Protein AF-0000000076146486 (afdb_homodimer)

Solvent-accessible surface area (backbone atoms only — not comparable to full-atom values): 58380 Å² total; per-residue (Å²): 130,82,75,80,62,97,73,69,73,66,76,72,39,79,34,50,56,66,41,47,47,48,36,48,50,35,38,73,72,66,74,36,54,67,66,56,32,17,62,71,45,54,33,56,52,70,55,50,52,49,32,62,69,69,64,56,60,76,63,68,64,44,82,75,66,76,60,53,69,68,56,49,51,51,49,50,52,45,37,44,50,29,22,46,42,19,56,40,37,32,70,67,50,51,23,30,49,51,32,51,49,35,61,72,69,65,48,78,66,90,50,42,77,89,75,49,25,39,51,69,64,55,50,53,52,53,42,68,77,37,67,57,49,36,82,40,76,36,42,72,31,25,49,62,34,28,51,44,33,26,69,68,56,52,50,52,41,40,51,52,50,50,52,47,29,56,75,66,68,42,69,88,36,40,81,34,35,32,42,44,52,74,47,78,47,53,45,36,54,66,64,63,58,20,37,27,61,52,87,61,89,77,53,45,23,60,30,21,53,88,69,58,52,55,31,25,38,39,41,40,34,29,62,69,44,49,73,53,59,38,32,41,23,34,58,38,84,69,80,54,73,66,46,57,42,62,43,51,74,80,50,42,78,45,48,24,85,80,12,57,85,39,44,66,56,44,45,48,45,45,65,70,49,49,60,75,67,54,66,90,68,73,62,28,39,40,36,31,66,45,52,64,41,76,61,47,69,70,54,40,52,53,29,54,76,67,41,35,42,38,37,27,40,45,49,57,32,45,82,61,59,31,31,59,61,60,37,25,48,58,56,26,53,53,41,30,23,51,42,50,50,52,49,35,56,76,33,57,76,54,64,57,42,73,58,46,44,26,41,41,43,28,54,16,45,67,65,36,72,36,56,69,29,45,46,48,7,29,41,50,39,11,68,41,68,72,32,84,74,42,64,59,75,75,70,32,29,34,14,65,32,51,44,66,73,71,77,75,78,73,76,75,70,81,72,77,82,73,74,81,84,77,77,75,78,71,81,74,81,81,75,79,72,81,81,78,79,77,77,77,67,82,72,67,78,72,64,66,67,64,62,49,55,50,55,68,70,62,66,74,60,68,23,82,51,76,88,74,87,70,95,60,93,51,54,82,48,50,44,58,55,56,38,65,69,48,46,50,52,50,52,50,52,52,50,48,47,53,51,47,51,56,46,44,53,50,43,51,51,47,48,51,48,47,50,50,48,45,49,53,49,52,53,56,52,54,70,71,99,130,83,76,80,62,93,77,66,72,66,74,72,39,79,34,51,56,66,42,47,46,49,36,48,51,36,37,73,71,66,74,37,54,68,65,55,34,17,63,74,48,54,35,56,53,70,56,52,52,50,32,62,69,67,64,55,60,75,63,67,62,43,82,75,68,76,60,53,69,69,55,49,52,51,49,50,52,45,38,45,50,30,23,45,42,19,56,42,37,32,70,66,51,52,23,30,49,50,31,50,51,35,60,72,70,66,49,78,68,90,50,42,75,88,76,49,24,39,51,68,65,55,51,53,53,52,42,68,76,37,68,57,50,35,82,41,76,38,42,73,32,24,49,63,34,27,52,44,34,26,69,67,56,51,50,53,40,40,50,53,51,51,53,49,31,57,74,65,68,42,69,87,37,40,80,34,35,31,41,45,52,74,47,77,45,53,46,36,55,66,63,61,58,19,37,28,62,52,87,60,88,77,53,44,24,61,30,21,53,88,70,59,53,56,31,24,37,40,41,38,35,30,63,69,44,50,72,53,58,39,33,41,24,33,60,38,84,68,80,53,73,66,47,59,41,62,42,52,76,79,51,44,78,46,50,23,85,81,12,58,83,40,45,67,57,44,46,47,43,43,64,70,49,49,60,74,68,53,67,91,67,72,64,28,39,39,36,31,66,43,51,63,42,75,61,47,70,72,53,40,52,52,29,55,76,67,40,34,40,37,36,27,40,45,49,55,31,44,82,60,58,32,31,58,61,60,36,26,50,58,55,26,52,53,40,29,24,50,43,51,50,51,50,35,55,76,33,59,78,53,63,57,41,75,58,47,43,26,42,41,45,29,56,15,45,67,65,36,70,36,57,69,28,44,46,47,7,28,40,49,36,12,67,42,67,69,31,84,75,43,64,58,74,74,72,31,28,34,14,67,33,53,45,64,72,70,76,74,76,70,76,71,67,79,70,74,79,70,79,77,69,89,81,79,80,72,80,75,80,80,75,78,74,77,81,75,78,75,77,76,67,81,72,67,79,71,65,67,66,64,62,49,52,49,54,67,70,64,65,75,60,69,24,82,51,76,85,73,87,69,96,60,96,51,53,81,49,50,43,59,55,54,38,66,69,49,46,50,52,50,54,52,53,51,51,49,50,53,50,48,50,55,45,45,54,50,43,52,52,46,49,49,50,47,52,49,49,47,50,54,49,51,54,55,52,54,72,71,99

Sequence (1058 aa):
MARKKKGWTPKQGKWSKEGLKEAVRHVKSGGMSKLKASKLYNIPRTTLLRRLKTMDLDSPATKPTVLAIKDEEALVGHILRMEERGFGLTITDVRKLAYEIAVRSGRKHCFNNDKKSAGYDWWQGFRDRHPCLSVRIPEGLSAARSSMLNPNVISAYFQKLGSFMDKLNIKDKPQQIFNADETGVSTVHDPSKVVGKRGKKSVHSKTSGERGENVTALCCVNAEARVLPPMLIFKGQRVSQALMGNAPANTLFACSKSSFIDSDLFNNWFKKLFIPNLPPQRPVLLILDGHSSHITVDLLETAVSNQIEMFCLPPHTTHWTQPLDRSVFGPLKRSYNLCCEAFLRQNPGRIVTRYDFCGLFKQAFNEKMNLVNIFSGFRATGIFPFKPNAIPIEAYGPSKTSVLNVEVEASIENGHDVSKDQNQSRLTTTANEEQSVSAVNPQVPSTSSEKTYLREILRTPEVVKQRTEKKTRRVTEARCLTEREFLNELKRKEEEKKQSSRGKGSKEKWRGRKKKKKKELDQTLKKENMARKKKGWTPKQGKWSKEGLKEAVRHVKSGGMSKLKASKLYNIPRTTLLRRLKTMDLDSPATKPTVLAIKDEEALVGHILRMEERGFGLTITDVRKLAYEIAVRSGRKHCFNNDKKSAGYDWWQGFRDRHPCLSVRIPEGLSAARSSMLNPNVISAYFQKLGSFMDKLNIKDKPQQIFNADETGVSTVHDPSKVVGKRGKKSVHSKTSGERGENVTALCCVNAEARVLPPMLIFKGQRVSQALMGNAPANTLFACSKSSFIDSDLFNNWFKKLFIPNLPPQRPVLLILDGHSSHITVDLLETAVSNQIEMFCLPPHTTHWTQPLDRSVFGPLKRSYNLCCEAFLRQNPGRIVTRYDFCGLFKQAFNEKMNLVNIFSGFRATGIFPFKPNAIPIEAYGPSKTSVLNVEVEASIENGHDVSKDQNQSRLTTTANEEQSVSAVNPQVPSTSSEKTYLREILRTPEVVKQRTEKKTRRVTEARCLTEREFLNELKRKEEEKKQSSRGKGSKEKWRGRKKKKKKELDQTLKKEN

Organism: Mytilus galloprovincialis (NCBI:txid29158)

Nearest PDB structures (foldseek):
  5hoo-assembly1_B  TM=5.887E-01  e=1.100E-07  Drosophila mauritiana
  4u7b-assembly2_G-2  TM=5.190E-01  e=1.806E-08  Drosophila mauritiana
  4r79-assembly1_B  TM=5.202E-01  e=4.125E-08  Drosophila mauritiana
  3hot-assembly1_A  TM=5.088E-01  e=2.152E-07  Drosophila mauritiana
  3hos-assembly1_B  TM=5.293E-01  e=6.701E-07  Drosophila mauritiana

Foldseek 3Di:
DPDPDPPCPPLFQPFDLVLLVVLLVCVVVVNDPLVRSCVVRVNPSVRSVVCNVVVPSPDGSDPDQLDDPVLLVLLVVLQVLCVLQPNHDDLFRSFLLVLLLSVLVVTDDDADPVVSGRDPSSSVVSCVVPVVDDDDDDDDADPVLLACPAPVQLLVQLVFLVVVCVVFVCLPPQLQEKEKDKDKAKLWADDDDDDDDPPDPDDDDDTFDPDIFIKMKMWMATLQLDTFAIEIEGADDDDDPLLVPQAPPPYHYYYDNRNDAALVNVLCCCVPTVLVPGDPDDDHEYEYAFDPSCADLVSLVVCVVSRYWYWHAAPSNCCQQHLCNPFFVVQLSVQLSVLQSVVCVVVVPHHRDSSNNRNSSRVSCVVRSDDVRNNCSCQQNCSVNNDSCSDDPSSSSNNVQEDEPPPPPPPPPPPDPPDDDPPPDDPPPDPPPPDPPPPPPPPPCPPPSSVVVSPVSSDHHHDHDDDDDDDDPTDNGIDTCNDPVNSVVNVVVVVVVVVVVVVVVVVVVVVVVVVVVVVVVVVVVVVVD/DPDPDPPCPPLFQPFDLVLLVVLLVCVVVVNDPLVRSCVVRVNPSVRSVVCNVVVPSPDGSDPDQLDDPVLLVLLVVLQVLCVLQPNHDDLFRSFLLVLLLSVLVVTDDDADPVVSGRDPSSSVVSCVVPVVDDDDDDDDADPVLLACPAPVQLLVQLVFLVVVCVVFVCLPPQLQEKEKDKDKAKLWADDDDDDDDPPDPDDDADTFDPDIFIKMKMWMATLQLDTFAIEIEGADDDDDPLLQPQAPPPYHYYYDNRNDAALVNVLCCCPPTVLVPGDPDDDHEYEYAFDPSCADLVSLVVCVVSRYWYWHAAPSNCCQQHLCNPFFVVQLSVQLSVLQSVVCVVVVPHHRDSSNNRNSSRVSCVVRSDDVRNNCSCQQNCSVNNDSCSDDPSSSSNNVQADEPPPPPPPPPPPDPPVPDDDDPPPPPDPPPPDPPPPPPPPPPPPPSSVVVSPVSSDHHHDHDDDDDDDDPTDNGIDTCNDPVNSVVNVVVVVVVVVVVVVVVVVVVVVVVVVVVVVVVVVVVVVVD

Structure (mmCIF, N/CA/C/O backbone):
data_AF-0000000076146486-model_v1
#
loop_
_entity.id
_entity.type
_entity.pdbx_description
1 polymer 'HTH CENPB-type domain-containing protein'
#
loop_
_atom_site.group_PDB
_atom_site.id
_atom_site.type_symbol
_atom_site.label_atom_id
_atom_site.label_alt_id
_atom_site.label_comp_id
_atom_site.label_asym_id
_atom_site.label_entity_id
_atom_site.label_seq_id
_atom_site.pdbx_PDB_ins_code
_atom_site.Cartn_x
_atom_site.Cartn_y
_atom_site.Cartn_z
_atom_site.occupancy
_atom_site.B_iso_or_equiv
_atom_site.auth_seq_id
_atom_site.auth_comp_id
_atom_site.auth_asym_id
_atom_site.auth_atom_id
_atom_site.pdbx_PDB_model_num
ATOM 1 N N . MET A 1 1 ? -32.312 15.664 -1.019 1 27.45 1 MET A N 1
ATOM 2 C CA . MET A 1 1 ? -33.031 14.391 -0.858 1 27.45 1 MET A CA 1
ATOM 3 C C . MET A 1 1 ? -32.344 13.539 0.218 1 27.45 1 MET A C 1
ATOM 5 O O . MET A 1 1 ? -31.125 13.422 0.252 1 27.45 1 MET A O 1
ATOM 9 N N . ALA A 1 2 ? -33 13.336 1.35 1 32.47 2 ALA A N 1
ATOM 10 C CA . ALA A 1 2 ? -32.562 12.625 2.547 1 32.47 2 ALA A CA 1
ATOM 11 C C . ALA A 1 2 ? -31.969 11.266 2.189 1 32.47 2 ALA A C 1
ATOM 13 O O . ALA A 1 2 ? -32.438 10.602 1.263 1 32.47 2 ALA A O 1
ATOM 14 N N . ARG A 1 3 ? -30.828 10.945 2.475 1 40.62 3 ARG A N 1
ATOM 15 C CA . ARG A 1 3 ? -30.125 9.672 2.33 1 40.62 3 ARG A CA 1
ATOM 16 C C . ARG A 1 3 ? -31.016 8.508 2.775 1 40.62 3 ARG A C 1
ATOM 18 O O . ARG A 1 3 ? -31.734 8.625 3.764 1 40.62 3 ARG A O 1
ATOM 25 N N . LYS A 1 4 ? -31.516 7.699 1.912 1 41.44 4 LYS A N 1
ATOM 26 C CA . LYS A 1 4 ? -32.281 6.512 2.246 1 41.44 4 LYS A CA 1
ATOM 27 C C . LYS A 1 4 ? -31.703 5.793 3.457 1 41.44 4 LYS A C 1
ATOM 29 O O . LYS A 1 4 ? -30.5 5.52 3.5 1 41.44 4 LYS A O 1
ATOM 34 N N . LYS A 1 5 ? -32.25 5.855 4.57 1 36.25 5 LYS A N 1
ATOM 35 C CA . LYS A 1 5 ? -31.859 5.18 5.801 1 36.25 5 LYS A CA 1
ATOM 36 C C . LYS A 1 5 ? -31.688 3.678 5.578 1 36.25 5 LYS A C 1
ATOM 38 O O . LYS A 1 5 ? -32.531 3.049 4.926 1 36.25 5 LYS A O 1
ATOM 43 N N . LYS A 1 6 ? -30.688 2.943 5.738 1 44.22 6 LYS A N 1
ATOM 44 C CA . LYS A 1 6 ? -30.125 1.619 5.496 1 44.22 6 LYS A CA 1
ATOM 45 C C . LYS A 1 6 ? -31.109 0.521 5.867 1 44.22 6 LYS A C 1
ATOM 47 O O . LYS A 1 6 ? -31.172 -0.518 5.207 1 44.22 6 LYS A O 1
ATOM 52 N N . GLY A 1 7 ? -32.281 0.788 6.527 1 39.38 7 GLY A N 1
ATOM 53 C CA . GLY A 1 7 ? -33.219 -0.193 7.008 1 39.38 7 GLY A CA 1
ATOM 54 C C . GLY A 1 7 ? -34.594 -0.036 6.387 1 39.38 7 GLY A C 1
ATOM 55 O O . GLY A 1 7 ? -35.531 -0.759 6.746 1 39.38 7 GLY A O 1
ATOM 56 N N . TRP A 1 8 ? -34.875 1.02 5.898 1 39.56 8 TRP A N 1
ATOM 57 C CA . TRP A 1 8 ? -36.281 1.172 5.441 1 39.56 8 TRP A CA 1
ATOM 58 C C . TRP A 1 8 ? -36.5 0.441 4.121 1 39.56 8 TRP A C 1
ATOM 60 O O . TRP A 1 8 ? -35.812 0.71 3.133 1 39.56 8 TRP A O 1
ATOM 70 N N . THR A 1 9 ? -36.844 -0.878 4.172 1 42.94 9 THR A N 1
ATOM 71 C CA . THR A 1 9 ? -37.375 -1.473 2.943 1 42.94 9 THR A CA 1
ATOM 72 C C . THR A 1 9 ? -38.625 -0.748 2.48 1 42.94 9 THR A C 1
ATOM 74 O O . THR A 1 9 ? -39.656 -0.749 3.182 1 42.94 9 THR A O 1
ATOM 77 N N . PRO A 1 10 ? -38.594 0.175 1.76 1 43.97 10 PRO A N 1
ATOM 78 C CA . PRO A 1 10 ? -39.875 0.805 1.366 1 43.97 10 PRO A CA 1
ATOM 79 C C . PRO A 1 10 ? -40.875 -0.192 0.787 1 43.97 10 PRO A C 1
ATOM 81 O O . PRO A 1 10 ? -40.5 -0.997 -0.078 1 43.97 10 PRO A O 1
ATOM 84 N N . LYS A 1 11 ? -41.719 -0.689 1.515 1 45.66 11 LYS A N 1
ATOM 85 C CA . LYS A 1 11 ? -42.875 -1.345 0.878 1 45.66 11 LYS A CA 1
ATOM 86 C C . LYS A 1 11 ? -43.344 -0.554 -0.334 1 45.66 11 LYS A C 1
ATOM 88 O O . LYS A 1 11 ? -44.281 -0.957 -1.007 1 45.66 11 LYS A O 1
ATOM 93 N N . GLN A 1 12 ? -42.75 0.528 -0.572 1 50.34 12 GLN A N 1
ATOM 94 C CA . GLN A 1 12 ? -43.188 1.469 -1.592 1 50.34 12 GLN A CA 1
ATOM 95 C C . GLN A 1 12 ? -42.812 0.994 -2.99 1 50.34 12 GLN A C 1
ATOM 97 O O . GLN A 1 12 ? -41.688 0.592 -3.219 1 50.34 12 GLN A O 1
ATOM 102 N N . GLY A 1 13 ? -43.75 0.589 -3.848 1 58.03 13 GLY A N 1
ATOM 103 C CA . GLY A 1 13 ? -43.625 0.48 -5.293 1 58.03 13 GLY A CA 1
ATOM 104 C C . GLY A 1 13 ? -43.812 -0.935 -5.805 1 58.03 13 GLY A C 1
ATOM 105 O O . GLY A 1 13 ? -43.688 -1.188 -7.004 1 58.03 13 GLY A O 1
ATOM 106 N N . LYS A 1 14 ? -44.031 -1.875 -4.82 1 62.53 14 LYS A N 1
ATOM 107 C CA . LYS A 1 14 ? -44.156 -3.24 -5.328 1 62.53 14 LYS A CA 1
ATOM 108 C C . LYS A 1 14 ? -45.594 -3.547 -5.762 1 62.53 14 LYS A C 1
ATOM 110 O O . LYS A 1 14 ? -45.938 -4.707 -5.977 1 62.53 14 LYS A O 1
ATOM 115 N N . TRP A 1 15 ? -46.438 -2.598 -5.867 1 74.44 15 TRP A N 1
ATOM 116 C CA . TRP A 1 15 ? -47.781 -2.869 -6.305 1 74.44 15 TRP A CA 1
ATOM 117 C C . TRP A 1 15 ? -47.938 -2.594 -7.797 1 74.44 15 TRP A C 1
ATOM 119 O O . TRP A 1 15 ? -47.156 -1.85 -8.383 1 74.44 15 TRP A O 1
ATOM 129 N N . SER A 1 16 ? -48.781 -3.354 -8.531 1 76.69 16 SER A N 1
ATOM 130 C CA . SER A 1 16 ? -49 -3.262 -9.969 1 76.69 16 SER A CA 1
ATOM 131 C C . SER A 1 16 ? -50.062 -2.238 -10.312 1 76.69 16 SER A C 1
ATOM 133 O O . SER A 1 16 ? -50.938 -1.943 -9.484 1 76.69 16 SER A O 1
ATOM 135 N N . LYS A 1 17 ? -49.906 -1.687 -11.461 1 80.81 17 LYS A N 1
ATOM 136 C CA . LYS A 1 17 ? -50.906 -0.751 -11.977 1 80.81 17 LYS A CA 1
ATOM 137 C C . LYS A 1 17 ? -52.281 -1.386 -12.008 1 80.81 17 LYS A C 1
ATOM 139 O O . LYS A 1 17 ? -53.281 -0.742 -11.656 1 80.81 17 LYS A O 1
ATOM 144 N N . GLU A 1 18 ? -52.281 -2.588 -12.453 1 82.69 18 GLU A N 1
ATOM 145 C CA . GLU A 1 18 ? -53.562 -3.303 -12.531 1 82.69 18 GLU A CA 1
ATOM 146 C C . GLU A 1 18 ? -54.156 -3.471 -11.148 1 82.69 18 GLU A C 1
ATOM 148 O O . GLU A 1 18 ? -55.375 -3.309 -10.984 1 82.69 18 GLU A O 1
ATOM 153 N N . GLY A 1 19 ? -53.281 -3.748 -10.266 1 83.81 19 GLY A N 1
ATOM 154 C CA . GLY A 1 19 ? -53.75 -3.883 -8.898 1 83.81 19 GLY A CA 1
ATOM 155 C C . GLY A 1 19 ? -54.312 -2.592 -8.328 1 83.81 19 GLY A C 1
ATOM 156 O O . GLY A 1 19 ? -55.344 -2.604 -7.621 1 83.81 19 GLY A O 1
ATOM 157 N N . LEU A 1 20 ? -53.719 -1.58 -8.688 1 88.25 20 LEU A N 1
ATOM 158 C CA . LEU A 1 20 ? -54.188 -0.272 -8.242 1 88.25 20 LEU A CA 1
ATOM 159 C C . LEU A 1 20 ? -55.531 0.054 -8.852 1 88.25 20 LEU A C 1
ATOM 161 O O . LEU A 1 20 ? -56.438 0.532 -8.156 1 88.25 20 LEU A O 1
ATOM 165 N N . LYS A 1 21 ? -55.625 -0.154 -10.164 1 88.06 21 LYS A N 1
ATOM 166 C CA . LYS A 1 21 ? -56.875 0.117 -10.844 1 88.06 21 LYS A CA 1
ATOM 167 C C . LYS A 1 21 ? -58 -0.697 -10.234 1 88.06 21 LYS A C 1
ATOM 169 O O . LYS A 1 21 ? -59.125 -0.177 -10.016 1 88.06 21 LYS A O 1
ATOM 174 N N . GLU A 1 22 ? -57.625 -1.896 -9.93 1 88.69 22 GLU A N 1
ATOM 175 C CA . GLU A 1 22 ? -58.625 -2.764 -9.32 1 88.69 22 GLU A CA 1
ATOM 176 C C . GLU A 1 22 ? -59 -2.297 -7.91 1 88.69 22 GLU A C 1
ATOM 178 O O . GLU A 1 22 ? -60.156 -2.289 -7.527 1 88.69 22 GLU A O 1
ATOM 183 N N . ALA A 1 23 ? -58 -1.938 -7.211 1 90.38 23 ALA A N 1
ATOM 184 C CA . ALA A 1 23 ? -58.219 -1.466 -5.844 1 90.38 23 ALA A CA 1
ATOM 185 C C . ALA A 1 23 ? -59.094 -0.214 -5.832 1 90.38 23 ALA A C 1
ATOM 187 O O . ALA A 1 23 ? -60.031 -0.112 -5.039 1 90.38 23 ALA A O 1
ATOM 188 N N . VAL A 1 24 ? -58.812 0.645 -6.699 1 90.62 24 VAL A N 1
ATOM 189 C CA . VAL A 1 24 ? -59.562 1.896 -6.797 1 90.62 24 VAL A CA 1
ATOM 190 C C . VAL A 1 24 ? -61 1.611 -7.219 1 90.62 24 VAL A C 1
ATOM 192 O O . VAL A 1 24 ? -61.938 2.209 -6.688 1 90.62 24 VAL A O 1
ATOM 195 N N . ARG A 1 25 ? -61.156 0.703 -8.219 1 88.5 25 ARG A N 1
ATOM 196 C CA . ARG A 1 25 ? -62.469 0.326 -8.68 1 88.5 25 ARG A CA 1
ATOM 197 C C . ARG A 1 25 ? -63.312 -0.262 -7.547 1 88.5 25 ARG A C 1
ATOM 199 O O . ARG A 1 25 ? -64.5 0.09 -7.383 1 88.5 25 ARG A O 1
ATOM 206 N N . HIS A 1 26 ? -62.688 -1.06 -6.762 1 90.06 26 HIS A N 1
ATOM 207 C CA . HIS A 1 26 ? -63.406 -1.724 -5.672 1 90.06 26 HIS A CA 1
ATOM 208 C C . HIS A 1 26 ? -63.781 -0.736 -4.57 1 90.06 26 HIS A C 1
ATOM 210 O O . HIS A 1 26 ? -64.875 -0.833 -3.975 1 90.06 26 HIS A O 1
ATOM 216 N N . VAL A 1 27 ? -62.969 0.181 -4.348 1 91.06 27 VAL A N 1
ATOM 217 C CA . VAL A 1 27 ? -63.25 1.162 -3.301 1 91.06 27 VAL A CA 1
ATOM 218 C C . VAL A 1 27 ? -64.312 2.135 -3.762 1 91.06 27 VAL A C 1
ATOM 220 O O . VAL A 1 27 ? -65.25 2.477 -2.996 1 91.06 27 VAL A O 1
ATOM 223 N N . LYS A 1 28 ? -64.25 2.553 -4.922 1 88.62 28 LYS A N 1
ATOM 224 C CA . LYS A 1 28 ? -65.188 3.514 -5.461 1 88.62 28 LYS A CA 1
ATOM 225 C C . LYS A 1 28 ? -66.625 2.887 -5.613 1 88.62 28 LYS A C 1
ATOM 227 O O . LYS A 1 28 ? -67.625 3.568 -5.473 1 88.62 28 LYS A O 1
ATOM 232 N N . SER A 1 29 ? -66.625 1.586 -5.949 1 86.19 29 SER A N 1
ATOM 233 C CA . SER A 1 29 ? -67.938 0.896 -6.105 1 86.19 29 SER A CA 1
ATOM 234 C C . SER A 1 29 ? -68.562 0.576 -4.754 1 86.19 29 SER A C 1
ATOM 236 O O . SER A 1 29 ? -69.688 0.095 -4.684 1 86.19 29 SER A O 1
ATOM 238 N N . GLY A 1 30 ? -67.812 0.864 -3.658 1 83.88 30 GLY A N 1
ATOM 239 C CA . GLY A 1 30 ? -68.375 0.644 -2.322 1 83.88 30 GLY A CA 1
ATOM 240 C C . GLY A 1 30 ? -68.188 -0.782 -1.836 1 83.88 30 GLY A C 1
ATOM 241 O O . GLY A 1 30 ? -68.75 -1.164 -0.799 1 83.88 30 GLY A O 1
ATOM 242 N N . GLY A 1 31 ? -67.562 -1.534 -2.557 1 81.12 31 GLY A N 1
ATOM 243 C CA . GLY A 1 31 ? -67.375 -2.949 -2.248 1 81.12 31 GLY A CA 1
ATOM 244 C C . GLY A 1 31 ? -66.375 -3.232 -1.154 1 81.12 31 GLY A C 1
ATOM 245 O O . GLY A 1 31 ? -66.5 -4.258 -0.472 1 81.12 31 GLY A O 1
ATOM 246 N N . MET A 1 32 ? -65.375 -2.432 -1.114 1 83.75 32 MET A N 1
ATOM 247 C CA . MET A 1 32 ? -64.312 -2.678 -0.126 1 83.75 32 MET A CA 1
ATOM 248 C C . MET A 1 32 ? -63.875 -1.377 0.539 1 83.75 32 MET A C 1
ATOM 250 O O . MET A 1 32 ? -63.875 -0.317 -0.089 1 83.75 32 MET A O 1
ATOM 254 N N . SER A 1 33 ? -63.594 -1.485 1.825 1 87.38 33 SER A N 1
ATOM 255 C CA . SER A 1 33 ? -63.031 -0.331 2.512 1 87.38 33 SER A CA 1
ATOM 256 C C . SER A 1 33 ? -61.594 -0.057 2.041 1 87.38 33 SER A C 1
ATOM 258 O O . SER A 1 33 ? -60.938 -0.929 1.457 1 87.38 33 SER A O 1
ATOM 260 N N . LYS A 1 34 ? -61.125 1.26 2.199 1 88.5 34 LYS A N 1
ATOM 261 C CA . LYS A 1 34 ? -59.781 1.673 1.789 1 88.5 34 LYS A CA 1
ATOM 262 C C . LYS A 1 34 ? -58.719 0.8 2.441 1 88.5 34 LYS A C 1
ATOM 264 O O . LYS A 1 34 ? -57.75 0.418 1.794 1 88.5 34 LYS A O 1
ATOM 269 N N . LEU A 1 35 ? -58.938 0.492 3.664 1 87.25 35 LEU A N 1
ATOM 270 C CA . LEU A 1 35 ? -57.969 -0.32 4.402 1 87.25 35 LEU A CA 1
ATOM 271 C C . LEU A 1 35 ? -57.969 -1.75 3.873 1 87.25 35 LEU A C 1
ATOM 273 O O . LEU A 1 35 ? -56.875 -2.338 3.709 1 87.25 35 LEU A O 1
ATOM 277 N N . LYS A 1 36 ? -59.062 -2.305 3.654 1 86 36 LYS A N 1
ATOM 278 C CA . LYS A 1 36 ? -59.156 -3.66 3.115 1 86 36 LYS A CA 1
ATOM 279 C C . LYS A 1 36 ? -58.531 -3.74 1.727 1 86 36 LYS A C 1
ATOM 281 O O . LYS A 1 36 ? -57.844 -4.707 1.41 1 86 36 LYS A O 1
ATOM 286 N N . ALA A 1 37 ? -58.844 -2.785 0.917 1 89.69 37 ALA A N 1
ATOM 287 C CA . ALA A 1 37 ? -58.25 -2.732 -0.424 1 89.69 37 ALA A CA 1
ATOM 288 C C . ALA A 1 37 ? -56.719 -2.621 -0.365 1 89.69 37 ALA A C 1
ATOM 290 O O . ALA A 1 37 ? -56.031 -3.258 -1.152 1 89.69 37 ALA A O 1
ATOM 291 N N . SER A 1 38 ? -56.219 -1.803 0.525 1 88.75 38 SER A N 1
ATOM 292 C CA . SER A 1 38 ? -54.781 -1.612 0.707 1 88.75 38 SER A CA 1
ATOM 293 C C . SER A 1 38 ? -54.094 -2.928 1.045 1 88.75 38 SER A C 1
ATOM 295 O O . SER A 1 38 ? -53.031 -3.234 0.498 1 88.75 38 SER A O 1
ATOM 297 N N . LYS A 1 39 ? -54.656 -3.678 1.838 1 84.06 39 LYS A N 1
ATOM 298 C CA . LYS A 1 39 ? -54.094 -4.953 2.26 1 84.06 39 LYS A CA 1
ATOM 299 C C . LYS A 1 39 ? -54.219 -6.004 1.16 1 84.06 39 LYS A C 1
ATOM 301 O O . LYS A 1 39 ? -53.25 -6.754 0.902 1 84.06 39 LYS A O 1
ATOM 306 N N . LEU A 1 40 ? -55.375 -5.953 0.583 1 83.44 40 LEU A N 1
ATOM 307 C CA . LEU A 1 40 ? -55.656 -6.969 -0.428 1 83.44 40 LEU A CA 1
ATOM 308 C C . LEU A 1 40 ? -54.75 -6.809 -1.629 1 83.44 40 LEU A C 1
ATOM 310 O O . LEU A 1 40 ? -54.25 -7.797 -2.162 1 83.44 40 LEU A O 1
ATOM 314 N N . TYR A 1 41 ? -54.531 -5.637 -2.043 1 86.75 41 TYR A N 1
ATOM 315 C CA . TYR A 1 41 ? -53.75 -5.395 -3.256 1 86.75 41 TYR A CA 1
ATOM 316 C C . TYR A 1 41 ? -52.344 -4.992 -2.918 1 86.75 41 TYR A C 1
ATOM 318 O O . TYR A 1 41 ? -51.562 -4.637 -3.807 1 86.75 41 TYR A O 1
ATOM 326 N N . ASN A 1 42 ? -51.906 -4.984 -1.683 1 81.69 42 ASN A N 1
ATOM 327 C CA . ASN A 1 42 ? -50.562 -4.699 -1.2 1 81.69 42 ASN A CA 1
ATOM 328 C C . ASN A 1 42 ? -50.094 -3.295 -1.596 1 81.69 42 ASN A C 1
ATOM 330 O O . ASN A 1 42 ? -48.969 -3.107 -2.07 1 81.69 42 ASN A O 1
ATOM 334 N N . ILE A 1 43 ? -51.125 -2.43 -1.504 1 84.19 43 ILE A N 1
ATOM 335 C CA . ILE A 1 43 ? -50.844 -1.02 -1.75 1 84.19 43 ILE A CA 1
ATOM 336 C C . ILE A 1 43 ? -50.875 -0.249 -0.432 1 84.19 43 ILE A C 1
ATOM 338 O O . ILE A 1 43 ? -51.812 -0.36 0.336 1 84.19 43 ILE A O 1
ATOM 342 N N . PRO A 1 44 ? -49.75 0.418 -0.18 1 81.75 44 PRO A N 1
ATOM 343 C CA . PRO A 1 44 ? -49.781 1.212 1.05 1 81.75 44 PRO A CA 1
ATOM 344 C C . PRO A 1 44 ? -51.031 2.098 1.136 1 81.75 44 PRO A C 1
ATOM 346 O O . PRO A 1 44 ? -51.438 2.689 0.134 1 81.75 44 PRO A O 1
ATOM 349 N N . ARG A 1 45 ? -51.594 2.133 2.332 1 83 45 ARG A N 1
ATOM 350 C CA . ARG A 1 45 ? -52.844 2.846 2.557 1 83 45 ARG A CA 1
ATOM 351 C C . ARG A 1 45 ? -52.75 4.297 2.105 1 83 45 ARG A C 1
ATOM 353 O O . ARG A 1 45 ? -53.656 4.82 1.453 1 83 45 ARG A O 1
ATOM 360 N N . THR A 1 46 ? -51.594 4.895 2.459 1 83.56 46 THR A N 1
ATOM 361 C CA . THR A 1 46 ? -51.406 6.305 2.123 1 83.56 46 THR A CA 1
ATOM 362 C C . THR A 1 46 ? -51.344 6.496 0.61 1 83.56 46 THR A C 1
ATOM 364 O O . THR A 1 46 ? -51.875 7.477 0.084 1 83.56 46 THR A O 1
ATOM 367 N N . THR A 1 47 ? -50.75 5.543 -0.04 1 84.62 47 THR A N 1
ATOM 368 C CA . THR A 1 47 ? -50.688 5.594 -1.496 1 84.62 47 THR A CA 1
ATOM 369 C C . THR A 1 47 ? -52.062 5.43 -2.121 1 84.62 47 THR A C 1
ATOM 371 O O . THR A 1 47 ? -52.438 6.16 -3.047 1 84.62 47 THR A O 1
ATOM 374 N N . LEU A 1 48 ? -52.844 4.48 -1.62 1 86.56 48 LEU A N 1
ATOM 375 C CA . LEU A 1 48 ? -54.188 4.219 -2.139 1 86.56 48 LEU A CA 1
ATOM 376 C C . LEU A 1 48 ? -55.094 5.434 -1.946 1 86.56 48 LEU A C 1
ATOM 378 O O . LEU A 1 48 ? -55.812 5.812 -2.859 1 86.56 48 LEU A O 1
ATOM 382 N N . LEU A 1 49 ? -54.906 6.027 -0.813 1 87.31 49 LEU A N 1
ATOM 383 C CA . LEU A 1 49 ? -55.719 7.195 -0.518 1 87.31 49 LEU A CA 1
ATOM 384 C C . LEU A 1 49 ? -55.375 8.352 -1.447 1 87.31 49 LEU A C 1
ATOM 386 O O . LEU A 1 49 ? -56.25 9.047 -1.951 1 87.31 49 LEU A O 1
ATOM 390 N N . ARG A 1 50 ? -54.125 8.555 -1.596 1 86.69 50 ARG A N 1
ATOM 391 C CA . ARG A 1 50 ? -53.656 9.625 -2.471 1 86.69 50 ARG A CA 1
ATOM 392 C C . ARG A 1 50 ? -54.125 9.406 -3.904 1 86.69 50 ARG A C 1
ATOM 394 O O . ARG A 1 50 ? -54.594 10.328 -4.555 1 86.69 50 ARG A O 1
ATOM 401 N N . ARG A 1 51 ? -54 8.227 -4.363 1 87.38 51 ARG A N 1
ATOM 402 C CA . ARG A 1 51 ? -54.344 7.895 -5.738 1 87.38 51 ARG A CA 1
ATOM 403 C C . ARG A 1 51 ? -55.844 7.945 -5.941 1 87.38 51 ARG A C 1
ATOM 405 O O . ARG A 1 51 ? -56.344 8.273 -7.031 1 87.38 51 ARG A O 1
ATOM 412 N N . LEU A 1 52 ? -56.594 7.645 -4.922 1 86.94 52 LEU A N 1
ATOM 413 C CA . LEU A 1 52 ? -58.031 7.754 -4.953 1 86.94 52 LEU A CA 1
ATOM 414 C C . LEU A 1 52 ? -58.469 9.211 -5.055 1 86.94 52 LEU A C 1
ATOM 416 O O . LEU A 1 52 ? -59.438 9.531 -5.738 1 86.94 52 LEU A O 1
ATOM 420 N N . LYS A 1 53 ? -57.625 9.977 -4.402 1 86.38 53 LYS A N 1
ATOM 421 C CA . LYS A 1 53 ? -57.938 11.406 -4.414 1 86.38 53 LYS A CA 1
ATOM 422 C C . LYS A 1 53 ? -57.562 12.039 -5.75 1 86.38 53 LYS A C 1
ATOM 424 O O . LYS A 1 53 ? -58.312 12.828 -6.305 1 86.38 53 LYS A O 1
ATOM 429 N N . THR A 1 54 ? -56.469 11.766 -6.211 1 84.62 54 THR A N 1
ATOM 430 C CA . THR A 1 54 ? -55.969 12.398 -7.422 1 84.62 54 THR A CA 1
ATOM 431 C C . THR A 1 54 ? -56.469 11.672 -8.664 1 84.62 54 THR A C 1
ATOM 433 O O . THR A 1 54 ? -56.406 12.211 -9.773 1 84.62 54 THR A O 1
ATOM 436 N N . MET A 1 55 ? -57 10.453 -8.531 1 82.06 55 MET A N 1
ATOM 437 C CA . MET A 1 55 ? -57.469 9.57 -9.602 1 82.06 55 MET A CA 1
ATOM 438 C C . MET A 1 55 ? -56.375 9.336 -10.625 1 82.06 55 MET A C 1
ATOM 440 O O . MET A 1 55 ? -56.625 9.219 -11.82 1 82.06 55 MET A O 1
ATOM 444 N N . ASP A 1 56 ? -55.094 9.438 -10.18 1 81.62 56 ASP A N 1
ATOM 445 C CA . ASP A 1 56 ? -53.938 9.094 -11 1 81.62 56 ASP A CA 1
ATOM 446 C C . ASP A 1 56 ? -53.656 7.598 -10.945 1 81.62 56 ASP A C 1
ATOM 448 O O . ASP A 1 56 ? -52.938 7.129 -10.055 1 81.62 56 ASP A O 1
ATOM 452 N N . LEU A 1 57 ? -54.219 6.848 -11.828 1 81.44 57 LEU A N 1
ATOM 453 C CA . LEU A 1 57 ? -54.094 5.395 -11.812 1 81.44 57 LEU A CA 1
ATOM 454 C C . LEU A 1 57 ? -53.031 4.918 -12.781 1 81.44 57 LEU A C 1
ATOM 456 O O . LEU A 1 57 ? -52.688 3.734 -12.805 1 81.44 57 LEU A O 1
ATOM 460 N N . ASP A 1 58 ? -52.438 5.918 -13.477 1 78.06 58 ASP A N 1
ATOM 461 C CA . ASP A 1 58 ? -51.5 5.512 -14.539 1 78.06 58 ASP A CA 1
ATOM 462 C C . ASP A 1 58 ? -50.062 5.684 -14.109 1 78.06 58 ASP A C 1
ATOM 464 O O . ASP A 1 58 ? -49.156 5.039 -14.664 1 78.06 58 ASP A O 1
ATOM 468 N N . SER A 1 59 ? -49.938 6.457 -13.188 1 75.94 59 SER A N 1
ATOM 469 C CA . SER A 1 59 ? -48.562 6.703 -12.758 1 75.94 59 SER A CA 1
ATOM 470 C C . SER A 1 59 ? -47.969 5.477 -12.062 1 75.94 59 SER A C 1
ATOM 472 O O . SER A 1 59 ? -48.656 4.789 -11.312 1 75.94 59 SER A O 1
ATOM 474 N N . PRO A 1 60 ? -46.688 5.145 -12.477 1 72 60 PRO A N 1
ATOM 475 C CA . PRO A 1 60 ? -46.094 3.949 -11.891 1 72 60 PRO A CA 1
ATOM 476 C C . PRO A 1 60 ? -45.938 4.051 -10.375 1 72 60 PRO A C 1
ATOM 478 O O . PRO A 1 60 ? -46 5.148 -9.812 1 72 60 PRO A O 1
ATOM 481 N N . ALA A 1 61 ? -46.031 2.787 -9.727 1 69.19 61 ALA A N 1
ATOM 482 C CA . ALA A 1 61 ? -45.906 2.686 -8.273 1 69.19 61 ALA A CA 1
ATOM 483 C C . ALA A 1 61 ? -44.625 3.361 -7.789 1 69.19 61 ALA A C 1
ATOM 485 O O . ALA A 1 61 ? -44.594 3.979 -6.723 1 69.19 61 ALA A O 1
ATOM 486 N N . THR A 1 62 ? -43.5 3.135 -8.547 1 65.62 62 THR A N 1
ATOM 487 C CA . THR A 1 62 ? -42.219 3.744 -8.195 1 65.62 62 THR A CA 1
ATOM 488 C C . THR A 1 62 ? -41.75 4.711 -9.281 1 65.62 62 THR A C 1
ATOM 490 O O . THR A 1 62 ? -42.031 4.508 -10.461 1 65.62 62 THR A O 1
ATOM 493 N N . LYS A 1 63 ? -41.344 5.859 -8.828 1 69.06 63 LYS A N 1
ATOM 494 C CA . LYS A 1 63 ? -40.781 6.777 -9.805 1 69.06 63 LYS A CA 1
ATOM 495 C C . LYS A 1 63 ? -39.781 6.055 -10.734 1 69.06 63 LYS A C 1
ATOM 497 O O . LYS A 1 63 ? -39 5.219 -10.289 1 69.06 63 LYS A O 1
ATOM 502 N N . PRO A 1 64 ? -40.156 6.266 -11.992 1 75.69 64 PRO A N 1
ATOM 503 C CA . PRO A 1 64 ? -39.219 5.625 -12.938 1 75.69 64 PRO A CA 1
ATOM 504 C C . PRO A 1 64 ? -37.781 6.066 -12.758 1 75.69 64 PRO A C 1
ATOM 506 O O . PRO A 1 64 ? -37.531 7.145 -12.219 1 75.69 64 PRO A O 1
ATOM 509 N N . THR A 1 65 ? -36.906 5.207 -13.086 1 84.06 65 THR A N 1
ATOM 510 C CA . THR A 1 65 ? -35.5 5.535 -13.047 1 84.06 65 THR A CA 1
ATOM 511 C C . THR A 1 65 ? -35.188 6.672 -14.016 1 84.06 65 THR A C 1
ATOM 513 O O . THR A 1 65 ? -35.906 6.883 -14.992 1 84.06 65 THR A O 1
ATOM 516 N N . VAL A 1 66 ? -34.219 7.371 -13.695 1 87.5 66 VAL A N 1
ATOM 517 C CA . VAL A 1 66 ? -33.812 8.508 -14.523 1 87.5 66 VAL A CA 1
ATOM 518 C C . VAL A 1 66 ? -33.375 8.016 -15.898 1 87.5 66 VAL A C 1
ATOM 520 O O . VAL A 1 66 ? -33.781 8.555 -16.922 1 87.5 66 VAL A O 1
ATOM 523 N N . LEU A 1 67 ? -32.562 6.973 -15.938 1 91.06 67 LEU A N 1
ATOM 524 C CA . LEU A 1 67 ? -32.125 6.379 -17.203 1 91.06 67 LEU A CA 1
ATOM 525 C C . LEU A 1 67 ? -33.062 5.234 -17.594 1 91.06 67 LEU A C 1
ATOM 527 O O . LEU A 1 67 ? -33.625 4.559 -16.734 1 91.06 67 LEU A O 1
ATOM 531 N N . ALA A 1 68 ? -33.156 5.129 -18.875 1 90.12 68 ALA A N 1
ATOM 532 C CA . ALA A 1 68 ? -33.906 3.973 -19.375 1 90.12 68 ALA A CA 1
ATOM 533 C C . ALA A 1 68 ? -33.188 2.67 -19.016 1 90.12 68 ALA A C 1
ATOM 535 O O . ALA A 1 68 ? -31.969 2.648 -18.844 1 90.12 68 ALA A O 1
ATOM 536 N N . ILE A 1 69 ? -33.938 1.631 -18.906 1 88.81 69 ILE A N 1
ATOM 537 C CA . ILE A 1 69 ? -33.375 0.329 -18.531 1 88.81 69 ILE A CA 1
ATOM 538 C C . ILE A 1 69 ? -32.312 -0.087 -19.531 1 88.81 69 ILE A C 1
ATOM 540 O O . ILE A 1 69 ? -31.25 -0.596 -19.141 1 88.81 69 ILE A O 1
ATOM 544 N N . LYS A 1 70 ? -32.594 0.137 -20.719 1 90 70 LYS A N 1
ATOM 545 C CA . LYS A 1 70 ? -31.609 -0.22 -21.766 1 90 70 LYS A CA 1
ATOM 546 C C . LYS A 1 70 ? -30.312 0.565 -21.594 1 90 70 LYS A C 1
ATOM 548 O O . LYS A 1 70 ? -29.234 0.025 -21.797 1 90 70 LYS A O 1
ATOM 553 N N . ASP A 1 71 ? -30.5 1.821 -21.234 1 92.31 71 ASP A N 1
ATOM 554 C CA . ASP A 1 71 ? -29.328 2.674 -21.031 1 92.31 71 ASP A CA 1
ATOM 555 C C . ASP A 1 71 ? -28.531 2.221 -19.812 1 92.31 71 ASP A C 1
ATOM 557 O O . ASP A 1 71 ? -27.297 2.242 -19.844 1 92.31 71 ASP A O 1
ATOM 561 N N . GLU A 1 72 ? -29.203 1.798 -18.812 1 93.75 72 GLU A N 1
ATOM 562 C CA . GLU A 1 72 ? -28.5 1.308 -17.625 1 93.75 72 GLU A CA 1
ATOM 563 C C . GLU A 1 72 ? -27.75 0.014 -17.922 1 93.75 72 GLU A C 1
ATOM 565 O O . GLU A 1 72 ? -26.625 -0.176 -17.453 1 93.75 72 GLU A O 1
ATOM 570 N N . GLU A 1 73 ? -28.359 -0.825 -18.656 1 93.31 73 GLU A N 1
ATOM 571 C CA . GLU A 1 73 ? -27.719 -2.08 -19.031 1 93.31 73 GLU A CA 1
ATOM 572 C C . GLU A 1 73 ? -26.484 -1.83 -19.875 1 93.31 73 GLU A C 1
ATOM 574 O O . GLU A 1 73 ? -25.469 -2.506 -19.719 1 93.31 73 GLU A O 1
ATOM 579 N N . ALA A 1 74 ? -26.609 -0.913 -20.75 1 92.69 74 ALA A N 1
ATOM 580 C CA . ALA A 1 74 ? -25.469 -0.543 -21.578 1 92.69 74 ALA A CA 1
ATOM 581 C C . ALA A 1 74 ? -24.328 0.021 -20.719 1 92.69 74 ALA A C 1
ATOM 583 O O . ALA A 1 74 ? -23.156 -0.278 -20.953 1 92.69 74 ALA A O 1
ATOM 584 N N . LEU A 1 75 ? -24.719 0.818 -19.797 1 93.94 75 LEU A N 1
ATOM 585 C CA . LEU A 1 75 ? -23.734 1.396 -18.891 1 93.94 75 LEU A CA 1
ATOM 586 C C . LEU A 1 75 ? -23.047 0.309 -18.078 1 93.94 75 LEU A C 1
ATOM 588 O O . LEU A 1 75 ? -21.828 0.337 -17.906 1 93.94 75 LEU A O 1
ATOM 592 N N . VAL A 1 76 ? -23.828 -0.663 -17.609 1 95.38 76 VAL A N 1
ATOM 593 C CA . VAL A 1 76 ? -23.266 -1.785 -16.859 1 95.38 76 VAL A CA 1
ATOM 594 C C . VAL A 1 76 ? -22.281 -2.555 -17.734 1 95.38 76 VAL A C 1
ATOM 596 O O . VAL A 1 76 ? -21.172 -2.883 -17.297 1 95.38 76 VAL A O 1
ATOM 599 N N . GLY A 1 77 ? -22.672 -2.855 -18.906 1 93.12 77 GLY A N 1
ATOM 600 C CA . GLY A 1 77 ? -21.781 -3.539 -19.828 1 93.12 77 GLY A CA 1
ATOM 601 C C . GLY A 1 77 ? -20.484 -2.799 -20.062 1 93.12 77 GLY A C 1
ATOM 602 O O . GLY A 1 77 ? -19.422 -3.41 -20.125 1 93.12 77 GLY A O 1
ATOM 603 N N . HIS A 1 78 ? -20.609 -1.518 -20.172 1 92.94 78 HIS A N 1
ATOM 604 C CA . HIS A 1 78 ? -19.422 -0.689 -20.391 1 92.94 78 HIS A CA 1
ATOM 605 C C . HIS A 1 78 ? -18.5 -0.719 -19.188 1 92.94 78 HIS A C 1
ATOM 607 O O . HIS A 1 78 ? -17.281 -0.833 -19.328 1 92.94 78 HIS A O 1
ATOM 613 N N . ILE A 1 79 ? -19.094 -0.586 -18.031 1 92.88 79 ILE A N 1
ATOM 614 C CA . ILE A 1 79 ? -18.328 -0.614 -16.797 1 92.88 79 ILE A CA 1
ATOM 615 C C . ILE A 1 79 ? -17.531 -1.916 -16.703 1 92.88 79 ILE A C 1
ATOM 617 O O . ILE A 1 79 ? -16.344 -1.903 -16.406 1 92.88 79 ILE A O 1
ATOM 621 N N . LEU A 1 80 ? -18.141 -3.023 -17.016 1 92.31 80 LEU A N 1
ATOM 622 C CA . LEU A 1 80 ? -17.516 -4.336 -16.922 1 92.31 80 LEU A CA 1
ATOM 623 C C . LEU A 1 80 ? -16.438 -4.504 -17.984 1 92.31 80 LEU A C 1
ATOM 625 O O . LEU A 1 80 ? -15.375 -5.074 -17.719 1 92.31 80 LEU A O 1
ATOM 629 N N . ARG A 1 81 ? -16.672 -3.963 -19.125 1 89.62 81 ARG A N 1
ATOM 630 C CA . ARG A 1 81 ? -15.695 -4.031 -20.203 1 89.62 81 ARG A CA 1
ATOM 631 C C . ARG A 1 81 ? -14.453 -3.209 -19.875 1 89.62 81 ARG A C 1
ATOM 633 O O . ARG A 1 81 ? -13.328 -3.65 -20.109 1 89.62 81 ARG A O 1
ATOM 640 N N . MET A 1 82 ? -14.734 -2.059 -19.375 1 90.31 82 MET A N 1
ATOM 641 C CA . MET A 1 82 ? -13.633 -1.178 -19 1 90.31 82 MET A CA 1
ATOM 642 C C . MET A 1 82 ? -12.789 -1.802 -17.891 1 90.31 82 MET A C 1
ATOM 644 O O . MET A 1 82 ? -11.562 -1.726 -17.922 1 90.31 82 MET A O 1
ATOM 648 N N . GLU A 1 83 ? -13.43 -2.355 -16.969 1 89.94 83 GLU A N 1
ATOM 649 C CA . GLU A 1 83 ? -12.727 -3.029 -15.875 1 89.94 83 GLU A CA 1
ATOM 650 C C . GLU A 1 83 ? -11.891 -4.195 -16.406 1 89.94 83 GLU A C 1
ATOM 652 O O . GLU A 1 83 ? -10.75 -4.379 -15.984 1 89.94 83 GLU A O 1
ATOM 657 N N . GLU A 1 84 ? -12.438 -4.93 -17.234 1 87.12 84 GLU A N 1
ATOM 658 C CA . GLU A 1 84 ? -11.75 -6.09 -17.797 1 87.12 84 GLU A CA 1
ATOM 659 C C . GLU A 1 84 ? -10.484 -5.68 -18.547 1 87.12 84 GLU A C 1
ATOM 661 O O . GLU A 1 84 ? -9.492 -6.41 -18.531 1 87.12 84 GLU A O 1
ATOM 666 N N . ARG A 1 85 ? -10.539 -4.535 -19.109 1 85.94 85 ARG A N 1
ATOM 667 C CA . ARG A 1 85 ? -9.422 -4.066 -19.938 1 85.94 85 ARG A CA 1
ATOM 668 C C . ARG A 1 85 ? -8.398 -3.316 -19.094 1 85.94 85 ARG A C 1
ATOM 670 O O . ARG A 1 85 ? -7.363 -2.887 -19.609 1 85.94 85 ARG A O 1
ATOM 677 N N . GLY A 1 86 ? -8.719 -3.139 -17.875 1 86.44 86 GLY A N 1
ATOM 678 C CA . GLY A 1 86 ? -7.766 -2.506 -16.984 1 86.44 86 GLY A CA 1
ATOM 679 C C . GLY A 1 86 ? -7.973 -1.008 -16.844 1 86.44 86 GLY A C 1
ATOM 680 O O . GLY A 1 86 ? -7.098 -0.296 -16.344 1 86.44 86 GLY A O 1
ATOM 681 N N . PHE A 1 87 ? -9.109 -0.514 -17.359 1 88.25 87 PHE A N 1
ATOM 682 C CA . PHE A 1 87 ? -9.445 0.903 -17.281 1 88.25 87 PHE A CA 1
ATOM 683 C C . PHE A 1 87 ? -10.711 1.116 -16.453 1 88.25 87 PHE A C 1
ATOM 685 O O . PHE A 1 87 ? -11.602 1.862 -16.859 1 88.25 87 PHE A O 1
ATOM 692 N N . GLY A 1 88 ? -10.719 0.461 -15.352 1 89 88 GLY A N 1
ATOM 693 C CA . GLY A 1 88 ? -11.898 0.537 -14.5 1 89 88 GLY A CA 1
ATOM 694 C C . GLY A 1 88 ? -12.336 1.961 -14.211 1 89 88 GLY A C 1
ATOM 695 O O . GLY A 1 88 ? -11.5 2.861 -14.094 1 89 88 GLY A O 1
ATOM 696 N N . LEU A 1 89 ? -13.594 2.166 -14.102 1 91.75 89 LEU A N 1
ATOM 697 C CA . LEU A 1 89 ? -14.18 3.484 -13.875 1 91.75 89 LEU A CA 1
ATOM 698 C C . LEU A 1 89 ? -14.445 3.721 -12.391 1 91.75 89 LEU A C 1
ATOM 700 O O . LEU A 1 89 ? -14.875 2.807 -11.68 1 91.75 89 LEU A O 1
ATOM 704 N N . THR A 1 90 ? -14.148 4.902 -12 1 92.38 90 THR A N 1
ATOM 705 C CA . THR A 1 90 ? -14.477 5.293 -10.633 1 92.38 90 THR A CA 1
ATOM 706 C C . THR A 1 90 ? -15.969 5.617 -10.516 1 92.38 90 THR A C 1
ATOM 708 O O . THR A 1 90 ? -16.672 5.73 -11.523 1 92.38 90 THR A O 1
ATOM 711 N N . ILE A 1 91 ? -16.438 5.762 -9.266 1 93.44 91 ILE A N 1
ATOM 712 C CA . ILE A 1 91 ? -17.812 6.168 -9.023 1 93.44 91 ILE A CA 1
ATOM 713 C C . ILE A 1 91 ? -18.078 7.508 -9.703 1 93.44 91 ILE A C 1
ATOM 715 O O . ILE A 1 91 ? -19.125 7.695 -10.328 1 93.44 91 ILE A O 1
ATOM 719 N N . THR A 1 92 ? -17.109 8.336 -9.609 1 90.81 92 THR A N 1
ATOM 720 C CA . THR A 1 92 ? -17.25 9.656 -10.211 1 90.81 92 THR A CA 1
ATOM 721 C C . THR A 1 92 ? -17.375 9.547 -11.727 1 90.81 92 THR A C 1
ATOM 723 O O . THR A 1 92 ? -18.188 10.242 -12.336 1 90.81 92 THR A O 1
ATOM 726 N N . ASP A 1 93 ? -16.609 8.68 -12.312 1 91.5 93 ASP A N 1
ATOM 727 C CA . ASP A 1 93 ? -16.688 8.461 -13.758 1 91.5 93 ASP A CA 1
ATOM 728 C C . ASP A 1 93 ? -18.094 7.98 -14.156 1 91.5 93 ASP A C 1
ATOM 730 O O . ASP A 1 93 ? -18.656 8.445 -15.148 1 91.5 93 ASP A O 1
ATOM 734 N N . VAL A 1 94 ? -18.562 7.051 -13.422 1 94.44 94 VAL A N 1
ATOM 735 C CA . VAL A 1 94 ? -19.859 6.461 -13.719 1 94.44 94 VAL A CA 1
ATOM 736 C C . VAL A 1 94 ? -20.938 7.531 -13.625 1 94.44 94 VAL A C 1
ATOM 738 O O . VAL A 1 94 ? -21.844 7.586 -14.469 1 94.44 94 VAL A O 1
ATOM 741 N N . ARG A 1 95 ? -20.812 8.367 -12.617 1 95 95 ARG A N 1
ATOM 742 C CA . ARG A 1 95 ? -21.781 9.438 -12.43 1 95 95 ARG A CA 1
ATOM 743 C C . ARG A 1 95 ? -21.719 10.445 -13.578 1 95 95 ARG A C 1
ATOM 745 O O . ARG A 1 95 ? -22.75 10.953 -14.023 1 95 95 ARG A O 1
ATOM 752 N N . LYS A 1 96 ? -20.594 10.734 -14.031 1 92.88 96 LYS A N 1
ATOM 753 C CA . LYS A 1 96 ? -20.438 11.641 -15.164 1 92.88 96 LYS A CA 1
ATOM 754 C C . LYS A 1 96 ? -21 11.039 -16.438 1 92.88 96 LYS A C 1
ATOM 756 O O . LYS A 1 96 ? -21.625 11.734 -17.25 1 92.88 96 LYS A O 1
ATOM 761 N N . LEU A 1 97 ? -20.734 9.758 -16.609 1 93.31 97 LEU A N 1
ATOM 762 C CA . LEU A 1 97 ? -21.25 9.062 -17.781 1 93.31 97 LEU A CA 1
ATOM 763 C C . LEU A 1 97 ? -22.781 9.039 -17.766 1 93.31 97 LEU A C 1
ATOM 765 O O . LEU A 1 97 ? -23.422 9.188 -18.797 1 93.31 97 LEU A O 1
ATOM 769 N N . ALA A 1 98 ? -23.328 8.828 -16.594 1 94.38 98 ALA A N 1
ATOM 770 C CA . ALA A 1 98 ? -24.781 8.836 -16.438 1 94.38 98 ALA A CA 1
ATOM 771 C C . ALA A 1 98 ? -25.359 10.172 -16.875 1 94.38 98 ALA A C 1
ATOM 773 O O . ALA A 1 98 ? -26.391 10.2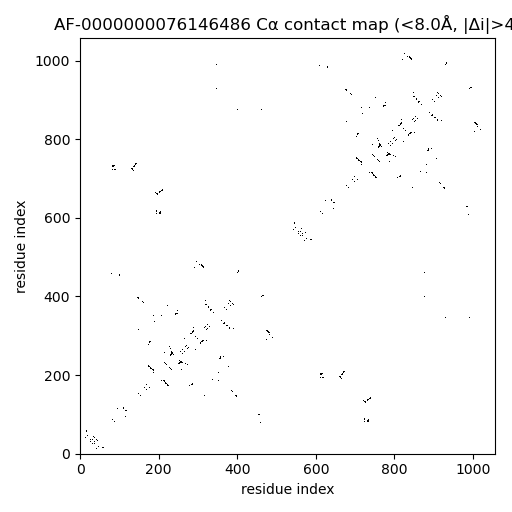19 -17.562 1 94.38 98 ALA A O 1
ATOM 774 N N . TYR A 1 99 ? -24.703 11.203 -16.438 1 94.56 99 TYR A N 1
ATOM 775 C CA . TYR A 1 99 ? -25.141 12.539 -16.844 1 94.56 99 TYR A CA 1
ATOM 776 C C . TYR A 1 99 ? -25.094 12.695 -18.359 1 94.56 99 TYR A C 1
ATOM 778 O O . TYR A 1 99 ? -26.031 13.203 -18.969 1 94.56 99 TYR A O 1
ATOM 786 N N . GLU A 1 100 ? -24.031 12.258 -18.938 1 92.75 100 GLU A N 1
ATOM 787 C CA . GLU A 1 100 ? -23.875 12.375 -20.391 1 92.75 100 GLU A CA 1
ATOM 788 C C . GLU A 1 100 ? -24.953 11.594 -21.125 1 92.75 100 GLU A C 1
ATOM 790 O O . GLU A 1 100 ? -25.484 12.055 -22.141 1 92.75 100 GLU A O 1
ATOM 795 N N . ILE A 1 101 ? -25.25 10.43 -20.656 1 92.94 101 ILE A N 1
ATOM 796 C CA . ILE A 1 101 ? -26.266 9.586 -21.25 1 92.94 101 ILE A CA 1
ATOM 797 C C . ILE A 1 101 ? -27.625 10.273 -21.156 1 92.94 101 ILE A C 1
ATOM 799 O O . ILE A 1 101 ? -28.391 10.297 -22.125 1 92.94 101 ILE A O 1
ATOM 803 N N . ALA A 1 102 ? -27.906 10.844 -20 1 93 102 ALA A N 1
ATOM 804 C CA . ALA A 1 102 ? -29.188 11.523 -19.781 1 93 102 ALA A CA 1
ATOM 805 C C . ALA A 1 102 ? -29.328 12.719 -20.719 1 93 102 ALA A C 1
ATOM 807 O O . ALA A 1 102 ? -30.391 12.953 -21.281 1 93 102 ALA A O 1
ATOM 808 N N . VAL A 1 103 ? -28.297 13.461 -20.875 1 92.31 103 VAL A N 1
ATOM 809 C CA . VAL A 1 103 ? -28.328 14.656 -21.703 1 92.31 103 VAL A CA 1
ATOM 810 C C . VAL A 1 103 ? -28.5 14.273 -23.172 1 92.31 103 VAL A C 1
ATOM 812 O O . VAL A 1 103 ? -29.328 14.852 -23.875 1 92.31 103 VAL A O 1
ATOM 815 N N . ARG A 1 104 ? -27.797 13.32 -23.594 1 90.38 104 ARG A N 1
ATOM 816 C CA . ARG A 1 104 ? -27.812 12.945 -25 1 90.38 104 ARG A CA 1
ATOM 817 C C . ARG A 1 104 ? -29.109 12.203 -25.359 1 90.38 104 ARG A C 1
ATOM 819 O O . ARG A 1 104 ? -29.562 12.258 -26.5 1 90.38 104 ARG A O 1
ATOM 826 N N . SER A 1 105 ? -29.625 11.492 -24.469 1 89.25 105 SER A N 1
ATOM 827 C CA . SER A 1 105 ? -30.875 10.781 -24.719 1 89.25 105 SER A CA 1
ATOM 828 C C . SER A 1 105 ? -32.062 11.734 -24.734 1 89.25 105 SER A C 1
ATOM 830 O O . SER A 1 105 ? -33.125 11.375 -25.203 1 89.25 105 SER A O 1
ATOM 832 N N . GLY A 1 106 ? -31.891 12.922 -24.188 1 86.12 106 GLY A N 1
ATOM 833 C CA . GLY A 1 106 ? -32.938 13.922 -24.188 1 86.12 106 GLY A CA 1
ATOM 834 C C . GLY A 1 106 ? -33.969 13.711 -23.078 1 86.12 106 GLY A C 1
ATOM 835 O O . GLY A 1 106 ? -35 14.352 -23.062 1 86.12 106 GLY A O 1
ATOM 836 N N . ARG A 1 107 ? -33.656 12.891 -22.234 1 85.38 107 ARG A N 1
ATOM 837 C CA . ARG A 1 107 ? -34.562 12.609 -21.141 1 85.38 107 ARG A CA 1
ATOM 838 C C . ARG A 1 107 ? -34.5 13.695 -20.078 1 85.38 107 ARG A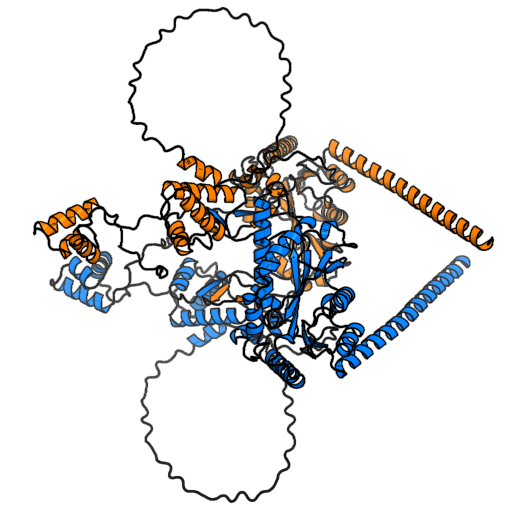 C 1
ATOM 840 O O . ARG A 1 107 ? -33.438 14.25 -19.812 1 85.38 107 ARG A O 1
ATOM 847 N N . LYS A 1 108 ? -35.625 13.93 -19.594 1 85.56 108 LYS A N 1
ATOM 848 C CA . LYS A 1 108 ? -35.656 14.836 -18.453 1 85.56 108 LYS A CA 1
ATOM 849 C C . LYS A 1 108 ? -34.938 14.219 -17.25 1 85.56 108 LYS A C 1
ATOM 851 O O . LYS A 1 108 ? -35.156 13.047 -16.922 1 85.56 108 LYS A O 1
ATOM 856 N N . HIS A 1 109 ? -33.969 14.922 -16.75 1 88.88 109 HIS A N 1
ATOM 857 C CA . HIS A 1 109 ? -33.219 14.375 -15.633 1 88.88 109 HIS A CA 1
ATOM 858 C C . HIS A 1 109 ? -33 15.422 -14.547 1 88.88 109 HIS A C 1
ATOM 860 O O . HIS A 1 109 ? -33.156 16.625 -14.797 1 88.88 109 HIS A O 1
ATOM 866 N N . CYS A 1 110 ? -32.719 14.922 -13.328 1 87.5 110 CYS A N 1
ATOM 867 C CA . CYS A 1 110 ? -32.531 15.789 -12.172 1 87.5 110 CYS A CA 1
ATOM 868 C C . CYS A 1 110 ? -31.062 15.883 -11.797 1 87.5 110 CYS A C 1
ATOM 870 O O . CYS A 1 110 ? -30.734 16.156 -10.641 1 87.5 110 CYS A O 1
ATOM 872 N N . PHE A 1 111 ? -30.203 15.586 -12.75 1 92.5 111 PHE A N 1
ATOM 873 C CA . PHE A 1 111 ? -28.781 15.617 -12.453 1 92.5 111 PHE A CA 1
ATOM 874 C C . PHE A 1 111 ? -28.266 17.047 -12.438 1 92.5 111 PHE A C 1
ATOM 876 O O . PHE A 1 111 ? -28.953 17.969 -12.891 1 92.5 111 PHE A O 1
ATOM 883 N N . ASN A 1 112 ? -27.125 17.219 -11.836 1 91.19 112 ASN A N 1
ATOM 884 C CA . ASN A 1 112 ? -26.547 18.547 -11.695 1 91.19 112 ASN A CA 1
ATOM 885 C C . ASN A 1 112 ? -25.922 19.031 -13 1 91.19 112 ASN A C 1
ATOM 887 O O . ASN A 1 112 ? -24.922 18.469 -13.461 1 91.19 112 ASN A O 1
ATOM 891 N N . ASN A 1 113 ? -26.406 20.094 -13.477 1 89.94 113 ASN A N 1
ATOM 892 C CA . ASN A 1 113 ? -25.922 20.609 -14.758 1 89.94 113 ASN A CA 1
ATOM 893 C C . ASN A 1 113 ? -24.625 21.391 -14.594 1 89.94 113 ASN A C 1
ATOM 895 O O . ASN A 1 113 ? -23.844 21.5 -15.547 1 89.94 113 ASN A O 1
ATOM 899 N N . ASP A 1 114 ? -24.391 21.891 -13.422 1 88.38 114 ASP A N 1
ATOM 900 C CA . ASP A 1 114 ? -23.156 22.641 -13.18 1 88.38 114 ASP A CA 1
ATOM 901 C C . ASP A 1 114 ? -21.953 21.703 -13.078 1 88.38 114 ASP A C 1
ATOM 903 O O . ASP A 1 114 ? -20.922 21.953 -13.695 1 88.38 114 ASP A O 1
ATOM 907 N N . LYS A 1 115 ? -22.172 20.641 -12.383 1 89.62 115 LYS A N 1
ATOM 908 C CA . LYS A 1 115 ? -21.094 19.688 -12.18 1 89.62 115 LYS A CA 1
ATOM 909 C C . LYS A 1 115 ? -21.062 18.641 -13.289 1 89.62 115 LYS A C 1
ATOM 911 O O . LYS A 1 115 ? -20.109 17.875 -13.414 1 89.62 115 LYS A O 1
ATOM 916 N N . LYS A 1 116 ? -22.125 18.625 -14.094 1 92.25 116 LYS A N 1
ATOM 917 C CA . LYS A 1 116 ? -22.281 17.672 -15.188 1 92.25 116 LYS A CA 1
ATOM 918 C C . LYS A 1 116 ? -22.094 16.25 -14.688 1 92.25 116 LYS A C 1
ATOM 920 O O . LYS A 1 116 ? -21.297 15.484 -15.25 1 92.25 116 LYS A O 1
ATOM 925 N N . SER A 1 117 ? -22.766 15.93 -13.609 1 94.5 117 SER A N 1
ATOM 926 C CA . SER A 1 117 ? -22.641 14.633 -12.945 1 94.5 117 SER A CA 1
ATOM 927 C C . SER A 1 117 ? -23.922 14.234 -12.25 1 94.5 117 SER A C 1
ATOM 929 O O . SER A 1 117 ? -24.672 15.102 -11.781 1 94.5 117 SER A O 1
ATOM 931 N N . ALA A 1 118 ? -24.203 12.961 -12.195 1 94 118 ALA A N 1
ATOM 932 C CA . ALA A 1 118 ? -25.312 12.445 -11.398 1 94 118 ALA A CA 1
ATOM 933 C C . ALA A 1 118 ? -24.984 12.484 -9.914 1 94 118 ALA A C 1
ATOM 935 O O . ALA A 1 118 ? -23.812 12.492 -9.531 1 94 118 ALA A O 1
ATOM 936 N N . GLY A 1 119 ? -25.969 12.578 -9.078 1 91.75 119 GLY A N 1
ATOM 937 C CA . GLY A 1 119 ? -25.766 12.609 -7.641 1 91.75 119 GLY A CA 1
ATOM 938 C C . GLY A 1 119 ? -25.344 11.273 -7.066 1 91.75 119 GLY A C 1
ATOM 939 O O . GLY A 1 119 ? -25.484 10.234 -7.723 1 91.75 119 GLY A O 1
ATOM 940 N N . TYR A 1 120 ? -24.828 11.32 -5.922 1 91.88 120 TYR A N 1
ATOM 941 C CA . TYR A 1 120 ? -24.391 10.102 -5.246 1 91.88 120 TYR A CA 1
ATOM 942 C C . TYR A 1 120 ? -25.578 9.188 -4.953 1 91.88 120 TYR A C 1
ATOM 944 O O . TYR A 1 120 ? -25.453 7.965 -4.977 1 91.88 120 TYR A O 1
ATOM 952 N N . ASP A 1 121 ? -26.672 9.758 -4.699 1 90.56 121 ASP A N 1
ATOM 953 C CA . ASP A 1 121 ? -27.875 8.977 -4.445 1 90.56 121 ASP A CA 1
ATOM 954 C C . ASP A 1 121 ? -28.281 8.164 -5.676 1 90.56 121 ASP A C 1
ATOM 956 O O . ASP A 1 121 ? -28.781 7.047 -5.555 1 90.56 121 ASP A O 1
ATOM 960 N N . TRP A 1 122 ? -28.156 8.797 -6.758 1 93 122 TRP A N 1
ATOM 961 C CA . TRP A 1 122 ? -28.406 8.047 -7.988 1 93 122 TRP A CA 1
ATOM 962 C C . TRP A 1 122 ? -27.5 6.824 -8.07 1 93 122 TRP A C 1
ATOM 964 O O . TRP A 1 122 ? -27.953 5.73 -8.422 1 93 122 TRP A O 1
ATOM 974 N N . TRP A 1 123 ? -26.203 7.008 -7.789 1 94.38 123 TRP A N 1
ATOM 975 C CA . TRP A 1 123 ? -25.234 5.91 -7.816 1 94.38 123 TRP A CA 1
ATOM 976 C C . TRP A 1 123 ? -25.672 4.785 -6.883 1 94.38 123 TRP A C 1
ATOM 978 O O . TRP A 1 123 ? -25.625 3.609 -7.25 1 94.38 123 TRP A O 1
ATOM 988 N N . GLN A 1 124 ? -26.062 5.156 -5.715 1 92.38 124 GLN A N 1
ATOM 989 C CA . GLN A 1 124 ? -26.5 4.148 -4.754 1 92.38 124 GLN A CA 1
ATOM 990 C C . GLN A 1 124 ? -27.672 3.34 -5.301 1 92.38 124 GLN A C 1
ATOM 992 O O . GLN A 1 124 ? -27.703 2.113 -5.176 1 92.38 124 GLN A O 1
ATOM 997 N N . GLY A 1 125 ? -28.703 4.07 -5.836 1 90.75 125 GLY A N 1
ATOM 998 C CA . GLY A 1 125 ? -29.828 3.387 -6.457 1 90.75 125 GLY A CA 1
ATOM 999 C C . GLY A 1 125 ? -29.422 2.498 -7.613 1 90.75 125 GLY A C 1
ATOM 1000 O O . GLY A 1 125 ? -29.906 1.37 -7.742 1 90.75 125 GLY A O 1
ATOM 1001 N N . PHE A 1 126 ? -28.547 3.02 -8.453 1 94.75 126 PHE A N 1
ATOM 1002 C CA . PHE A 1 126 ? -28.016 2.279 -9.594 1 94.75 126 PHE A CA 1
ATOM 1003 C C . PHE A 1 126 ? -27.328 0.998 -9.148 1 94.75 126 PHE A C 1
ATOM 1005 O O . PHE A 1 126 ? -27.562 -0.07 -9.719 1 94.75 126 PHE A O 1
ATOM 1012 N N . ARG A 1 127 ? -26.5 1.055 -8.109 1 93.06 127 ARG A N 1
ATOM 1013 C CA . ARG A 1 127 ? -25.766 -0.086 -7.566 1 93.06 127 ARG A CA 1
ATOM 1014 C C . ARG A 1 127 ? -26.719 -1.127 -6.992 1 93.06 127 ARG A C 1
ATOM 1016 O O . ARG A 1 127 ? -26.5 -2.33 -7.148 1 93.06 127 ARG A O 1
ATOM 1023 N N . ASP A 1 128 ? -27.719 -0.665 -6.332 1 90.69 128 ASP A N 1
ATOM 1024 C CA . ASP A 1 128 ? -28.703 -1.567 -5.742 1 90.69 128 ASP A CA 1
ATOM 1025 C C . ASP A 1 128 ? -29.469 -2.33 -6.82 1 90.69 128 ASP A C 1
ATOM 1027 O O . ASP A 1 128 ? -29.812 -3.498 -6.633 1 90.69 128 ASP A O 1
ATOM 1031 N N . ARG A 1 129 ? -29.781 -1.65 -7.902 1 90.75 129 ARG A N 1
ATOM 1032 C CA . ARG A 1 129 ? -30.516 -2.271 -9 1 90.75 129 ARG A CA 1
ATOM 1033 C C . ARG A 1 129 ? -29.625 -3.234 -9.773 1 90.75 129 ARG A C 1
ATOM 1035 O O . ARG A 1 129 ? -30.125 -4.113 -10.484 1 90.75 129 ARG A O 1
ATOM 1042 N N . HIS A 1 130 ? -28.344 -3.064 -9.688 1 94.56 130 HIS A N 1
ATOM 1043 C CA . HIS A 1 130 ? -27.391 -3.916 -10.383 1 94.56 130 HIS A CA 1
ATOM 1044 C C . HIS A 1 130 ? -26.391 -4.543 -9.406 1 94.56 130 HIS A C 1
ATOM 1046 O O . HIS A 1 130 ? -25.219 -4.184 -9.391 1 94.56 130 HIS A O 1
ATOM 1052 N N . PRO A 1 131 ? -26.719 -5.59 -8.789 1 91.5 131 PRO A N 1
ATOM 1053 C CA . PRO A 1 131 ? -25.906 -6.191 -7.723 1 91.5 131 PRO A CA 1
ATOM 1054 C C . PRO A 1 131 ? -24.641 -6.855 -8.25 1 91.5 131 PRO A C 1
ATOM 1056 O O . PRO A 1 131 ? -23.75 -7.219 -7.465 1 91.5 131 PRO A O 1
ATOM 1059 N N . CYS A 1 132 ? -24.562 -6.957 -9.484 1 91.94 132 CYS A N 1
ATOM 1060 C CA . CYS A 1 132 ? -23.359 -7.547 -10.062 1 91.94 132 CYS A CA 1
ATOM 1061 C C . CYS A 1 132 ? -22.188 -6.59 -9.961 1 91.94 132 CYS A C 1
ATOM 1063 O O . CYS A 1 132 ? -21.031 -6.992 -10.148 1 91.94 132 CYS A O 1
ATOM 1065 N N . LEU A 1 133 ? -22.484 -5.391 -9.617 1 93.38 133 LEU A N 1
ATOM 1066 C CA . LEU A 1 133 ? -21.438 -4.375 -9.531 1 93.38 133 LEU A CA 1
ATOM 1067 C C . LEU A 1 133 ? -20.953 -4.211 -8.086 1 93.38 133 LEU A C 1
ATOM 1069 O O . LEU A 1 133 ? -21.75 -4.332 -7.148 1 93.38 133 LEU A O 1
ATOM 1073 N N . SER A 1 134 ? -19.719 -4.035 -7.906 1 92.62 134 SER A N 1
ATOM 1074 C CA . SER A 1 134 ? -19.125 -3.75 -6.605 1 92.62 134 SER A CA 1
ATOM 1075 C C . SER A 1 134 ? -17.938 -2.805 -6.738 1 92.62 134 SER A C 1
ATOM 1077 O O . SER A 1 134 ? -17.328 -2.705 -7.809 1 92.62 134 SER A O 1
ATOM 1079 N N . VAL A 1 135 ? -17.719 -2.051 -5.715 1 91.25 135 VAL A N 1
ATOM 1080 C CA . VAL A 1 135 ? -16.547 -1.178 -5.676 1 91.25 135 VAL A CA 1
ATOM 1081 C C . VAL A 1 135 ? -15.344 -1.949 -5.145 1 91.25 135 VAL A C 1
ATOM 1083 O O . VAL A 1 135 ? -15.422 -2.592 -4.094 1 91.25 135 VAL A O 1
ATOM 1086 N N . ARG A 1 136 ? -14.273 -1.914 -5.938 1 88.38 136 ARG A N 1
ATOM 1087 C CA . ARG A 1 136 ? -13.094 -2.715 -5.613 1 88.38 136 ARG A CA 1
ATOM 1088 C C . ARG A 1 136 ? -11.82 -1.881 -5.707 1 88.38 136 ARG A C 1
ATOM 1090 O O . ARG A 1 136 ? -11.773 -0.893 -6.441 1 88.38 136 ARG A O 1
ATOM 1097 N N . ILE A 1 137 ? -10.875 -2.273 -4.91 1 86.19 137 ILE A N 1
ATOM 1098 C CA . ILE A 1 137 ? -9.531 -1.714 -5.062 1 86.19 137 ILE A CA 1
ATOM 1099 C C . ILE A 1 137 ? -8.719 -2.57 -6.027 1 86.19 137 ILE A C 1
ATOM 1101 O O . ILE A 1 137 ? -8.414 -3.73 -5.734 1 86.19 137 ILE A O 1
ATOM 1105 N N . PRO A 1 138 ? -8.398 -2.016 -7.141 1 89.12 138 PRO A N 1
ATOM 1106 C CA . PRO A 1 138 ? -7.645 -2.801 -8.117 1 89.12 138 PRO A CA 1
ATOM 1107 C C . PRO A 1 138 ? -6.156 -2.879 -7.793 1 89.12 138 PRO A C 1
ATOM 1109 O O . PRO A 1 138 ? -5.645 -2.051 -7.035 1 89.12 138 PRO A O 1
ATOM 1112 N N . GLU A 1 139 ? -5.551 -3.883 -8.297 1 87.19 139 GLU A N 1
ATOM 1113 C CA . GLU A 1 139 ? -4.094 -3.973 -8.258 1 87.19 139 GLU A CA 1
ATOM 1114 C C . GLU A 1 139 ? -3.473 -3.352 -9.508 1 87.19 139 GLU A C 1
ATOM 1116 O O . GLU A 1 139 ? -3.988 -3.521 -10.609 1 87.19 139 GLU A O 1
ATOM 1121 N N . GLY A 1 140 ? -2.461 -2.645 -9.281 1 86.69 140 GLY A N 1
ATOM 1122 C CA . GLY A 1 140 ? -1.783 -2.035 -10.414 1 86.69 140 GLY A CA 1
ATOM 1123 C C . GLY A 1 140 ? -1.123 -3.049 -11.328 1 86.69 140 GLY A C 1
ATOM 1124 O O . GLY A 1 140 ? -0.514 -4.016 -10.859 1 86.69 140 GLY A O 1
ATOM 1125 N N . LEU A 1 141 ? -1.337 -2.844 -12.617 1 87.5 141 LEU A N 1
ATOM 1126 C CA . LEU A 1 141 ? -0.725 -3.656 -13.664 1 87.5 141 LEU A CA 1
ATOM 1127 C C . LEU A 1 141 ? 0.03 -2.781 -14.664 1 87.5 141 LEU A C 1
ATOM 1129 O O . LEU A 1 141 ? -0.57 -1.942 -15.336 1 87.5 141 LEU A O 1
ATOM 1133 N N . SER A 1 142 ? 1.294 -3.039 -14.805 1 85.31 142 SER A N 1
ATOM 1134 C CA . SER A 1 142 ? 2.098 -2.219 -15.703 1 85.31 142 SER A CA 1
ATOM 1135 C C . SER A 1 142 ? 1.678 -2.418 -17.156 1 85.31 142 SER A C 1
ATOM 1137 O O . SER A 1 142 ? 1.069 -3.434 -17.5 1 85.31 142 SER A O 1
ATOM 1139 N N . ALA A 1 143 ? 2.062 -1.498 -17.922 1 82.81 143 ALA A N 1
ATOM 1140 C CA . ALA A 1 143 ? 1.76 -1.567 -19.359 1 82.81 143 ALA A CA 1
ATOM 1141 C C . ALA A 1 143 ? 2.393 -2.803 -19.984 1 82.81 143 ALA A C 1
ATOM 1143 O O . ALA A 1 143 ? 1.769 -3.473 -20.812 1 82.81 143 ALA A O 1
ATOM 1144 N N . ALA A 1 144 ? 3.584 -3.076 -19.609 1 82.94 144 ALA A N 1
ATOM 1145 C CA . ALA A 1 144 ? 4.285 -4.23 -20.172 1 82.94 144 ALA A CA 1
ATOM 1146 C C . ALA A 1 144 ? 3.582 -5.531 -19.797 1 82.94 144 ALA A C 1
ATOM 1148 O O . ALA A 1 144 ? 3.377 -6.402 -20.641 1 82.94 144 ALA A O 1
ATOM 1149 N N . ARG A 1 145 ? 3.191 -5.609 -18.578 1 84.56 145 ARG A N 1
ATOM 1150 C CA . ARG A 1 145 ? 2.506 -6.812 -18.125 1 84.56 145 ARG A CA 1
ATOM 1151 C C . ARG A 1 145 ? 1.146 -6.961 -18.797 1 84.56 145 ARG A C 1
ATOM 1153 O O . ARG A 1 145 ? 0.73 -8.07 -19.125 1 84.56 145 ARG A O 1
ATOM 1160 N N . SER A 1 146 ? 0.529 -5.875 -18.953 1 85.19 146 SER A N 1
ATOM 1161 C CA . SER A 1 146 ? -0.78 -5.879 -19.594 1 85.19 146 SER A CA 1
ATOM 1162 C C . SER A 1 146 ? -0.683 -6.348 -21.047 1 85.19 146 SER A C 1
ATOM 1164 O O . SER A 1 146 ? -1.576 -7.035 -21.547 1 85.19 146 SER A O 1
ATOM 1166 N N . SER A 1 147 ? 0.35 -5.973 -21.672 1 84.31 147 SER A N 1
ATOM 1167 C CA . SER A 1 147 ? 0.504 -6.289 -23.078 1 84.31 147 SER A CA 1
ATOM 1168 C C . SER A 1 147 ? 1.038 -7.703 -23.281 1 84.31 147 SER A C 1
ATOM 1170 O O . SER A 1 147 ? 0.63 -8.406 -24.219 1 84.31 147 SER A O 1
ATOM 1172 N N . MET A 1 148 ? 1.902 -8.102 -22.438 1 87.56 148 MET A N 1
ATOM 1173 C CA . MET A 1 148 ? 2.623 -9.352 -22.641 1 87.56 148 MET A CA 1
ATOM 1174 C C . MET A 1 148 ? 1.771 -10.547 -22.234 1 87.56 148 MET A C 1
ATOM 1176 O O . MET A 1 148 ? 1.929 -11.648 -22.766 1 87.56 148 MET A O 1
ATOM 1180 N N . LEU A 1 149 ? 0.948 -10.383 -21.312 1 90 149 LEU A N 1
ATOM 1181 C CA . LEU A 1 149 ? 0.041 -11.469 -20.953 1 90 149 LEU A CA 1
ATOM 1182 C C . LEU A 1 149 ? -1.109 -11.562 -21.953 1 90 149 LEU A C 1
ATOM 1184 O O . LEU A 1 149 ? -2.199 -11.039 -21.703 1 90 149 LEU A O 1
ATOM 1188 N N . ASN A 1 150 ? -0.886 -12.164 -23 1 90.38 150 ASN A N 1
ATOM 1189 C CA . ASN A 1 150 ? -1.885 -12.367 -24.047 1 90.38 150 ASN A CA 1
ATOM 1190 C C . ASN A 1 150 ? -1.905 -13.812 -24.531 1 90.38 150 ASN A C 1
ATOM 1192 O O . ASN A 1 150 ? -0.96 -14.57 -24.297 1 90.38 150 ASN A O 1
ATOM 1196 N N . PRO A 1 151 ? -2.936 -14.203 -25.203 1 91.25 151 PRO A N 1
ATOM 1197 C CA . PRO A 1 151 ? -3.109 -15.609 -25.578 1 91.25 151 PRO A CA 1
ATOM 1198 C C . PRO A 1 151 ? -2.004 -16.109 -26.5 1 91.25 151 PRO A C 1
ATOM 1200 O O . PRO A 1 151 ? -1.604 -17.281 -26.406 1 91.25 151 PRO A O 1
ATOM 1203 N N . ASN A 1 152 ? -1.495 -15.297 -27.328 1 90.69 152 ASN A N 1
ATOM 1204 C CA . ASN A 1 152 ? -0.46 -15.727 -28.266 1 90.69 152 ASN A CA 1
ATOM 1205 C C . ASN A 1 152 ? 0.847 -16.047 -27.547 1 90.69 152 ASN A C 1
ATOM 1207 O O . ASN A 1 152 ? 1.453 -17.094 -27.797 1 90.69 152 ASN A O 1
ATOM 1211 N N . VAL A 1 153 ? 1.237 -15.117 -26.703 1 91.88 153 VAL A N 1
ATOM 1212 C CA . VAL A 1 153 ? 2.471 -15.297 -25.953 1 91.88 153 VAL A CA 1
ATOM 1213 C C . VAL A 1 153 ? 2.355 -16.531 -25.062 1 91.88 153 VAL A C 1
ATOM 1215 O O . VAL A 1 153 ? 3.273 -17.344 -25 1 91.88 153 VAL A O 1
ATOM 1218 N N . ILE A 1 154 ? 1.249 -16.703 -24.422 1 94.5 154 ILE A N 1
ATOM 1219 C CA . ILE A 1 154 ? 1.042 -17.797 -23.469 1 94.5 154 ILE A CA 1
ATOM 1220 C C . ILE A 1 154 ? 0.933 -19.125 -24.203 1 94.5 154 ILE A C 1
ATOM 1222 O O . ILE A 1 154 ? 1.467 -20.141 -23.766 1 94.5 154 ILE A O 1
ATOM 1226 N N . SER A 1 155 ? 0.278 -19.109 -25.312 1 94.56 155 SER A N 1
ATOM 1227 C CA . SER A 1 155 ? 0.19 -20.312 -26.125 1 94.56 155 SER A CA 1
ATOM 1228 C C . SER A 1 155 ? 1.567 -20.766 -26.594 1 94.56 155 SER A C 1
ATOM 1230 O O . SER A 1 155 ? 1.894 -21.953 -26.531 1 94.56 155 SER A O 1
ATOM 1232 N N . ALA A 1 156 ? 2.346 -19.875 -27.078 1 93.44 156 ALA A N 1
ATOM 1233 C CA . ALA A 1 156 ? 3.701 -20.172 -27.516 1 93.44 156 ALA A CA 1
ATOM 1234 C C . ALA A 1 156 ? 4.555 -20.703 -26.375 1 93.44 156 ALA A C 1
ATOM 1236 O O . ALA A 1 156 ? 5.348 -21.625 -26.562 1 93.44 156 ALA A O 1
ATOM 1237 N N . TYR A 1 157 ? 4.383 -20.109 -25.25 1 94.75 157 TYR A N 1
ATOM 1238 C CA . TYR A 1 157 ? 5.082 -20.516 -24.031 1 94.75 157 TYR A CA 1
ATOM 1239 C C . TYR A 1 157 ? 4.773 -21.969 -23.688 1 94.75 157 TYR A C 1
ATOM 1241 O O . TYR A 1 157 ? 5.684 -22.781 -23.469 1 94.75 157 TYR A O 1
ATOM 1249 N N . PHE A 1 158 ? 3.518 -22.344 -23.703 1 96.88 158 PHE A N 1
ATOM 1250 C CA . PHE A 1 158 ? 3.121 -23.703 -23.328 1 96.88 158 PHE A CA 1
ATOM 1251 C C . PHE A 1 158 ? 3.541 -24.703 -24.391 1 96.88 158 PHE A C 1
ATOM 1253 O O . PHE A 1 158 ? 3.879 -25.844 -24.078 1 96.88 158 PHE A O 1
ATOM 1260 N N . GLN A 1 159 ? 3.529 -24.266 -25.578 1 95.56 159 GLN A N 1
ATOM 1261 C CA . GLN A 1 159 ? 4.004 -25.141 -26.656 1 95.56 159 GLN A CA 1
ATOM 1262 C C . GLN A 1 159 ? 5.484 -25.469 -26.484 1 95.56 159 GLN A C 1
ATOM 1264 O O . GLN A 1 159 ? 5.887 -26.625 -26.578 1 95.56 159 GLN A O 1
ATOM 1269 N N . LYS A 1 160 ? 6.254 -24.469 -26.234 1 94.62 160 LYS A N 1
ATOM 1270 C CA . LYS A 1 160 ? 7.688 -24.656 -26.031 1 94.62 160 LYS A CA 1
ATOM 1271 C C . LYS A 1 160 ? 7.98 -25.484 -24.797 1 94.62 160 LYS A C 1
ATOM 1273 O O . LYS A 1 160 ? 8.781 -26.422 -24.844 1 94.62 160 LYS A O 1
ATOM 1278 N N . LEU A 1 161 ? 7.34 -25.141 -23.719 1 96.44 161 LEU A N 1
ATOM 1279 C CA . LEU A 1 161 ? 7.539 -25.875 -22.469 1 96.44 161 LEU A CA 1
ATOM 1280 C C . LEU A 1 161 ? 7.117 -27.328 -22.609 1 96.44 161 LEU A C 1
ATOM 1282 O O . LEU A 1 161 ? 7.84 -28.234 -22.188 1 96.44 161 LEU A O 1
ATOM 1286 N N . GLY A 1 162 ? 5.961 -27.484 -23.188 1 96.06 162 GLY A N 1
ATOM 1287 C CA . GLY A 1 162 ? 5.469 -28.828 -23.391 1 96.06 162 GLY A CA 1
ATOM 1288 C C . GLY A 1 162 ? 6.398 -29.688 -24.234 1 96.06 162 GLY A C 1
ATOM 1289 O O . GLY A 1 162 ? 6.707 -30.828 -23.891 1 96.06 162 GLY A O 1
ATOM 1290 N N . SER A 1 163 ? 6.812 -29.109 -25.344 1 95 163 SER A N 1
ATOM 1291 C CA . SER A 1 163 ? 7.73 -29.812 -26.234 1 95 163 SER A CA 1
ATOM 1292 C C . SER A 1 163 ? 9.039 -30.156 -25.531 1 95 163 SER A C 1
ATOM 1294 O O . SER A 1 163 ? 9.602 -31.234 -25.734 1 95 163 SER A O 1
ATOM 1296 N N . PHE A 1 164 ? 9.445 -29.266 -24.781 1 93.94 164 PHE A N 1
ATOM 1297 C CA . PHE A 1 164 ? 10.695 -29.422 -24.047 1 93.94 164 PHE A CA 1
ATOM 1298 C C . PHE A 1 164 ? 10.562 -30.5 -22.984 1 93.94 164 PHE A C 1
ATOM 1300 O O . PHE A 1 164 ? 11.453 -31.359 -22.844 1 93.94 164 PHE A O 1
ATOM 1307 N N . MET A 1 165 ? 9.555 -30.516 -22.266 1 96.62 165 MET A N 1
ATOM 1308 C CA . MET A 1 165 ? 9.312 -31.516 -21.234 1 96.62 165 MET A CA 1
ATOM 1309 C C . MET A 1 165 ? 9.148 -32.906 -21.844 1 96.62 165 MET A C 1
ATOM 1311 O O . MET A 1 165 ? 9.555 -33.906 -21.25 1 96.62 165 MET A O 1
ATOM 1315 N N . ASP A 1 166 ? 8.578 -32.938 -22.984 1 96.06 166 ASP A N 1
ATOM 1316 C CA . ASP A 1 166 ? 8.445 -34.188 -23.719 1 96.06 166 ASP A CA 1
ATOM 1317 C C . ASP A 1 166 ? 9.812 -34.719 -24.141 1 96.06 166 ASP A C 1
ATOM 1319 O O . ASP A 1 166 ? 10.094 -35.906 -23.984 1 96.06 166 ASP A O 1
ATOM 1323 N N . LYS A 1 167 ? 10.555 -33.812 -24.656 1 94.56 167 LYS A N 1
ATOM 1324 C CA . LYS A 1 167 ? 11.898 -34.188 -25.078 1 94.56 167 LYS A CA 1
ATOM 1325 C C . LYS A 1 167 ? 12.703 -34.75 -23.906 1 94.56 167 LYS A C 1
ATOM 1327 O O . LYS A 1 167 ? 13.477 -35.688 -24.078 1 94.56 167 LYS A O 1
ATOM 1332 N N . LEU A 1 168 ? 12.508 -34.219 -22.703 1 95.19 168 LEU A N 1
ATOM 1333 C CA . LEU A 1 168 ? 13.234 -34.625 -21.5 1 95.19 168 LEU A CA 1
ATOM 1334 C C . LEU A 1 168 ? 12.547 -35.781 -20.828 1 95.19 168 LEU A C 1
ATOM 1336 O O . LEU A 1 168 ? 13.109 -36.406 -19.906 1 95.19 168 LEU A O 1
ATOM 1340 N N . ASN A 1 169 ? 11.398 -36.094 -21.266 1 96.06 169 ASN A N 1
ATOM 1341 C CA . ASN A 1 169 ? 10.586 -37.156 -20.6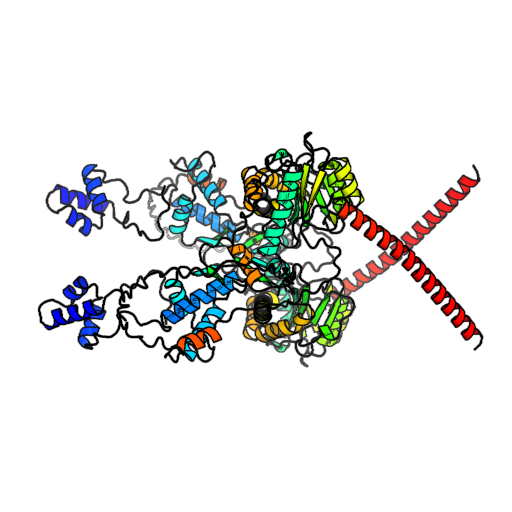72 1 96.06 169 ASN A CA 1
ATOM 1342 C C . ASN A 1 169 ? 10.375 -36.938 -19.172 1 96.06 169 ASN A C 1
ATOM 1344 O O . ASN A 1 169 ? 10.617 -37.812 -18.359 1 96.06 169 ASN A O 1
ATOM 1348 N N . ILE A 1 170 ? 9.922 -35.719 -18.797 1 95.94 170 ILE A N 1
ATOM 1349 C CA . ILE A 1 170 ? 9.773 -35.438 -17.375 1 95.94 170 ILE A CA 1
ATOM 1350 C C . ILE A 1 170 ? 8.375 -34.875 -17.094 1 95.94 170 ILE A C 1
ATOM 1352 O O . ILE A 1 170 ? 8.086 -34.438 -15.992 1 95.94 170 ILE A O 1
ATOM 1356 N N . LYS A 1 171 ? 7.488 -34.906 -18 1 94.62 171 LYS A N 1
ATOM 1357 C CA . LYS A 1 171 ? 6.145 -34.344 -17.891 1 94.62 171 LYS A CA 1
ATOM 1358 C C . LYS A 1 171 ? 5.387 -34.938 -16.719 1 94.62 171 LYS A C 1
ATOM 1360 O O . LYS A 1 171 ? 4.52 -34.281 -16.125 1 94.62 171 LYS A O 1
ATOM 1365 N N . ASP A 1 172 ? 5.688 -36.188 -16.359 1 95.12 172 ASP A N 1
ATOM 1366 C CA . ASP A 1 172 ? 4.98 -36.875 -15.281 1 95.12 172 ASP A CA 1
ATOM 1367 C C . ASP A 1 172 ? 5.91 -37.125 -14.094 1 95.12 172 ASP A C 1
ATOM 1369 O O . ASP A 1 172 ? 5.652 -38.031 -13.289 1 95.12 172 ASP A O 1
ATOM 1373 N N . LYS A 1 173 ? 7.016 -36.5 -14.055 1 97.38 173 LYS A N 1
ATOM 1374 C CA . LYS A 1 173 ? 8 -36.688 -12.992 1 97.38 173 LYS A CA 1
ATOM 1375 C C . LYS A 1 173 ? 8.195 -35.406 -12.18 1 97.38 173 LYS A C 1
ATOM 1377 O O . LYS A 1 173 ? 9.211 -34.719 -12.32 1 97.38 173 LYS A O 1
ATOM 1382 N N . PRO A 1 174 ? 7.27 -35.125 -11.258 1 97.12 174 PRO A N 1
ATOM 1383 C CA . PRO A 1 174 ? 7.281 -33.875 -10.5 1 97.12 174 PRO A CA 1
ATOM 1384 C C . PRO A 1 174 ? 8.562 -33.688 -9.688 1 97.12 174 PRO A C 1
ATOM 1386 O O . PRO A 1 174 ? 8.961 -32.562 -9.414 1 97.12 174 PRO A O 1
ATOM 1389 N N . GLN A 1 175 ? 9.281 -34.719 -9.32 1 96.94 175 GLN A N 1
ATOM 1390 C CA . GLN A 1 175 ? 10.484 -34.656 -8.5 1 96.94 175 GLN A CA 1
ATOM 1391 C C . GLN A 1 175 ? 11.641 -34 -9.289 1 96.94 175 GLN A C 1
ATOM 1393 O O . GLN A 1 175 ? 12.633 -33.594 -8.695 1 96.94 175 GLN A O 1
ATOM 1398 N N . GLN A 1 176 ? 11.5 -33.938 -10.625 1 98.06 176 GLN A N 1
ATOM 1399 C CA . GLN A 1 176 ? 12.57 -33.438 -11.469 1 98.06 176 GLN A CA 1
ATOM 1400 C C . GLN A 1 176 ? 12.242 -32.031 -11.992 1 98.06 176 GLN A C 1
ATOM 1402 O O . GLN A 1 176 ? 13.008 -31.469 -12.773 1 98.06 176 GLN A O 1
ATOM 1407 N N . ILE A 1 177 ? 11.125 -31.422 -11.594 1 98.56 177 ILE A N 1
ATOM 1408 C CA . ILE A 1 177 ? 10.695 -30.109 -12.039 1 98.56 177 ILE A CA 1
ATOM 1409 C C . ILE A 1 177 ? 10.805 -29.109 -10.891 1 98.56 177 ILE A C 1
ATOM 1411 O O . ILE A 1 177 ? 10.07 -29.219 -9.906 1 98.56 177 ILE A O 1
ATOM 1415 N N . PHE A 1 178 ? 11.688 -28.156 -11.039 1 98.69 178 PHE A N 1
ATOM 1416 C CA . PHE A 1 178 ? 11.953 -27.188 -9.984 1 98.69 178 PHE A CA 1
ATOM 1417 C C . PHE A 1 178 ? 11.57 -25.781 -10.43 1 98.69 178 PHE A C 1
ATOM 1419 O O . PHE A 1 178 ? 11.578 -25.484 -11.617 1 98.69 178 PHE A O 1
ATOM 1426 N N . ASN A 1 179 ? 11.172 -24.938 -9.508 1 98.69 179 ASN A N 1
ATOM 1427 C CA . ASN A 1 179 ? 10.906 -23.5 -9.68 1 98.69 179 ASN A CA 1
ATOM 1428 C C . ASN A 1 179 ? 11.656 -22.672 -8.648 1 98.69 179 ASN A C 1
ATOM 1430 O O . ASN A 1 179 ? 11.688 -23.016 -7.465 1 98.69 179 ASN A O 1
ATOM 1434 N N . ALA A 1 180 ? 12.328 -21.688 -9.102 1 98.44 180 ALA A N 1
ATOM 1435 C CA . ALA A 1 180 ? 13.039 -20.766 -8.219 1 98.44 180 ALA A CA 1
ATOM 1436 C C . ALA A 1 180 ? 12.641 -19.312 -8.5 1 98.44 180 ALA A C 1
ATOM 1438 O O . ALA A 1 180 ? 12.414 -18.938 -9.648 1 98.44 180 ALA A O 1
ATOM 1439 N N . ASP A 1 181 ? 12.492 -18.516 -7.484 1 97.62 181 ASP A N 1
ATOM 1440 C CA . ASP A 1 181 ? 12.156 -17.094 -7.605 1 97.62 181 ASP A CA 1
ATOM 1441 C C . ASP A 1 181 ? 12.602 -16.328 -6.363 1 97.62 181 ASP A C 1
ATOM 1443 O O . ASP A 1 181 ? 12.93 -16.922 -5.336 1 97.62 181 ASP A O 1
ATOM 1447 N N . GLU A 1 182 ? 12.703 -15.047 -6.559 1 96.94 182 GLU A N 1
ATOM 1448 C CA . GLU A 1 182 ? 13.102 -14.164 -5.469 1 96.94 182 GLU A CA 1
ATOM 1449 C C . GLU A 1 182 ? 11.922 -13.344 -4.961 1 96.94 182 GLU A C 1
ATOM 1451 O O . GLU A 1 182 ? 11.016 -13.008 -5.73 1 96.94 182 GLU A O 1
ATOM 1456 N N . THR A 1 183 ? 11.883 -13.055 -3.705 1 96.75 183 THR A N 1
ATOM 1457 C CA . THR A 1 183 ? 10.906 -12.141 -3.121 1 96.75 183 THR A CA 1
ATOM 1458 C C . THR A 1 183 ? 11.57 -11.219 -2.104 1 96.75 183 THR A C 1
ATOM 1460 O O . THR A 1 183 ? 12.523 -11.617 -1.422 1 96.75 183 THR A O 1
ATOM 1463 N N . GLY A 1 184 ? 11.195 -10.016 -2.092 1 95.56 184 GLY A N 1
ATOM 1464 C CA . GLY A 1 184 ? 11.672 -9.055 -1.104 1 95.56 184 GLY A CA 1
ATOM 1465 C C . GLY A 1 184 ? 10.781 -8.977 0.123 1 95.56 184 GLY A C 1
ATOM 1466 O O . GLY A 1 184 ? 9.555 -8.938 0.007 1 95.56 184 GLY A O 1
ATOM 1467 N N . VAL A 1 185 ? 11.422 -8.984 1.299 1 95.31 185 VAL A N 1
ATOM 1468 C CA . VAL A 1 185 ? 10.711 -8.859 2.564 1 95.31 185 VAL A CA 1
ATOM 1469 C C . VAL A 1 185 ? 11.305 -7.715 3.383 1 95.31 185 VAL A C 1
ATOM 1471 O O . VAL A 1 185 ? 12.516 -7.66 3.59 1 95.31 185 VAL A O 1
ATOM 1474 N N . SER A 1 186 ? 10.43 -6.848 3.84 1 92.94 186 SER A N 1
ATOM 1475 C CA . SER A 1 186 ? 10.891 -5.664 4.559 1 92.94 186 SER A CA 1
ATOM 1476 C C . SER A 1 186 ? 10.852 -5.887 6.07 1 92.94 186 SER A C 1
ATOM 1478 O O . SER A 1 186 ? 10.008 -6.641 6.57 1 92.94 186 SER A O 1
ATOM 1480 N N . THR A 1 187 ? 11.766 -5.199 6.766 1 90.81 187 THR A N 1
ATOM 1481 C CA . THR A 1 187 ? 11.758 -5.242 8.227 1 90.81 187 THR A CA 1
ATOM 1482 C C . THR A 1 187 ? 10.617 -4.402 8.781 1 90.81 187 THR A C 1
ATOM 1484 O O . THR A 1 187 ? 10.297 -4.496 9.969 1 90.81 187 THR A O 1
ATOM 1487 N N . VAL A 1 188 ? 10.102 -3.564 7.984 1 91.25 188 VAL A N 1
ATOM 1488 C CA . VAL A 1 188 ? 8.891 -2.848 8.359 1 91.25 188 VAL A CA 1
ATOM 1489 C C . VAL A 1 188 ? 7.676 -3.51 7.715 1 91.25 188 VAL A C 1
ATOM 1491 O O . VAL A 1 188 ? 7.508 -3.455 6.492 1 91.25 188 VAL A O 1
ATOM 1494 N N . HIS A 1 189 ? 6.906 -4.078 8.562 1 89.62 189 HIS A N 1
ATOM 1495 C CA . HIS A 1 189 ? 5.801 -4.891 8.07 1 89.62 189 HIS A CA 1
ATOM 1496 C C . HIS A 1 189 ? 4.602 -4.027 7.691 1 89.62 189 HIS A C 1
ATOM 1498 O O . HIS A 1 189 ? 4.504 -2.875 8.117 1 89.62 189 HIS A O 1
ATOM 1504 N N . ASP A 1 190 ? 3.752 -4.578 6.848 1 89.06 190 ASP A N 1
ATOM 1505 C CA . ASP A 1 190 ? 2.445 -4 6.543 1 89.06 190 ASP A CA 1
ATOM 1506 C C . ASP A 1 190 ? 1.398 -4.445 7.562 1 89.06 190 ASP A C 1
ATOM 1508 O O . ASP A 1 190 ? 1.224 -5.641 7.797 1 89.06 190 ASP A O 1
ATOM 1512 N N . PRO A 1 191 ? 0.792 -3.492 8.078 1 89.75 191 PRO A N 1
ATOM 1513 C CA . PRO A 1 191 ? -0.195 -3.867 9.094 1 89.75 191 PRO A CA 1
ATOM 1514 C C . PRO A 1 191 ? -1.358 -4.672 8.516 1 89.75 191 PRO A C 1
ATOM 1516 O O . PRO A 1 191 ? -1.797 -4.41 7.395 1 89.75 191 PRO A O 1
ATOM 1519 N N . SER A 1 192 ? -1.856 -5.566 9.297 1 90.06 192 SER A N 1
ATOM 1520 C CA . SER A 1 192 ? -3.027 -6.363 8.938 1 90.06 192 SER A CA 1
ATOM 1521 C C . SER A 1 192 ? -4.32 -5.617 9.258 1 90.06 192 SER A C 1
ATOM 1523 O O . SER A 1 192 ? -4.305 -4.621 9.992 1 90.06 192 SER A O 1
ATOM 1525 N N . LYS A 1 193 ? -5.387 -6.137 8.68 1 90.81 193 LYS A N 1
ATOM 1526 C CA . LYS A 1 193 ? -6.699 -5.609 9.047 1 90.81 193 LYS A CA 1
ATOM 1527 C C . LYS A 1 193 ? -7.016 -5.879 10.508 1 90.81 193 LYS A C 1
ATOM 1529 O O . LYS A 1 193 ? -6.738 -6.969 11.023 1 90.81 193 LYS A O 1
ATOM 1534 N N . VAL A 1 194 ? -7.52 -4.906 11.141 1 92.06 194 VAL A N 1
ATOM 1535 C CA . VAL A 1 194 ? -7.777 -5.043 12.57 1 92.06 194 VAL A CA 1
ATOM 1536 C C . VAL A 1 194 ? -9.227 -4.66 12.875 1 92.06 194 VAL A C 1
ATOM 1538 O O . VAL A 1 194 ? -9.875 -3.98 12.078 1 92.06 194 VAL A O 1
ATOM 1541 N N . VAL A 1 195 ? -9.688 -5.145 14.008 1 93.25 195 VAL A N 1
ATOM 1542 C CA . VAL A 1 195 ? -11.008 -4.793 14.516 1 93.25 195 VAL A CA 1
ATOM 1543 C C . VAL A 1 195 ? -10.922 -3.531 15.375 1 93.25 195 VAL A C 1
ATOM 1545 O O . VAL A 1 195 ? -10.094 -3.451 16.281 1 93.25 195 VAL A O 1
ATOM 1548 N N . GLY A 1 196 ? -11.68 -2.576 14.992 1 89.94 196 GLY A N 1
ATOM 1549 C CA . GLY A 1 196 ? -11.664 -1.329 15.734 1 89.94 196 GLY A CA 1
ATOM 1550 C C . GLY A 1 196 ? -13.008 -0.632 15.773 1 89.94 196 GLY A C 1
ATOM 1551 O O . GLY A 1 196 ? -14.023 -1.213 15.383 1 89.94 196 GLY A O 1
ATOM 1552 N N . LYS A 1 197 ? -12.93 0.555 16.312 1 89.56 197 LYS A N 1
ATOM 1553 C CA . LYS A 1 197 ? -14.156 1.332 16.484 1 89.56 197 LYS A CA 1
ATOM 1554 C C . LYS A 1 197 ? -14.703 1.809 15.148 1 89.56 197 LYS A C 1
ATOM 1556 O O . LYS A 1 197 ? -13.961 2.355 14.328 1 89.56 197 LYS A O 1
ATOM 1561 N N . ARG A 1 198 ? -15.922 1.619 15.016 1 88.38 198 ARG A N 1
ATOM 1562 C CA . ARG A 1 198 ? -16.609 2.064 13.805 1 88.38 198 ARG A CA 1
ATOM 1563 C C . ARG A 1 198 ? -16.672 3.586 13.734 1 88.38 198 ARG A C 1
ATOM 1565 O O . ARG A 1 198 ? -16.953 4.242 14.734 1 88.38 198 ARG A O 1
ATOM 1572 N N . GLY A 1 199 ? -16.422 4.184 12.602 1 78.44 199 GLY A N 1
ATOM 1573 C CA . GLY A 1 199 ? -16.594 5.613 12.406 1 78.44 199 GLY A CA 1
ATOM 1574 C C . GLY A 1 199 ? -15.344 6.414 12.742 1 78.44 199 GLY A C 1
ATOM 1575 O O . GLY A 1 199 ? -15.305 7.629 12.516 1 78.44 199 GLY A O 1
ATOM 1576 N N . LYS A 1 200 ? -14.391 5.719 13.328 1 80.69 200 LYS A N 1
ATOM 1577 C CA . LYS A 1 200 ? -13.141 6.414 13.625 1 80.69 200 LYS A CA 1
ATOM 1578 C C . LYS A 1 200 ? -12.438 6.852 12.344 1 80.69 200 LYS A C 1
ATOM 1580 O O . LYS A 1 200 ? -12.391 6.098 11.367 1 80.69 200 LYS A O 1
ATOM 1585 N N . LYS A 1 201 ? -12 8.055 12.352 1 72.75 201 LYS A N 1
ATOM 1586 C CA . LYS A 1 201 ? -11.43 8.641 11.141 1 72.75 201 LYS A CA 1
ATOM 1587 C C . LYS A 1 201 ? -10.094 7.98 10.789 1 72.75 201 LYS A C 1
ATOM 1589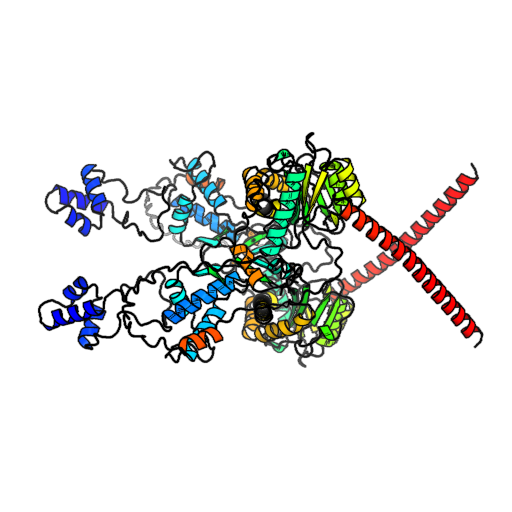 O O . LYS A 1 201 ? -9.82 7.707 9.625 1 72.75 201 LYS A O 1
ATOM 1594 N N . SER A 1 202 ? -9.273 7.773 11.844 1 78 202 SER A N 1
ATOM 1595 C CA . SER A 1 202 ? -7.965 7.184 11.555 1 78 202 SER A CA 1
ATOM 1596 C C . SER A 1 202 ? -7.637 6.062 12.539 1 78 202 SER A C 1
ATOM 1598 O O . SER A 1 202 ? -7.84 6.211 13.75 1 78 202 SER A O 1
ATOM 1600 N N . VAL A 1 203 ? -7.328 4.914 11.953 1 82.25 203 VAL A N 1
ATOM 1601 C CA . VAL A 1 203 ? -6.867 3.779 12.75 1 82.25 203 VAL A CA 1
ATOM 1602 C C . VAL A 1 203 ? -5.402 3.488 12.438 1 82.25 203 VAL A C 1
ATOM 1604 O O . VAL A 1 203 ? -5.012 3.432 11.266 1 82.25 203 VAL A O 1
ATOM 1607 N N . HIS A 1 204 ? -4.613 3.395 13.5 1 86.06 204 HIS A N 1
ATOM 1608 C CA . HIS A 1 204 ? -3.184 3.184 13.312 1 86.06 204 HIS A CA 1
ATOM 1609 C C . HIS A 1 204 ? -2.73 1.874 13.945 1 86.06 204 HIS A C 1
ATOM 1611 O O . HIS A 1 204 ? -3.34 1.403 14.906 1 86.06 204 HIS A O 1
ATOM 1617 N N . SER A 1 205 ? -1.762 1.302 13.328 1 89.62 205 SER A N 1
ATOM 1618 C CA . SER A 1 205 ? -1.065 0.154 13.898 1 89.62 205 SER A CA 1
ATOM 1619 C C . SER A 1 205 ? 0.432 0.419 14.023 1 89.62 205 SER A C 1
ATOM 1621 O O . SER A 1 205 ? 1.05 0.952 13.102 1 89.62 205 SER A O 1
ATOM 1623 N N . LYS A 1 206 ? 0.893 0.092 15.148 1 86.88 206 LYS A N 1
ATOM 1624 C CA . LYS A 1 206 ? 2.318 0.292 15.391 1 86.88 206 LYS A CA 1
ATOM 1625 C C . LYS A 1 206 ? 3.158 -0.602 14.477 1 86.88 206 LYS A C 1
ATOM 1627 O O . LYS A 1 206 ? 2.883 -1.796 14.344 1 86.88 206 LYS A O 1
ATOM 1632 N N . THR A 1 207 ? 3.996 0.045 13.859 1 88 207 THR A N 1
ATOM 1633 C CA . THR A 1 207 ? 4.988 -0.664 13.055 1 88 207 THR A CA 1
ATOM 1634 C C . THR A 1 207 ? 6.398 -0.37 13.555 1 88 207 THR A C 1
ATOM 1636 O O . THR A 1 207 ? 6.582 0.398 14.5 1 88 207 THR A O 1
ATOM 1639 N N . SER A 1 208 ? 7.418 -1.058 12.969 1 85.12 208 SER A N 1
ATOM 1640 C CA . SER A 1 208 ? 8.805 -0.926 13.398 1 85.12 208 SER A CA 1
ATOM 1641 C C . SER A 1 208 ? 9.375 0.441 13.031 1 85.12 208 SER A C 1
ATOM 1643 O O . SER A 1 208 ? 8.734 1.469 13.281 1 85.12 208 SER A O 1
ATOM 1645 N N . GLY A 1 209 ? 10.375 0.508 12.312 1 74.19 209 GLY A N 1
ATOM 1646 C CA . GLY A 1 209 ? 11.055 1.75 11.977 1 74.19 209 GLY A CA 1
ATOM 1647 C C . GLY A 1 209 ? 10.352 2.545 10.898 1 74.19 209 GLY A C 1
ATOM 1648 O O . GLY A 1 209 ? 9.344 2.094 10.344 1 74.19 209 GLY A O 1
ATOM 1649 N N . GLU A 1 210 ? 10.727 3.795 10.758 1 71.06 210 GLU A N 1
ATOM 1650 C CA . GLU A 1 210 ? 10.18 4.668 9.719 1 71.06 210 GLU A CA 1
ATOM 1651 C C . GLU A 1 210 ? 10.539 4.16 8.328 1 71.06 210 GLU A C 1
ATOM 1653 O O . GLU A 1 210 ? 9.711 4.172 7.418 1 71.06 210 GLU A O 1
ATOM 1658 N N . ARG A 1 211 ? 11.797 3.744 8.258 1 78.06 211 ARG A N 1
ATOM 1659 C CA . ARG A 1 211 ? 12.266 3.15 7.012 1 78.06 211 ARG A CA 1
ATOM 1660 C C . ARG A 1 211 ? 12.719 1.711 7.227 1 78.06 211 ARG A C 1
ATOM 1662 O O . ARG A 1 211 ? 13.414 1.413 8.195 1 78.06 211 ARG A O 1
ATOM 1669 N N . GLY A 1 212 ? 12.227 0.892 6.379 1 81.12 212 GLY A N 1
ATOM 1670 C CA . GLY A 1 212 ? 12.602 -0.506 6.516 1 81.12 212 GLY A CA 1
ATOM 1671 C C . GLY A 1 212 ? 13.75 -0.909 5.605 1 81.12 212 GLY A C 1
ATOM 1672 O O . GLY A 1 212 ? 14.203 -0.115 4.777 1 81.12 212 GLY A O 1
ATOM 1673 N N . GLU A 1 213 ? 14.383 -2.035 6.016 1 88.25 213 GLU A N 1
ATOM 1674 C CA . GLU A 1 213 ? 15.391 -2.682 5.176 1 88.25 213 GLU A CA 1
ATOM 1675 C C . GLU A 1 213 ? 14.805 -3.889 4.445 1 88.25 213 GLU A C 1
ATOM 1677 O O . GLU A 1 213 ? 14.039 -4.664 5.031 1 88.25 213 GLU A O 1
ATOM 1682 N N . ASN A 1 214 ? 15.156 -3.877 3.205 1 92.38 214 ASN A N 1
ATOM 1683 C CA . ASN A 1 214 ? 14.672 -4.996 2.404 1 92.38 214 ASN A CA 1
ATOM 1684 C C . ASN A 1 214 ? 15.641 -6.172 2.441 1 92.38 214 ASN A C 1
ATOM 1686 O O . ASN A 1 214 ? 16.859 -5.984 2.371 1 92.38 214 ASN A O 1
ATOM 1690 N N . VAL A 1 215 ? 15.133 -7.305 2.666 1 95.38 215 VAL A N 1
ATOM 1691 C CA . VAL A 1 215 ? 15.883 -8.555 2.566 1 95.38 215 VAL A CA 1
ATOM 1692 C C . VAL A 1 215 ? 15.312 -9.414 1.438 1 95.38 215 VAL A C 1
ATOM 1694 O O . VAL A 1 215 ? 14.094 -9.602 1.346 1 95.38 215 VAL A O 1
ATOM 1697 N N . THR A 1 216 ? 16.188 -9.867 0.539 1 97.5 216 THR A N 1
ATOM 1698 C CA . THR A 1 216 ? 15.75 -10.719 -0.557 1 97.5 216 THR A CA 1
ATOM 1699 C C . THR A 1 216 ? 15.867 -12.195 -0.175 1 97.5 216 THR A C 1
ATOM 1701 O O . THR A 1 216 ? 16.906 -12.625 0.346 1 97.5 216 THR A O 1
ATOM 1704 N N . ALA A 1 217 ? 14.828 -12.898 -0.355 1 98 217 ALA A N 1
ATOM 1705 C CA . ALA A 1 217 ? 14.836 -14.352 -0.159 1 98 217 ALA A CA 1
ATOM 1706 C C . ALA A 1 217 ? 14.703 -15.086 -1.49 1 98 217 ALA A C 1
ATOM 1708 O O . ALA A 1 217 ? 13.75 -14.867 -2.238 1 98 217 ALA A O 1
ATOM 1709 N N . LEU A 1 218 ? 15.68 -15.852 -1.835 1 98.38 218 LEU A N 1
ATOM 1710 C CA . LEU A 1 218 ? 15.586 -16.766 -2.963 1 98.38 218 LEU A CA 1
ATOM 1711 C C . LEU A 1 218 ? 15.062 -18.125 -2.516 1 98.38 218 LEU A C 1
ATOM 1713 O O . LEU A 1 218 ? 15.68 -18.797 -1.677 1 98.38 218 LEU A O 1
ATOM 1717 N N . CYS A 1 219 ? 13.93 -18.5 -3.051 1 98.56 219 CYS A N 1
ATOM 1718 C CA . CYS A 1 219 ? 13.289 -19.75 -2.688 1 98.56 219 CYS A CA 1
ATOM 1719 C C . CYS A 1 219 ? 13.211 -20.688 -3.885 1 98.56 219 CYS A C 1
ATOM 1721 O O . CYS A 1 219 ? 13.148 -20.234 -5.031 1 98.56 219 CYS A O 1
ATOM 1723 N N . CYS A 1 220 ? 13.266 -21.938 -3.588 1 98.69 220 CYS A N 1
ATOM 1724 C CA . CYS A 1 220 ? 13.211 -22.953 -4.625 1 98.69 220 CYS A CA 1
ATOM 1725 C C . CYS A 1 220 ? 12.422 -24.172 -4.148 1 98.69 220 CYS A C 1
ATOM 1727 O O . CYS A 1 220 ? 12.594 -24.625 -3.016 1 98.69 220 CYS A O 1
ATOM 1729 N N . VAL A 1 221 ? 11.516 -24.609 -4.953 1 98.56 221 VAL A N 1
ATOM 1730 C CA . VAL A 1 221 ? 10.688 -25.781 -4.664 1 98.56 221 VAL A CA 1
ATOM 1731 C C . VAL A 1 221 ? 10.578 -26.656 -5.91 1 98.56 221 VAL A C 1
ATOM 1733 O O . VAL A 1 221 ? 10.898 -26.219 -7.016 1 98.56 221 VAL A O 1
ATOM 1736 N N . ASN A 1 222 ? 10.258 -27.891 -5.766 1 98.38 222 ASN A N 1
ATOM 1737 C CA . ASN A 1 222 ? 9.938 -28.703 -6.93 1 98.38 222 ASN A CA 1
ATOM 1738 C C . ASN A 1 222 ? 8.461 -29.062 -6.98 1 98.38 222 ASN A C 1
ATOM 1740 O O . ASN A 1 222 ? 7.695 -28.688 -6.09 1 98.38 222 ASN A O 1
ATOM 1744 N N . ALA A 1 223 ? 8.023 -29.703 -7.988 1 98.25 223 ALA A N 1
ATOM 1745 C CA . ALA A 1 223 ? 6.605 -29.969 -8.234 1 98.25 223 ALA A CA 1
ATOM 1746 C C . ALA A 1 223 ? 6.074 -31.047 -7.293 1 98.25 223 ALA A C 1
ATOM 1748 O O . ALA A 1 223 ? 4.863 -31.25 -7.191 1 98.25 223 ALA A O 1
ATOM 1749 N N . GLU A 1 224 ? 6.879 -31.719 -6.52 1 97.31 224 GLU A N 1
ATOM 1750 C CA . GLU A 1 224 ? 6.461 -32.656 -5.477 1 97.31 224 GLU A CA 1
ATOM 1751 C C . GLU A 1 224 ? 6.391 -31.953 -4.117 1 97.31 224 GLU A C 1
ATOM 1753 O O . GLU A 1 224 ? 6.137 -32.594 -3.098 1 97.31 224 GLU A O 1
ATOM 1758 N N . ALA A 1 225 ? 6.656 -30.641 -4.102 1 97.12 225 ALA A N 1
ATOM 1759 C CA . ALA A 1 225 ? 6.551 -29.766 -2.93 1 97.12 225 ALA A CA 1
ATOM 1760 C C . ALA A 1 225 ? 7.723 -29.984 -1.979 1 97.12 225 ALA A C 1
ATOM 1762 O O . ALA A 1 225 ? 7.578 -29.859 -0.762 1 97.12 225 ALA A O 1
ATOM 1763 N N . ARG A 1 226 ? 8.781 -30.438 -2.549 1 97.19 226 ARG A N 1
ATOM 1764 C CA . ARG A 1 226 ? 10.023 -30.391 -1.783 1 97.19 226 ARG A CA 1
ATOM 1765 C C . ARG A 1 226 ? 10.562 -28.969 -1.704 1 97.19 226 ARG A C 1
ATOM 1767 O O . ARG A 1 226 ? 10.672 -28.281 -2.725 1 97.19 226 ARG A O 1
ATOM 1774 N N . VAL A 1 227 ? 10.828 -28.547 -0.499 1 98.12 227 VAL A N 1
ATOM 1775 C CA . VAL A 1 227 ? 11.297 -27.188 -0.278 1 98.12 227 VAL A CA 1
ATOM 1776 C C . VAL A 1 227 ? 12.797 -27.188 -0.009 1 98.12 227 VAL A C 1
ATOM 1778 O O . VAL A 1 227 ? 13.273 -27.891 0.881 1 98.12 227 VAL A O 1
ATOM 1781 N N . LEU A 1 228 ? 13.578 -26.453 -0.768 1 98.31 228 LEU A N 1
ATOM 1782 C CA . LEU A 1 228 ? 15.008 -26.281 -0.504 1 98.31 228 LEU A CA 1
ATOM 1783 C C . LEU A 1 228 ? 15.242 -25.172 0.506 1 98.31 228 LEU A C 1
ATOM 1785 O O . LEU A 1 228 ? 14.406 -24.281 0.665 1 98.31 228 LEU A O 1
ATOM 1789 N N . PRO A 1 229 ? 16.375 -25.234 1.184 1 97.88 229 PRO A N 1
ATOM 1790 C CA . PRO A 1 229 ? 16.703 -24.094 2.053 1 97.88 229 PRO A CA 1
ATOM 1791 C C . PRO A 1 229 ? 16.781 -22.781 1.295 1 97.88 229 PRO A C 1
ATOM 1793 O O . PRO A 1 229 ? 17.188 -22.75 0.129 1 97.88 229 PRO A O 1
ATOM 1796 N N . PRO A 1 230 ? 16.391 -21.734 1.936 1 98.19 230 PRO A N 1
ATOM 1797 C CA . PRO A 1 230 ? 16.422 -20.438 1.249 1 98.19 230 PRO A CA 1
ATOM 1798 C C . PRO A 1 230 ? 17.797 -19.797 1.257 1 98.19 230 PRO A C 1
ATOM 1800 O O . PRO A 1 230 ? 18.672 -20.203 2.029 1 98.19 230 PRO A O 1
ATOM 1803 N N . MET A 1 231 ? 17.984 -18.891 0.371 1 98.19 231 MET A N 1
ATOM 1804 C CA . MET A 1 231 ? 19.094 -17.938 0.438 1 98.19 231 MET A CA 1
ATOM 1805 C C . MET A 1 231 ? 18.594 -16.562 0.845 1 98.19 231 MET A C 1
ATOM 1807 O O . MET A 1 231 ? 17.625 -16.062 0.29 1 98.19 231 MET A O 1
ATOM 1811 N N . LEU A 1 232 ? 19.188 -16 1.794 1 97.44 232 LEU A N 1
ATOM 1812 C CA . LEU A 1 232 ? 18.812 -14.672 2.264 1 97.44 232 LEU A CA 1
ATOM 1813 C C . LEU A 1 232 ? 19.922 -13.664 1.947 1 97.44 232 LEU A C 1
ATOM 1815 O O . LEU A 1 232 ? 21.078 -13.867 2.318 1 97.44 232 LEU A O 1
ATOM 1819 N N . ILE A 1 233 ? 19.547 -12.609 1.261 1 96.94 233 ILE A N 1
ATOM 1820 C CA . ILE A 1 233 ? 20.484 -11.57 0.851 1 96.94 233 ILE A CA 1
ATOM 1821 C C . ILE A 1 233 ? 20.203 -10.281 1.62 1 96.94 233 ILE A C 1
ATOM 1823 O O . ILE A 1 233 ? 19.156 -9.656 1.429 1 96.94 233 ILE A O 1
ATOM 1827 N N . PHE A 1 234 ? 21.109 -9.883 2.422 1 94.88 234 PHE A N 1
ATOM 1828 C CA . PHE A 1 234 ? 20.984 -8.664 3.211 1 94.88 234 PHE A CA 1
ATOM 1829 C C . PHE A 1 234 ? 21.719 -7.508 2.533 1 94.88 234 PHE A C 1
ATOM 1831 O O . PHE A 1 234 ? 22.641 -7.723 1.747 1 94.88 234 PHE A O 1
ATOM 1838 N N . LYS A 1 235 ? 21.25 -6.363 2.863 1 92.88 235 LYS A N 1
ATOM 1839 C CA . LYS A 1 235 ? 21.984 -5.176 2.422 1 92.88 235 LYS A CA 1
ATOM 1840 C C . LYS A 1 235 ? 23.266 -4.992 3.225 1 92.88 235 LYS A C 1
ATOM 1842 O O . LYS A 1 235 ? 23.25 -5.035 4.457 1 92.88 235 LYS A O 1
ATOM 1847 N N . GLY A 1 236 ? 24.359 -4.855 2.535 1 89.25 236 GLY A N 1
ATOM 1848 C CA . GLY A 1 236 ? 25.625 -4.648 3.225 1 89.25 236 GLY A CA 1
ATOM 1849 C C . GLY A 1 236 ? 26.797 -5.293 2.521 1 89.25 236 GLY A C 1
ATOM 1850 O O . GLY A 1 236 ? 26.672 -5.758 1.385 1 89.25 236 GLY A O 1
ATOM 1851 N N . GLN A 1 237 ? 27.844 -5.285 3.229 1 86.5 237 GLN A N 1
ATOM 1852 C CA . GLN A 1 237 ? 29.078 -5.805 2.639 1 86.5 237 GLN A CA 1
ATOM 1853 C C . GLN A 1 237 ? 29.422 -7.172 3.219 1 86.5 237 GLN A C 1
ATOM 1855 O O . GLN A 1 237 ? 29.969 -8.031 2.518 1 86.5 237 GLN A O 1
ATOM 1860 N N . ARG A 1 238 ? 29.109 -7.332 4.473 1 84.69 238 ARG A N 1
ATOM 1861 C CA . ARG A 1 238 ? 29.453 -8.586 5.129 1 84.69 238 ARG A CA 1
ATOM 1862 C C . ARG A 1 238 ? 28.297 -9.094 5.988 1 84.69 238 ARG A C 1
ATOM 1864 O O . ARG A 1 238 ? 27.531 -8.297 6.523 1 84.69 238 ARG A O 1
ATOM 1871 N N . VAL A 1 239 ? 28.266 -10.398 6 1 84.88 239 VAL A N 1
ATOM 1872 C CA . VAL A 1 239 ? 27.25 -11.023 6.844 1 84.88 239 VAL A CA 1
ATOM 1873 C C . VAL A 1 239 ? 27.828 -11.305 8.227 1 84.88 239 VAL A C 1
ATOM 1875 O O . VAL A 1 239 ? 28.844 -12.008 8.344 1 84.88 239 VAL A O 1
ATOM 1878 N N . SER A 1 240 ? 27.203 -10.727 9.211 1 85.12 240 SER A N 1
ATOM 1879 C CA . SER A 1 240 ? 27.641 -10.992 10.578 1 85.12 240 SER A CA 1
ATOM 1880 C C . SER A 1 240 ? 26.938 -12.211 11.156 1 85.12 240 SER A C 1
ATOM 1882 O O . SER A 1 240 ? 25.875 -12.594 10.68 1 85.12 240 SER A O 1
ATOM 1884 N N . GLN A 1 241 ? 27.547 -12.805 12.109 1 85.06 241 GLN A N 1
ATOM 1885 C CA . GLN A 1 241 ? 26.969 -13.961 12.789 1 85.06 241 GLN A CA 1
ATOM 1886 C C . GLN A 1 241 ? 25.656 -13.594 13.461 1 85.06 241 GLN A C 1
ATOM 1888 O O . GLN A 1 241 ? 24.734 -14.422 13.523 1 85.06 241 GLN A O 1
ATOM 1893 N N . ALA A 1 242 ? 25.594 -12.422 13.891 1 85.31 242 ALA A N 1
ATOM 1894 C CA . ALA A 1 242 ? 24.391 -11.953 14.578 1 85.31 242 ALA A CA 1
ATOM 1895 C C . ALA A 1 242 ? 23.188 -11.938 13.633 1 85.31 242 ALA A C 1
ATOM 1897 O O . ALA A 1 242 ? 22.047 -12.172 14.062 1 85.31 242 ALA A O 1
ATOM 1898 N N . LEU A 1 243 ? 23.422 -11.789 12.414 1 87.56 243 LEU A N 1
ATOM 1899 C CA . LEU A 1 243 ? 22.359 -11.727 11.414 1 87.56 243 LEU A CA 1
ATOM 1900 C C . LEU A 1 243 ? 21.812 -13.117 11.109 1 87.56 243 LEU A C 1
ATOM 1902 O O . LEU A 1 243 ? 20.656 -13.266 10.711 1 87.56 243 LEU A O 1
ATOM 1906 N N . MET A 1 244 ? 22.609 -14.078 11.344 1 88.81 244 MET A N 1
ATOM 1907 C CA . MET A 1 244 ? 22.297 -15.43 10.883 1 88.81 244 MET A CA 1
ATOM 1908 C C . MET A 1 244 ? 21.516 -16.203 11.945 1 88.81 244 MET A C 1
ATOM 1910 O O . MET A 1 244 ? 21.031 -17.297 11.695 1 88.81 244 MET A O 1
ATOM 1914 N N . GLY A 1 245 ? 21.297 -15.57 13.047 1 88.44 245 GLY A N 1
ATOM 1915 C CA . GLY A 1 245 ? 20.656 -16.281 14.148 1 88.44 245 GLY A CA 1
ATOM 1916 C C . GLY A 1 245 ? 19.203 -16.594 13.883 1 88.44 245 GLY A C 1
ATOM 1917 O O . GLY A 1 245 ? 18.469 -15.773 13.305 1 88.44 245 GLY A O 1
ATOM 1918 N N . ASN A 1 246 ? 18.734 -17.875 14.148 1 91.31 246 ASN A N 1
ATOM 1919 C CA . ASN A 1 246 ? 17.359 -18.328 14.164 1 91.31 246 ASN A CA 1
ATOM 1920 C C . ASN A 1 246 ? 16.766 -18.406 12.75 1 91.31 246 ASN A C 1
ATOM 1922 O O . ASN A 1 246 ? 15.562 -18.25 12.57 1 91.31 246 ASN A O 1
ATOM 1926 N N . ALA A 1 247 ? 17.641 -18.516 11.75 1 95.5 247 ALA A N 1
ATOM 1927 C CA . ALA A 1 247 ? 17.188 -18.688 10.367 1 95.5 247 ALA A CA 1
ATOM 1928 C C . ALA A 1 247 ? 16.719 -20.109 10.109 1 95.5 247 ALA A C 1
ATOM 1930 O O . ALA A 1 247 ? 16.969 -21.016 10.914 1 95.5 247 ALA A O 1
ATOM 1931 N N . PRO A 1 248 ? 15.938 -20.266 9.062 1 95.06 248 PRO A N 1
ATOM 1932 C CA . PRO A 1 248 ? 15.648 -21.656 8.68 1 95.06 248 PRO A CA 1
ATOM 1933 C C . PRO A 1 248 ? 16.906 -22.5 8.539 1 95.06 248 PRO A C 1
ATOM 1935 O O . PRO A 1 248 ? 17.969 -21.984 8.172 1 95.06 248 PRO A O 1
ATOM 1938 N N . ALA A 1 249 ? 16.766 -23.797 8.695 1 94.19 249 ALA A N 1
ATOM 1939 C CA . ALA A 1 249 ? 17.906 -24.703 8.672 1 94.19 249 ALA A CA 1
ATOM 1940 C C . ALA A 1 249 ? 18.594 -24.688 7.312 1 94.19 249 ALA A C 1
ATOM 1942 O O . ALA A 1 249 ? 17.938 -24.672 6.27 1 94.19 249 ALA A O 1
ATOM 1943 N N . ASN A 1 250 ? 19.953 -24.578 7.277 1 95.25 250 ASN A N 1
ATOM 1944 C CA . ASN A 1 250 ? 20.812 -24.672 6.094 1 95.25 250 ASN A CA 1
ATOM 1945 C C . ASN A 1 250 ? 20.609 -23.484 5.16 1 95.25 250 ASN A C 1
ATOM 1947 O O . ASN A 1 250 ? 20.781 -23.609 3.945 1 95.25 250 ASN A O 1
ATOM 1951 N N . THR A 1 251 ? 20.172 -22.391 5.754 1 97.12 251 THR A N 1
ATOM 1952 C CA . THR A 1 251 ? 20.016 -21.172 4.969 1 97.12 251 THR A CA 1
ATOM 1953 C C . THR A 1 251 ? 21.375 -20.688 4.441 1 97.12 251 THR A C 1
ATOM 1955 O O . THR A 1 251 ? 22.375 -20.719 5.164 1 97.12 251 THR A O 1
ATOM 1958 N N . LEU A 1 252 ? 21.422 -20.344 3.164 1 97.31 252 LEU A N 1
ATOM 1959 C CA . LEU A 1 252 ? 22.594 -19.703 2.594 1 97.31 252 LEU A CA 1
ATOM 1960 C C . LEU A 1 252 ? 22.5 -18.188 2.746 1 97.31 252 LEU A C 1
ATOM 1962 O O . LEU A 1 252 ? 21.516 -17.562 2.338 1 97.31 252 LEU A O 1
ATOM 1966 N N . PHE A 1 253 ? 23.516 -17.578 3.342 1 96.19 253 PHE A N 1
ATOM 1967 C CA . PHE A 1 253 ? 23.484 -16.141 3.598 1 96.19 253 PHE A CA 1
ATOM 1968 C C . PHE A 1 253 ? 24.406 -15.398 2.623 1 96.19 253 PHE A C 1
ATOM 1970 O O . PHE A 1 253 ? 25.469 -15.891 2.264 1 96.19 253 PHE A O 1
ATOM 1977 N N . ALA A 1 254 ? 23.938 -14.234 2.178 1 95.31 254 ALA A N 1
ATOM 1978 C CA . ALA A 1 254 ? 24.719 -13.367 1.302 1 95.31 254 ALA A CA 1
ATOM 1979 C C . ALA A 1 254 ? 24.406 -11.898 1.557 1 95.31 254 ALA A C 1
ATOM 1981 O O . ALA A 1 254 ? 23.453 -11.578 2.283 1 95.31 254 ALA A O 1
ATOM 1982 N N . CYS A 1 255 ? 25.266 -11.039 1.048 1 93.25 255 CYS A N 1
ATOM 1983 C CA . CYS A 1 255 ? 25.062 -9.602 1.131 1 93.25 255 CYS A CA 1
ATOM 1984 C C . CYS A 1 255 ? 25.328 -8.938 -0.215 1 93.25 255 CYS A C 1
ATOM 1986 O O . CYS A 1 255 ? 26.109 -9.445 -1.025 1 93.25 255 CYS A O 1
ATOM 1988 N N . SER A 1 256 ? 24.641 -7.988 -0.472 1 92.25 256 SER A N 1
ATOM 1989 C CA . SER A 1 256 ? 24.875 -7.113 -1.617 1 92.25 256 SER A CA 1
ATOM 1990 C C . SER A 1 256 ? 24.578 -5.656 -1.27 1 92.25 256 SER A C 1
ATOM 1992 O O . SER A 1 256 ? 23.938 -5.367 -0.259 1 92.25 256 SER A O 1
ATOM 1994 N N . LYS A 1 257 ? 25.062 -4.695 -2.053 1 88.06 257 LYS A N 1
ATOM 1995 C CA . LYS A 1 257 ? 24.875 -3.271 -1.799 1 88.06 257 LYS A CA 1
ATOM 1996 C C . LYS A 1 257 ? 23.406 -2.883 -1.888 1 88.06 257 LYS A C 1
ATOM 1998 O O . LYS A 1 257 ? 22.938 -2.039 -1.122 1 88.06 257 LYS A O 1
ATOM 2003 N N . SER A 1 258 ? 22.703 -3.508 -2.729 1 86.44 258 SER A N 1
ATOM 2004 C CA . SER A 1 258 ? 21.312 -3.15 -2.959 1 86.44 258 SER A CA 1
ATOM 2005 C C . SER A 1 258 ? 20.359 -4.148 -2.295 1 86.44 258 SER A C 1
ATOM 2007 O O . SER A 1 258 ? 19.156 -3.941 -2.271 1 86.44 258 SER A O 1
ATOM 2009 N N . SER A 1 259 ? 20.859 -5.246 -1.751 1 89 259 SER A N 1
ATOM 2010 C CA . SER A 1 259 ? 20.094 -6.352 -1.181 1 89 259 SER A CA 1
ATOM 2011 C C . SER A 1 259 ? 19.422 -7.176 -2.27 1 89 259 SER A C 1
ATOM 2013 O O . SER A 1 259 ? 18.594 -8.047 -1.976 1 89 259 SER A O 1
ATOM 2015 N N . PHE A 1 260 ? 19.719 -6.875 -3.508 1 89.62 260 PHE A N 1
ATOM 2016 C CA . PHE A 1 260 ? 19.156 -7.621 -4.621 1 89.62 260 PHE A CA 1
ATOM 2017 C C . PHE A 1 260 ? 20.125 -8.688 -5.113 1 89.62 260 PHE A C 1
ATOM 2019 O O . PHE A 1 260 ? 21.328 -8.617 -4.828 1 89.62 260 PHE A O 1
ATOM 2026 N N . ILE A 1 261 ? 19.578 -9.555 -5.824 1 93.75 261 ILE A N 1
ATOM 2027 C CA . ILE A 1 261 ? 20.391 -10.648 -6.348 1 93.75 261 ILE A CA 1
ATOM 2028 C C . ILE A 1 261 ? 21.172 -10.18 -7.57 1 93.75 261 ILE A C 1
ATOM 2030 O O . ILE A 1 261 ? 20.688 -9.352 -8.344 1 93.75 261 ILE A O 1
ATOM 2034 N N . ASP A 1 262 ? 22.344 -10.625 -7.73 1 92.81 262 ASP A N 1
ATOM 2035 C CA . ASP A 1 262 ? 23.141 -10.43 -8.945 1 92.81 262 ASP A CA 1
ATOM 2036 C C . ASP A 1 262 ? 23.641 -11.758 -9.484 1 92.81 262 ASP A C 1
ATOM 2038 O O . ASP A 1 262 ? 23.328 -12.82 -8.945 1 92.81 262 ASP A O 1
ATOM 2042 N N . SER A 1 263 ? 24.359 -11.742 -10.586 1 93.44 263 SER A N 1
ATOM 2043 C CA . SER A 1 263 ? 24.797 -12.961 -11.266 1 93.44 263 SER A CA 1
ATOM 2044 C C . SER A 1 263 ? 25.703 -13.797 -10.375 1 93.44 263 SER A C 1
ATOM 2046 O O . SER A 1 263 ? 25.594 -15.023 -10.352 1 93.44 263 SER A O 1
ATOM 2048 N N . ASP A 1 264 ? 26.547 -13.125 -9.641 1 94.88 264 ASP A N 1
ATOM 2049 C CA . ASP A 1 264 ? 27.484 -13.836 -8.773 1 94.88 264 ASP A CA 1
ATOM 2050 C C . ASP A 1 264 ? 26.75 -14.547 -7.637 1 94.88 264 ASP A C 1
ATOM 2052 O O . ASP A 1 264 ? 27.047 -15.703 -7.32 1 94.88 264 ASP A O 1
ATOM 2056 N N . LEU A 1 265 ? 25.875 -13.867 -7.062 1 96.25 265 LEU A N 1
ATOM 2057 C CA . LEU A 1 265 ? 25.109 -14.438 -5.965 1 96.25 265 LEU A CA 1
ATOM 2058 C C . LEU A 1 265 ? 24.25 -15.609 -6.445 1 96.25 265 LEU A C 1
ATOM 2060 O O . LEU A 1 265 ? 24.141 -16.625 -5.754 1 96.25 265 LEU A O 1
ATOM 2064 N N . PHE A 1 266 ? 23.656 -15.445 -7.566 1 97.19 266 PHE A N 1
ATOM 2065 C CA . PHE A 1 266 ? 22.828 -16.531 -8.102 1 97.19 266 PHE A CA 1
ATOM 2066 C C . PHE A 1 266 ? 23.688 -17.75 -8.414 1 97.19 266 PHE A C 1
ATOM 2068 O O . PHE A 1 266 ? 23.281 -18.891 -8.148 1 97.19 266 PHE A O 1
ATOM 2075 N N . ASN A 1 267 ? 24.859 -17.531 -9.016 1 96.38 267 ASN A N 1
ATOM 2076 C CA . ASN A 1 267 ? 25.797 -18.625 -9.289 1 96.38 267 ASN A CA 1
ATOM 2077 C C . ASN A 1 267 ? 26.203 -19.344 -8.016 1 96.38 267 ASN A C 1
ATOM 2079 O O . ASN A 1 267 ? 26.328 -20.578 -8.008 1 96.38 267 ASN A O 1
ATOM 2083 N N . ASN A 1 268 ? 26.438 -18.547 -7.031 1 96.88 268 ASN A N 1
ATOM 2084 C CA . ASN A 1 268 ? 26.766 -19.125 -5.734 1 96.88 268 ASN A CA 1
ATOM 2085 C C . ASN A 1 268 ? 25.641 -20.016 -5.207 1 96.88 268 ASN A C 1
ATOM 2087 O O . ASN A 1 268 ? 25.875 -21.125 -4.73 1 96.88 268 ASN A O 1
ATOM 2091 N N . TRP A 1 269 ? 24.453 -19.531 -5.246 1 98.06 269 TRP A N 1
ATOM 2092 C CA . TRP A 1 269 ? 23.281 -20.312 -4.848 1 98.06 269 TRP A CA 1
ATOM 2093 C C . TRP A 1 269 ? 23.188 -21.594 -5.664 1 98.06 269 TRP A C 1
ATOM 2095 O O . TRP A 1 269 ? 22.953 -22.672 -5.113 1 98.06 269 TRP A O 1
ATOM 2105 N N . PHE A 1 270 ? 23.375 -21.469 -6.953 1 98.25 270 PHE A N 1
ATOM 2106 C CA . PHE A 1 270 ? 23.234 -22.578 -7.891 1 98.25 270 PHE A CA 1
ATOM 2107 C C . PHE A 1 270 ? 24.219 -23.703 -7.555 1 98.25 270 PHE A C 1
ATOM 2109 O O . PHE A 1 270 ? 23.828 -24.875 -7.484 1 98.25 270 PHE A O 1
ATOM 2116 N N . LYS A 1 271 ? 25.469 -23.359 -7.258 1 97.56 271 LYS A N 1
ATOM 2117 C CA . LYS A 1 271 ? 26.547 -24.328 -7.035 1 97.56 271 LYS A CA 1
ATOM 2118 C C . LYS A 1 271 ? 26.516 -24.875 -5.609 1 97.56 271 LYS A C 1
ATOM 2120 O O . LYS A 1 271 ? 26.719 -26.062 -5.387 1 97.56 271 LYS A O 1
ATOM 2125 N N . LYS A 1 272 ? 26.188 -24.031 -4.699 1 97.5 272 LYS A N 1
ATOM 2126 C CA . LYS A 1 272 ? 26.375 -24.406 -3.299 1 97.5 272 LYS A CA 1
ATOM 2127 C C . LYS A 1 272 ? 25.078 -24.906 -2.674 1 97.5 272 LYS A C 1
ATOM 2129 O O . LYS A 1 272 ? 25.109 -25.594 -1.647 1 97.5 272 LYS A O 1
ATOM 2134 N N . LEU A 1 273 ? 24 -24.562 -3.236 1 98 273 LEU A N 1
ATOM 2135 C CA . LEU A 1 273 ? 22.75 -24.938 -2.596 1 98 273 LEU A CA 1
ATOM 2136 C C . LEU A 1 273 ? 21.891 -25.781 -3.531 1 98 273 LEU A C 1
ATOM 2138 O O . LEU A 1 273 ? 21.422 -26.859 -3.148 1 98 273 LEU A O 1
ATOM 2142 N N . PHE A 1 274 ? 21.703 -25.375 -4.766 1 98.44 274 PHE A N 1
ATOM 2143 C CA . PHE A 1 274 ? 20.766 -26.062 -5.66 1 98.44 274 PHE A CA 1
ATOM 2144 C C . PHE A 1 274 ? 21.297 -27.438 -6.059 1 98.44 274 PHE A C 1
ATOM 2146 O O . PHE A 1 274 ? 20.641 -28.453 -5.82 1 98.44 274 PHE A O 1
ATOM 2153 N N . ILE A 1 275 ? 22.516 -27.484 -6.637 1 98 275 ILE A N 1
ATOM 2154 C CA . ILE A 1 275 ? 23.078 -28.719 -7.195 1 98 275 ILE A CA 1
ATOM 2155 C C . ILE A 1 275 ? 23.203 -29.766 -6.098 1 98 275 ILE A C 1
ATOM 2157 O O . ILE A 1 275 ? 22.75 -30.906 -6.266 1 98 275 ILE A O 1
ATOM 2161 N N . PRO A 1 276 ? 23.703 -29.359 -4.898 1 97.44 276 PRO A N 1
ATOM 2162 C CA . PRO A 1 276 ? 23.875 -30.375 -3.859 1 97.44 276 PRO A CA 1
ATOM 2163 C C . PRO A 1 276 ? 22.531 -30.938 -3.365 1 97.44 276 PRO A C 1
ATOM 2165 O O . PRO A 1 276 ? 22.5 -32.031 -2.795 1 97.44 276 PRO A O 1
ATOM 2168 N N . ASN A 1 277 ? 21.453 -30.25 -3.559 1 96.88 277 ASN A N 1
ATOM 2169 C CA . ASN A 1 277 ? 20.172 -30.672 -3.006 1 96.88 277 ASN A CA 1
ATOM 2170 C C . ASN A 1 277 ? 19.297 -31.344 -4.066 1 96.88 277 ASN A C 1
ATOM 2172 O O . ASN A 1 277 ? 18.141 -31.656 -3.807 1 96.88 277 ASN A O 1
ATOM 2176 N N . LEU A 1 278 ? 19.797 -31.625 -5.23 1 96.69 278 LEU A N 1
ATOM 2177 C CA . LEU A 1 278 ? 19.047 -32.219 -6.32 1 96.69 278 LEU A CA 1
ATOM 2178 C C . LEU A 1 278 ? 18.922 -33.75 -6.125 1 96.69 278 LEU A C 1
ATOM 2180 O O . LEU A 1 278 ? 19.781 -34.375 -5.492 1 96.69 278 LEU A O 1
ATOM 2184 N N . PRO A 1 279 ? 17.891 -34.25 -6.652 1 94.12 279 PRO A N 1
ATOM 2185 C CA . PRO A 1 279 ? 17.75 -35.719 -6.621 1 94.12 279 PRO A CA 1
ATOM 2186 C C . PRO A 1 279 ? 18.734 -36.438 -7.559 1 94.12 279 PRO A C 1
ATOM 2188 O O . PRO A 1 279 ? 19.297 -35.812 -8.453 1 94.12 279 PRO A O 1
ATOM 2191 N N . PRO A 1 280 ? 18.891 -37.688 -7.395 1 93.81 280 PRO A N 1
ATOM 2192 C CA . PRO A 1 280 ? 19.797 -38.438 -8.266 1 93.81 280 PRO A CA 1
ATOM 2193 C C . PRO A 1 280 ? 19.266 -38.594 -9.688 1 93.81 280 PRO A C 1
ATOM 2195 O O . PRO A 1 280 ? 20.047 -38.688 -10.641 1 93.81 280 PRO A O 1
ATOM 2198 N N . GLN A 1 281 ? 17.938 -38.531 -9.812 1 94.38 281 GLN A N 1
ATOM 2199 C CA . GLN A 1 281 ? 17.328 -38.656 -11.133 1 94.38 281 GLN A CA 1
ATOM 2200 C C . GLN A 1 281 ? 17.656 -37.438 -11.992 1 94.38 281 GLN A C 1
ATOM 2202 O O . GLN A 1 281 ? 17.531 -36.281 -11.539 1 94.38 281 GLN A O 1
ATOM 2207 N N . ARG A 1 282 ? 18.094 -37.688 -13.172 1 94.44 282 ARG A N 1
ATOM 2208 C CA . ARG A 1 282 ? 18.453 -36.656 -14.148 1 94.44 282 ARG A CA 1
ATOM 2209 C C . ARG A 1 282 ? 17.766 -36.906 -15.484 1 94.44 282 ARG A C 1
ATOM 2211 O O . ARG A 1 282 ? 17.406 -38.031 -15.797 1 94.44 282 ARG A O 1
ATOM 2218 N N . PRO A 1 283 ? 17.5 -35.906 -16.312 1 96.44 283 PRO A N 1
ATOM 2219 C CA . PRO A 1 283 ? 17.797 -34.5 -16.125 1 96.44 283 PRO A CA 1
ATOM 2220 C C . PRO A 1 283 ? 16.781 -33.812 -15.211 1 96.44 283 PRO A C 1
ATOM 2222 O O . PRO A 1 283 ? 15.695 -34.344 -14.969 1 96.44 283 PRO A O 1
ATOM 2225 N N . VAL A 1 284 ? 17.188 -32.688 -14.656 1 97.5 284 VAL A N 1
ATOM 2226 C CA . VAL A 1 284 ? 16.328 -31.844 -13.852 1 97.5 284 VAL A CA 1
ATOM 2227 C C . VAL A 1 284 ? 16 -30.562 -14.617 1 97.5 284 VAL A C 1
ATOM 2229 O O . VAL A 1 284 ? 16.859 -30.016 -15.328 1 97.5 284 VAL A O 1
ATOM 2232 N N . LEU A 1 285 ? 14.734 -30.188 -14.469 1 98 285 LEU A N 1
ATOM 2233 C CA . LEU A 1 285 ? 14.297 -28.953 -15.102 1 98 285 LEU A CA 1
ATOM 2234 C C . LEU A 1 285 ? 14.141 -27.828 -14.07 1 98 285 LEU A C 1
ATOM 2236 O O . LEU A 1 285 ? 13.414 -27.984 -13.094 1 98 285 LEU A O 1
ATOM 2240 N N . LEU A 1 286 ? 14.844 -26.766 -14.25 1 98.12 286 LEU A N 1
ATOM 2241 C CA . LEU A 1 286 ? 14.727 -25.562 -13.414 1 98.12 286 LEU A CA 1
ATOM 2242 C C . LEU A 1 286 ? 14.023 -24.453 -14.172 1 98.12 286 LEU A C 1
ATOM 2244 O O . LEU A 1 286 ? 14.523 -23.969 -15.188 1 98.12 286 LEU A O 1
ATOM 2248 N N . ILE A 1 287 ? 12.852 -24.078 -13.664 1 97.88 287 ILE A N 1
ATOM 2249 C CA . ILE A 1 287 ? 12.062 -23.016 -14.273 1 97.88 287 ILE A CA 1
ATOM 2250 C C . ILE A 1 287 ? 12.242 -21.719 -13.484 1 97.88 287 ILE A C 1
ATOM 2252 O O . ILE A 1 287 ? 12.125 -21.719 -12.258 1 97.88 287 ILE A O 1
ATOM 2256 N N . LEU A 1 288 ? 12.516 -20.641 -14.117 1 96.06 288 LEU A N 1
ATOM 2257 C CA . LEU A 1 288 ? 12.742 -19.359 -13.469 1 96.06 288 LEU A CA 1
ATOM 2258 C C . LEU A 1 288 ? 12.438 -18.203 -14.422 1 96.06 288 LEU A C 1
ATOM 2260 O O . LEU A 1 288 ? 12.094 -18.438 -15.578 1 96.06 288 LEU A O 1
ATOM 2264 N N . ASP A 1 289 ? 12.422 -16.984 -13.906 1 91.81 289 ASP A N 1
ATOM 2265 C CA . ASP A 1 289 ? 12.18 -15.828 -14.766 1 91.81 289 ASP A CA 1
ATOM 2266 C C . ASP A 1 289 ? 13.43 -15.469 -15.57 1 91.81 289 ASP A C 1
ATOM 2268 O O . ASP A 1 289 ? 14.5 -16.031 -15.336 1 91.81 289 ASP A O 1
ATOM 2272 N N . GLY A 1 290 ? 13.359 -14.594 -16.531 1 87.69 290 GLY A N 1
ATOM 2273 C CA . GLY A 1 290 ? 14.438 -14.266 -17.453 1 87.69 290 GLY A CA 1
ATOM 2274 C C . GLY A 1 290 ? 15.281 -13.094 -17 1 87.69 290 GLY A C 1
ATOM 2275 O O . GLY A 1 290 ? 15.789 -12.328 -17.812 1 87.69 290 GLY A O 1
ATOM 2276 N N . HIS A 1 291 ? 15.469 -12.906 -15.766 1 87.06 291 HIS A N 1
ATOM 2277 C CA . HIS A 1 291 ? 16.312 -11.828 -15.266 1 87.06 291 HIS A CA 1
ATOM 2278 C C . HIS A 1 291 ? 17.781 -12.047 -15.656 1 87.06 291 HIS A C 1
ATOM 2280 O O . HIS A 1 291 ? 18.25 -13.18 -15.656 1 87.06 291 HIS A O 1
ATOM 2286 N N . SER A 1 292 ? 18.438 -11.055 -15.914 1 86.5 292 SER A N 1
ATOM 2287 C CA . SER A 1 292 ? 19.812 -11.125 -16.422 1 86.5 292 SER A CA 1
ATOM 2288 C C . SER A 1 292 ? 20.734 -11.805 -15.414 1 86.5 292 SER A C 1
ATOM 2290 O O . SER A 1 292 ? 21.719 -12.438 -15.797 1 86.5 292 SER A O 1
ATOM 2292 N N . SER A 1 293 ? 20.391 -11.688 -14.141 1 89.31 293 SER A N 1
ATOM 2293 C CA . SER A 1 293 ? 21.219 -12.297 -13.102 1 89.31 293 SER A CA 1
ATOM 2294 C C . SER A 1 293 ? 21.234 -13.82 -13.227 1 89.31 293 SER A C 1
ATOM 2296 O O . SER A 1 293 ? 22.125 -14.484 -12.695 1 89.31 293 SER A O 1
ATOM 2298 N N . HIS A 1 294 ? 20.312 -14.359 -13.922 1 90.75 294 HIS A N 1
ATOM 2299 C CA . HIS A 1 294 ? 20.156 -15.805 -14.023 1 90.75 294 HIS A CA 1
ATOM 2300 C C . HIS A 1 294 ? 20.844 -16.344 -15.273 1 90.75 294 HIS A C 1
ATOM 2302 O O . HIS A 1 294 ? 20.859 -17.562 -15.5 1 90.75 294 HIS A O 1
ATOM 2308 N N . ILE A 1 295 ? 21.328 -15.469 -16 1 88.38 295 ILE A N 1
ATOM 2309 C CA . ILE A 1 295 ? 21.781 -15.883 -17.328 1 88.38 295 ILE A CA 1
ATOM 2310 C C . ILE A 1 295 ? 23.234 -15.5 -17.531 1 88.38 295 ILE A C 1
ATOM 2312 O O . ILE A 1 295 ? 23.547 -14.398 -17.984 1 88.38 295 ILE A O 1
ATOM 2316 N N . THR A 1 296 ? 24.078 -16.359 -17.234 1 88.19 296 THR A N 1
ATOM 2317 C CA . THR A 1 296 ? 25.5 -16.219 -17.516 1 88.19 296 THR A CA 1
ATOM 2318 C C . THR A 1 296 ? 26.047 -17.484 -18.188 1 88.19 296 THR A C 1
ATOM 2320 O O . THR A 1 296 ? 25.5 -18.578 -18 1 88.19 296 THR A O 1
ATOM 2323 N N . VAL A 1 297 ? 27.078 -17.312 -18.969 1 88 297 VAL A N 1
ATOM 2324 C CA . VAL A 1 297 ? 27.672 -18.438 -19.688 1 88 297 VAL A CA 1
ATOM 2325 C C . VAL A 1 297 ? 28.172 -19.484 -18.688 1 88 297 VAL A C 1
ATOM 2327 O O . VAL A 1 297 ? 27.906 -20.688 -18.844 1 88 297 VAL A O 1
ATOM 2330 N N . ASP A 1 298 ? 28.859 -19.016 -17.75 1 89.88 298 ASP A N 1
ATOM 2331 C CA . ASP A 1 298 ? 29.422 -19.906 -16.75 1 89.88 298 ASP A CA 1
ATOM 2332 C C . ASP A 1 298 ? 28.328 -20.734 -16.062 1 89.88 298 ASP A C 1
ATOM 2334 O O . ASP A 1 298 ? 28.469 -21.938 -15.875 1 89.88 298 ASP A O 1
ATOM 2338 N N . LEU A 1 299 ? 27.297 -20.109 -15.711 1 92.56 299 LEU A N 1
ATOM 2339 C CA . LEU A 1 299 ? 26.172 -20.781 -15.047 1 92.56 299 LEU A CA 1
ATOM 2340 C C . LEU A 1 299 ? 25.531 -21.812 -15.961 1 92.56 299 LEU A C 1
ATOM 2342 O O . LEU A 1 299 ? 25.25 -22.938 -15.523 1 92.56 299 LEU A O 1
ATOM 2346 N N . LEU A 1 300 ? 25.312 -21.484 -17.141 1 91.88 300 LEU A N 1
ATOM 2347 C CA . LEU A 1 300 ? 24.641 -22.375 -18.078 1 91.88 300 LEU A CA 1
ATOM 2348 C C . LEU A 1 300 ? 25.516 -23.578 -18.406 1 91.88 300 LEU A C 1
ATOM 2350 O O . LEU A 1 300 ? 25 -24.688 -18.562 1 91.88 300 LEU A O 1
ATOM 2354 N N . GLU A 1 301 ? 26.781 -23.375 -18.562 1 92.06 301 GLU A N 1
ATOM 2355 C CA . GLU A 1 301 ? 27.703 -24.5 -18.781 1 92.06 301 GLU A CA 1
ATOM 2356 C C . GLU A 1 301 ? 27.703 -25.453 -17.594 1 92.06 301 GLU A C 1
ATOM 2358 O O . GLU A 1 301 ? 27.734 -26.672 -17.766 1 92.06 301 GLU A O 1
ATOM 2363 N N . THR A 1 302 ? 27.734 -24.859 -16.469 1 94.94 302 THR A N 1
ATOM 2364 C CA . THR A 1 302 ? 27.656 -25.656 -15.258 1 94.94 302 THR A CA 1
ATOM 2365 C C . THR A 1 302 ? 26.359 -26.453 -15.219 1 94.94 302 THR A C 1
ATOM 2367 O O . THR A 1 302 ? 26.328 -27.609 -14.797 1 94.94 302 THR A O 1
ATOM 2370 N N . ALA A 1 303 ? 25.297 -25.844 -15.57 1 95.69 303 ALA A N 1
ATOM 2371 C CA . ALA A 1 303 ? 24 -26.516 -15.617 1 95.69 303 ALA A CA 1
ATOM 2372 C C . ALA A 1 303 ? 24.031 -27.719 -16.547 1 95.69 303 ALA A C 1
ATOM 2374 O O . ALA A 1 303 ? 23.609 -28.812 -16.172 1 95.69 303 ALA A O 1
ATOM 2375 N N . VAL A 1 304 ? 24.547 -27.5 -17.75 1 93.25 304 VAL A N 1
ATOM 2376 C CA . VAL A 1 304 ? 24.625 -28.547 -18.766 1 93.25 304 VAL A CA 1
ATOM 2377 C C . VAL A 1 304 ? 25.484 -29.703 -18.25 1 93.25 304 VAL A C 1
ATOM 2379 O O . VAL A 1 304 ? 25.109 -30.875 -18.391 1 93.25 304 VAL A O 1
ATOM 2382 N N . SER A 1 305 ? 26.578 -29.391 -17.656 1 95.31 305 SER A N 1
ATOM 2383 C CA . SER A 1 305 ? 27.5 -30.391 -17.141 1 95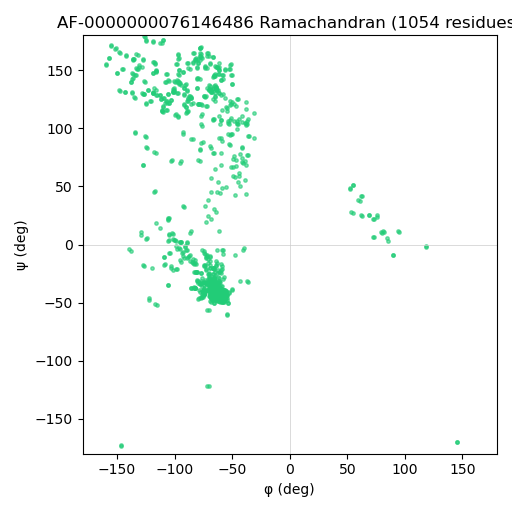.31 305 SER A CA 1
ATOM 2384 C C . SER A 1 305 ? 26.859 -31.219 -16.031 1 95.31 305 SER A C 1
ATOM 2386 O O . SER A 1 305 ? 27.25 -32.344 -15.773 1 95.31 305 SER A O 1
ATOM 2388 N N . ASN A 1 306 ? 25.891 -30.688 -15.383 1 96.62 306 ASN A N 1
ATOM 2389 C CA . ASN A 1 306 ? 25.219 -31.375 -14.281 1 96.62 306 ASN A CA 1
ATOM 2390 C C . ASN A 1 306 ? 23.844 -31.891 -14.703 1 96.62 306 ASN A C 1
ATOM 2392 O O . ASN A 1 306 ? 23.016 -32.219 -13.852 1 96.62 306 ASN A O 1
ATOM 2396 N N . GLN A 1 307 ? 23.516 -31.828 -15.953 1 96.81 307 GLN A N 1
ATOM 2397 C CA . GLN A 1 307 ? 22.266 -32.312 -16.531 1 96.81 307 GLN A CA 1
ATOM 2398 C C . GLN A 1 307 ? 21.062 -31.562 -15.961 1 96.81 307 GLN A C 1
ATOM 2400 O O . GLN A 1 307 ? 20.078 -32.188 -15.539 1 96.81 307 GLN A O 1
ATOM 2405 N N . ILE A 1 308 ? 21.25 -30.344 -15.844 1 96.94 308 ILE A N 1
ATOM 2406 C CA . ILE A 1 308 ? 20.172 -29.438 -15.453 1 96.94 308 ILE A CA 1
ATOM 2407 C C . ILE A 1 308 ? 19.75 -28.594 -16.656 1 96.94 308 ILE A C 1
ATOM 2409 O O . ILE A 1 308 ? 20.578 -27.953 -17.312 1 96.94 308 ILE A O 1
ATOM 2413 N N . GLU A 1 309 ? 18.5 -28.734 -16.938 1 96.38 309 GLU A N 1
ATOM 2414 C CA . GLU A 1 309 ? 17.922 -27.891 -17.984 1 96.38 309 GLU A CA 1
ATOM 2415 C C . GLU A 1 309 ? 17.219 -26.672 -17.391 1 96.38 309 GLU A C 1
ATOM 2417 O O . GLU A 1 309 ? 16.453 -26.797 -16.438 1 96.38 309 GLU A O 1
ATOM 2422 N N . MET A 1 310 ? 17.516 -25.484 -17.906 1 95.75 310 MET A N 1
ATOM 2423 C CA . MET A 1 310 ? 16.938 -24.25 -17.406 1 95.75 310 MET A CA 1
ATOM 2424 C C . MET A 1 310 ? 15.953 -23.656 -18.406 1 95.75 310 MET A C 1
ATOM 2426 O O . MET A 1 310 ? 16.281 -23.516 -19.594 1 95.75 310 MET A O 1
ATOM 2430 N N . PHE A 1 311 ? 14.781 -23.406 -17.953 1 95.69 311 PHE A N 1
ATOM 2431 C CA . PHE A 1 311 ? 13.734 -22.844 -18.797 1 95.69 311 PHE A CA 1
ATOM 2432 C C . PHE A 1 311 ? 13.273 -21.484 -18.266 1 95.69 311 PHE A C 1
ATOM 2434 O O . PHE A 1 311 ? 12.953 -21.359 -17.078 1 95.69 311 PHE A O 1
ATOM 2441 N N . CYS A 1 312 ? 13.219 -20.5 -19.125 1 94.12 312 CYS A N 1
ATOM 2442 C CA . CYS A 1 312 ? 12.875 -19.141 -18.734 1 94.12 312 CYS A CA 1
ATOM 2443 C C . CYS A 1 312 ? 11.414 -18.844 -19.062 1 94.12 312 CYS A C 1
ATOM 2445 O O . CYS A 1 312 ? 10.953 -19.109 -20.172 1 94.12 312 CYS A O 1
ATOM 2447 N N . LEU A 1 313 ? 10.719 -18.266 -18.094 1 95.44 313 LEU A N 1
ATOM 2448 C CA . LEU A 1 313 ? 9.328 -17.844 -18.281 1 95.44 313 LEU A CA 1
ATOM 2449 C C . LEU A 1 313 ? 9.258 -16.594 -19.156 1 95.44 313 LEU A C 1
ATOM 2451 O O . LEU A 1 313 ? 10.219 -15.836 -19.25 1 95.44 313 LEU A O 1
ATOM 2455 N N . PRO A 1 314 ? 8.141 -16.453 -19.859 1 92.88 314 PRO A N 1
ATOM 2456 C CA . PRO A 1 314 ? 8.008 -15.219 -20.641 1 92.88 314 PRO A CA 1
ATOM 2457 C C . PRO A 1 314 ? 8.062 -13.961 -19.781 1 92.88 314 PRO A C 1
ATOM 2459 O O . PRO A 1 314 ? 7.52 -13.945 -18.672 1 92.88 314 PRO A O 1
ATOM 2462 N N . PRO A 1 315 ? 8.695 -12.961 -20.297 1 89.25 315 PRO A N 1
ATOM 2463 C CA . PRO A 1 315 ? 8.828 -11.734 -19.516 1 89.25 315 PRO A CA 1
ATOM 2464 C C . PRO A 1 315 ? 7.484 -11.094 -19.188 1 89.25 315 PRO A C 1
ATOM 2466 O O . PRO A 1 315 ? 6.547 -11.164 -19.984 1 89.25 315 PRO A O 1
ATOM 2469 N N . HIS A 1 316 ? 7.375 -10.477 -18.078 1 88.06 316 HIS A N 1
ATOM 2470 C CA . HIS A 1 316 ? 6.246 -9.664 -17.656 1 88.06 316 HIS A CA 1
ATOM 2471 C C . HIS A 1 316 ? 4.969 -10.492 -17.562 1 88.06 316 HIS A C 1
ATOM 2473 O O . HIS A 1 316 ? 3.873 -9.977 -17.781 1 88.06 316 HIS A O 1
ATOM 2479 N N . THR A 1 317 ? 5.059 -11.758 -17.359 1 92.25 317 THR A N 1
ATOM 2480 C CA . THR A 1 317 ? 3.889 -12.617 -17.219 1 92.25 317 THR A CA 1
ATOM 2481 C C . THR A 1 317 ? 3.949 -13.398 -15.914 1 92.25 317 THR A C 1
ATOM 2483 O O . THR A 1 317 ? 3.098 -14.25 -15.648 1 92.25 317 THR A O 1
ATOM 2486 N N . THR A 1 318 ? 4.926 -13.125 -15.117 1 91.75 318 THR A N 1
ATOM 2487 C CA . THR A 1 318 ? 5.238 -13.938 -13.945 1 91.75 318 THR A CA 1
ATOM 2488 C C . THR A 1 318 ? 4.117 -13.859 -12.922 1 91.75 318 THR A C 1
ATOM 2490 O O . THR A 1 318 ? 3.992 -14.742 -12.062 1 91.75 318 THR A O 1
ATOM 2493 N N . HIS A 1 319 ? 3.268 -12.867 -12.953 1 90.12 319 HIS A N 1
ATOM 2494 C CA . HIS A 1 319 ? 2.15 -12.773 -12.023 1 90.12 319 HIS A CA 1
ATOM 2495 C C . HIS A 1 319 ? 1.108 -13.852 -12.305 1 90.12 319 HIS A C 1
ATOM 2497 O O . HIS A 1 319 ? 0.252 -14.125 -11.461 1 90.12 319 HIS A O 1
ATOM 2503 N N . TRP A 1 320 ? 1.263 -14.539 -13.438 1 93.81 320 TRP A N 1
ATOM 2504 C CA . TRP A 1 320 ? 0.353 -15.648 -13.734 1 93.81 320 TRP A CA 1
ATOM 2505 C C . TRP A 1 320 ? 1.128 -16.922 -14.055 1 93.81 320 TRP A C 1
ATOM 2507 O O . TRP A 1 320 ? 0.57 -18.016 -14.016 1 93.81 320 TRP A O 1
ATOM 2517 N N . THR A 1 321 ? 2.414 -16.812 -14.383 1 96.25 321 THR A N 1
ATOM 2518 C CA . THR A 1 321 ? 3.127 -17.984 -14.883 1 96.25 321 THR A CA 1
ATOM 2519 C C . THR A 1 321 ? 4.129 -18.484 -13.844 1 96.25 321 THR A C 1
ATOM 2521 O O . THR A 1 321 ? 4.672 -19.594 -13.984 1 96.25 321 THR A O 1
ATOM 2524 N N . GLN A 1 322 ? 4.406 -17.734 -12.773 1 97.25 322 GLN A N 1
ATOM 2525 C CA . GLN A 1 322 ? 5.391 -18.078 -11.758 1 97.25 322 GLN A CA 1
ATOM 2526 C C . GLN A 1 322 ? 4.723 -18.75 -10.555 1 97.25 322 GLN A C 1
ATOM 2528 O O . GLN A 1 322 ? 4.047 -18.078 -9.766 1 97.25 322 GLN A O 1
ATOM 2533 N N . PRO A 1 323 ? 4.965 -20.031 -10.359 1 97.94 323 PRO A N 1
ATOM 2534 C CA . PRO A 1 323 ? 4.305 -20.766 -9.281 1 97.94 323 PRO A CA 1
ATOM 2535 C C . PRO A 1 323 ? 4.496 -20.125 -7.918 1 97.94 323 PRO A C 1
ATOM 2537 O O . PRO A 1 323 ? 3.529 -19.938 -7.176 1 97.94 323 PRO A O 1
ATOM 2540 N N . LEU A 1 324 ? 5.746 -19.734 -7.59 1 98.19 324 LEU A N 1
ATOM 2541 C CA . LEU A 1 324 ? 6.051 -19.188 -6.273 1 98.19 324 LEU A CA 1
ATOM 2542 C C . LEU A 1 324 ? 5.352 -17.844 -6.066 1 98.19 324 LEU A C 1
ATOM 2544 O O . LEU A 1 324 ? 4.977 -17.5 -4.945 1 98.19 324 LEU A O 1
ATOM 2548 N N . ASP A 1 325 ? 5.121 -17.078 -7.105 1 95.25 325 ASP A N 1
ATOM 2549 C CA . ASP A 1 325 ? 4.434 -15.797 -7.02 1 95.25 325 ASP A CA 1
ATOM 2550 C C . ASP A 1 325 ? 2.928 -15.984 -6.879 1 95.25 325 ASP A C 1
ATOM 2552 O O . ASP A 1 325 ? 2.252 -15.18 -6.242 1 95.25 325 ASP A O 1
ATOM 2556 N N . ARG A 1 326 ? 2.426 -16.969 -7.426 1 94.31 326 ARG A N 1
ATOM 2557 C CA . ARG A 1 326 ? 0.983 -17.172 -7.5 1 94.31 326 ARG A CA 1
ATOM 2558 C C . ARG A 1 326 ? 0.419 -17.609 -6.156 1 94.31 326 ARG A C 1
ATOM 2560 O O . ARG A 1 326 ? -0.68 -17.203 -5.773 1 94.31 326 ARG A O 1
ATOM 2567 N N . SER A 1 327 ? 1.195 -18.469 -5.465 1 95.88 327 SER A N 1
ATOM 2568 C CA . SER A 1 327 ? 0.482 -19.109 -4.367 1 95.88 327 SER A CA 1
ATOM 2569 C C . SER A 1 327 ? 1.348 -19.172 -3.111 1 95.88 327 SER A C 1
ATOM 2571 O O . SER A 1 327 ? 0.872 -19.562 -2.043 1 95.88 327 SER A O 1
ATOM 2573 N N . VAL A 1 328 ? 2.582 -18.797 -3.15 1 97.44 328 VAL A N 1
ATOM 2574 C CA . VAL A 1 328 ? 3.451 -19.031 -2.004 1 97.44 328 VAL A CA 1
ATOM 2575 C C . VAL A 1 328 ? 3.896 -17.703 -1.399 1 97.44 328 VAL A C 1
ATOM 2577 O O . VAL A 1 328 ? 3.746 -17.484 -0.196 1 97.44 328 VAL A O 1
ATOM 2580 N N . PHE A 1 329 ? 4.418 -16.828 -2.209 1 97.69 329 PHE A N 1
ATOM 2581 C CA . PHE A 1 329 ? 5.035 -15.609 -1.694 1 97.69 329 PHE A CA 1
ATOM 2582 C C . PHE A 1 329 ? 3.994 -14.711 -1.031 1 97.69 329 PHE A C 1
ATOM 2584 O O . PHE A 1 329 ? 4.285 -14.047 -0.033 1 97.69 329 PHE A O 1
ATOM 2591 N N . GLY A 1 330 ? 2.76 -14.594 -1.57 1 95.75 330 GLY A N 1
ATOM 2592 C CA . GLY A 1 330 ? 1.703 -13.828 -0.927 1 95.75 330 GLY A CA 1
ATOM 2593 C C . GLY A 1 330 ? 1.444 -14.258 0.505 1 95.75 330 GLY A C 1
ATOM 2594 O O . GLY A 1 330 ? 1.634 -13.477 1.438 1 95.75 330 GLY A O 1
ATOM 2595 N N . PRO A 1 331 ? 1.073 -15.5 0.653 1 96.69 331 PRO A N 1
ATOM 2596 C CA . PRO A 1 331 ? 0.853 -16.047 1.998 1 96.69 331 PRO A CA 1
ATOM 2597 C C . PRO A 1 331 ? 2.08 -15.906 2.896 1 96.69 331 PRO A C 1
ATOM 2599 O O . PRO A 1 331 ? 1.948 -15.633 4.094 1 96.69 331 PRO A O 1
ATOM 2602 N N . LEU A 1 332 ? 3.25 -16.109 2.361 1 97.69 332 LEU A N 1
ATOM 2603 C CA . LEU A 1 332 ? 4.488 -15.984 3.125 1 97.69 332 LEU A CA 1
ATOM 2604 C C . LEU A 1 332 ? 4.641 -14.578 3.686 1 97.69 332 LEU A C 1
ATOM 2606 O O . LEU A 1 332 ? 4.922 -14.406 4.875 1 97.69 332 LEU A O 1
ATOM 2610 N N . LYS A 1 333 ? 4.453 -13.602 2.859 1 97 333 LYS A N 1
ATOM 2611 C CA . LYS A 1 333 ? 4.582 -12.211 3.291 1 97 333 LYS A CA 1
ATOM 2612 C C . LYS A 1 333 ? 3.514 -11.852 4.32 1 97 333 LYS A C 1
ATOM 2614 O O . LYS A 1 333 ? 3.793 -11.148 5.289 1 97 333 LYS A O 1
ATOM 2619 N N . ARG A 1 334 ? 2.318 -12.297 4.121 1 95.19 334 ARG A N 1
ATOM 2620 C CA . ARG A 1 334 ? 1.248 -12.047 5.078 1 95.19 334 ARG A CA 1
ATOM 2621 C C . ARG A 1 334 ? 1.57 -12.664 6.434 1 95.19 334 ARG A C 1
ATOM 2623 O O . ARG A 1 334 ? 1.356 -12.039 7.477 1 95.19 334 ARG A O 1
ATOM 2630 N N . SER A 1 335 ? 2.025 -13.891 6.379 1 96.25 335 SER A N 1
ATOM 2631 C CA . SER A 1 335 ? 2.412 -14.57 7.613 1 96.25 335 SER A CA 1
ATOM 2632 C C . SER A 1 335 ? 3.561 -13.844 8.305 1 96.25 335 SER A C 1
ATOM 2634 O O . SER A 1 335 ? 3.57 -13.711 9.531 1 96.25 335 SER A O 1
ATOM 2636 N N . TYR A 1 336 ? 4.527 -13.438 7.59 1 97.06 336 TYR A N 1
ATOM 2637 C CA . TYR A 1 336 ? 5.641 -12.672 8.141 1 97.06 336 TYR A CA 1
ATOM 2638 C C . TYR A 1 336 ? 5.145 -11.406 8.828 1 97.06 336 TYR A C 1
ATOM 2640 O O . TYR A 1 336 ? 5.602 -11.078 9.93 1 97.06 336 TYR A O 1
ATOM 2648 N N . ASN A 1 337 ? 4.258 -10.672 8.164 1 95.25 337 ASN A N 1
ATOM 2649 C CA . ASN A 1 337 ? 3.676 -9.469 8.75 1 95.25 337 ASN A CA 1
ATOM 2650 C C . ASN A 1 337 ? 2.994 -9.773 10.086 1 95.25 337 ASN A C 1
ATOM 2652 O O . ASN A 1 337 ? 3.137 -9.016 11.047 1 95.25 337 ASN A O 1
ATOM 2656 N N . LEU A 1 338 ? 2.291 -10.859 10.148 1 92.75 338 LEU A N 1
ATOM 2657 C CA . LEU A 1 338 ? 1.61 -11.258 11.375 1 92.75 338 LEU A CA 1
ATOM 2658 C C . LEU A 1 338 ? 2.617 -11.57 12.469 1 92.75 338 LEU A C 1
ATOM 2660 O O . LEU A 1 338 ? 2.383 -11.266 13.641 1 92.75 338 LEU A O 1
ATOM 2664 N N . CYS A 1 339 ? 3.688 -12.195 12.062 1 94.62 339 CYS A N 1
ATOM 2665 C CA . CYS A 1 339 ? 4.742 -12.492 13.031 1 94.62 339 CYS A CA 1
ATOM 2666 C C . CYS A 1 339 ? 5.348 -11.211 13.594 1 94.62 339 CYS A C 1
ATOM 2668 O O . CYS A 1 339 ? 5.633 -11.133 14.789 1 94.62 339 CYS A O 1
ATOM 2670 N N . CYS A 1 340 ? 5.551 -10.273 12.734 1 93.81 340 CYS A N 1
ATOM 2671 C CA . CYS A 1 340 ? 6.082 -8.992 13.164 1 93.81 340 CYS A CA 1
ATOM 2672 C C . CYS A 1 340 ? 5.133 -8.312 14.148 1 93.81 340 CYS A C 1
ATOM 2674 O O . CYS A 1 340 ? 5.57 -7.77 15.164 1 93.81 340 CYS A O 1
ATOM 2676 N N . GLU A 1 341 ? 3.855 -8.352 13.852 1 90.62 341 GLU A N 1
ATOM 2677 C CA . GLU A 1 341 ? 2.85 -7.75 14.719 1 90.62 341 GLU A CA 1
ATOM 2678 C C . GLU A 1 341 ? 2.834 -8.414 16.094 1 90.62 341 GLU A C 1
ATOM 2680 O O . GLU A 1 341 ? 2.752 -7.73 17.109 1 90.62 341 GLU A O 1
ATOM 2685 N N . ALA A 1 342 ? 2.881 -9.695 16.078 1 88.94 342 ALA A N 1
ATOM 2686 C CA . ALA A 1 342 ? 2.93 -10.438 17.328 1 88.94 342 ALA A CA 1
ATOM 2687 C C . ALA A 1 342 ? 4.18 -10.078 18.125 1 88.94 342 ALA A C 1
ATOM 2689 O O . ALA A 1 342 ? 4.121 -9.922 19.359 1 88.94 342 ALA A O 1
ATOM 2690 N N . PHE A 1 343 ? 5.273 -9.992 17.438 1 92.31 343 PHE A N 1
ATOM 2691 C CA . PHE A 1 343 ? 6.535 -9.633 18.062 1 92.31 343 PHE A CA 1
ATOM 2692 C C . PHE A 1 343 ? 6.43 -8.281 18.766 1 92.31 343 PHE A C 1
ATOM 2694 O O . PHE A 1 343 ? 6.844 -8.133 19.906 1 92.31 343 PHE A O 1
ATOM 2701 N N . LEU A 1 344 ? 5.898 -7.344 18.078 1 88.94 344 LEU A N 1
ATOM 2702 C CA . LEU A 1 344 ? 5.773 -6 18.641 1 88.94 344 LEU A CA 1
ATOM 2703 C C . LEU A 1 344 ? 4.82 -5.988 19.828 1 88.94 344 LEU A C 1
ATOM 2705 O O . LEU A 1 344 ? 5.043 -5.262 20.797 1 88.94 344 LEU A O 1
ATOM 2709 N N . ARG A 1 345 ? 3.793 -6.707 19.75 1 84.94 345 ARG A N 1
ATOM 2710 C CA . ARG A 1 345 ? 2.83 -6.793 20.844 1 84.94 345 ARG A CA 1
ATOM 2711 C C . ARG A 1 345 ? 3.469 -7.398 22.094 1 84.94 345 ARG A C 1
ATOM 2713 O O . ARG A 1 345 ? 3.186 -6.969 23.219 1 84.94 345 ARG A O 1
ATOM 2720 N N . GLN A 1 346 ? 4.273 -8.328 21.875 1 86.69 346 GLN A N 1
ATOM 2721 C CA . GLN A 1 346 ? 4.922 -9.031 22.984 1 86.69 346 GLN A CA 1
ATOM 2722 C C . GLN A 1 346 ? 6.105 -8.227 23.516 1 86.69 346 GLN A C 1
ATOM 2724 O O . GLN A 1 346 ? 6.527 -8.43 24.656 1 86.69 346 GLN A O 1
ATOM 2729 N N . ASN A 1 347 ? 6.629 -7.348 22.594 1 87.06 347 ASN A N 1
ATOM 2730 C CA . ASN A 1 347 ? 7.766 -6.512 22.953 1 87.06 347 ASN A CA 1
ATOM 2731 C C . ASN A 1 347 ? 7.496 -5.039 22.656 1 87.06 347 ASN A C 1
ATOM 2733 O O . ASN A 1 347 ? 8.164 -4.441 21.812 1 87.06 347 ASN A O 1
ATOM 2737 N N . PRO A 1 348 ? 6.617 -4.422 23.359 1 80.81 348 PRO A N 1
ATOM 2738 C CA . PRO A 1 348 ? 6.156 -3.07 23.031 1 80.81 348 PRO A CA 1
ATOM 2739 C C . PRO A 1 348 ? 7.289 -2.047 23.016 1 80.81 348 PRO A C 1
ATOM 2741 O O . PRO A 1 348 ? 7.184 -1.009 22.359 1 80.81 348 PRO A O 1
ATOM 2744 N N . GLY A 1 349 ? 8.398 -2.277 23.578 1 78 349 GLY A N 1
ATOM 2745 C CA . GLY A 1 349 ? 9.492 -1.322 23.609 1 78 349 GLY A CA 1
ATOM 2746 C C . GLY A 1 349 ? 10.547 -1.596 22.547 1 78 349 GLY A C 1
ATOM 2747 O O . GLY A 1 349 ? 11.5 -0.828 22.391 1 78 349 GLY A O 1
ATOM 2748 N N . ARG A 1 350 ? 10.258 -2.584 21.781 1 84.44 350 ARG A N 1
ATOM 2749 C CA . ARG A 1 350 ? 11.25 -2.982 20.781 1 84.44 350 ARG A CA 1
ATOM 2750 C C . ARG A 1 350 ? 10.703 -2.824 19.375 1 84.44 350 ARG A C 1
ATOM 2752 O O . ARG A 1 350 ? 9.492 -2.684 19.172 1 84.44 350 ARG A O 1
ATOM 2759 N N . ILE A 1 351 ? 11.633 -2.697 18.438 1 87.75 351 ILE A N 1
ATOM 2760 C CA . ILE A 1 351 ? 11.273 -2.688 17.016 1 87.75 351 ILE A CA 1
ATOM 2761 C C . ILE A 1 351 ? 11.914 -3.883 16.312 1 87.75 351 ILE A C 1
ATOM 2763 O O . ILE A 1 351 ? 12.891 -4.453 16.812 1 87.75 351 ILE A O 1
ATOM 2767 N N . VAL A 1 352 ? 11.352 -4.266 15.273 1 90.81 352 VAL A N 1
ATOM 2768 C CA . VAL A 1 352 ? 11.93 -5.336 14.469 1 90.81 352 VAL A CA 1
ATOM 2769 C C . VAL A 1 352 ? 13.172 -4.828 13.742 1 90.81 352 VAL A C 1
ATOM 2771 O O . VAL A 1 352 ? 13.102 -3.869 12.969 1 90.81 352 VAL A O 1
ATOM 2774 N N . THR A 1 353 ? 14.242 -5.41 14.016 1 88.75 353 THR A N 1
ATOM 2775 C CA . THR A 1 353 ? 15.5 -5.043 13.375 1 88.75 353 THR A CA 1
ATOM 2776 C C . THR A 1 353 ? 15.977 -6.152 12.445 1 88.75 353 THR A C 1
ATOM 2778 O O . THR A 1 353 ? 15.375 -7.223 12.383 1 88.75 353 THR A O 1
ATOM 2781 N N . ARG A 1 354 ? 17.016 -5.891 11.727 1 89.56 354 ARG A N 1
ATOM 2782 C CA . ARG A 1 354 ? 17.594 -6.883 10.82 1 89.56 354 ARG A CA 1
ATOM 2783 C C . ARG A 1 354 ? 18.031 -8.133 11.578 1 89.56 354 ARG A C 1
ATOM 2785 O O . ARG A 1 354 ? 18.109 -9.219 11.008 1 89.56 354 ARG A O 1
ATOM 2792 N N . TYR A 1 355 ? 18.266 -7.984 12.891 1 91.31 355 TYR A N 1
ATOM 2793 C CA . TYR A 1 355 ? 18.719 -9.102 13.711 1 91.31 355 TYR A CA 1
ATOM 2794 C C . TYR A 1 355 ? 17.547 -9.984 14.133 1 91.31 355 TYR A C 1
ATOM 2796 O O . TYR A 1 355 ? 17.75 -11.117 14.586 1 91.31 355 TYR A O 1
ATOM 2804 N N . ASP A 1 356 ? 16.375 -9.445 14 1 92.94 356 ASP A N 1
ATOM 2805 C CA . ASP A 1 356 ? 15.172 -10.211 14.336 1 92.94 356 ASP A CA 1
ATOM 2806 C C . ASP A 1 356 ? 14.594 -10.891 13.102 1 92.94 356 ASP A C 1
ATOM 2808 O O . ASP A 1 356 ? 13.734 -11.766 13.211 1 92.94 356 ASP A O 1
ATOM 2812 N N . PHE A 1 357 ? 15.016 -10.484 11.914 1 94.62 357 PHE A N 1
ATOM 2813 C CA . PHE A 1 357 ? 14.406 -10.852 10.641 1 94.62 357 PHE A CA 1
ATOM 2814 C C . PHE A 1 357 ? 14.367 -12.367 10.477 1 94.62 357 PHE A C 1
ATOM 2816 O O . PHE A 1 357 ? 13.328 -12.938 10.156 1 94.62 357 PHE A O 1
ATOM 2823 N N . CYS A 1 358 ? 15.484 -13.031 10.727 1 96.19 358 CYS A N 1
ATOM 2824 C CA . CYS A 1 358 ? 15.625 -14.453 10.422 1 96.19 358 CYS A CA 1
ATOM 2825 C C . CYS A 1 358 ? 14.648 -15.281 11.25 1 96.19 358 CYS A C 1
ATOM 2827 O O . CYS A 1 358 ? 14.016 -16.203 10.727 1 96.19 358 CYS A O 1
ATOM 2829 N N . GLY A 1 359 ? 14.562 -14.961 12.5 1 96 359 GLY A N 1
ATOM 2830 C CA . GLY A 1 359 ? 13.633 -15.695 13.352 1 96 359 GLY A CA 1
ATOM 2831 C C . GLY A 1 359 ? 12.188 -15.547 12.914 1 96 359 GLY A C 1
ATOM 2832 O O . GLY A 1 359 ? 11.445 -16.531 12.875 1 96 359 GLY A O 1
ATOM 2833 N N . LEU A 1 360 ? 11.805 -14.367 12.617 1 96.62 360 LEU A N 1
ATOM 2834 C CA . LEU A 1 360 ? 10.438 -14.086 12.18 1 96.62 360 LEU A CA 1
ATOM 2835 C C . LEU A 1 360 ? 10.164 -14.703 10.812 1 96.62 360 LEU A C 1
ATOM 2837 O O . LEU A 1 360 ? 9.102 -15.281 10.586 1 96.62 360 LEU A O 1
ATOM 2841 N N . PHE A 1 361 ? 11.172 -14.609 9.922 1 97.62 361 PHE A N 1
ATOM 2842 C CA . PHE A 1 361 ? 11.062 -15.195 8.594 1 97.62 361 PHE A CA 1
ATOM 2843 C C . PHE A 1 361 ? 10.938 -16.703 8.672 1 97.62 361 PHE A C 1
ATOM 2845 O O . PHE A 1 361 ? 10.172 -17.312 7.922 1 97.62 361 PHE A O 1
ATOM 2852 N N . LYS A 1 362 ? 11.688 -17.297 9.547 1 97.94 362 LYS A N 1
ATOM 2853 C CA . LYS A 1 362 ? 11.664 -18.75 9.727 1 97.94 362 LYS A CA 1
ATOM 2854 C C . LYS A 1 362 ? 10.258 -19.234 10.07 1 97.94 362 LYS A C 1
ATOM 2856 O O . LYS A 1 362 ? 9.789 -20.234 9.523 1 97.94 362 LYS A O 1
ATOM 2861 N N . GLN A 1 363 ? 9.625 -18.547 10.938 1 97 363 GLN A N 1
ATOM 2862 C CA . GLN A 1 363 ? 8.273 -18.906 11.336 1 97 363 GLN A CA 1
ATOM 2863 C C . GLN A 1 363 ? 7.32 -18.859 10.141 1 97 363 GLN A C 1
ATOM 2865 O O . GLN A 1 363 ? 6.551 -19.797 9.922 1 97 363 GLN A O 1
ATOM 2870 N N . ALA A 1 364 ? 7.375 -17.781 9.375 1 97.62 364 ALA A N 1
ATOM 2871 C CA . ALA A 1 364 ? 6.52 -17.625 8.203 1 97.62 364 ALA A CA 1
ATOM 2872 C C . ALA A 1 364 ? 6.863 -18.656 7.125 1 97.62 364 ALA A C 1
ATOM 2874 O O . ALA A 1 364 ? 5.969 -19.25 6.52 1 97.62 364 ALA A O 1
ATOM 2875 N N . PHE A 1 365 ? 8.141 -18.844 6.902 1 98 365 PHE A N 1
ATOM 2876 C CA . PHE A 1 365 ? 8.656 -19.781 5.906 1 98 365 PHE A CA 1
ATOM 2877 C C . PHE A 1 365 ? 8.18 -21.203 6.199 1 98 365 PHE A C 1
ATOM 2879 O O . PHE A 1 365 ? 7.645 -21.875 5.32 1 98 365 PHE A O 1
ATOM 2886 N N . ASN A 1 366 ? 8.352 -21.578 7.418 1 96.5 366 ASN A N 1
ATOM 2887 C CA . ASN A 1 366 ? 7.965 -22.938 7.816 1 96.5 366 ASN A CA 1
ATOM 2888 C C . ASN A 1 366 ? 6.453 -23.125 7.73 1 96.5 366 ASN A C 1
ATOM 2890 O O . ASN A 1 366 ? 5.984 -24.219 7.418 1 96.5 366 ASN A O 1
ATOM 2894 N N . GLU A 1 367 ? 5.777 -22.109 7.961 1 95.62 367 GLU A N 1
ATOM 2895 C CA . GLU A 1 367 ? 4.32 -22.203 7.969 1 95.62 367 GLU A CA 1
ATOM 2896 C C . GLU A 1 367 ? 3.76 -22.219 6.551 1 95.62 367 GLU A C 1
ATOM 2898 O O . GLU A 1 367 ? 2.816 -22.953 6.258 1 95.62 367 GLU A O 1
ATOM 2903 N N . LYS A 1 368 ? 4.328 -21.422 5.664 1 96.88 368 LYS A N 1
ATOM 2904 C CA . LYS A 1 368 ? 3.607 -21.141 4.426 1 96.88 368 LYS A CA 1
ATOM 2905 C C . LYS A 1 368 ? 4.273 -21.828 3.238 1 96.88 368 LYS A C 1
ATOM 2907 O O . LYS A 1 368 ? 3.678 -21.953 2.166 1 96.88 368 LYS A O 1
ATOM 2912 N N . MET A 1 369 ? 5.566 -22.234 3.43 1 97.06 369 MET A N 1
ATOM 2913 C CA . MET A 1 369 ? 6.168 -23.125 2.436 1 97.06 369 MET A CA 1
ATOM 2914 C C . MET A 1 369 ? 5.691 -24.562 2.629 1 97.06 369 MET A C 1
ATOM 2916 O O . MET A 1 369 ? 6.477 -25.438 2.994 1 97.06 369 MET A O 1
ATOM 2920 N N . ASN A 1 370 ? 4.438 -24.781 2.283 1 96.5 370 ASN A N 1
ATOM 2921 C CA . ASN A 1 370 ? 3.818 -26.078 2.547 1 96.5 370 ASN A CA 1
ATOM 2922 C C . ASN A 1 370 ? 3.254 -26.688 1.274 1 96.5 370 ASN A C 1
ATOM 2924 O O . ASN A 1 370 ? 3.24 -26.062 0.219 1 96.5 370 ASN A O 1
ATOM 2928 N N . LEU A 1 371 ? 2.764 -27.922 1.393 1 97.06 371 LEU A N 1
ATOM 2929 C CA . LEU A 1 371 ? 2.314 -28.719 0.262 1 97.06 371 LEU A CA 1
ATOM 2930 C C . LEU A 1 371 ? 1.135 -28.062 -0.442 1 97.06 371 LEU A C 1
ATOM 2932 O O . LEU A 1 371 ? 1.088 -28.016 -1.673 1 97.06 371 LEU A O 1
ATOM 2936 N N . VAL A 1 372 ? 0.269 -27.5 0.332 1 96.81 372 VAL A N 1
ATOM 2937 C CA . VAL A 1 372 ? -0.964 -26.938 -0.218 1 96.81 372 VAL A CA 1
ATOM 2938 C C . VAL A 1 372 ? -0.639 -25.75 -1.121 1 96.81 372 VAL A C 1
ATOM 2940 O O . VAL A 1 372 ? -1.096 -25.688 -2.266 1 96.81 372 VAL A O 1
ATOM 2943 N N . ASN A 1 373 ? 0.138 -24.828 -0.651 1 97.81 373 ASN A N 1
ATOM 2944 C CA . ASN A 1 373 ? 0.499 -23.641 -1.419 1 97.81 373 ASN A CA 1
ATOM 2945 C C . ASN A 1 373 ? 1.328 -24 -2.648 1 97.81 373 ASN A C 1
ATOM 2947 O O . ASN A 1 373 ? 1.104 -23.469 -3.732 1 97.81 373 ASN A O 1
ATOM 2951 N N . ILE A 1 374 ? 2.287 -24.922 -2.514 1 98.31 374 ILE A N 1
ATOM 2952 C CA . ILE A 1 374 ? 3.201 -25.281 -3.594 1 98.31 374 ILE A CA 1
ATOM 2953 C C . ILE A 1 374 ? 2.439 -26 -4.699 1 98.31 374 ILE A C 1
ATOM 2955 O O . ILE A 1 374 ? 2.564 -25.656 -5.879 1 98.31 374 ILE A O 1
ATOM 2959 N N . PHE A 1 375 ? 1.582 -26.969 -4.352 1 98.12 375 PHE A N 1
ATOM 2960 C CA . PHE A 1 375 ? 0.781 -27.688 -5.344 1 98.12 375 PHE A CA 1
ATOM 2961 C C . PHE A 1 375 ? -0.154 -26.719 -6.07 1 98.12 375 PHE A C 1
ATOM 2963 O O . PHE A 1 375 ? -0.321 -26.812 -7.289 1 98.12 375 PHE A O 1
ATOM 2970 N N . SER A 1 376 ? -0.696 -25.859 -5.281 1 97.56 376 SER A N 1
ATOM 2971 C CA . SER A 1 376 ? -1.603 -24.891 -5.883 1 97.56 376 SER A CA 1
ATOM 2972 C C . SER A 1 376 ? -0.878 -24 -6.895 1 97.56 376 SER A C 1
ATOM 2974 O O . SER A 1 376 ? -1.443 -23.641 -7.93 1 97.56 376 SER A O 1
ATOM 2976 N N . GLY A 1 377 ? 0.338 -23.609 -6.586 1 97.88 377 GLY A N 1
ATOM 2977 C CA . GLY A 1 377 ? 1.121 -22.797 -7.496 1 97.88 377 GLY A CA 1
ATOM 2978 C C . GLY A 1 377 ? 1.419 -23.484 -8.812 1 97.88 377 GLY A C 1
ATOM 2979 O O . GLY A 1 377 ? 1.199 -22.906 -9.883 1 97.88 377 GLY A O 1
ATOM 2980 N N . PHE A 1 378 ? 1.897 -24.75 -8.766 1 98.44 378 PHE A N 1
ATOM 2981 C CA . PHE A 1 378 ? 2.199 -25.5 -9.977 1 98.44 378 PHE A CA 1
ATOM 2982 C C . PHE A 1 378 ? 0.936 -25.75 -10.789 1 98.44 378 PHE A C 1
ATOM 2984 O O . PHE A 1 378 ? 0.949 -25.641 -12.016 1 98.44 378 PHE A O 1
ATOM 2991 N N . ARG A 1 379 ? -0.149 -26 -10.094 1 97.62 379 ARG A N 1
ATOM 2992 C CA . ARG A 1 379 ? -1.417 -26.25 -10.773 1 97.62 379 ARG A CA 1
ATOM 2993 C C . ARG A 1 379 ? -1.936 -24.969 -11.438 1 97.62 379 ARG A C 1
ATOM 2995 O O . ARG A 1 379 ? -2.369 -25.016 -12.594 1 97.62 379 ARG A O 1
ATOM 3002 N N . ALA A 1 380 ? -1.875 -23.891 -10.727 1 96.25 380 ALA A N 1
ATOM 3003 C CA . ALA A 1 380 ? -2.424 -22.625 -11.219 1 96.25 380 ALA A CA 1
ATOM 3004 C C . ALA A 1 380 ? -1.651 -22.125 -12.438 1 96.25 380 ALA A C 1
ATOM 3006 O O . ALA A 1 380 ? -2.213 -21.453 -13.297 1 96.25 380 ALA A O 1
ATOM 3007 N N . THR A 1 381 ? -0.388 -22.438 -12.562 1 97.44 381 THR A N 1
ATOM 3008 C CA . THR A 1 381 ? 0.437 -21.969 -13.672 1 97.44 381 THR A CA 1
ATOM 3009 C C . THR A 1 381 ? 0.43 -22.984 -14.812 1 97.44 381 THR A C 1
ATOM 3011 O O . THR A 1 381 ? 0.947 -22.703 -15.898 1 97.44 381 THR A O 1
ATOM 3014 N N . GLY A 1 382 ? -0.085 -24.125 -14.586 1 97.69 382 GLY A N 1
ATOM 3015 C CA . GLY A 1 382 ? -0.217 -25.141 -15.617 1 97.69 382 GLY A CA 1
ATOM 3016 C C . GLY A 1 382 ? 1.074 -25.891 -15.883 1 97.69 382 GLY A C 1
ATOM 3017 O O . GLY A 1 382 ? 1.18 -26.625 -16.875 1 97.69 382 GLY A O 1
ATOM 3018 N N . ILE A 1 383 ? 2.045 -25.734 -15.094 1 98 383 ILE A N 1
ATOM 3019 C CA . ILE A 1 383 ? 3.338 -26.391 -15.289 1 98 383 ILE A CA 1
ATOM 3020 C C . ILE A 1 383 ? 3.248 -27.859 -14.891 1 98 383 ILE A C 1
ATOM 3022 O O . ILE A 1 383 ? 3.758 -28.734 -15.594 1 98 383 ILE A O 1
ATOM 3026 N N . PHE A 1 384 ? 2.629 -28.125 -13.75 1 97.94 384 PHE A N 1
ATOM 3027 C CA . PHE A 1 384 ? 2.426 -29.5 -13.312 1 97.94 384 PHE A CA 1
ATOM 3028 C C . PHE A 1 384 ? 1.13 -29.625 -12.523 1 97.94 384 PHE A C 1
ATOM 3030 O O . PHE A 1 384 ? 0.967 -28.984 -11.477 1 97.94 384 PHE A O 1
ATOM 3037 N N . PRO A 1 385 ? 0.21 -30.594 -12.766 1 97 385 PRO A N 1
ATOM 3038 C CA . PRO A 1 385 ? 0.228 -31.312 -14.047 1 97 385 PRO A CA 1
ATOM 3039 C C . PRO A 1 385 ? 0.212 -30.375 -15.25 1 97 385 PRO A C 1
ATOM 3041 O O . PRO A 1 385 ? -0.239 -29.219 -15.133 1 97 385 PRO A O 1
ATOM 3044 N N . PHE A 1 386 ? 0.783 -30.828 -16.297 1 97.56 386 PHE A N 1
ATOM 3045 C CA . PHE A 1 386 ? 0.911 -29.984 -17.469 1 97.56 386 PHE A CA 1
ATOM 3046 C C . PHE A 1 386 ? -0.458 -29.672 -18.078 1 97.56 386 PHE A C 1
ATOM 3048 O O . PHE A 1 386 ? -1.139 -30.578 -18.578 1 97.56 386 PHE A O 1
ATOM 3055 N N . LYS A 1 387 ? -0.916 -28.422 -17.906 1 96.62 387 LYS A N 1
ATOM 3056 C CA . LYS A 1 387 ? -2.207 -27.953 -18.391 1 96.62 387 LYS A CA 1
ATOM 3057 C C . LYS A 1 387 ? -2.07 -26.594 -19.078 1 96.62 387 LYS A C 1
ATOM 3059 O O . LYS A 1 387 ? -2.221 -25.547 -18.422 1 96.62 387 LYS A O 1
ATOM 3064 N N . PRO A 1 388 ? -1.967 -26.641 -20.422 1 94.62 388 PRO A N 1
ATOM 3065 C CA . PRO A 1 388 ? -1.727 -25.391 -21.156 1 94.62 388 PRO A CA 1
ATOM 3066 C C . PRO A 1 388 ? -2.877 -24.406 -21.031 1 94.62 388 PRO A C 1
ATOM 3068 O O . PRO A 1 388 ? -2.701 -23.203 -21.297 1 94.62 388 PRO A O 1
ATOM 3071 N N . ASN A 1 389 ? -4.039 -24.797 -20.578 1 93.44 389 ASN A N 1
ATOM 3072 C CA . ASN A 1 389 ? -5.191 -23.906 -20.453 1 93.44 389 ASN A CA 1
ATOM 3073 C C . ASN A 1 389 ? -5.453 -23.531 -19 1 93.44 389 ASN A C 1
ATOM 3075 O O . ASN A 1 389 ? -6.582 -23.203 -18.641 1 93.44 389 ASN A O 1
ATOM 3079 N N . ALA A 1 390 ? -4.477 -23.625 -18.188 1 94.44 390 ALA A N 1
ATOM 3080 C CA . ALA A 1 390 ? -4.629 -23.375 -16.75 1 94.44 390 ALA A CA 1
ATOM 3081 C C . ALA A 1 390 ? -4.902 -21.891 -16.484 1 94.44 390 ALA A C 1
ATOM 3083 O O . ALA A 1 390 ? -5.602 -21.547 -15.539 1 94.44 390 ALA A O 1
ATOM 3084 N N . ILE A 1 391 ? -4.434 -20.953 -17.266 1 93 391 ILE A N 1
ATOM 3085 C CA . ILE A 1 391 ? -4.641 -19.531 -17.109 1 93 391 ILE A CA 1
ATOM 3086 C C . ILE A 1 391 ? -6.016 -19.141 -17.641 1 93 391 ILE A C 1
ATOM 3088 O O . ILE A 1 391 ? -6.32 -19.391 -18.812 1 93 391 ILE A O 1
ATOM 3092 N N . PRO A 1 392 ? -6.785 -18.594 -16.781 1 90.75 392 PRO A N 1
ATOM 3093 C CA . PRO A 1 392 ? -8.148 -18.25 -17.188 1 90.75 392 PRO A CA 1
ATOM 3094 C C . PRO A 1 392 ? -8.195 -17.203 -18.297 1 90.75 392 PRO A C 1
ATOM 3096 O O . PRO A 1 392 ? -7.344 -16.297 -18.328 1 90.75 392 PRO A O 1
ATOM 3099 N N . ILE A 1 393 ? -9.227 -17.234 -19.062 1 88.38 393 ILE A N 1
ATOM 3100 C CA . ILE A 1 393 ? -9.383 -16.359 -20.219 1 88.38 393 ILE A CA 1
ATOM 3101 C C . ILE A 1 393 ? -9.531 -14.906 -19.766 1 88.38 393 ILE A C 1
ATOM 3103 O O . ILE A 1 393 ? -9.078 -13.984 -20.438 1 88.38 393 ILE A O 1
ATOM 3107 N N . GLU A 1 394 ? -10.086 -14.695 -18.625 1 86.12 394 GLU A N 1
ATOM 3108 C CA . GLU A 1 394 ? -10.312 -13.359 -18.094 1 86.12 394 GLU A CA 1
ATOM 3109 C C . GLU A 1 394 ? -8.992 -12.648 -17.797 1 86.12 394 GLU A C 1
ATOM 3111 O O . GLU A 1 394 ? -8.945 -11.414 -17.734 1 86.12 394 GLU A O 1
ATOM 3116 N N . ALA A 1 395 ? -7.973 -13.438 -17.641 1 88.88 395 ALA A N 1
ATOM 3117 C CA . ALA A 1 395 ? -6.664 -12.875 -17.312 1 88.88 395 ALA A CA 1
ATOM 3118 C C . ALA A 1 395 ? -6.086 -12.102 -18.484 1 88.88 395 ALA A C 1
ATOM 3120 O O . ALA A 1 395 ? -5.238 -11.227 -18.312 1 88.88 395 ALA A O 1
ATOM 3121 N N . TYR A 1 396 ? -6.582 -12.367 -19.734 1 89.88 396 TYR A N 1
ATOM 3122 C CA . TYR A 1 396 ? -6.031 -11.758 -20.938 1 89.88 396 TYR A CA 1
ATOM 3123 C C . TYR A 1 396 ? -6.723 -10.43 -21.25 1 89.88 396 TYR A C 1
ATOM 3125 O O . TYR A 1 396 ? -6.379 -9.758 -22.219 1 89.88 396 TYR A O 1
ATOM 3133 N N . GLY A 1 397 ? -7.625 -10.008 -20.453 1 85.56 397 GLY A N 1
ATOM 3134 C CA . GLY A 1 397 ? -8.422 -8.812 -20.688 1 85.56 397 GLY A CA 1
ATOM 3135 C C . GLY A 1 397 ? -7.59 -7.578 -20.953 1 85.56 397 GLY A C 1
ATOM 3136 O O . GLY A 1 397 ? -7.781 -6.91 -21.984 1 85.56 397 GLY A O 1
ATOM 3137 N N . PRO A 1 398 ? -6.707 -7.324 -20.172 1 84.88 398 PRO A N 1
ATOM 3138 C CA . PRO A 1 398 ? -5.91 -6.109 -20.328 1 84.88 398 PRO A CA 1
ATOM 3139 C C . PRO A 1 398 ? -5.133 -6.074 -21.656 1 84.88 398 PRO A C 1
ATOM 3141 O O . PRO A 1 398 ? -4.73 -5.004 -22.109 1 84.88 398 PRO A O 1
ATOM 3144 N N . SER A 1 399 ? -4.871 -7.188 -22.234 1 85.69 399 SER A N 1
ATOM 3145 C CA . SER A 1 399 ? -4.098 -7.242 -23.469 1 85.69 399 SER A CA 1
ATOM 3146 C C . SER A 1 399 ? -4.977 -6.957 -24.688 1 85.69 399 SER A C 1
ATOM 3148 O O . SER A 1 399 ? -4.465 -6.703 -25.781 1 85.69 399 SER A O 1
ATOM 3150 N N . LYS A 1 400 ? -6.227 -6.977 -24.531 1 81.69 400 LYS A N 1
ATOM 3151 C CA . LYS A 1 400 ? -7.152 -6.789 -25.641 1 81.69 400 LYS A CA 1
ATOM 3152 C C . LYS A 1 400 ? -7.055 -5.371 -26.203 1 81.69 400 LYS A C 1
ATOM 3154 O O . LYS A 1 400 ? -7.402 -5.133 -27.359 1 81.69 400 LYS A O 1
ATOM 3159 N N . THR A 1 401 ? -6.645 -4.562 -25.375 1 80.25 401 THR A N 1
ATOM 3160 C CA . THR A 1 401 ? -6.504 -3.184 -25.828 1 80.25 401 THR A CA 1
ATOM 3161 C C . THR A 1 401 ? -5.316 -3.043 -26.781 1 80.25 401 THR A C 1
ATOM 3163 O O . THR A 1 401 ? -5.352 -2.24 -27.703 1 80.25 401 THR A O 1
ATOM 3166 N N . SER A 1 402 ? -4.211 -3.812 -26.609 1 68.62 402 SER A N 1
ATOM 3167 C CA . SER A 1 402 ? -2.998 -3.705 -27.406 1 68.62 402 SER A CA 1
ATOM 3168 C C . SER A 1 402 ? -3.01 -4.699 -28.578 1 68.62 402 SER A C 1
ATOM 3170 O O . SER A 1 402 ? -2.953 -5.91 -28.359 1 68.62 402 SER A O 1
ATOM 3172 N N . VAL A 1 403 ? -3.82 -4.559 -29.688 1 55.22 403 VAL A N 1
ATOM 3173 C CA . VAL A 1 403 ? -3.855 -5.527 -30.781 1 55.22 403 VAL A CA 1
ATOM 3174 C C . VAL A 1 403 ? -2.627 -5.348 -31.656 1 55.22 403 VAL A C 1
ATOM 3176 O O . VAL A 1 403 ? -2.354 -4.246 -32.156 1 55.22 403 VAL A O 1
ATOM 3179 N N . LEU A 1 404 ? -1.688 -6.215 -31.469 1 46.72 404 LEU A N 1
ATOM 3180 C CA . LEU A 1 404 ? -0.552 -6.266 -32.375 1 46.72 404 LEU A CA 1
ATOM 3181 C C . LEU A 1 404 ? -1.014 -6.543 -33.812 1 46.72 404 LEU A C 1
ATOM 3183 O O . LEU A 1 404 ? -1.878 -7.395 -34.031 1 46.72 404 LEU A O 1
ATOM 3187 N N . ASN A 1 405 ? -0.977 -5.617 -34.625 1 41.44 405 ASN A N 1
ATOM 3188 C CA . ASN A 1 405 ? -1.157 -5.953 -36.031 1 41.44 405 ASN A CA 1
ATOM 3189 C C . ASN A 1 405 ? -0.229 -7.09 -36.469 1 41.44 405 ASN A C 1
ATOM 3191 O O . ASN A 1 405 ? 0.989 -6.914 -36.5 1 41.44 405 ASN A O 1
ATOM 3195 N N . VAL A 1 406 ? -0.346 -8.242 -36.031 1 36.78 406 VAL A N 1
ATOM 3196 C CA . VAL A 1 406 ? 0.434 -9.32 -36.625 1 36.78 406 VAL A CA 1
ATOM 3197 C C . VAL A 1 406 ? 0.218 -9.328 -38.125 1 36.78 406 VAL A C 1
ATOM 3199 O O . VAL A 1 406 ? -0.901 -9.539 -38.594 1 36.78 406 VAL A O 1
ATOM 3202 N N . GLU A 1 407 ? 0.914 -8.602 -38.938 1 33.75 407 GLU A N 1
ATOM 3203 C CA . GLU A 1 407 ? 1.022 -8.953 -40.375 1 33.75 407 GLU A CA 1
ATOM 3204 C C . GLU A 1 407 ? 1.368 -10.43 -40.531 1 33.75 407 GLU A C 1
ATOM 3206 O O . GLU A 1 407 ? 2.455 -10.867 -40.156 1 33.75 407 GLU A O 1
ATOM 3211 N N . VAL A 1 408 ? 0.565 -11.43 -40.375 1 33.53 408 VAL A N 1
ATOM 3212 C CA . VAL A 1 408 ? 0.739 -12.758 -40.969 1 33.53 408 VAL A CA 1
ATOM 3213 C C . VAL A 1 408 ? 1.225 -12.641 -42.406 1 33.53 408 VAL A C 1
ATOM 3215 O O . VAL A 1 408 ? 0.516 -12.109 -43.25 1 33.53 408 VAL A O 1
ATOM 3218 N N . GLU A 1 409 ? 2.482 -12.5 -42.688 1 29.83 409 GLU A N 1
ATOM 3219 C CA . GLU A 1 409 ? 2.996 -12.859 -44 1 29.83 409 GLU A CA 1
ATOM 3220 C C . GLU A 1 409 ? 2.527 -14.25 -44.406 1 29.83 409 GLU A C 1
ATOM 3222 O O . GLU A 1 409 ? 2.947 -15.25 -43.812 1 29.83 409 GLU A O 1
ATOM 3227 N N . ALA A 1 410 ? 1.32 -14.547 -44.781 1 30.11 410 ALA A N 1
ATOM 3228 C CA . ALA A 1 410 ? 0.854 -15.672 -45.562 1 30.11 410 ALA A CA 1
ATOM 3229 C C . ALA A 1 410 ? 1.818 -15.961 -46.719 1 30.11 410 ALA A C 1
ATOM 3231 O O . ALA A 1 410 ? 1.955 -15.156 -47.656 1 30.11 410 ALA A O 1
ATOM 3232 N N . SER A 1 411 ? 2.979 -16.547 -46.469 1 27.62 411 SER A N 1
ATOM 3233 C CA . SER A 1 411 ? 3.672 -17.219 -47.562 1 27.62 411 SER A CA 1
ATOM 3234 C C . SER A 1 411 ? 2.705 -18.031 -48.406 1 27.62 411 SER A C 1
ATOM 3236 O O . SER A 1 411 ? 2.119 -19.016 -47.938 1 27.62 411 SER A O 1
ATOM 3238 N N . ILE A 1 412 ? 1.957 -17.484 -49.25 1 29.41 412 ILE A N 1
ATOM 3239 C CA . ILE A 1 412 ? 1.266 -18.062 -50.406 1 29.41 412 ILE A CA 1
ATOM 3240 C C . ILE A 1 412 ? 2.215 -18.984 -51.156 1 29.41 412 ILE A C 1
ATOM 3242 O O . ILE A 1 412 ? 3.168 -18.516 -51.781 1 29.41 412 ILE A O 1
ATOM 3246 N N . GLU A 1 413 ? 2.727 -20.078 -50.5 1 24.8 413 GLU A N 1
ATOM 3247 C CA . GLU A 1 413 ? 3.281 -21.109 -51.375 1 24.8 413 GLU A CA 1
ATOM 3248 C C . GLU A 1 413 ? 2.396 -21.328 -52.594 1 24.8 413 GLU A C 1
ATOM 3250 O O . GLU A 1 413 ? 1.174 -21.422 -52.5 1 24.8 413 GLU A O 1
ATOM 3255 N N . ASN A 1 414 ? 2.848 -20.953 -53.781 1 27 414 ASN A N 1
ATOM 3256 C CA . ASN A 1 414 ? 2.428 -21.203 -55.156 1 27 414 ASN A CA 1
ATOM 3257 C C . ASN A 1 414 ? 2.072 -22.672 -55.375 1 27 414 ASN A C 1
ATOM 3259 O O . ASN A 1 414 ? 2.949 -23.531 -55.344 1 27 414 ASN A O 1
ATOM 3263 N N . GLY A 1 415 ? 1.042 -23.25 -54.594 1 21.98 415 GLY A N 1
ATOM 3264 C CA . GLY A 1 415 ? 0.519 -24.547 -54.969 1 21.98 415 GLY A CA 1
ATOM 3265 C C . GLY A 1 415 ? 0.403 -24.734 -56.469 1 21.98 415 GLY A C 1
ATOM 3266 O O . GLY A 1 415 ? -0.046 -23.828 -57.156 1 21.98 415 GLY A O 1
ATOM 3267 N N . HIS A 1 416 ? 1.315 -25.453 -57.062 1 25.73 416 HIS A N 1
ATOM 3268 C CA . HIS A 1 416 ? 1.306 -26.016 -58.406 1 25.73 416 HIS A CA 1
ATOM 3269 C C . HIS A 1 416 ? -0.082 -26.516 -58.781 1 25.73 416 HIS A C 1
ATOM 3271 O O . HIS A 1 416 ? -0.772 -27.125 -57.938 1 25.73 416 HIS A O 1
ATOM 3277 N N . ASP A 1 417 ? -0.726 -25.922 -59.812 1 23.98 417 ASP A N 1
ATOM 3278 C CA . ASP A 1 417 ? -1.921 -26.125 -60.625 1 23.98 417 ASP A CA 1
ATOM 3279 C C . ASP A 1 417 ? -2.076 -27.594 -61.031 1 23.98 417 ASP A C 1
ATOM 3281 O O . ASP A 1 417 ? -1.364 -28.078 -61.906 1 23.98 417 ASP A O 1
ATOM 3285 N N . VAL A 1 418 ? -1.986 -28.562 -60.062 1 22.41 418 VAL A N 1
ATOM 3286 C CA . VAL A 1 418 ? -2.248 -29.844 -60.688 1 22.41 418 VAL A CA 1
ATOM 3287 C C . VAL A 1 418 ? -3.617 -29.828 -61.344 1 22.41 418 VAL A C 1
ATOM 3289 O O . VAL A 1 418 ? -4.559 -29.219 -60.844 1 22.41 418 VAL A O 1
ATOM 3292 N N . SER A 1 419 ? -3.781 -30.219 -62.625 1 21.66 419 SER A N 1
ATOM 3293 C CA . SER A 1 419 ? -4.723 -30.266 -63.719 1 21.66 419 SER A CA 1
ATOM 3294 C C . SER A 1 419 ? -5.941 -31.125 -63.375 1 21.66 419 SER A C 1
ATOM 3296 O O . SER A 1 419 ? -6.871 -31.234 -64.188 1 21.66 419 SER A O 1
ATOM 3298 N N . LYS A 1 420 ? -6.078 -31.828 -62.25 1 21.98 420 LYS A N 1
ATOM 3299 C CA . LYS A 1 420 ? -6.906 -32.969 -62.625 1 21.98 420 LYS A CA 1
ATOM 3300 C C . LYS A 1 420 ? -8.281 -32.5 -63.125 1 21.98 420 LYS A C 1
ATOM 3302 O O . LYS A 1 420 ? -8.727 -31.406 -62.781 1 21.98 420 LYS A O 1
ATOM 3307 N N . ASP A 1 421 ? -8.977 -33.344 -63.969 1 21.7 421 ASP A N 1
ATOM 3308 C CA . ASP A 1 421 ? -10.117 -33.75 -64.812 1 21.7 421 ASP A CA 1
ATOM 3309 C C . ASP A 1 421 ? -11.383 -33.875 -63.938 1 21.7 421 ASP A C 1
ATOM 3311 O O . ASP A 1 421 ? -11.555 -34.875 -63.219 1 21.7 421 ASP A O 1
ATOM 3315 N N . GLN A 1 422 ? -11.75 -32.781 -63.156 1 19.52 422 GLN A N 1
ATOM 3316 C CA . GLN A 1 422 ? -12.883 -32.781 -62.25 1 19.52 422 GLN A CA 1
ATOM 3317 C C . GLN A 1 422 ? -14.188 -33.062 -63 1 19.52 422 GLN A C 1
ATOM 3319 O O . GLN A 1 422 ? -14.594 -32.312 -63.875 1 19.52 422 GLN A O 1
ATOM 3324 N N . ASN A 1 423 ? -14.367 -34.406 -63.281 1 20.02 423 ASN A N 1
ATOM 3325 C CA . ASN A 1 423 ? -15.602 -34.938 -63.875 1 20.02 423 ASN A CA 1
ATOM 3326 C C . ASN A 1 423 ? -16.828 -34.469 -63.062 1 20.02 423 ASN A C 1
ATOM 3328 O O . ASN A 1 423 ? -16.859 -34.594 -61.844 1 20.02 423 ASN A O 1
ATOM 3332 N N . GLN A 1 424 ? -17.625 -33.531 -63.594 1 19.55 424 GLN A N 1
ATOM 3333 C CA . GLN A 1 424 ? -18.734 -32.625 -63.312 1 19.55 424 GLN A CA 1
ATOM 3334 C C . GLN A 1 424 ? -20 -33.375 -62.969 1 19.55 424 GLN A C 1
ATOM 3336 O O . GLN A 1 424 ? -20.969 -33.406 -63.719 1 19.55 424 GLN A O 1
ATOM 3341 N N . SER A 1 425 ? -19.875 -34.656 -62.375 1 19.39 425 SER A N 1
ATOM 3342 C CA . SER A 1 425 ? -21.188 -35.312 -62.5 1 19.39 425 SER A CA 1
ATOM 3343 C C . SER A 1 425 ? -22.25 -34.562 -61.719 1 19.39 425 SER A C 1
ATOM 3345 O O . SER A 1 425 ? -21.953 -33.938 -60.688 1 19.39 425 SER A O 1
ATOM 3347 N N . ARG A 1 426 ? -23.469 -34.312 -62.312 1 19.56 426 ARG A N 1
ATOM 3348 C CA . ARG A 1 426 ? -24.703 -33.531 -62.344 1 19.56 426 ARG A CA 1
ATOM 3349 C C . ARG A 1 426 ? -25.625 -33.906 -61.188 1 19.56 426 ARG A C 1
ATOM 3351 O O . ARG A 1 426 ? -26.797 -33.531 -61.188 1 19.56 426 ARG A O 1
ATOM 3358 N N . LEU A 1 427 ? -25.125 -34.562 -60.062 1 19.52 427 LEU A N 1
ATOM 3359 C CA . LEU A 1 427 ? -26.266 -35.219 -59.438 1 19.52 427 LEU A CA 1
ATOM 3360 C C . LEU A 1 427 ? -27.312 -34.188 -59 1 19.52 427 LEU A C 1
ATOM 3362 O O . LEU A 1 427 ? -26.969 -33.094 -58.562 1 19.52 427 LEU A O 1
ATOM 3366 N N . THR A 1 428 ? -28.609 -34.375 -59.344 1 19.45 428 THR A N 1
ATOM 3367 C CA . THR A 1 428 ? -29.938 -33.812 -59.5 1 19.45 428 THR A CA 1
ATOM 3368 C C . THR A 1 428 ? -30.562 -33.531 -58.125 1 19.45 428 THR A C 1
ATOM 3370 O O . THR A 1 428 ? -31.75 -33.219 -58.031 1 19.45 428 THR A O 1
ATOM 3373 N N . THR A 1 429 ? -29.766 -33.062 -57.125 1 19.33 429 THR A N 1
ATOM 3374 C CA . THR A 1 429 ? -30.406 -33.125 -55.812 1 19.33 429 THR A CA 1
ATOM 3375 C C . THR A 1 429 ? -31.609 -32.188 -55.75 1 19.33 429 THR A C 1
ATOM 3377 O O . THR A 1 429 ? -31.5 -31.016 -56.094 1 19.33 429 THR A O 1
ATOM 3380 N N . THR A 1 430 ? -32.844 -32.75 -55.75 1 19.92 430 THR A N 1
ATOM 3381 C CA . THR A 1 430 ? -34.219 -32.25 -55.719 1 19.92 430 THR A CA 1
ATOM 3382 C C . THR A 1 430 ? -34.438 -31.297 -54.562 1 19.92 430 THR A C 1
ATOM 3384 O O . THR A 1 430 ? -34.156 -31.641 -53.406 1 19.92 430 THR A O 1
ATOM 3387 N N . ALA A 1 431 ? -34.5 -29.984 -54.781 1 19.41 431 ALA A N 1
ATOM 3388 C CA . ALA A 1 431 ? -34.562 -28.703 -54.094 1 19.41 431 ALA A CA 1
ATOM 3389 C C . ALA A 1 431 ? -35.906 -28.547 -53.375 1 19.41 431 ALA A C 1
ATOM 3391 O O . ALA A 1 431 ? -36.938 -28.328 -54 1 19.41 431 ALA A O 1
ATOM 3392 N N . ASN A 1 432 ? -36.25 -29.5 -52.469 1 19.36 432 ASN A N 1
ATOM 3393 C CA . ASN A 1 432 ? -37.594 -29.359 -51.875 1 19.36 432 ASN A CA 1
ATOM 3394 C C . ASN A 1 432 ? -37.812 -27.938 -51.344 1 19.36 432 ASN A C 1
ATOM 3396 O O . ASN A 1 432 ? -36.906 -27.359 -50.719 1 19.36 432 ASN A O 1
ATOM 3400 N N . GLU A 1 433 ? -38.844 -27.188 -51.781 1 19.86 433 GLU A N 1
ATOM 3401 C CA . GLU A 1 433 ? -39.406 -25.859 -51.812 1 19.86 433 GLU A CA 1
ATOM 3402 C C . GLU A 1 433 ? -39.938 -25.469 -50.406 1 19.86 433 GLU A C 1
ATOM 3404 O O . GLU A 1 433 ? -40.594 -24.438 -50.25 1 19.86 433 GLU A O 1
ATOM 3409 N N . GLU A 1 434 ? -39.5 -25.984 -49.312 1 20.52 434 GLU A N 1
ATOM 3410 C CA . GLU A 1 434 ? -40.406 -25.719 -48.219 1 20.52 434 GLU A CA 1
ATOM 3411 C C . GLU A 1 434 ? -40.594 -24.203 -48 1 20.52 434 GLU A C 1
ATOM 3413 O O . GLU A 1 434 ? -39.656 -23.438 -48.156 1 20.52 434 GLU A O 1
ATOM 3418 N N . GLN A 1 435 ? -41.875 -23.688 -47.938 1 20.7 435 GLN A N 1
ATOM 3419 C CA . GLN A 1 435 ? -42.625 -22.438 -47.906 1 20.7 435 GLN A CA 1
ATOM 3420 C C . GLN A 1 435 ? -42.25 -21.609 -46.688 1 20.7 435 GLN A C 1
ATOM 3422 O O . GLN A 1 435 ? -42.25 -22.109 -45.562 1 20.7 435 GLN A O 1
ATOM 3427 N N . SER A 1 436 ? -41.469 -20.562 -46.812 1 20.45 436 SER A N 1
ATOM 3428 C CA . SER A 1 436 ? -40.906 -19.562 -45.938 1 20.45 436 SER A CA 1
ATOM 3429 C C . SER A 1 436 ? -42 -18.688 -45.312 1 20.45 436 SER A C 1
ATOM 3431 O O . SER A 1 436 ? -42.688 -17.953 -46.031 1 20.45 436 SER A O 1
ATOM 3433 N N . VAL A 1 437 ? -42.906 -19.219 -44.469 1 21.59 437 VAL A N 1
ATOM 3434 C CA . VAL A 1 437 ? -43.906 -18.375 -43.875 1 21.59 437 VAL A CA 1
ATOM 3435 C C . VAL A 1 437 ? -43.281 -17.109 -43.281 1 21.59 437 VAL A C 1
ATOM 3437 O O . VAL A 1 437 ? -42.281 -17.188 -42.562 1 21.59 437 VAL A O 1
ATOM 3440 N N . SER A 1 438 ? -43.469 -15.953 -43.938 1 21.92 438 SER A N 1
ATOM 3441 C CA . SER A 1 438 ? -43 -14.586 -43.75 1 21.92 438 SER A CA 1
ATOM 3442 C C . SER A 1 438 ? -43.5 -14.008 -42.438 1 21.92 438 SER A C 1
ATOM 3444 O O . SER A 1 438 ? -44.688 -13.641 -42.312 1 21.92 438 SER A O 1
ATOM 3446 N N . ALA A 1 439 ? -43.469 -14.672 -41.312 1 22.72 439 ALA A N 1
ATOM 3447 C CA . ALA A 1 439 ? -44.031 -14.055 -40.125 1 22.72 439 ALA A CA 1
ATOM 3448 C C . ALA A 1 439 ? -43.562 -12.602 -40 1 22.72 439 ALA A C 1
ATOM 3450 O O . ALA A 1 439 ? -42.375 -12.32 -40.031 1 22.72 439 ALA A O 1
ATOM 3451 N N . VAL A 1 440 ? -44.375 -11.602 -40.312 1 24.86 440 VAL A N 1
ATOM 3452 C CA . VAL A 1 440 ? -44.281 -10.141 -40.312 1 24.86 440 VAL A CA 1
ATOM 3453 C C . VAL A 1 440 ? -43.969 -9.656 -38.906 1 24.86 440 VAL A C 1
ATOM 3455 O O . VAL A 1 440 ? -44.812 -9.781 -38 1 24.86 440 VAL A O 1
ATOM 3458 N N . ASN A 1 441 ? -43.062 -10.125 -38.188 1 24.75 441 ASN A N 1
ATOM 3459 C CA . ASN A 1 441 ? -42.938 -9.562 -36.875 1 24.75 441 ASN A CA 1
ATOM 3460 C C . ASN A 1 441 ? -42.812 -8.039 -36.906 1 24.75 441 ASN A C 1
ATOM 3462 O O . ASN A 1 441 ? -42.062 -7.492 -37.688 1 24.75 441 ASN A O 1
ATOM 3466 N N . PRO A 1 442 ? -43.844 -7.277 -36.531 1 27.39 442 PRO A N 1
ATOM 3467 C CA . PRO A 1 442 ? -43.781 -5.812 -36.594 1 27.39 442 PRO A CA 1
ATOM 3468 C C . PRO A 1 442 ? -42.5 -5.238 -36.031 1 27.39 442 PRO A C 1
ATOM 3470 O O . PRO A 1 442 ? -42 -5.711 -35 1 27.39 442 PRO A O 1
ATOM 3473 N N . GLN A 1 443 ? -41.594 -4.805 -36.875 1 26.86 443 GLN A N 1
ATOM 3474 C CA . GLN A 1 443 ? -40.312 -4.137 -36.656 1 26.86 443 GLN A CA 1
ATOM 3475 C C . GLN A 1 443 ? -40.469 -2.969 -35.688 1 26.86 443 GLN A C 1
ATOM 3477 O O . GLN A 1 443 ? -41.094 -1.964 -36.031 1 26.86 443 GLN A O 1
ATOM 3482 N N . VAL A 1 444 ? -40.906 -3.201 -34.531 1 30.91 444 VAL A N 1
ATOM 3483 C CA . VAL A 1 444 ? -40.844 -2.035 -33.656 1 30.91 444 VAL A CA 1
ATOM 3484 C C . VAL A 1 444 ? -39.562 -1.252 -33.938 1 30.91 444 VAL A C 1
ATOM 3486 O O . VAL A 1 444 ? -38.469 -1.835 -34.031 1 30.91 444 VAL A O 1
ATOM 3489 N N . PRO A 1 445 ? -39.625 -0.054 -34.656 1 29.25 445 PRO A N 1
ATOM 3490 C CA . PRO A 1 445 ? -38.469 0.759 -34.969 1 29.25 445 PRO A CA 1
ATOM 3491 C C . PRO A 1 445 ? -37.438 0.785 -33.875 1 29.25 445 PRO A C 1
ATOM 3493 O O . PRO A 1 445 ? -37.75 1.105 -32.719 1 29.25 445 PRO A O 1
ATOM 3496 N N . SER A 1 446 ? -36.688 -0.147 -33.688 1 33.38 446 SER A N 1
ATOM 3497 C CA . SER A 1 446 ? -35.469 -0.061 -32.875 1 33.38 446 SER A CA 1
ATOM 3498 C C . SER A 1 446 ? -34.75 1.258 -33.125 1 33.38 446 SER A C 1
ATOM 3500 O O . SER A 1 446 ? -34.281 1.535 -34.219 1 33.38 446 SER A O 1
ATOM 3502 N N . THR A 1 447 ? -35.281 2.395 -32.688 1 36.38 447 THR A N 1
ATOM 3503 C CA . THR A 1 447 ? -34.781 3.736 -32.969 1 36.38 447 THR A CA 1
ATOM 3504 C C . THR A 1 447 ? -33.25 3.734 -33.031 1 36.38 447 THR A C 1
ATOM 3506 O O . THR A 1 447 ? -32.562 3.398 -32.031 1 36.38 447 THR A O 1
ATOM 3509 N N . SER A 1 448 ? -32.562 3.598 -34.094 1 40.94 448 SER A N 1
ATOM 3510 C CA . SER A 1 448 ? -31.188 3.666 -34.594 1 40.94 448 SER A CA 1
ATOM 3511 C C . SER A 1 448 ? -30.391 4.762 -33.906 1 40.94 448 SER A C 1
ATOM 3513 O O . SER A 1 448 ? -29.156 4.711 -33.875 1 40.94 448 SER A O 1
ATOM 3515 N N . SER A 1 449 ? -31.141 5.816 -33.562 1 44.47 449 SER A N 1
ATOM 3516 C CA . SER A 1 449 ? -30.469 7 -33 1 44.47 449 SER A CA 1
ATOM 3517 C C . SER A 1 449 ? -29.922 6.734 -31.609 1 44.47 449 SER A C 1
ATOM 3519 O O . SER A 1 449 ? -29.016 7.426 -31.156 1 44.47 449 SER A O 1
ATOM 3521 N N . GLU A 1 450 ? -30.641 6.012 -30.844 1 50.22 450 GLU A N 1
ATOM 3522 C CA . GLU A 1 450 ? -30.359 5.762 -29.438 1 50.22 450 GLU A CA 1
ATOM 3523 C C . GLU A 1 450 ? -29.031 5.031 -29.25 1 50.22 450 GLU A C 1
ATOM 3525 O O . GLU A 1 450 ? -28.25 5.375 -28.375 1 50.22 450 GLU A O 1
ATOM 3530 N N . LYS A 1 451 ? -28.812 3.965 -30.219 1 56.88 451 LYS A N 1
ATOM 3531 C CA . LYS A 1 451 ? -27.594 3.15 -30.172 1 56.88 451 LYS A CA 1
ATOM 3532 C C . LYS A 1 451 ? -26.375 3.967 -30.562 1 56.88 451 LYS A C 1
ATOM 3534 O O . LYS A 1 451 ? -25.266 3.721 -30.062 1 56.88 451 LYS A O 1
ATOM 3539 N N . THR A 1 452 ? -26.734 5.121 -31.141 1 72.38 452 THR A N 1
ATOM 3540 C CA . THR A 1 452 ? -25.594 5.836 -31.703 1 72.38 452 THR A CA 1
ATOM 3541 C C . THR A 1 452 ? -24.875 6.656 -30.625 1 72.38 452 THR A C 1
ATOM 3543 O O . THR A 1 452 ? -23.656 6.641 -30.531 1 72.38 452 THR A O 1
ATOM 3546 N N . TYR A 1 453 ? -25.781 7.203 -29.703 1 79.56 453 TYR A N 1
ATOM 3547 C CA . TYR A 1 453 ? -25.109 8.062 -28.734 1 79.56 453 TYR A CA 1
ATOM 3548 C C . TYR A 1 453 ? -24.359 7.23 -27.688 1 79.56 453 TYR A C 1
ATOM 3550 O O . TYR A 1 453 ? -23.312 7.652 -27.188 1 79.56 453 TYR A O 1
ATOM 3558 N N . LEU A 1 454 ? -24.812 6.082 -27.422 1 79.75 454 LEU A N 1
ATOM 3559 C CA . LEU A 1 454 ? -24.141 5.234 -26.438 1 79.75 454 LEU A CA 1
ATOM 3560 C C . LEU A 1 454 ? -22.766 4.812 -26.938 1 79.75 454 LEU A C 1
ATOM 3562 O O . LEU A 1 454 ? -21.797 4.758 -26.172 1 79.75 454 LEU A O 1
ATOM 3566 N N . ARG A 1 455 ? -22.766 4.535 -28.234 1 81.38 455 ARG A N 1
ATOM 3567 C CA . ARG A 1 455 ? -21.5 4.141 -28.828 1 81.38 455 ARG A CA 1
ATOM 3568 C C . ARG A 1 455 ? -20.484 5.281 -28.766 1 81.38 455 ARG A C 1
ATOM 3570 O O . ARG A 1 455 ? -19.297 5.047 -28.609 1 81.38 455 ARG A O 1
ATOM 3577 N N . GLU A 1 456 ? -21.016 6.418 -28.828 1 80.94 456 GLU A N 1
ATOM 3578 C CA . GLU A 1 456 ? -20.141 7.59 -28.781 1 80.94 456 GLU A CA 1
ATOM 3579 C C . GLU A 1 456 ? -19.672 7.883 -27.359 1 80.94 456 GLU A C 1
ATOM 3581 O O . GLU A 1 456 ? -18.531 8.305 -27.156 1 80.94 456 GLU A O 1
ATOM 3586 N N . ILE A 1 457 ? -20.469 7.617 -26.469 1 81.44 457 ILE A N 1
ATOM 3587 C CA . ILE A 1 457 ? -20.172 7.957 -25.078 1 81.44 457 ILE A CA 1
ATOM 3588 C C . ILE A 1 457 ? -19.359 6.844 -24.438 1 81.44 457 ILE A C 1
ATOM 3590 O O . ILE A 1 457 ? -18.406 7.109 -23.688 1 81.44 457 ILE A O 1
ATOM 3594 N N . LEU A 1 458 ? -19.672 5.652 -24.781 1 81.06 458 LEU A N 1
ATOM 3595 C CA . LEU A 1 458 ? -19.078 4.492 -24.109 1 81.06 458 LEU A CA 1
ATOM 3596 C C . LEU A 1 458 ? -17.984 3.875 -24.969 1 81.06 458 LEU A C 1
ATOM 3598 O O . LEU A 1 458 ? -18.125 2.764 -25.469 1 81.06 458 LEU A O 1
ATOM 3602 N N . ARG A 1 459 ? -16.922 4.559 -25.031 1 80.94 459 ARG A N 1
ATOM 3603 C CA . ARG A 1 459 ? -15.805 4.117 -25.859 1 80.94 459 ARG A CA 1
ATOM 3604 C C . ARG A 1 459 ? -14.766 3.387 -25.016 1 80.94 459 ARG A C 1
ATOM 3606 O O . ARG A 1 459 ? -14.523 3.754 -23.859 1 80.94 459 ARG A O 1
ATOM 3613 N N . THR A 1 460 ? -14.273 2.365 -25.578 1 82.56 460 THR A N 1
ATOM 3614 C CA . THR A 1 460 ? -13.188 1.621 -24.953 1 82.56 460 THR A CA 1
ATOM 3615 C C . THR A 1 460 ? -11.844 1.994 -25.562 1 82.56 460 THR A C 1
ATOM 3617 O O . THR A 1 460 ? -11.742 2.193 -26.781 1 82.56 460 THR A O 1
ATOM 3620 N N . PRO A 1 461 ? -10.875 2.111 -24.797 1 79 461 PRO A N 1
ATOM 3621 C CA . PRO A 1 461 ? -9.555 2.467 -25.328 1 79 461 PRO A CA 1
ATOM 3622 C C . PRO A 1 461 ? -8.984 1.399 -26.25 1 79 461 PRO A C 1
ATOM 3624 O O . PRO A 1 461 ? -9.133 0.203 -26 1 79 461 PRO A O 1
ATOM 3627 N N . GLU A 1 462 ? -8.391 1.818 -27.375 1 79 462 GLU A N 1
ATOM 3628 C CA . GLU A 1 462 ? -7.77 0.901 -28.328 1 79 462 GLU A CA 1
ATOM 3629 C C . GLU A 1 462 ? -6.43 1.438 -28.828 1 79 462 GLU A C 1
ATOM 3631 O O . GLU A 1 462 ? -6.258 2.65 -28.969 1 79 462 GLU A O 1
ATOM 3636 N N . VAL A 1 463 ? -5.41 0.591 -28.797 1 76.88 463 VAL A N 1
ATOM 3637 C CA . VAL A 1 463 ? -4.09 0.999 -29.266 1 76.88 463 VAL A CA 1
ATOM 3638 C C . VAL A 1 463 ? -3.645 0.082 -30.406 1 76.88 463 VAL A C 1
ATOM 3640 O O . VAL A 1 463 ? -3.754 -1.142 -30.312 1 76.88 463 VAL A O 1
ATOM 3643 N N . VAL A 1 464 ? -3.35 0.686 -31.531 1 63 464 VAL A N 1
ATOM 3644 C CA . VAL A 1 464 ? -2.684 -0.064 -32.594 1 63 464 VAL A CA 1
ATOM 3645 C C . VAL A 1 464 ? -1.17 0.107 -32.469 1 63 464 VAL A C 1
ATOM 3647 O O . VAL A 1 464 ? -0.657 1.226 -32.531 1 63 464 VAL A O 1
ATOM 3650 N N . LYS A 1 465 ? -0.529 -0.841 -31.797 1 59.44 465 LYS A N 1
ATOM 3651 C CA . LYS A 1 465 ? 0.903 -0.684 -31.562 1 59.44 465 LYS A CA 1
ATOM 3652 C C . LYS A 1 465 ? 1.719 -1.228 -32.719 1 59.44 465 LYS A C 1
ATOM 3654 O O . LYS A 1 465 ? 1.376 -2.262 -33.312 1 59.44 465 LYS A O 1
ATOM 3659 N N . GLN A 1 466 ? 2.617 -0.35 -33.188 1 52.97 466 GLN A N 1
ATOM 3660 C CA . GLN A 1 466 ? 3.639 -0.816 -34.125 1 52.97 466 GLN A CA 1
ATOM 3661 C C . GLN A 1 466 ? 4.82 -1.429 -33.375 1 52.97 466 GLN A C 1
ATOM 3663 O O . GLN A 1 466 ? 5.191 -0.963 -32.312 1 52.97 466 GLN A O 1
ATOM 3668 N N . ARG A 1 467 ? 5.184 -2.67 -33.594 1 47.19 467 ARG A N 1
ATOM 3669 C CA . ARG A 1 467 ? 6.289 -3.402 -32.969 1 47.19 467 ARG A CA 1
ATOM 3670 C C . ARG A 1 467 ? 7.59 -2.611 -33.062 1 47.19 467 ARG A C 1
ATOM 3672 O O . ARG A 1 467 ? 8.023 -2.248 -34.156 1 47.19 467 ARG A O 1
ATOM 3679 N N . THR A 1 468 ? 7.934 -1.883 -32.094 1 48.16 468 THR A N 1
ATOM 3680 C CA . THR A 1 468 ? 9.297 -1.367 -32.188 1 48.16 468 THR A CA 1
ATOM 3681 C C . THR A 1 468 ? 10.289 -2.336 -31.562 1 48.16 468 THR A C 1
ATOM 3683 O O . THR A 1 468 ? 10.055 -2.852 -30.469 1 48.16 468 THR A O 1
ATOM 3686 N N . GLU A 1 469 ? 11.211 -2.936 -32.344 1 43.28 469 GLU A N 1
ATOM 3687 C CA . GLU A 1 469 ? 12.273 -3.854 -31.938 1 43.28 469 GLU A CA 1
ATOM 3688 C C . GLU A 1 469 ? 13.312 -3.148 -31.078 1 43.28 469 GLU A C 1
ATOM 3690 O O . GLU A 1 469 ? 14.062 -2.301 -31.562 1 43.28 469 GLU A O 1
ATOM 3695 N N . LYS A 1 470 ? 13.227 -2.879 -29.953 1 49.31 470 LYS A N 1
ATOM 3696 C CA . LYS A 1 470 ? 14.32 -2.311 -29.172 1 49.31 470 LYS A CA 1
ATOM 3697 C C . LYS A 1 470 ? 15.297 -3.395 -28.719 1 49.31 470 LYS A C 1
ATOM 3699 O O . LYS A 1 470 ? 14.891 -4.496 -28.359 1 49.31 470 LYS A O 1
ATOM 3704 N N . LYS A 1 471 ? 16.703 -3.311 -28.781 1 45.25 471 LYS A N 1
ATOM 3705 C CA . LYS A 1 471 ? 17.797 -4.184 -28.391 1 45.25 471 LYS A CA 1
ATOM 3706 C C . LYS A 1 471 ? 17.891 -4.301 -26.875 1 45.25 471 LYS A C 1
ATOM 3708 O O . LYS A 1 471 ? 18.109 -3.309 -26.172 1 45.25 471 LYS A O 1
ATOM 3713 N N . THR A 1 472 ? 17.047 -5.219 -26.344 1 55.81 472 THR A N 1
ATOM 3714 C CA . THR A 1 472 ? 17.141 -5.363 -24.906 1 55.81 472 THR A CA 1
ATOM 3715 C C . THR A 1 472 ? 17.969 -6.594 -24.531 1 55.81 472 THR A C 1
ATOM 3717 O O . THR A 1 472 ? 18 -7.574 -25.281 1 55.81 472 THR A O 1
ATOM 3720 N N . ARG A 1 473 ? 18.938 -6.52 -23.641 1 54.69 473 ARG A N 1
ATOM 3721 C CA . ARG A 1 473 ? 19.719 -7.613 -23.062 1 54.69 473 ARG A CA 1
ATOM 3722 C C . ARG A 1 473 ? 18.812 -8.625 -22.375 1 54.69 473 ARG A C 1
ATOM 3724 O O . ARG A 1 473 ? 19.234 -9.734 -22.047 1 54.69 473 ARG A O 1
ATOM 3731 N N . ARG A 1 474 ? 17.609 -8.32 -22.344 1 62.31 474 ARG A N 1
ATOM 3732 C CA . ARG A 1 474 ? 16.688 -9.156 -21.594 1 62.31 474 ARG A CA 1
ATOM 3733 C C . ARG A 1 474 ? 16.016 -10.188 -22.484 1 62.31 474 ARG A C 1
ATOM 3735 O O . ARG A 1 474 ? 15.875 -9.969 -23.688 1 62.31 474 ARG A O 1
ATOM 3742 N N . VAL A 1 475 ? 15.938 -11.383 -21.953 1 67.06 475 VAL A N 1
ATOM 3743 C CA . VAL A 1 475 ? 15.211 -12.422 -22.672 1 67.06 475 VAL A CA 1
ATOM 3744 C C . VAL A 1 475 ? 13.789 -11.945 -22.984 1 67.06 475 VAL A C 1
ATOM 3746 O O . VAL A 1 475 ? 13.055 -11.555 -22.078 1 67.06 475 VAL A O 1
ATOM 3749 N N . THR A 1 476 ? 13.461 -11.836 -24.125 1 72.5 476 THR A N 1
ATOM 3750 C CA . THR A 1 476 ? 12.219 -11.211 -24.578 1 72.5 476 THR A CA 1
ATOM 3751 C C . THR A 1 476 ? 11.117 -12.258 -24.734 1 72.5 476 THR A C 1
ATOM 3753 O O . THR A 1 476 ? 9.953 -11.906 -24.969 1 72.5 476 THR A O 1
ATOM 3756 N N . GLU A 1 477 ? 11.508 -13.523 -24.562 1 76.94 477 GLU A N 1
ATOM 3757 C CA . GLU A 1 477 ? 10.492 -14.57 -24.703 1 76.94 477 GLU A CA 1
ATOM 3758 C C . GLU A 1 477 ? 10.852 -15.789 -23.844 1 76.94 477 GLU A C 1
ATOM 3760 O O . GLU A 1 477 ? 11.961 -15.883 -23.328 1 76.94 477 GLU A O 1
ATOM 3765 N N . ALA A 1 478 ? 9.898 -16.625 -23.75 1 85.06 478 ALA A N 1
ATOM 3766 C CA . ALA A 1 478 ? 10.156 -17.891 -23.062 1 85.06 478 ALA A CA 1
ATOM 3767 C C . ALA A 1 478 ? 11.125 -18.766 -23.875 1 85.06 478 ALA A C 1
ATOM 3769 O O . ALA A 1 478 ? 11.008 -18.859 -25.094 1 85.06 478 ALA A O 1
ATOM 3770 N N . ARG A 1 479 ? 12.133 -19.281 -23.234 1 85.19 479 ARG A N 1
ATOM 3771 C CA . ARG A 1 479 ? 13.117 -20.062 -23.984 1 85.19 479 ARG A CA 1
ATOM 3772 C C . ARG A 1 479 ? 13.898 -20.984 -23.047 1 85.19 479 ARG A C 1
ATOM 3774 O O . ARG A 1 479 ? 13.969 -20.75 -21.844 1 85.19 479 ARG A O 1
ATOM 3781 N N . CYS A 1 480 ? 14.375 -22.031 -23.688 1 85.44 480 CYS A N 1
ATOM 3782 C CA . CYS A 1 480 ? 15.32 -22.906 -23 1 85.44 480 CYS A CA 1
ATOM 3783 C C . CYS A 1 480 ? 16.719 -22.297 -22.984 1 85.44 480 CYS A C 1
ATOM 3785 O O . CYS A 1 480 ? 17.344 -22.141 -24.047 1 85.44 480 CYS A O 1
ATOM 3787 N N . LEU A 1 481 ? 17.234 -22.094 -21.859 1 84.69 481 LEU A N 1
ATOM 3788 C CA . LEU A 1 481 ? 18.484 -21.359 -21.719 1 84.69 481 LEU A CA 1
ATOM 3789 C C . LEU A 1 481 ? 19.672 -22.266 -21.953 1 84.69 481 LEU A C 1
ATOM 3791 O O . LEU A 1 481 ? 20.75 -21.797 -22.328 1 84.69 481 LEU A O 1
ATOM 3795 N N . THR A 1 482 ? 19.516 -23.531 -21.766 1 84.06 482 THR A N 1
ATOM 3796 C CA . THR A 1 482 ? 20.641 -24.453 -21.828 1 84.06 482 THR A CA 1
ATOM 3797 C C . THR A 1 482 ? 20.766 -25.078 -23.219 1 84.06 482 THR A C 1
ATOM 3799 O O . THR A 1 482 ? 21.625 -25.922 -23.453 1 84.06 482 THR A O 1
ATOM 3802 N N . GLU A 1 483 ? 19.938 -24.672 -24.062 1 87.06 483 GLU A N 1
ATOM 3803 C CA . GLU A 1 483 ? 20.047 -25.125 -25.438 1 87.06 483 GLU A CA 1
ATOM 3804 C C . GLU A 1 483 ? 21.328 -24.578 -26.094 1 87.06 483 GLU A C 1
ATOM 3806 O O . GLU A 1 483 ? 21.719 -23.438 -25.828 1 87.06 483 GLU A O 1
ATOM 3811 N N . ARG A 1 484 ? 21.859 -25.375 -26.891 1 84.31 484 ARG A N 1
ATOM 3812 C CA . ARG A 1 484 ? 23.156 -25.062 -27.484 1 84.31 484 ARG A CA 1
ATOM 3813 C C . ARG A 1 484 ? 23.094 -23.766 -28.281 1 84.31 484 ARG A C 1
ATOM 3815 O O . ARG A 1 484 ? 24.031 -22.953 -28.25 1 84.31 484 ARG A O 1
ATOM 3822 N N . GLU A 1 485 ? 22.016 -23.656 -28.969 1 82.94 485 GLU A N 1
ATOM 3823 C CA . GLU A 1 485 ? 21.859 -22.453 -29.781 1 82.94 485 GLU A CA 1
ATOM 3824 C C . GLU A 1 485 ? 21.922 -21.188 -28.938 1 82.94 485 GLU A C 1
ATOM 3826 O O . GLU A 1 485 ? 22.594 -20.219 -29.281 1 82.94 485 GLU A O 1
ATOM 3831 N N . PHE A 1 486 ? 21.234 -21.234 -27.938 1 85.75 486 PHE A N 1
ATOM 3832 C CA . PHE A 1 486 ? 21.188 -20.062 -27.078 1 85.75 486 PHE A CA 1
ATOM 3833 C C . PHE A 1 486 ? 22.531 -19.844 -26.391 1 85.75 486 PHE A C 1
ATOM 3835 O O . PHE A 1 486 ? 23 -18.719 -26.25 1 85.75 486 PHE A O 1
ATOM 3842 N N . LEU A 1 487 ? 23.141 -20.844 -25.891 1 85.69 487 LEU A N 1
ATOM 3843 C CA . LEU A 1 487 ? 24.453 -20.766 -25.234 1 85.69 487 LEU A CA 1
ATOM 3844 C C . LEU A 1 487 ? 25.484 -20.156 -26.172 1 85.69 487 LEU A C 1
ATOM 3846 O O . LEU A 1 487 ? 26.297 -19.344 -25.75 1 85.69 487 LEU A O 1
ATOM 3850 N N . ASN A 1 488 ? 25.406 -20.609 -27.391 1 86 488 ASN A N 1
ATOM 3851 C CA . ASN A 1 488 ? 26.344 -20.078 -28.375 1 86 488 ASN A CA 1
ATOM 3852 C C . ASN A 1 488 ? 26.094 -18.609 -28.641 1 86 488 ASN A C 1
ATOM 3854 O O . ASN A 1 488 ? 27.047 -17.828 -28.812 1 86 488 ASN A O 1
ATOM 3858 N N . GLU A 1 489 ? 24.844 -18.266 -28.719 1 85 489 GLU A N 1
ATOM 3859 C CA . GLU A 1 489 ? 24.484 -16.859 -28.891 1 85 489 GLU A CA 1
ATOM 3860 C C . GLU A 1 489 ? 25 -16.016 -27.734 1 85 489 GLU A C 1
ATOM 3862 O O . GLU A 1 489 ? 25.516 -14.906 -27.953 1 85 489 GLU A O 1
ATOM 3867 N N . LEU A 1 490 ? 24.891 -16.5 -26.625 1 85.31 490 LEU A N 1
ATOM 3868 C CA . LEU A 1 490 ? 25.328 -15.773 -25.422 1 85.31 490 LEU A CA 1
ATOM 3869 C C . LEU A 1 490 ? 26.844 -15.633 -25.406 1 85.31 490 LEU A C 1
ATOM 3871 O O . LEU A 1 490 ? 27.359 -14.578 -25.031 1 85.31 490 LEU A O 1
ATOM 3875 N N . LYS A 1 491 ? 27.562 -16.688 -25.75 1 85.94 491 LYS A N 1
ATOM 3876 C CA . LYS A 1 491 ? 29.031 -16.656 -25.812 1 85.94 491 LYS A CA 1
ATOM 3877 C C . LYS A 1 491 ? 29.516 -15.625 -26.828 1 85.94 491 LYS A C 1
ATOM 3879 O O . LYS A 1 491 ? 30.469 -14.898 -26.562 1 85.94 491 LYS A O 1
ATOM 3884 N N . ARG A 1 492 ? 28.797 -15.539 -27.875 1 84.19 492 ARG A N 1
ATOM 3885 C CA . ARG A 1 492 ? 29.125 -14.57 -28.922 1 84.19 492 ARG A CA 1
ATOM 3886 C C . ARG A 1 492 ? 28.938 -13.141 -28.406 1 84.19 492 ARG A C 1
ATOM 3888 O O . ARG A 1 492 ? 29.781 -12.273 -28.641 1 84.19 492 ARG A O 1
ATOM 3895 N N . LYS A 1 493 ? 27.844 -12.945 -27.734 1 79.44 493 LYS A N 1
ATOM 3896 C CA . LYS A 1 493 ? 27.547 -11.617 -27.219 1 79.44 493 LYS A CA 1
ATOM 3897 C C . LYS A 1 493 ? 28.594 -11.203 -26.172 1 79.44 493 LYS A C 1
ATOM 3899 O O . LYS A 1 493 ? 28.984 -10.031 -26.109 1 79.44 493 LYS A O 1
ATOM 3904 N N . GLU A 1 494 ? 28.969 -12.094 -25.359 1 78.69 494 GLU A N 1
ATOM 3905 C CA . GLU A 1 494 ? 29.969 -11.805 -24.328 1 78.69 494 GLU A CA 1
ATOM 3906 C C . GLU A 1 494 ? 31.328 -11.484 -24.953 1 78.69 494 GLU A C 1
ATOM 3908 O O . GLU A 1 494 ? 32.062 -10.617 -24.469 1 78.69 494 GLU A O 1
ATOM 3913 N N . GLU A 1 495 ? 31.672 -12.234 -25.969 1 77.56 495 GLU A N 1
ATOM 3914 C CA . GLU A 1 495 ? 32.938 -11.992 -26.672 1 77.56 495 GLU A CA 1
ATOM 3915 C C . GLU A 1 495 ? 32.906 -10.625 -27.344 1 77.56 495 GLU A C 1
ATOM 3917 O O . GLU A 1 495 ? 33.938 -9.914 -27.344 1 77.56 495 GLU A O 1
ATOM 3922 N N . GLU A 1 496 ? 31.797 -10.305 -27.844 1 76.12 496 GLU A N 1
ATOM 3923 C CA . GLU A 1 496 ? 31.672 -9 -28.484 1 76.12 496 GLU A CA 1
ATOM 3924 C C . GLU A 1 496 ? 31.812 -7.863 -27.484 1 76.12 496 GLU A C 1
ATOM 3926 O O . GLU A 1 496 ? 32.438 -6.84 -27.781 1 76.12 496 GLU A O 1
ATOM 3931 N N . LYS A 1 497 ? 31.25 -8.047 -26.422 1 73 497 LYS A N 1
ATOM 3932 C CA . LYS A 1 497 ? 31.344 -7.035 -25.375 1 73 497 LYS A CA 1
ATOM 3933 C C . LYS A 1 497 ? 32.781 -6.883 -24.891 1 73 497 LYS A C 1
ATOM 3935 O O . LYS A 1 497 ? 33.25 -5.77 -24.625 1 73 497 LYS A O 1
ATOM 3940 N N . LYS A 1 498 ? 33.469 -7.973 -24.719 1 69.69 498 LYS A N 1
ATOM 3941 C CA . LYS A 1 498 ? 34.875 -7.934 -24.312 1 69.69 498 LYS A CA 1
ATOM 3942 C C . LYS A 1 498 ? 35.75 -7.25 -25.375 1 69.69 498 LYS A C 1
ATOM 3944 O O . LYS A 1 498 ? 36.656 -6.48 -25.047 1 69.69 498 LYS A O 1
ATOM 3949 N N . GLN A 1 499 ? 35.375 -7.523 -26.531 1 69.88 499 GLN A N 1
ATOM 3950 C CA . GLN A 1 499 ? 36.125 -6.902 -27.625 1 69.88 499 GLN A CA 1
ATOM 3951 C C . GLN A 1 499 ? 35.844 -5.402 -27.688 1 69.88 499 GLN A C 1
ATOM 3953 O O . GLN A 1 499 ? 36.75 -4.609 -27.938 1 69.88 499 GLN A O 1
ATOM 3958 N N . SER A 1 500 ? 34.594 -5.113 -27.453 1 68.75 500 SER A N 1
ATOM 3959 C CA . SER A 1 500 ? 34.25 -3.699 -27.469 1 68.75 500 SER A CA 1
ATOM 3960 C C . SER A 1 500 ? 34.875 -2.955 -26.297 1 68.75 500 SER A C 1
ATOM 3962 O O . SER A 1 500 ? 35.281 -1.8 -26.422 1 68.75 500 SER A O 1
ATOM 3964 N N . SER A 1 501 ? 34.812 -3.5 -25.188 1 65.19 501 SER A N 1
ATOM 3965 C CA . SER A 1 501 ? 35.438 -2.902 -24.016 1 65.19 501 SER A CA 1
ATOM 3966 C C . SER A 1 501 ? 36.938 -2.762 -24.203 1 65.19 501 SER A C 1
ATOM 3968 O O . SER A 1 501 ? 37.531 -1.777 -23.75 1 65.19 501 SER A O 1
ATOM 3970 N N . ARG A 1 502 ? 37.625 -3.711 -24.828 1 60.66 502 ARG A N 1
ATOM 3971 C CA . ARG A 1 502 ? 39.031 -3.621 -25.172 1 60.66 502 ARG A CA 1
ATOM 3972 C C . ARG A 1 502 ? 39.281 -2.516 -26.188 1 60.66 502 ARG A C 1
ATOM 3974 O O . ARG A 1 502 ? 40.281 -1.821 -26.125 1 60.66 502 ARG A O 1
ATOM 3981 N N . GLY A 1 503 ? 38.281 -2.408 -26.938 1 54.66 503 GLY A N 1
ATOM 3982 C CA . GLY A 1 503 ? 38.375 -1.323 -27.906 1 54.66 503 GLY A CA 1
ATOM 3983 C C . GLY A 1 503 ? 38.156 0.045 -27.297 1 54.66 503 GLY A C 1
ATOM 3984 O O . GLY A 1 503 ? 38.812 1.017 -27.672 1 54.66 503 GLY A O 1
ATOM 3985 N N . LYS A 1 504 ? 37.188 0.129 -26.469 1 55.56 504 LYS A N 1
ATOM 3986 C CA . LYS A 1 504 ? 36.938 1.399 -25.797 1 55.56 504 LYS A CA 1
ATOM 3987 C C . LYS A 1 504 ? 38.062 1.78 -24.875 1 55.56 504 LYS A C 1
ATOM 3989 O O . LYS A 1 504 ? 38.406 2.961 -24.734 1 55.56 504 LYS A O 1
ATOM 3994 N N . GLY A 1 505 ? 38.562 0.886 -24.062 1 55 505 GLY A N 1
ATOM 3995 C CA . GLY A 1 505 ? 39.781 1.149 -23.328 1 55 505 GLY A CA 1
ATOM 3996 C C . GLY A 1 505 ? 40.906 1.662 -24.203 1 55 505 GLY A C 1
ATOM 3997 O O . GLY A 1 505 ? 41.656 2.549 -23.797 1 55 505 GLY A O 1
ATOM 3998 N N . SER A 1 506 ? 40.969 1.122 -25.312 1 56 506 SER A N 1
ATOM 3999 C CA . SER A 1 506 ? 42 1.614 -26.234 1 56 506 SER A CA 1
ATOM 4000 C C . SER A 1 506 ? 41.656 3.018 -26.734 1 56 506 SER A C 1
ATOM 4002 O O . SER A 1 506 ? 42.562 3.844 -26.922 1 56 506 SER A O 1
ATOM 4004 N N . LYS A 1 507 ? 40.375 3.238 -26.766 1 53.53 507 LYS A N 1
ATOM 4005 C CA . LYS A 1 507 ? 39.969 4.57 -27.203 1 53.53 507 LYS A CA 1
ATOM 4006 C C . LYS A 1 507 ? 40.125 5.594 -26.094 1 53.53 507 LYS A C 1
ATOM 4008 O O . LYS A 1 507 ? 40.531 6.734 -26.328 1 53.53 507 LYS A O 1
ATOM 4013 N N . GLU A 1 508 ? 39.688 5.262 -24.938 1 58.78 508 GLU A N 1
ATOM 4014 C CA . GLU A 1 508 ? 39.906 6.137 -23.781 1 58.78 508 GLU A CA 1
ATOM 4015 C C . GLU A 1 508 ? 41.406 6.359 -23.531 1 58.78 508 GLU A C 1
ATOM 4017 O O . GLU A 1 508 ? 41.812 7.469 -23.172 1 58.78 508 GLU A O 1
ATOM 4022 N N . LYS A 1 509 ? 42.25 5.402 -23.672 1 56.75 509 LYS A N 1
ATOM 4023 C CA . LYS A 1 509 ? 43.719 5.543 -23.656 1 56.75 509 LYS A CA 1
ATOM 4024 C C . LYS A 1 509 ? 44.188 6.445 -24.781 1 56.75 509 LYS A C 1
ATOM 4026 O O . LYS A 1 509 ? 45.094 7.266 -24.594 1 56.75 509 LYS A O 1
ATOM 4031 N N . TRP A 1 510 ? 43.562 6.316 -25.781 1 57.75 510 TRP A N 1
ATOM 4032 C CA . TRP A 1 510 ? 43.906 7.152 -26.922 1 57.75 510 TRP A CA 1
ATOM 4033 C C . TRP A 1 510 ? 43.438 8.586 -26.703 1 57.75 510 TRP A C 1
ATOM 4035 O O . TRP A 1 510 ? 44.156 9.539 -26.984 1 57.75 510 TRP A O 1
ATOM 4045 N N . ARG A 1 511 ? 42.25 8.75 -26.125 1 58.31 511 ARG A N 1
ATOM 4046 C CA . ARG A 1 511 ? 41.75 10.078 -25.781 1 58.31 511 ARG A CA 1
ATOM 4047 C C . ARG A 1 511 ? 42.531 10.695 -24.641 1 58.31 511 ARG A C 1
ATOM 4049 O O . ARG A 1 511 ? 42.781 11.906 -24.625 1 58.31 511 ARG A O 1
ATOM 4056 N N . GLY A 1 512 ? 42.875 9.93 -23.703 1 59 512 GLY A N 1
ATOM 4057 C CA . GLY A 1 512 ? 43.781 10.352 -22.641 1 59 512 GLY A CA 1
ATOM 4058 C C . GLY A 1 512 ? 45.125 10.773 -23.172 1 59 512 GLY A C 1
ATOM 4059 O O . GLY A 1 512 ? 45.688 11.781 -22.719 1 59 512 GLY A O 1
ATOM 4060 N N . ARG A 1 513 ? 45.688 10.078 -24.047 1 62.66 513 ARG A N 1
ATOM 4061 C CA . ARG A 1 513 ? 46.938 10.43 -24.703 1 62.66 513 ARG A CA 1
ATOM 4062 C C . ARG A 1 513 ? 46.781 11.695 -25.531 1 62.66 513 ARG A C 1
ATOM 4064 O O . ARG A 1 513 ? 47.688 12.539 -25.562 1 62.66 513 ARG A O 1
ATOM 4071 N N . LYS A 1 514 ? 45.688 11.828 -26.062 1 57.12 514 LYS A N 1
ATOM 4072 C CA . LYS A 1 514 ? 45.438 13.016 -26.875 1 57.12 514 LYS A CA 1
ATOM 4073 C C . LYS A 1 514 ? 45.219 14.25 -26 1 57.12 514 LYS A C 1
ATOM 407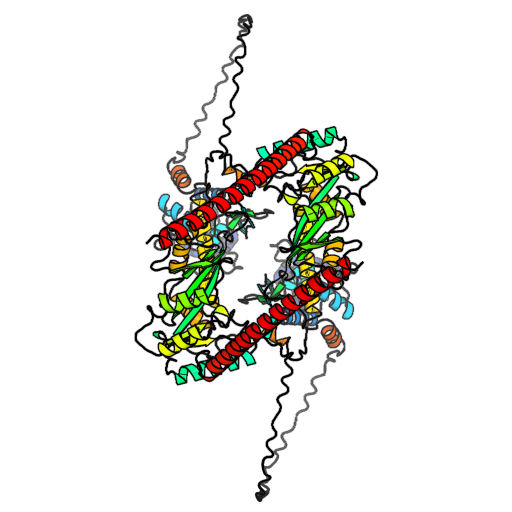5 O O . LYS A 1 514 ? 45.688 15.336 -26.328 1 57.12 514 LYS A O 1
ATOM 4080 N N . LYS A 1 515 ? 44.5 14.016 -24.922 1 57.75 515 LYS A N 1
ATOM 4081 C CA . LYS A 1 515 ? 44.312 15.109 -23.984 1 57.75 515 LYS A CA 1
ATOM 4082 C C . LYS A 1 515 ? 45.625 15.508 -23.312 1 57.75 515 LYS A C 1
ATOM 4084 O O . LYS A 1 515 ? 45.906 16.688 -23.125 1 57.75 515 LYS A O 1
ATOM 4089 N N . LYS A 1 516 ? 46.469 14.562 -23.031 1 59.88 516 LYS A N 1
ATOM 4090 C CA . LYS A 1 516 ? 47.812 14.82 -22.516 1 59.88 516 LYS A CA 1
ATOM 4091 C C . LYS A 1 516 ? 48.656 15.516 -23.562 1 59.88 516 LYS A C 1
ATOM 4093 O O . LYS A 1 516 ? 49.406 16.453 -23.25 1 59.88 516 LYS A O 1
ATOM 4098 N N . LYS A 1 517 ? 48.562 15.07 -24.719 1 62 517 LYS A N 1
ATOM 4099 C CA . LYS A 1 517 ? 49.312 15.695 -25.812 1 62 517 LYS A CA 1
ATOM 4100 C C . LYS A 1 517 ? 48.812 17.109 -26.062 1 62 517 LYS A C 1
ATOM 4102 O O . LYS A 1 517 ? 49.625 18.016 -26.328 1 62 517 LYS A O 1
ATOM 4107 N N . LYS A 1 518 ? 47.562 17.25 -25.875 1 58 518 LYS A N 1
ATOM 4108 C CA . LYS A 1 518 ? 47 18.594 -26.078 1 58 518 LYS A CA 1
ATOM 4109 C C . LYS A 1 518 ? 47.406 19.516 -24.922 1 58 518 LYS A C 1
ATOM 4111 O O . LYS A 1 518 ? 47.719 20.688 -25.141 1 58 518 LYS A O 1
ATOM 4116 N N . LYS A 1 519 ? 47.344 18.969 -23.766 1 59.72 519 LYS A N 1
ATOM 4117 C CA . LYS A 1 519 ? 47.812 19.75 -22.625 1 59.72 519 LYS A CA 1
ATOM 4118 C C . LYS A 1 519 ? 49.281 20.078 -22.75 1 59.72 519 LYS A C 1
ATOM 4120 O O . LYS A 1 519 ? 49.719 21.203 -22.422 1 59.72 519 LYS A O 1
ATOM 4125 N N . GLU A 1 520 ? 50.062 19.156 -23.203 1 63.47 520 GLU A N 1
ATOM 4126 C CA . GLU A 1 520 ? 51.5 19.375 -23.469 1 63.47 520 GLU A CA 1
ATOM 4127 C C . GLU A 1 520 ? 51.688 20.391 -24.594 1 63.47 520 GLU A C 1
ATOM 4129 O O . GLU A 1 520 ? 52.594 21.234 -24.516 1 63.47 520 GLU A O 1
ATOM 4134 N N . LEU A 1 521 ? 50.75 20.344 -25.484 1 63.31 521 LEU A N 1
ATOM 4135 C CA . LEU A 1 521 ? 50.844 21.281 -26.594 1 63.31 521 LEU A CA 1
ATOM 4136 C C . LEU A 1 521 ? 50.406 22.672 -26.172 1 63.31 521 LEU A C 1
ATOM 4138 O O . LEU A 1 521 ? 51.031 23.672 -26.562 1 63.31 521 LEU A O 1
ATOM 4142 N N . ASP A 1 522 ? 49.469 22.703 -25.312 1 61.53 522 ASP A N 1
ATOM 4143 C CA . ASP A 1 522 ? 49 23.969 -24.812 1 61.53 522 ASP A CA 1
ATOM 4144 C C . ASP A 1 522 ? 50 24.609 -23.859 1 61.53 522 ASP A C 1
ATOM 4146 O O . ASP A 1 522 ? 50.188 25.828 -23.859 1 61.53 522 ASP A O 1
ATOM 4150 N N . GLN A 1 523 ? 50.719 23.844 -23.094 1 62.22 523 GLN A N 1
ATOM 4151 C CA . GLN A 1 523 ? 51.781 24.328 -22.219 1 62.22 523 GLN A CA 1
ATOM 4152 C C . GLN A 1 523 ? 52.969 24.828 -23.016 1 62.22 523 GLN A C 1
ATOM 4154 O O . GLN A 1 523 ? 53.625 25.797 -22.641 1 62.22 523 GLN A O 1
ATOM 4159 N N . THR A 1 524 ? 53.25 24.188 -24.109 1 62.91 524 THR A N 1
ATOM 4160 C CA . THR A 1 524 ? 54.344 24.609 -24.969 1 62.91 524 THR A CA 1
ATOM 4161 C C . THR A 1 524 ? 54.031 25.938 -25.656 1 62.91 524 THR A C 1
ATOM 4163 O O . THR A 1 524 ? 54.906 26.766 -25.844 1 62.91 524 THR A O 1
ATOM 4166 N N . LEU A 1 525 ? 52.781 26.234 -25.875 1 56.81 525 LEU A N 1
ATOM 4167 C CA . LEU A 1 525 ? 52.375 27.469 -26.516 1 56.81 525 LEU A CA 1
ATOM 4168 C C . LEU A 1 525 ? 52.375 28.625 -25.516 1 56.81 525 LEU A C 1
ATOM 4170 O O . LEU A 1 525 ? 52.656 29.766 -25.891 1 56.81 525 LEU A O 1
ATOM 4174 N N . LYS A 1 526 ? 52.094 28.375 -24.234 1 56.53 526 LYS A N 1
ATOM 4175 C CA . LYS A 1 526 ? 52.125 29.453 -23.25 1 56.53 526 LYS A CA 1
ATOM 4176 C C . LYS A 1 526 ? 53.562 29.875 -22.953 1 56.53 526 LYS A C 1
ATOM 4178 O O . LYS A 1 526 ? 53.812 31 -22.516 1 56.53 526 LYS A O 1
ATOM 4183 N N . LYS A 1 527 ? 54.438 28.938 -23 1 55.59 527 LYS A N 1
ATOM 4184 C CA . LYS A 1 527 ? 55.844 29.344 -22.781 1 55.59 527 LYS A CA 1
ATOM 4185 C C . LYS A 1 527 ? 56.375 30.156 -23.938 1 55.59 527 LYS A C 1
ATOM 4187 O O . LYS A 1 527 ? 57.375 30.844 -23.812 1 55.59 527 LYS A O 1
ATOM 4192 N N . GLU A 1 528 ? 55.781 29.938 -25.078 1 51.56 528 GLU A N 1
ATOM 4193 C CA . GLU A 1 528 ? 56.312 30.703 -26.203 1 51.56 528 GLU A CA 1
ATOM 4194 C C . GLU A 1 528 ? 55.688 32.094 -26.25 1 51.56 528 GLU A C 1
ATOM 4196 O O . GLU A 1 528 ? 56.219 33 -26.906 1 51.56 528 GLU A O 1
ATOM 4201 N N . ASN A 1 529 ? 54.562 32.344 -25.547 1 38.69 529 ASN A N 1
ATOM 4202 C CA . ASN A 1 529 ? 54.156 33.75 -25.516 1 38.69 529 ASN A CA 1
ATOM 4203 C C . ASN A 1 529 ? 54.656 34.438 -24.25 1 38.69 529 ASN A C 1
ATOM 4205 O O . ASN A 1 529 ? 54.562 33.875 -23.156 1 38.69 529 ASN A O 1
ATOM 4209 N N . MET B 1 1 ? -22.578 -25.75 10.352 1 28.08 1 MET B N 1
ATOM 4210 C CA . MET B 1 1 ? -23.688 -24.812 10.539 1 28.08 1 MET B CA 1
ATOM 4211 C C . MET B 1 1 ? -23.766 -23.828 9.375 1 28.08 1 MET B C 1
ATOM 4213 O O . MET B 1 1 ? -22.75 -23.281 8.953 1 28.08 1 MET B O 1
ATOM 4217 N N . ALA B 1 2 ? -24.766 -23.938 8.547 1 33.03 2 ALA B N 1
ATOM 4218 C CA . ALA B 1 2 ? -25.047 -23.156 7.34 1 33.03 2 ALA B CA 1
ATOM 4219 C C . ALA B 1 2 ? -24.891 -21.672 7.602 1 33.03 2 ALA B C 1
ATOM 4221 O O . ALA B 1 2 ? -25.203 -21.188 8.688 1 33.03 2 ALA B O 1
ATOM 4222 N N . ARG B 1 3 ? -24.062 -20.969 6.984 1 40.78 3 ARG B N 1
ATOM 4223 C CA . ARG B 1 3 ? -23.859 -19.516 6.992 1 40.78 3 ARG B CA 1
ATOM 4224 C C . ARG B 1 3 ? -25.188 -18.766 6.973 1 40.78 3 ARG B C 1
ATOM 4226 O O . ARG B 1 3 ? -26.125 -19.172 6.277 1 40.78 3 ARG B O 1
ATOM 4233 N N . LYS B 1 4 ? -25.625 -18.188 8.047 1 41.94 4 LYS B N 1
ATOM 4234 C CA . LYS B 1 4 ? -26.828 -17.375 8.094 1 41.94 4 LYS B CA 1
ATOM 4235 C C . LYS B 1 4 ? -26.984 -16.547 6.82 1 41.94 4 LYS B C 1
ATOM 4237 O O . LYS B 1 4 ? -26.047 -15.875 6.391 1 41.94 4 LYS B O 1
ATOM 4242 N N . LYS B 1 5 ? -27.828 -16.844 5.977 1 36.75 5 LYS B N 1
ATOM 4243 C CA . LYS B 1 5 ? -28.156 -16.125 4.746 1 36.75 5 LYS B CA 1
ATOM 4244 C C . LYS B 1 5 ? -28.438 -14.656 5.035 1 36.75 5 LYS B C 1
ATOM 4246 O O . LYS B 1 5 ? -29.109 -14.328 6.016 1 36.75 5 LYS B O 1
ATOM 4251 N N . LYS B 1 6 ? -27.906 -13.633 4.57 1 43.66 6 LYS B N 1
ATOM 4252 C CA . LYS B 1 6 ? -27.828 -12.188 4.746 1 43.66 6 LYS B CA 1
ATOM 4253 C C . LYS B 1 6 ? -29.203 -11.586 5 1 43.66 6 LYS B C 1
ATOM 4255 O O . LYS B 1 6 ? -29.344 -10.656 5.801 1 43.66 6 LYS B O 1
ATOM 4260 N N . GLY B 1 7 ? -30.297 -12.148 4.449 1 39.06 7 GLY B N 1
ATOM 4261 C CA . GLY B 1 7 ? -31.625 -11.57 4.441 1 39.06 7 GLY B CA 1
ATOM 4262 C C . GLY B 1 7 ? -32.531 -12.172 5.492 1 39.06 7 GLY B C 1
ATOM 4263 O O . GLY B 1 7 ? -33.719 -11.812 5.578 1 39.06 7 GLY B O 1
ATOM 4264 N N . TRP B 1 8 ? -32.281 -13.25 5.934 1 39.81 8 TRP B N 1
ATOM 4265 C CA . TRP B 1 8 ? -33.25 -13.852 6.816 1 39.81 8 TRP B CA 1
ATOM 4266 C C . TRP B 1 8 ? -33.219 -13.203 8.195 1 39.81 8 TRP B C 1
ATOM 4268 O O . TRP B 1 8 ? -32.188 -13.188 8.852 1 39.81 8 TRP B O 1
ATOM 4278 N N . THR B 1 9 ? -34 -12.109 8.414 1 43.38 9 THR B N 1
ATOM 4279 C CA . THR B 1 9 ? -34.188 -11.688 9.797 1 43.38 9 THR B CA 1
ATOM 4280 C C . THR B 1 9 ? -34.875 -12.789 10.602 1 43.38 9 THR B C 1
ATOM 4282 O O . THR B 1 9 ? -36 -13.188 10.297 1 43.38 9 THR B O 1
ATOM 4285 N N . PRO B 1 10 ? -34.281 -13.609 11.195 1 44.22 10 PRO B N 1
ATOM 4286 C CA . PRO B 1 10 ? -35 -14.617 11.953 1 44.22 10 PRO B CA 1
ATOM 4287 C C . PRO B 1 10 ? -36.031 -14.016 12.914 1 44.22 10 PRO B C 1
ATOM 4289 O O . PRO B 1 10 ? -35.719 -13.078 13.648 1 44.22 10 PRO B O 1
ATOM 4292 N N . LYS B 1 11 ? -37.219 -13.898 12.547 1 45.78 11 LYS B N 1
ATOM 4293 C CA . LYS B 1 11 ? -38.219 -13.648 13.586 1 45.78 11 LYS B CA 1
ATOM 4294 C C . LYS B 1 11 ? -37.938 -14.492 14.82 1 45.78 11 LYS B C 1
ATOM 4296 O O . LYS B 1 11 ? -38.688 -14.398 15.812 1 45.78 11 LYS B O 1
ATOM 4301 N N . GLN B 1 12 ? -37 -15.312 14.734 1 50.88 12 GLN B N 1
ATOM 4302 C CA . GLN B 1 12 ? -36.719 -16.281 15.789 1 50.88 12 GLN B CA 1
ATOM 4303 C C . GLN B 1 12 ? -36.031 -15.625 16.984 1 50.88 12 GLN B C 1
ATOM 4305 O O . GLN B 1 12 ? -35.094 -14.852 16.797 1 50.88 12 GLN B O 1
ATOM 4310 N N . GLY B 1 13 ? -36.656 -15.523 18.125 1 58.38 13 GLY B N 1
ATOM 4311 C CA . GLY B 1 13 ? -36.031 -15.273 19.438 1 58.38 13 GLY B CA 1
ATOM 4312 C C . GLY B 1 13 ? -36.5 -13.969 20.062 1 58.38 13 GLY B C 1
ATOM 4313 O O . GLY B 1 13 ? -36.062 -13.617 21.156 1 58.38 13 GLY B O 1
ATOM 4314 N N . LYS B 1 14 ? -37.375 -13.242 19.281 1 62.47 14 LYS B N 1
ATOM 4315 C CA . LYS B 1 14 ? -37.75 -11.961 19.859 1 62.47 14 LYS B CA 1
ATOM 4316 C C . LYS B 1 14 ? -38.938 -12.117 20.797 1 62.47 14 LYS B C 1
ATOM 4318 O O . LYS B 1 14 ? -39.562 -11.125 21.188 1 62.47 14 LYS B O 1
ATOM 4323 N N . TRP B 1 15 ? -39.344 -13.273 21.141 1 74.38 15 TRP B N 1
ATOM 4324 C CA . TRP B 1 15 ? -40.469 -13.445 22.047 1 74.38 15 TRP B CA 1
ATOM 4325 C C . TRP B 1 15 ? -40 -13.656 23.484 1 74.38 15 TRP B C 1
ATOM 4327 O O . TRP B 1 15 ? -38.844 -14.047 23.703 1 74.38 15 TRP B O 1
ATOM 4337 N N . SER B 1 16 ? -40.719 -13.18 24.5 1 76.44 16 SER B N 1
ATOM 4338 C CA . SER B 1 16 ? -40.344 -13.234 25.922 1 76.44 16 SER B CA 1
ATOM 4339 C C . SER B 1 16 ? -40.844 -14.539 26.562 1 76.44 16 SER B C 1
ATOM 4341 O O . SER B 1 16 ? -41.781 -15.164 26.078 1 76.44 16 SER B O 1
ATOM 4343 N N . LYS B 1 17 ? -40.094 -14.906 27.547 1 80.75 17 LYS B N 1
ATOM 4344 C CA . LYS B 1 17 ? -40.438 -16.078 28.328 1 80.75 17 LYS B CA 1
ATOM 4345 C C . LYS B 1 17 ? -41.875 -15.945 28.891 1 80.75 17 LYS B C 1
ATOM 4347 O O . LYS B 1 17 ? -42.625 -16.906 28.875 1 80.75 17 LYS B O 1
ATOM 4352 N N . GLU B 1 18 ? -42.094 -14.789 29.375 1 82.56 18 GLU B N 1
ATOM 4353 C CA . GLU B 1 18 ? -43.406 -14.531 29.938 1 82.56 18 GLU B CA 1
ATOM 4354 C C . GLU B 1 18 ? -44.5 -14.688 28.875 1 82.56 18 GLU B C 1
ATOM 4356 O O . GLU B 1 18 ? -45.562 -15.258 29.141 1 82.56 18 GLU B O 1
ATOM 4361 N N . GLY B 1 19 ? -44.156 -14.195 27.75 1 83.56 19 GLY B N 1
ATOM 4362 C CA . GLY B 1 19 ? -45.094 -14.32 26.656 1 83.56 19 GLY B CA 1
ATOM 4363 C C . GLY B 1 19 ? -45.344 -15.758 26.25 1 83.56 19 GLY B C 1
ATOM 4364 O O . GLY B 1 19 ? -46.5 -16.141 25.953 1 83.56 19 GLY B O 1
ATOM 4365 N N . LEU B 1 20 ? -44.344 -16.484 26.312 1 88.19 20 LEU B N 1
ATOM 4366 C CA . LEU B 1 20 ? -44.469 -17.906 26 1 88.19 20 LEU B CA 1
ATOM 4367 C C . LEU B 1 20 ? -45.312 -18.625 27.031 1 88.19 20 LEU B C 1
ATOM 4369 O O . LEU B 1 20 ? -46.188 -19.422 26.672 1 88.19 20 LEU B O 1
ATOM 4373 N N . LYS B 1 21 ? -45 -18.359 28.281 1 88 21 LYS B N 1
ATOM 4374 C CA . LYS B 1 21 ? -45.781 -19 29.344 1 88 21 LYS B CA 1
ATOM 4375 C C . LYS B 1 21 ? -47.25 -18.656 29.234 1 88 21 LYS B C 1
ATOM 4377 O O . LYS B 1 21 ? -48.094 -19.531 29.391 1 88 21 LYS B O 1
ATOM 4382 N N . GLU B 1 22 ? -47.438 -17.422 28.875 1 88.75 22 GLU B N 1
ATOM 4383 C CA . GLU B 1 22 ? -48.812 -16.984 28.719 1 88.75 22 GLU B CA 1
ATOM 4384 C C . GLU B 1 22 ? -49.469 -17.641 27.5 1 88.75 22 GLU B C 1
ATOM 4386 O O . GLU B 1 22 ? -50.625 -18.062 27.562 1 88.75 22 GLU B O 1
ATOM 4391 N N . ALA B 1 23 ? -48.719 -17.703 26.484 1 90.31 23 ALA B N 1
ATOM 4392 C CA . ALA B 1 23 ? -49.25 -18.328 25.25 1 90.31 23 ALA B CA 1
ATOM 4393 C C . ALA B 1 23 ? -49.594 -19.797 25.484 1 90.31 23 ALA B C 1
ATOM 4395 O O . ALA B 1 23 ? -50.656 -20.25 25.062 1 90.31 23 ALA B O 1
ATOM 4396 N N . VAL B 1 24 ? -48.781 -20.438 26.141 1 90.62 24 VAL B N 1
ATOM 4397 C CA . VAL B 1 24 ? -48.969 -21.859 26.422 1 90.62 24 VAL B CA 1
ATOM 4398 C C . VAL B 1 24 ? -50.156 -22.047 27.344 1 90.62 24 VAL B C 1
ATOM 4400 O O . VAL B 1 24 ? -50.969 -22.969 27.156 1 90.62 24 VAL B O 1
ATOM 4403 N N . ARG B 1 25 ? -50.219 -21.172 28.375 1 88.69 25 ARG B N 1
ATOM 4404 C CA . ARG B 1 25 ? -51.344 -21.234 29.312 1 88.69 25 ARG B CA 1
ATOM 4405 C C . ARG B 1 25 ? -52.688 -21.047 28.594 1 88.69 25 ARG B C 1
ATOM 4407 O O . ARG B 1 25 ? -53.625 -21.781 28.828 1 88.69 25 ARG B O 1
ATOM 4414 N N . HIS B 1 26 ? -52.688 -20.141 27.672 1 90.19 26 HIS B N 1
ATOM 4415 C CA . HIS B 1 26 ? -53.938 -19.828 26.953 1 90.19 26 HIS B CA 1
ATOM 4416 C C . HIS B 1 26 ? -54.312 -20.953 26 1 90.19 26 HIS B C 1
ATOM 4418 O O . HIS B 1 26 ? -55.469 -21.266 25.844 1 90.19 26 HIS B O 1
ATOM 4424 N N . VAL B 1 27 ? -53.375 -21.578 25.469 1 91.06 27 VAL B N 1
ATOM 4425 C CA . VAL B 1 27 ? -53.656 -22.656 24.531 1 91.06 27 VAL B CA 1
ATOM 4426 C C . VAL B 1 27 ? -54.094 -23.906 25.297 1 91.06 27 VAL B C 1
ATOM 4428 O O . VAL B 1 27 ? -55.031 -24.578 24.891 1 91.06 27 VAL B O 1
ATOM 4431 N N . LYS B 1 28 ? -53.469 -24.188 26.312 1 88.81 28 LYS B N 1
ATOM 4432 C CA . LYS B 1 28 ? -53.781 -25.375 27.109 1 88.81 28 LYS B CA 1
ATOM 4433 C C . LYS B 1 28 ? -55.156 -25.234 27.781 1 88.81 28 LYS B C 1
ATOM 4435 O O . LYS B 1 28 ? -55.844 -26.234 27.984 1 88.81 28 LYS B O 1
ATOM 4440 N N . SER B 1 29 ? -55.5 -24.016 28.188 1 86.56 29 SER B N 1
ATOM 4441 C CA . SER B 1 29 ? -56.812 -23.781 28.828 1 86.56 29 SER B CA 1
ATOM 4442 C C . SER B 1 29 ? -57.938 -23.797 27.812 1 86.56 29 SER B C 1
ATOM 4444 O O . SER B 1 29 ? -59.094 -23.75 28.172 1 86.56 29 SER B O 1
ATOM 4446 N N . GLY B 1 30 ? -57.625 -23.891 26.531 1 84.19 30 GLY B N 1
ATOM 4447 C CA . GLY B 1 30 ? -58.625 -23.969 25.484 1 84.19 30 GLY B CA 1
ATOM 4448 C C . GLY B 1 30 ? -59.125 -22.594 25.047 1 84.19 30 GLY B C 1
ATOM 4449 O O . GLY B 1 30 ? -60.094 -22.5 24.297 1 84.19 30 GLY B O 1
ATOM 4450 N N . GLY B 1 31 ? -58.562 -21.625 25.531 1 81.31 31 GLY B N 1
ATOM 4451 C CA . GLY B 1 31 ? -59.031 -20.266 25.281 1 81.31 31 GLY B CA 1
ATOM 4452 C C . GLY B 1 31 ? -58.625 -19.734 23.906 1 81.31 31 GLY B C 1
ATOM 4453 O O . GLY B 1 31 ? -59.281 -18.859 23.359 1 81.31 31 GLY B O 1
ATOM 4454 N N . MET B 1 32 ? -57.469 -20.141 23.453 1 83.88 32 MET B N 1
ATOM 4455 C CA . MET B 1 32 ? -57 -19.625 22.172 1 83.88 32 MET B CA 1
ATOM 4456 C C . MET B 1 32 ? -56.406 -20.75 21.312 1 83.88 32 MET B C 1
ATOM 4458 O O . MET B 1 32 ? -55.844 -21.703 21.844 1 83.88 32 MET B O 1
ATOM 4462 N N . SER B 1 33 ? -56.656 -20.625 20.031 1 87.62 33 SER B N 1
ATOM 4463 C CA . SER B 1 33 ? -56.031 -21.562 19.109 1 87.62 33 SER B CA 1
ATOM 4464 C C . SER B 1 33 ? -54.531 -21.312 19.031 1 87.62 33 SER B C 1
ATOM 4466 O O . SER B 1 33 ? -54.031 -20.25 19.391 1 87.62 33 SER B O 1
ATOM 4468 N N . LYS B 1 34 ? -53.75 -22.422 18.641 1 88.69 34 LYS B N 1
ATOM 4469 C CA . LYS B 1 34 ? -52.281 -22.328 18.516 1 88.69 34 LYS B CA 1
ATOM 4470 C C . LYS B 1 34 ? -51.875 -21.203 17.578 1 88.69 34 LYS B C 1
ATOM 4472 O O . LYS B 1 34 ? -50.938 -20.469 17.859 1 88.69 34 LYS B O 1
ATOM 4477 N N . LEU B 1 35 ? -52.594 -21.062 16.531 1 87.31 35 LEU B N 1
ATOM 4478 C CA . LEU B 1 35 ? -52.281 -20.031 15.547 1 87.31 35 LEU B CA 1
ATOM 4479 C C . LEU B 1 35 ? -52.562 -18.641 16.109 1 87.31 35 LEU B C 1
ATOM 4481 O O . LEU B 1 35 ? -51.781 -17.719 15.922 1 87.31 35 LEU B O 1
ATOM 4485 N N . LYS B 1 36 ? -53.656 -18.484 16.75 1 85.81 36 LYS B N 1
ATOM 4486 C CA . LYS B 1 36 ? -54 -17.203 17.359 1 85.81 36 LYS B CA 1
ATOM 4487 C C . LYS B 1 36 ? -53 -16.812 18.438 1 85.81 36 LYS B C 1
ATOM 4489 O O . LYS B 1 36 ? -52.594 -15.656 18.547 1 85.81 36 LYS B O 1
ATOM 4494 N N . ALA B 1 37 ? -52.656 -17.766 19.25 1 89.75 37 ALA B N 1
ATOM 4495 C CA . ALA B 1 37 ? -51.656 -17.516 20.281 1 89.75 37 ALA B CA 1
ATOM 4496 C C . ALA B 1 37 ? -50.312 -17.109 19.688 1 89.75 37 ALA B C 1
ATOM 4498 O O . ALA B 1 37 ? -49.625 -16.219 20.203 1 89.75 37 ALA B O 1
ATOM 4499 N N . SER B 1 38 ? -49.906 -17.766 18.625 1 88.75 38 SER B N 1
ATOM 4500 C CA . SER B 1 38 ? -48.656 -17.484 17.938 1 88.75 38 SER B CA 1
ATOM 4501 C C . SER B 1 38 ? -48.625 -16.031 17.453 1 88.75 38 SER B C 1
ATOM 4503 O O . SER B 1 38 ? -47.594 -15.344 17.594 1 88.75 38 SER B O 1
ATOM 4505 N N . LYS B 1 39 ? -49.625 -15.578 16.953 1 84.12 39 LYS B N 1
ATOM 4506 C CA . LYS B 1 39 ? -49.719 -14.219 16.422 1 84.12 39 LYS B CA 1
ATOM 4507 C C . LYS B 1 39 ? -49.812 -13.195 17.547 1 84.12 39 LYS B C 1
ATOM 4509 O O . LYS B 1 39 ? -49.156 -12.148 17.5 1 84.12 39 LYS B O 1
ATOM 4514 N N . LEU B 1 40 ? -50.594 -13.586 18.516 1 83.25 40 LEU B N 1
ATOM 4515 C CA . LEU B 1 40 ? -50.844 -12.656 19.609 1 83.25 40 LEU B CA 1
ATOM 4516 C C . LEU B 1 40 ? -49.562 -12.414 20.391 1 83.25 40 LEU B C 1
ATOM 4518 O O . LEU B 1 40 ? -49.25 -11.273 20.766 1 83.25 40 LEU B O 1
ATOM 4522 N N . TYR B 1 41 ? -48.812 -13.406 20.641 1 86.62 41 TYR B N 1
ATOM 4523 C CA . TYR B 1 41 ? -47.625 -13.281 21.484 1 86.62 41 TYR B CA 1
ATOM 4524 C C . TYR B 1 41 ? -46.375 -13.195 20.641 1 86.62 41 TYR B C 1
ATOM 4526 O O . TYR B 1 41 ? -45.25 -13.203 21.172 1 86.62 41 TYR B O 1
ATOM 4534 N N . ASN B 1 42 ? -46.438 -13.156 19.328 1 81.31 42 ASN B N 1
ATOM 4535 C CA . ASN B 1 42 ? -45.312 -13 18.391 1 81.31 42 ASN B CA 1
ATOM 4536 C C . ASN B 1 42 ? -44.312 -14.141 18.516 1 81.31 42 ASN B C 1
ATOM 4538 O O . ASN B 1 42 ? -43.125 -13.906 18.547 1 81.31 42 ASN B O 1
ATOM 4542 N N . ILE B 1 43 ? -44.938 -15.305 18.734 1 83.88 43 ILE B N 1
ATOM 4543 C CA . ILE B 1 43 ? -44.125 -16.516 18.781 1 83.88 43 ILE B CA 1
ATOM 4544 C C . ILE B 1 43 ? -44.344 -17.344 17.531 1 83.88 43 ILE B C 1
ATOM 4546 O O . ILE B 1 43 ? -45.5 -17.609 17.156 1 83.88 43 ILE B O 1
ATOM 4550 N N . PRO B 1 44 ? -43.219 -17.609 16.844 1 81.69 44 PRO B N 1
ATOM 4551 C CA . PRO B 1 44 ? -43.438 -18.453 15.672 1 81.69 44 PRO B CA 1
ATOM 4552 C C . PRO B 1 44 ? -44.25 -19.719 15.977 1 81.69 44 PRO B C 1
ATOM 4554 O O . PRO B 1 44 ? -44.062 -20.328 17.031 1 81.69 44 PRO B O 1
ATOM 4557 N N . ARG B 1 45 ? -45.156 -20.016 15.07 1 83.12 45 ARG B N 1
ATOM 4558 C CA . ARG B 1 45 ? -46.094 -21.125 15.273 1 83.12 45 ARG B CA 1
ATOM 4559 C C . ARG B 1 45 ? -45.344 -22.422 15.57 1 83.12 45 ARG B C 1
ATOM 4561 O O . ARG B 1 45 ? -45.719 -23.172 16.469 1 83.12 45 ARG B O 1
ATOM 4568 N N . THR B 1 46 ? -44.25 -22.625 14.773 1 83.44 46 THR B N 1
ATOM 4569 C CA . THR B 1 46 ? -43.5 -23.859 14.938 1 83.44 46 THR B CA 1
ATOM 4570 C C . THR B 1 46 ? -42.875 -23.922 16.328 1 83.44 46 THR B C 1
ATOM 4572 O O . THR B 1 46 ? -42.812 -24.984 16.953 1 83.44 46 THR B O 1
ATOM 4575 N N . THR B 1 47 ? -42.438 -22.781 16.797 1 84.38 47 THR B N 1
ATOM 4576 C CA . THR B 1 47 ? -41.844 -22.703 18.125 1 84.38 47 THR B CA 1
ATOM 4577 C C . THR B 1 47 ? -42.875 -22.969 19.203 1 84.38 47 THR B C 1
ATOM 4579 O O . THR B 1 47 ? -42.594 -23.703 20.156 1 84.38 47 THR B O 1
ATOM 4582 N N . LEU B 1 48 ? -44.031 -22.375 19.062 1 86.56 48 LEU B N 1
ATOM 4583 C CA . LEU B 1 48 ? -45.125 -22.547 20.031 1 86.56 48 LEU B CA 1
ATOM 4584 C C . LEU B 1 48 ? -45.562 -24 20.109 1 86.56 48 LEU B C 1
ATOM 4586 O O . LEU B 1 48 ? -45.75 -24.547 21.188 1 86.56 48 LEU B O 1
ATOM 4590 N N . LEU B 1 49 ? -45.594 -24.578 18.953 1 87.25 49 LEU B N 1
ATOM 4591 C CA . LEU B 1 49 ? -46.031 -25.969 18.906 1 87.25 49 LEU B CA 1
ATOM 4592 C C . LEU B 1 49 ? -45 -26.875 19.578 1 87.25 49 LEU B C 1
ATOM 4594 O O . LEU B 1 49 ? -45.344 -27.781 20.312 1 87.25 49 LEU B O 1
ATOM 4598 N N . ARG B 1 50 ? -43.781 -26.625 19.25 1 86.62 50 ARG B N 1
ATOM 4599 C CA . ARG B 1 50 ? -42.719 -27.422 19.844 1 86.62 50 ARG B CA 1
ATOM 4600 C C . ARG B 1 50 ? -42.688 -27.266 21.359 1 86.62 50 ARG B C 1
ATOM 4602 O O . ARG B 1 50 ? -42.562 -28.266 22.094 1 86.62 50 ARG B O 1
ATOM 4609 N N . ARG B 1 51 ? -42.812 -26.094 21.812 1 87.31 51 ARG B N 1
ATOM 4610 C CA . ARG B 1 51 ? -42.75 -25.812 23.234 1 87.31 51 ARG B CA 1
ATOM 4611 C C . ARG B 1 51 ? -43.969 -26.359 23.969 1 87.31 51 ARG B C 1
ATOM 4613 O O . ARG B 1 51 ? -43.875 -26.75 25.125 1 87.31 51 ARG B O 1
ATOM 4620 N N . LEU B 1 52 ? -45.062 -26.391 23.281 1 86.94 52 LEU B N 1
ATOM 4621 C CA . LEU B 1 52 ? -46.281 -26.984 23.828 1 86.94 52 LEU B CA 1
ATOM 4622 C C . LEU B 1 52 ? -46.125 -28.484 23.984 1 86.94 52 LEU B C 1
ATOM 4624 O O . LEU B 1 52 ? -46.625 -29.062 24.953 1 86.94 52 LEU B O 1
ATOM 4628 N N . LYS B 1 53 ? -45.375 -28.953 23.031 1 86.25 53 LYS B N 1
ATOM 4629 C CA . LYS B 1 53 ? -45.156 -30.406 23.062 1 86.25 53 LYS B CA 1
ATOM 4630 C C . LYS B 1 53 ? -44.125 -30.781 24.141 1 86.25 53 LYS B C 1
ATOM 4632 O O . LYS B 1 53 ? -44.344 -31.734 24.891 1 86.25 53 LYS B O 1
ATOM 4637 N N . THR B 1 54 ? -43.125 -30.125 24.203 1 84.62 54 THR B N 1
ATOM 4638 C CA . THR B 1 54 ? -42.031 -30.469 25.109 1 84.62 54 THR B CA 1
ATOM 4639 C C . THR B 1 54 ? -42.281 -29.859 26.484 1 84.62 54 THR B C 1
ATOM 4641 O O . THR B 1 54 ? -41.656 -30.266 27.469 1 84.62 54 THR B O 1
ATOM 4644 N N . MET B 1 55 ? -43.219 -28.906 26.641 1 81.81 55 MET B N 1
ATOM 4645 C CA . MET B 1 55 ? -43.531 -28.156 27.844 1 81.81 55 MET B CA 1
ATOM 4646 C C . MET B 1 55 ? -42.281 -27.5 28.422 1 81.81 55 MET B C 1
ATOM 4648 O O . MET B 1 55 ? -42.156 -27.391 29.641 1 81.81 55 MET B O 1
ATOM 4652 N N . ASP B 1 56 ? -41.312 -27.188 27.547 1 81.69 56 ASP B N 1
ATOM 4653 C CA . ASP B 1 56 ? -40.125 -26.422 27.922 1 81.69 56 ASP B CA 1
ATOM 4654 C C . ASP B 1 56 ? -40.375 -24.922 27.844 1 81.69 56 ASP B C 1
ATOM 4656 O O . ASP B 1 56 ? -40.25 -24.312 26.781 1 81.69 56 ASP B O 1
ATOM 4660 N N . LEU B 1 57 ? -40.812 -24.344 28.922 1 81.31 57 LEU B N 1
ATOM 4661 C CA . LEU B 1 57 ? -41.219 -22.953 28.953 1 81.31 57 LEU B CA 1
ATOM 4662 C C . LEU B 1 57 ? -40.094 -22.062 29.484 1 81.31 57 LEU B C 1
ATOM 4664 O O . LEU B 1 57 ? -40.188 -20.844 29.453 1 81.31 57 LEU B O 1
ATOM 4668 N N . ASP B 1 58 ? -39 -22.766 29.891 1 77.88 58 ASP B N 1
ATOM 4669 C CA . ASP B 1 58 ? -37.969 -21.984 30.578 1 77.88 58 ASP B CA 1
ATOM 4670 C C . ASP B 1 58 ? -36.781 -21.703 29.641 1 77.88 58 ASP B C 1
ATOM 4672 O O . ASP B 1 58 ? -36.031 -20.75 29.875 1 77.88 58 ASP B O 1
ATOM 4676 N N . SER B 1 59 ? -36.75 -22.438 28.688 1 75.69 59 SER B N 1
ATOM 4677 C CA . SER B 1 59 ? -35.594 -22.25 27.781 1 75.69 59 SER B CA 1
ATOM 4678 C C . SER B 1 59 ? -35.75 -20.938 27 1 75.69 59 SER B C 1
ATOM 4680 O O . SER B 1 59 ? -36.844 -20.578 26.594 1 75.69 59 SER B O 1
ATOM 4682 N N . PRO B 1 60 ? -34.594 -20.172 26.953 1 71.5 60 PRO B N 1
ATOM 4683 C CA . PRO B 1 60 ? -34.688 -18.891 26.266 1 71.5 60 PRO B CA 1
ATOM 4684 C C . PRO B 1 60 ? -35.062 -19.031 24.797 1 71.5 60 PRO B C 1
ATOM 4686 O O . PRO B 1 60 ? -34.938 -20.125 24.219 1 71.5 60 PRO B O 1
ATOM 4689 N N . ALA B 1 61 ? -35.781 -17.922 24.312 1 69.06 61 ALA B N 1
ATOM 4690 C CA . ALA B 1 61 ? -36.219 -17.875 22.906 1 69.06 61 ALA B CA 1
ATOM 4691 C C . ALA B 1 61 ? -35.062 -18.109 21.953 1 69.06 61 ALA B C 1
ATOM 4693 O O . ALA B 1 61 ? -35.219 -18.734 20.906 1 69.06 61 ALA B O 1
ATOM 4694 N N . THR B 1 62 ? -33.875 -17.484 22.297 1 65.75 62 THR B N 1
ATOM 4695 C CA . THR B 1 62 ? -32.688 -17.656 21.469 1 65.75 62 THR B CA 1
ATOM 4696 C C . THR B 1 62 ? -31.578 -18.328 22.25 1 65.75 62 THR B C 1
ATOM 4698 O O . THR B 1 62 ? -31.469 -18.172 23.469 1 65.75 62 THR B O 1
ATOM 4701 N N . LYS B 1 63 ? -30.969 -19.297 21.609 1 68.88 63 LYS B N 1
ATOM 4702 C CA . LYS B 1 63 ? -29.812 -19.891 22.25 1 68.88 63 LYS B CA 1
ATOM 4703 C C . LYS B 1 63 ? -28.891 -18.812 22.828 1 68.88 63 LYS B C 1
ATOM 4705 O O . LYS B 1 63 ? -28.641 -17.797 22.188 1 68.88 63 LYS B O 1
ATOM 4710 N N . PRO B 1 64 ? -28.672 -19.031 24.109 1 75.69 64 PRO B N 1
ATOM 4711 C CA . PRO B 1 64 ? -27.766 -18.062 24.719 1 75.69 64 PRO B CA 1
ATOM 4712 C C . PRO B 1 64 ? -26.422 -17.984 24.016 1 75.69 64 PRO B C 1
ATOM 4714 O O . PRO B 1 64 ? -26.016 -18.938 23.344 1 75.69 64 PRO B O 1
ATOM 4717 N N . THR B 1 65 ? -25.859 -16.859 24.078 1 84.06 65 THR B N 1
ATOM 4718 C CA . THR B 1 65 ? -24.516 -16.672 23.516 1 84.06 65 THR B CA 1
ATOM 4719 C C . THR B 1 65 ? -23.516 -17.578 24.234 1 84.06 65 THR B C 1
ATOM 4721 O O . THR B 1 65 ? -23.719 -17.953 25.391 1 84.06 65 THR B O 1
ATOM 4724 N N . VAL B 1 66 ? -22.531 -17.906 23.547 1 87.5 66 VAL B N 1
ATOM 4725 C CA . VAL B 1 66 ? -21.516 -18.781 24.109 1 87.5 66 VAL B CA 1
ATOM 4726 C C . VAL B 1 66 ? -20.812 -18.078 25.281 1 87.5 66 VAL B C 1
ATOM 4728 O O . VAL B 1 66 ? -20.641 -18.656 26.359 1 87.5 66 VAL B O 1
ATOM 4731 N N . LEU B 1 67 ? -20.453 -16.812 25.094 1 91.06 67 LEU B N 1
ATOM 4732 C CA . LEU B 1 67 ? -19.844 -16.031 26.172 1 91.06 67 LEU B CA 1
ATOM 4733 C C . LEU B 1 67 ? -20.906 -15.258 26.938 1 91.06 67 LEU B C 1
ATOM 4735 O O . LEU B 1 67 ? -21.938 -14.883 26.375 1 91.06 67 LEU B O 1
ATOM 4739 N N . ALA B 1 68 ? -20.594 -15.109 28.172 1 90.12 68 ALA B N 1
ATOM 4740 C CA . ALA B 1 68 ? -21.469 -14.258 28.984 1 90.12 68 ALA B CA 1
ATOM 4741 C C . ALA B 1 68 ? -21.438 -12.812 28.484 1 90.12 68 ALA B C 1
ATOM 4743 O O . ALA B 1 68 ? -20.438 -12.375 27.906 1 90.12 68 ALA B O 1
ATOM 4744 N N . ILE B 1 69 ? -22.484 -12.109 28.703 1 88.94 69 ILE B N 1
ATOM 4745 C CA . ILE B 1 69 ? -22.594 -10.727 28.25 1 88.94 69 ILE B CA 1
ATOM 4746 C C . ILE B 1 69 ? -21.453 -9.898 28.828 1 88.94 69 ILE B C 1
ATOM 4748 O O . ILE B 1 69 ? -20.859 -9.078 28.125 1 88.94 69 ILE B O 1
ATOM 4752 N N . LYS B 1 70 ? -21.203 -10.117 30.031 1 90.06 70 LYS B N 1
ATOM 4753 C CA . LYS B 1 70 ? -20.125 -9.383 30.688 1 90.06 70 LYS B CA 1
ATOM 4754 C C . LYS B 1 70 ? -18.781 -9.664 30.031 1 90.06 70 LYS B C 1
ATOM 4756 O O . LYS B 1 70 ? -17.953 -8.766 29.875 1 90.06 70 LYS B O 1
ATOM 4761 N N . ASP B 1 71 ? -18.625 -10.93 29.672 1 92.31 71 ASP B N 1
ATOM 4762 C CA . ASP B 1 71 ? -17.391 -11.328 29.016 1 92.31 71 ASP B CA 1
ATOM 4763 C C . ASP B 1 71 ? -17.266 -10.703 27.625 1 92.31 71 ASP B C 1
ATOM 4765 O O . ASP B 1 71 ? -16.188 -10.289 27.219 1 92.31 71 ASP B O 1
ATOM 4769 N N . GLU B 1 72 ? -18.344 -10.617 26.953 1 93.75 72 GLU B N 1
ATOM 4770 C CA . GLU B 1 72 ? -18.328 -9.992 25.641 1 93.75 72 GLU B CA 1
ATOM 4771 C C . GLU B 1 72 ? -18.031 -8.5 25.734 1 93.75 72 GLU B C 1
ATOM 4773 O O . GLU B 1 72 ? -17.281 -7.965 24.906 1 93.75 72 GLU B O 1
ATOM 4778 N N . GLU B 1 73 ? -18.594 -7.887 26.688 1 93.31 73 GLU B N 1
ATOM 4779 C CA . GLU B 1 73 ? -18.344 -6.461 26.891 1 93.31 73 GLU B CA 1
ATOM 4780 C C . GLU B 1 73 ? -16.875 -6.207 27.25 1 93.31 73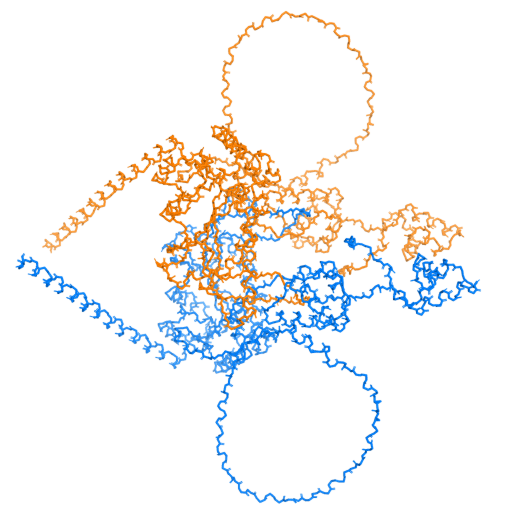 GLU B C 1
ATOM 4782 O O . GLU B 1 73 ? -16.281 -5.23 26.781 1 93.31 73 GLU B O 1
ATOM 4787 N N . ALA B 1 74 ? -16.375 -7.055 28.031 1 92.69 74 ALA B N 1
ATOM 4788 C CA . ALA B 1 74 ? -14.953 -6.945 28.391 1 92.69 74 ALA B CA 1
ATOM 4789 C C . ALA B 1 74 ? -14.07 -7.133 27.156 1 92.69 74 ALA B C 1
ATOM 4791 O O . ALA B 1 74 ? -13.07 -6.426 27 1 92.69 74 ALA B O 1
ATOM 4792 N N . LEU B 1 75 ? -14.453 -8.07 26.391 1 93.94 75 LEU B N 1
ATOM 4793 C CA . LEU B 1 75 ? -13.711 -8.32 25.156 1 93.94 75 LEU B CA 1
ATOM 4794 C C . LEU B 1 75 ? -13.773 -7.121 24.219 1 93.94 75 LEU B C 1
ATOM 4796 O O . LEU B 1 75 ? -12.766 -6.73 23.625 1 93.94 75 LEU B O 1
ATOM 4800 N N . VAL B 1 76 ? -14.953 -6.512 24.109 1 95.44 76 VAL B N 1
ATOM 4801 C CA . VAL B 1 76 ? -15.125 -5.316 23.297 1 95.44 76 VAL B CA 1
ATOM 4802 C C . VAL B 1 76 ? -14.227 -4.199 23.828 1 95.44 76 VAL B C 1
ATOM 4804 O O . VAL B 1 76 ? -13.531 -3.535 23.047 1 95.44 76 VAL B O 1
ATOM 4807 N N . GLY B 1 77 ? -14.266 -3.98 25.078 1 93.25 77 GLY B N 1
ATOM 4808 C CA . GLY B 1 77 ? -13.414 -2.971 25.672 1 93.25 77 GLY B CA 1
ATOM 4809 C C . GLY B 1 77 ? -11.938 -3.193 25.406 1 93.25 77 GLY B C 1
ATOM 4810 O O . GLY B 1 77 ? -11.203 -2.242 25.125 1 93.25 77 GLY B O 1
ATOM 4811 N N . HIS B 1 78 ? -11.555 -4.426 25.453 1 92.94 78 HIS B N 1
ATOM 4812 C CA . HIS B 1 78 ? -10.164 -4.773 25.188 1 92.94 78 HIS B CA 1
ATOM 4813 C C . HIS B 1 78 ? -9.789 -4.5 23.734 1 92.94 78 HIS B C 1
ATOM 4815 O O . HIS B 1 78 ? -8.719 -3.957 23.453 1 92.94 78 HIS B O 1
ATOM 4821 N N . ILE B 1 79 ? -10.664 -4.902 22.859 1 93 79 ILE B N 1
ATOM 4822 C CA . ILE B 1 79 ? -10.445 -4.691 21.438 1 93 79 ILE B CA 1
ATOM 4823 C C . ILE B 1 79 ? -10.242 -3.203 21.156 1 93 79 ILE B C 1
ATOM 4825 O O . ILE B 1 79 ? -9.297 -2.816 20.469 1 93 79 ILE B O 1
ATOM 4829 N N . LEU B 1 80 ? -11.047 -2.363 21.719 1 92.31 80 LEU B N 1
ATOM 4830 C CA . LEU B 1 80 ? -10.992 -0.923 21.5 1 92.31 80 LEU B CA 1
ATOM 4831 C C . LEU B 1 80 ? -9.742 -0.319 22.125 1 92.31 80 LEU B C 1
ATOM 4833 O O . LEU B 1 80 ? -9.117 0.566 21.547 1 92.31 80 LEU B O 1
ATOM 4837 N N . ARG B 1 81 ? -9.352 -0.829 23.25 1 89.62 81 ARG B N 1
ATOM 4838 C CA . ARG B 1 81 ? -8.148 -0.351 23.922 1 89.62 81 ARG B CA 1
ATOM 4839 C C . ARG B 1 81 ? -6.898 -0.71 23.141 1 89.62 81 ARG B C 1
ATOM 4841 O O . ARG B 1 81 ? -5.992 0.113 22.984 1 89.62 81 ARG B O 1
ATOM 4848 N N . MET B 1 82 ? -6.918 -1.914 22.688 1 90.31 82 MET B N 1
ATOM 4849 C CA . MET B 1 82 ? -5.781 -2.377 21.891 1 90.31 82 MET B CA 1
ATOM 4850 C C . MET B 1 82 ? -5.648 -1.571 20.609 1 90.31 82 MET B C 1
ATOM 4852 O O . MET B 1 82 ? -4.543 -1.208 20.203 1 90.31 82 MET B O 1
ATOM 4856 N N . GLU B 1 83 ? -6.727 -1.342 20 1 90 83 GLU B N 1
ATOM 4857 C CA . GLU B 1 83 ? -6.727 -0.538 18.781 1 90 83 GLU B CA 1
ATOM 4858 C C . GLU B 1 83 ? -6.23 0.878 19.047 1 90 83 GLU B C 1
ATOM 4860 O O . GLU B 1 83 ? -5.441 1.423 18.266 1 90 83 GLU B O 1
ATOM 4865 N N . GLU B 1 84 ? -6.664 1.434 20.062 1 87.19 84 GLU B N 1
ATOM 4866 C CA . GLU B 1 84 ? -6.281 2.793 20.422 1 87.19 84 GLU B CA 1
ATOM 4867 C C . GLU B 1 84 ? -4.777 2.9 20.656 1 87.19 84 GLU B C 1
ATOM 4869 O O . GLU B 1 84 ? -4.172 3.932 20.359 1 87.19 84 GLU B O 1
ATOM 4874 N N . ARG B 1 85 ? -4.219 1.845 21.125 1 86.19 85 ARG B N 1
ATOM 4875 C CA . ARG B 1 85 ? -2.805 1.848 21.484 1 86.19 85 ARG B CA 1
ATOM 4876 C C . ARG B 1 85 ? -1.939 1.445 20.297 1 86.19 85 ARG B C 1
ATOM 4878 O O . ARG B 1 85 ? -0.71 1.438 20.391 1 86.19 85 ARG B O 1
ATOM 4885 N N . GLY B 1 86 ? -2.58 1.087 19.25 1 86.56 86 GLY B N 1
ATOM 4886 C CA . GLY B 1 86 ? -1.837 0.763 18.047 1 86.56 86 GLY B CA 1
ATOM 4887 C C . GLY B 1 86 ? -1.544 -0.719 17.906 1 86.56 86 GLY B C 1
ATOM 4888 O O . GLY B 1 86 ? -0.703 -1.116 17.094 1 86.56 86 GLY B O 1
ATOM 4889 N N . PHE B 1 87 ? -2.188 -1.542 18.734 1 88.44 87 PHE B N 1
ATOM 4890 C CA . PHE B 1 87 ? -2.016 -2.988 18.703 1 88.44 87 PHE B CA 1
ATOM 4891 C C . PHE B 1 87 ? -3.328 -3.682 18.359 1 88.44 87 PHE B C 1
ATOM 4893 O O . PHE B 1 87 ? -3.705 -4.664 19 1 88.44 87 PHE B O 1
ATOM 4900 N N . GLY B 1 88 ? -3.955 -3.129 17.375 1 89.19 88 GLY B N 1
ATOM 4901 C CA . GLY B 1 88 ? -5.25 -3.664 16.984 1 89.19 88 GLY B CA 1
ATOM 4902 C C . GLY B 1 88 ? -5.234 -5.168 16.781 1 89.19 88 GLY B C 1
ATOM 4903 O O . GLY B 1 88 ? -4.238 -5.73 16.312 1 89.19 88 GLY B O 1
ATOM 4904 N N . LEU B 1 89 ? -6.293 -5.816 17.094 1 91.88 89 LEU B N 1
ATOM 4905 C CA . LEU B 1 89 ? -6.422 -7.266 17.016 1 91.88 89 LEU B CA 1
ATOM 4906 C C . LEU B 1 89 ? -7.082 -7.676 15.695 1 91.88 89 LEU B C 1
ATOM 4908 O O . LEU B 1 89 ? -8.023 -7.023 15.242 1 91.88 89 LEU B O 1
ATOM 4912 N N . THR B 1 90 ? -6.543 -8.703 15.148 1 92.56 90 THR B N 1
ATOM 4913 C CA . THR B 1 90 ? -7.172 -9.273 13.961 1 92.56 90 THR B CA 1
ATOM 4914 C C . THR B 1 90 ? -8.391 -10.102 14.344 1 92.56 90 THR B C 1
ATOM 4916 O O . THR B 1 90 ? -8.617 -10.383 15.523 1 92.56 90 THR B O 1
ATOM 4919 N N . ILE B 1 91 ? -9.188 -10.484 13.336 1 93.56 91 ILE B N 1
ATOM 4920 C CA . ILE B 1 91 ? -10.328 -11.359 13.562 1 93.56 91 ILE B CA 1
ATOM 4921 C C . ILE B 1 91 ? -9.859 -12.664 14.203 1 93.56 91 ILE B C 1
ATOM 4923 O O . ILE B 1 91 ? -10.484 -13.164 15.141 1 93.56 91 ILE B O 1
ATOM 4927 N N . THR B 1 92 ? -8.742 -13.102 13.727 1 91 92 THR B N 1
ATOM 4928 C CA . THR B 1 92 ? -8.195 -14.344 14.25 1 91 92 THR B CA 1
ATOM 4929 C C . THR B 1 92 ? -7.82 -14.195 15.727 1 91 92 THR B C 1
ATOM 4931 O O . THR B 1 92 ? -8.078 -15.086 16.531 1 91 92 THR B O 1
ATOM 4934 N N . ASP B 1 93 ? -7.246 -13.078 16.062 1 91.56 93 ASP B N 1
ATOM 4935 C CA . ASP B 1 93 ? -6.898 -12.805 17.453 1 91.56 93 ASP B CA 1
ATOM 4936 C C . ASP B 1 93 ? -8.141 -12.82 18.344 1 91.56 93 ASP B C 1
ATOM 4938 O O . ASP B 1 93 ? -8.125 -13.383 19.438 1 91.56 93 ASP B O 1
ATOM 4942 N N . VAL B 1 94 ? -9.141 -12.156 17.875 1 94.5 94 VAL B N 1
ATOM 4943 C CA . VAL B 1 94 ? -10.375 -12.039 18.641 1 94.5 94 VAL B CA 1
ATOM 4944 C C . VAL B 1 94 ? -10.977 -13.422 18.859 1 94.5 94 VAL B C 1
ATOM 4946 O O . VAL B 1 94 ? -11.438 -13.742 19.969 1 94.5 94 VAL B O 1
ATOM 4949 N N . ARG B 1 95 ? -10.914 -14.227 17.828 1 95.06 95 ARG B N 1
ATOM 4950 C CA . ARG B 1 95 ? -11.445 -15.586 17.922 1 95.06 95 ARG B CA 1
ATOM 4951 C C . ARG B 1 95 ? -10.641 -16.422 18.906 1 95.06 95 ARG B C 1
ATOM 4953 O O . ARG B 1 95 ? -11.203 -17.234 19.656 1 95.06 95 ARG B O 1
ATOM 4960 N N . LYS B 1 96 ? -9.398 -16.281 18.922 1 92.88 96 LYS B N 1
ATOM 4961 C CA . LYS B 1 96 ? -8.547 -17 19.875 1 92.88 96 LYS B CA 1
ATOM 4962 C C . LYS B 1 96 ? -8.812 -16.547 21.297 1 92.88 96 LYS B C 1
ATOM 4964 O O . LYS B 1 96 ? -8.828 -17.359 22.219 1 92.88 96 LYS B O 1
ATOM 4969 N N . LEU B 1 97 ? -8.961 -15.242 21.453 1 93.31 97 LEU B N 1
ATOM 4970 C CA . LEU B 1 97 ? -9.258 -14.695 22.781 1 93.31 97 LEU B CA 1
ATOM 4971 C C . LEU B 1 97 ? -10.602 -15.219 23.281 1 93.31 97 LEU B C 1
ATOM 4973 O O . LEU B 1 97 ? -10.742 -15.516 24.469 1 93.31 97 LEU B O 1
ATOM 4977 N N . ALA B 1 98 ? -11.562 -15.289 22.391 1 94.44 98 ALA B N 1
ATOM 4978 C CA . ALA B 1 98 ? -12.875 -15.812 22.766 1 94.44 98 ALA B CA 1
ATOM 4979 C C . ALA B 1 98 ? -12.766 -17.234 23.297 1 94.44 98 ALA B C 1
ATOM 4981 O O . ALA B 1 98 ? -13.406 -17.594 24.281 1 94.44 98 ALA B O 1
ATOM 4982 N N . TYR B 1 99 ? -11.977 -18 22.578 1 94.56 99 TYR B N 1
ATOM 4983 C CA . TYR B 1 99 ? -11.75 -19.375 23.016 1 94.56 99 TYR B CA 1
ATOM 4984 C C . TYR B 1 99 ? -11.125 -19.406 24.406 1 94.56 99 TYR B C 1
ATOM 4986 O O . TYR B 1 99 ? -11.555 -20.172 25.281 1 94.56 99 TYR B O 1
ATOM 4994 N N . GLU B 1 100 ? -10.148 -18.578 24.609 1 92.69 100 GLU B N 1
ATOM 4995 C CA . GLU B 1 100 ? -9.469 -18.531 25.906 1 92.69 100 GLU B CA 1
ATOM 4996 C C . GLU B 1 100 ? -10.422 -18.125 27.031 1 92.69 100 GLU B C 1
ATOM 4998 O O . GLU B 1 100 ? -10.367 -18.688 28.125 1 92.69 100 GLU B O 1
ATOM 5003 N N . ILE B 1 101 ? -11.25 -17.188 26.75 1 92.94 101 ILE B N 1
ATOM 5004 C CA . ILE B 1 101 ? -12.227 -16.719 27.719 1 92.94 101 ILE B CA 1
ATOM 5005 C C . ILE B 1 101 ? -13.203 -17.828 28.062 1 92.94 101 ILE B C 1
ATOM 5007 O O . ILE B 1 101 ? -13.523 -18.062 29.234 1 92.94 101 ILE B O 1
ATOM 5011 N N . ALA B 1 102 ? -13.641 -18.531 27.047 1 93 102 ALA B N 1
ATOM 5012 C CA . ALA B 1 102 ? -14.586 -19.625 27.25 1 93 102 ALA B CA 1
ATOM 5013 C C . ALA B 1 102 ? -13.969 -20.734 28.094 1 93 102 ALA B C 1
ATOM 5015 O O . ALA B 1 102 ? -14.617 -21.281 28.984 1 93 102 ALA B O 1
ATOM 5016 N N . VAL B 1 103 ? -12.773 -21.062 27.828 1 92.31 103 VAL B N 1
ATOM 5017 C CA . VAL B 1 103 ? -12.086 -22.141 28.547 1 92.31 103 VAL B CA 1
ATOM 5018 C C . VAL B 1 103 ? -11.859 -21.734 30 1 92.31 103 VAL B C 1
ATOM 5020 O O . VAL B 1 103 ? -12.133 -22.516 30.906 1 92.31 103 VAL B O 1
ATOM 5023 N N . ARG B 1 104 ? -11.422 -20.578 30.219 1 90.25 104 ARG B N 1
ATOM 5024 C CA . ARG B 1 104 ? -11.07 -20.141 31.562 1 90.25 104 ARG B CA 1
ATOM 5025 C C . ARG B 1 104 ? -12.32 -19.875 32.375 1 90.25 104 ARG B C 1
ATOM 5027 O O . ARG B 1 104 ? -12.305 -20.016 33.594 1 90.25 104 ARG B O 1
ATOM 5034 N N . SER B 1 105 ? -13.336 -19.453 31.797 1 89.19 105 SER B N 1
ATOM 5035 C CA . SER B 1 105 ? -14.586 -19.203 32.5 1 89.19 105 SER B CA 1
ATOM 5036 C C . SER B 1 105 ? -15.281 -20.5 32.875 1 89.19 105 SER B C 1
ATOM 5038 O O . SER B 1 105 ? -16.188 -20.516 33.719 1 89.19 105 SER B O 1
ATOM 5040 N N . GLY B 1 106 ? -14.906 -21.609 32.219 1 86.19 106 GLY B N 1
ATOM 5041 C CA . GLY B 1 106 ? -15.484 -22.906 32.531 1 86.19 106 GLY B CA 1
ATOM 5042 C C . GLY B 1 106 ? -16.828 -23.141 31.859 1 86.19 106 GLY B C 1
ATOM 5043 O O . GLY B 1 106 ? -17.531 -24.094 32.188 1 86.19 106 GLY B O 1
ATOM 5044 N N . ARG B 1 107 ? -17.125 -22.312 31 1 85.5 107 ARG B N 1
ATOM 5045 C CA . ARG B 1 107 ? -18.406 -22.453 30.328 1 85.5 107 ARG B CA 1
ATOM 5046 C C . ARG B 1 107 ? -18.328 -23.5 29.234 1 85.5 107 ARG B C 1
ATOM 5048 O O . ARG B 1 107 ? -17.297 -23.672 28.578 1 85.5 107 ARG B O 1
ATOM 5055 N N . LYS B 1 108 ? -19.406 -24.156 29.156 1 85.62 108 LYS B N 1
ATOM 5056 C CA . LYS B 1 108 ? -19.5 -25.094 28.031 1 85.62 108 LYS B CA 1
ATOM 5057 C C . LYS B 1 108 ? -19.531 -24.344 26.703 1 85.62 108 LYS B C 1
ATOM 5059 O O . LYS B 1 108 ? -20.25 -23.344 26.562 1 85.62 108 LYS B O 1
ATOM 5064 N N . HIS B 1 109 ? -18.625 -24.703 25.859 1 88.94 109 HIS B N 1
ATOM 5065 C CA . HIS B 1 109 ? -18.562 -23.984 24.578 1 88.94 109 HIS B CA 1
ATOM 5066 C C . HIS B 1 109 ? -18.375 -24.969 23.422 1 88.94 109 HIS B C 1
ATOM 5068 O O . HIS B 1 109 ? -18.016 -26.125 23.625 1 88.94 109 HIS B O 1
ATOM 5074 N N . CYS B 1 110 ? -18.734 -24.484 22.219 1 87.69 110 CYS B N 1
ATOM 5075 C CA . CYS B 1 110 ? -18.672 -25.297 21.01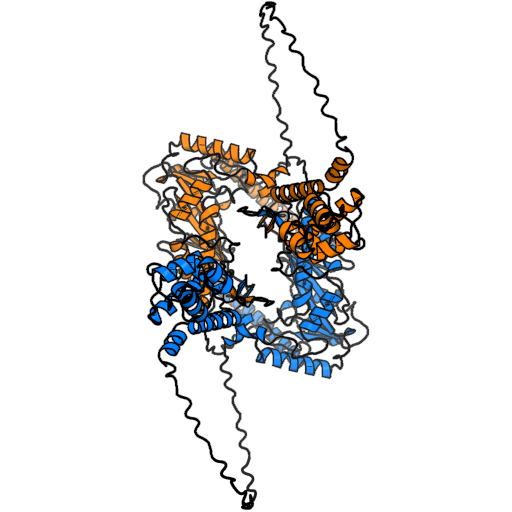6 1 87.69 110 CYS B CA 1
ATOM 5076 C C . CYS B 1 110 ? -17.484 -24.891 20.141 1 87.69 110 CYS B C 1
ATOM 5078 O O . CYS B 1 110 ? -17.5 -25.109 18.938 1 87.69 110 CYS B O 1
ATOM 5080 N N . PHE B 1 111 ? -16.516 -24.25 20.75 1 92.5 111 PHE B N 1
ATOM 5081 C CA . PHE B 1 111 ? -15.375 -23.797 19.969 1 92.5 111 PHE B CA 1
ATOM 5082 C C . PHE B 1 111 ? -14.422 -24.953 19.688 1 92.5 111 PHE B C 1
ATOM 5084 O O . PHE B 1 111 ? -14.539 -26.016 20.297 1 92.5 111 PHE B O 1
ATOM 5091 N N . ASN B 1 112 ? -13.586 -24.75 18.719 1 91.31 112 ASN B N 1
ATOM 5092 C CA . ASN B 1 112 ? -12.672 -25.812 18.297 1 91.31 112 ASN B CA 1
ATOM 5093 C C . ASN B 1 112 ? -11.508 -25.953 19.266 1 91.31 112 ASN B C 1
ATOM 5095 O O . ASN B 1 112 ? -10.68 -25.047 19.406 1 91.31 112 ASN B O 1
ATOM 5099 N N . ASN B 1 113 ? -11.383 -27.094 19.812 1 90 113 ASN B N 1
ATOM 5100 C CA . ASN B 1 113 ? -10.344 -27.328 20.812 1 90 113 ASN B CA 1
ATOM 5101 C C . ASN B 1 113 ? -8.992 -27.609 20.156 1 90 113 ASN B C 1
ATOM 5103 O O . ASN B 1 113 ? -7.945 -27.391 20.781 1 90 113 ASN B O 1
ATOM 5107 N N . ASP B 1 114 ? -9.016 -28.062 18.953 1 88.5 114 ASP B N 1
ATOM 5108 C CA . ASP B 1 114 ? -7.762 -28.344 18.25 1 88.5 114 ASP B CA 1
ATOM 5109 C C . ASP B 1 114 ? -7.078 -27.047 17.797 1 88.5 114 ASP B C 1
ATOM 5111 O O . ASP B 1 114 ? -5.879 -26.875 18.016 1 88.5 114 ASP B O 1
ATOM 5115 N N . LYS B 1 115 ? -7.895 -26.188 17.281 1 89.75 115 LYS B N 1
ATOM 5116 C CA . LYS B 1 115 ? -7.355 -24.922 16.781 1 89.75 115 LYS B CA 1
ATOM 5117 C C . LYS B 1 115 ? -7.316 -23.875 17.875 1 89.75 115 LYS B C 1
ATOM 5119 O O . LYS B 1 115 ? -6.699 -22.812 17.719 1 89.75 115 LYS B O 1
ATOM 5124 N N . LYS B 1 116 ? -7.969 -24.188 19 1 92.31 116 LYS B N 1
ATOM 5125 C CA . LYS B 1 116 ? -8.055 -23.266 20.141 1 92.31 116 LYS B CA 1
ATOM 5126 C C . LYS B 1 116 ? -8.57 -21.906 19.703 1 92.31 116 LYS B C 1
ATOM 5128 O O . LYS B 1 116 ? -7.953 -20.875 20 1 92.31 116 LYS B O 1
ATOM 5133 N N . SER B 1 117 ? -9.633 -21.906 18.938 1 94.5 117 SER B N 1
ATOM 5134 C CA . SER B 1 117 ? -10.203 -20.688 18.375 1 94.5 117 SER B CA 1
ATOM 5135 C C . SER B 1 117 ? -11.711 -20.812 18.188 1 94.5 117 SER B C 1
ATOM 5137 O O . SER B 1 117 ? -12.227 -21.922 17.953 1 94.5 117 SER B O 1
ATOM 5139 N N . ALA B 1 118 ? -12.414 -19.719 18.328 1 94.06 118 ALA B N 1
ATOM 5140 C CA . ALA B 1 118 ? -13.836 -19.688 18 1 94.06 118 ALA B CA 1
ATOM 5141 C C . ALA B 1 118 ? -14.055 -19.703 16.484 1 94.06 118 ALA B C 1
ATOM 5143 O O . ALA B 1 118 ? -13.172 -19.328 15.719 1 94.06 118 ALA B O 1
ATOM 5144 N N . GLY B 1 119 ? -15.156 -20.203 16.047 1 91.81 119 GLY B N 1
ATOM 5145 C CA . GLY B 1 119 ? -15.484 -20.266 14.641 1 91.81 119 GLY B CA 1
ATOM 5146 C C . GLY B 1 119 ? -15.781 -18.891 14.039 1 91.81 119 GLY B C 1
ATOM 5147 O O . GLY B 1 119 ? -16.047 -17.938 14.766 1 91.81 119 GLY B O 1
ATOM 5148 N N . TYR B 1 120 ? -15.719 -18.844 12.781 1 91.94 120 TYR B N 1
ATOM 5149 C CA . TYR B 1 120 ? -16.016 -17.594 12.078 1 91.94 120 TYR B CA 1
ATOM 5150 C C . TYR B 1 120 ? -17.469 -17.172 12.273 1 91.94 120 TYR B C 1
ATOM 5152 O O . TYR B 1 120 ? -17.766 -15.984 12.336 1 91.94 120 TYR B O 1
ATOM 5160 N N . ASP B 1 121 ? -18.312 -18.094 12.383 1 90.56 121 ASP B N 1
ATOM 5161 C CA . ASP B 1 121 ? -19.719 -17.812 12.625 1 90.56 121 ASP B CA 1
ATOM 5162 C C . ASP B 1 121 ? -19.922 -17.094 13.961 1 90.56 121 ASP B C 1
ATOM 5164 O O . ASP B 1 121 ? -20.797 -16.234 14.094 1 90.56 121 ASP B O 1
ATOM 5168 N N . TRP B 1 122 ? -19.203 -17.578 14.891 1 93 122 TRP B N 1
ATOM 5169 C CA . TRP B 1 122 ? -19.25 -16.875 16.172 1 93 122 TRP B CA 1
ATOM 5170 C C . TRP B 1 122 ? -18.875 -15.414 16.016 1 93 122 TRP B C 1
ATOM 5172 O O . TRP B 1 122 ? -19.516 -14.531 16.562 1 93 122 TRP B O 1
ATOM 5182 N N . TRP B 1 123 ? -17.766 -15.148 15.273 1 94.38 123 TRP B N 1
ATOM 5183 C CA . TRP B 1 123 ? -17.297 -13.789 15.031 1 94.38 123 TRP B CA 1
ATOM 5184 C C . TRP B 1 123 ? -18.391 -12.945 14.383 1 94.38 123 TRP B C 1
ATOM 5186 O O . TRP B 1 123 ? -18.641 -11.812 14.789 1 94.38 123 TRP B O 1
ATOM 5196 N N . GLN B 1 124 ? -19.016 -13.508 13.406 1 92.38 124 GLN B N 1
ATOM 5197 C CA . GLN B 1 124 ? -20.078 -12.789 12.734 1 92.38 124 GLN B CA 1
ATOM 5198 C C . GLN B 1 124 ? -21.188 -12.406 13.703 1 92.38 124 GLN B C 1
ATOM 5200 O O . GLN B 1 124 ? -21.688 -11.281 13.68 1 92.38 124 GLN B O 1
ATOM 5205 N N . GLY B 1 125 ? -21.656 -13.406 14.508 1 90.75 125 GLY B N 1
ATOM 5206 C CA . GLY B 1 125 ? -22.656 -13.117 15.531 1 90.75 125 GLY B CA 1
ATOM 5207 C C . GLY B 1 125 ? -22.203 -12.062 16.516 1 90.75 125 GLY B C 1
ATOM 5208 O O . GLY B 1 125 ? -22.969 -11.172 16.891 1 90.75 125 GLY B O 1
ATOM 5209 N N . PHE B 1 126 ? -20.969 -12.203 16.969 1 94.69 126 PHE B N 1
ATOM 5210 C CA . PHE B 1 126 ? -20.375 -11.258 17.906 1 94.69 126 PHE B CA 1
ATOM 5211 C C . PHE B 1 126 ? -20.375 -9.844 17.328 1 94.69 126 PHE B C 1
ATOM 5213 O O . PHE B 1 126 ? -20.75 -8.891 18.016 1 94.69 126 PHE B O 1
ATOM 5220 N N . ARG B 1 127 ? -19.984 -9.68 16.062 1 93.19 127 ARG B N 1
ATOM 5221 C CA . ARG B 1 127 ? -19.922 -8.391 15.375 1 93.19 127 ARG B CA 1
ATOM 5222 C C . ARG B 1 127 ? -21.328 -7.789 15.234 1 93.19 127 ARG B C 1
ATOM 5224 O O . ARG B 1 127 ? -21.5 -6.578 15.383 1 93.19 127 ARG B O 1
ATOM 5231 N N . ASP B 1 128 ? -22.266 -8.609 14.93 1 90.69 128 ASP B N 1
ATOM 5232 C CA . ASP B 1 128 ? -23.641 -8.141 14.773 1 90.69 128 ASP B CA 1
ATOM 5233 C C . ASP B 1 128 ? -24.188 -7.625 16.094 1 90.69 128 ASP B C 1
ATOM 5235 O O . ASP B 1 128 ? -24.969 -6.672 16.125 1 90.69 128 ASP B O 1
ATOM 5239 N N . ARG B 1 129 ? -23.859 -8.297 17.188 1 90.81 129 ARG B N 1
ATOM 5240 C CA . ARG B 1 129 ? -24.328 -7.902 18.516 1 90.81 129 ARG B CA 1
ATOM 5241 C C . ARG B 1 129 ? -23.625 -6.641 19 1 90.81 129 ARG B C 1
ATOM 5243 O O . ARG B 1 129 ? -24.109 -5.957 19.891 1 90.81 129 ARG B O 1
ATOM 5250 N N . HIS B 1 130 ? -22.484 -6.355 18.438 1 94.62 130 HIS B N 1
ATOM 5251 C CA . HIS B 1 130 ? -21.703 -5.18 18.812 1 94.62 130 HIS B CA 1
ATOM 5252 C C . HIS B 1 130 ? -21.406 -4.309 17.594 1 94.62 130 HIS B C 1
ATOM 5254 O O . HIS B 1 130 ? -20.266 -4.238 17.156 1 94.62 130 HIS B O 1
ATOM 5260 N N . PRO B 1 131 ? -22.266 -3.479 17.203 1 91.56 131 PRO B N 1
ATOM 5261 C CA . PRO B 1 131 ? -22.141 -2.699 15.961 1 91.56 131 PRO B CA 1
ATOM 5262 C C . PRO B 1 131 ? -21.078 -1.604 16.047 1 91.56 131 PRO B C 1
ATOM 5264 O O . PRO B 1 131 ? -20.719 -1.007 15.039 1 91.56 131 PRO B O 1
ATOM 5267 N N . CYS B 1 132 ? -20.625 -1.404 17.188 1 92 132 CYS B N 1
ATOM 5268 C CA . CYS B 1 132 ? -19.578 -0.397 17.344 1 92 132 CYS B CA 1
ATOM 5269 C C . CYS B 1 132 ? -18.266 -0.892 16.781 1 92 132 CYS B C 1
ATOM 5271 O O . CYS B 1 132 ? -17.328 -0.105 16.578 1 92 132 CYS B O 1
ATOM 5273 N N . LEU B 1 133 ? -18.219 -2.135 16.469 1 93.44 133 LEU B N 1
ATOM 5274 C CA . LEU B 1 133 ? -16.984 -2.727 15.961 1 93.44 133 LEU B CA 1
ATOM 5275 C C . LEU B 1 133 ? -17.016 -2.809 14.438 1 93.44 133 LEU B C 1
ATOM 5277 O O . LEU B 1 133 ? -18.078 -3.029 13.844 1 93.44 133 LEU B O 1
ATOM 5281 N N . SER B 1 134 ? -15.945 -2.561 13.828 1 92.69 134 SER B N 1
ATOM 5282 C CA . SER B 1 134 ? -15.781 -2.705 12.391 1 92.69 134 SER B CA 1
ATOM 5283 C C . SER B 1 134 ? -14.367 -3.168 12.039 1 92.69 134 SER B C 1
ATOM 5285 O O . SER B 1 134 ? -13.438 -2.982 12.828 1 92.69 134 SER B O 1
ATOM 5287 N N . VAL B 1 135 ? -14.273 -3.861 10.961 1 91.38 135 VAL B N 1
ATOM 5288 C CA . VAL B 1 135 ? -12.961 -4.277 10.469 1 91.38 135 VAL B CA 1
ATOM 5289 C C . VAL B 1 135 ? -12.367 -3.178 9.586 1 91.38 135 VAL B C 1
ATOM 5291 O O . VAL B 1 135 ? -13.031 -2.68 8.672 1 91.38 135 VAL B O 1
ATOM 5294 N N . ARG B 1 136 ? -11.148 -2.775 9.945 1 88.56 136 ARG B N 1
ATOM 5295 C CA . ARG B 1 136 ? -10.516 -1.644 9.273 1 88.56 136 ARG B CA 1
ATOM 5296 C C . ARG B 1 136 ? -9.078 -1.973 8.875 1 88.56 136 ARG B C 1
ATOM 5298 O O . ARG B 1 136 ? -8.438 -2.818 9.5 1 88.56 136 ARG B O 1
ATOM 5305 N N . ILE B 1 137 ? -8.656 -1.346 7.824 1 86.56 137 ILE B N 1
ATOM 5306 C CA . ILE B 1 137 ? -7.246 -1.39 7.469 1 86.56 137 ILE B CA 1
ATOM 5307 C C . ILE B 1 137 ? -6.508 -0.235 8.148 1 86.56 137 ILE B C 1
ATOM 5309 O O . ILE B 1 137 ? -6.754 0.933 7.836 1 86.56 137 ILE B O 1
ATOM 5313 N N . PRO B 1 138 ? -5.648 -0.561 9.039 1 89.25 138 PRO B N 1
ATOM 5314 C CA . PRO B 1 138 ? -4.934 0.507 9.742 1 89.25 138 PRO B CA 1
ATOM 5315 C C . PRO B 1 138 ? -3.775 1.076 8.922 1 89.25 138 PRO B C 1
ATOM 5317 O O . PRO B 1 138 ? -3.301 0.429 7.984 1 89.25 138 PRO B O 1
ATOM 5320 N N . GLU B 1 139 ? -3.432 2.258 9.234 1 87.38 139 GLU B N 1
ATOM 5321 C CA . GLU B 1 139 ? -2.209 2.848 8.703 1 87.38 139 GLU B CA 1
ATOM 5322 C C . GLU B 1 139 ? -1.019 2.574 9.617 1 87.38 139 GLU B C 1
ATOM 5324 O O . GLU B 1 139 ? -1.145 2.631 10.844 1 87.38 139 GLU B O 1
ATOM 5329 N N . GLY B 1 140 ? 0.039 2.258 9.008 1 86.88 140 GLY B N 1
ATOM 5330 C CA . GLY B 1 140 ? 1.235 2.002 9.789 1 86.88 140 GLY B CA 1
ATOM 5331 C C . GLY B 1 140 ? 1.771 3.242 10.484 1 86.88 140 GLY B C 1
ATOM 5332 O O . GLY B 1 140 ? 1.805 4.324 9.898 1 86.88 140 GLY B O 1
ATOM 5333 N N . LEU B 1 141 ? 2.094 3.062 11.758 1 87.81 141 LEU B N 1
ATOM 5334 C CA . LEU B 1 141 ? 2.707 4.105 12.578 1 87.81 141 LEU B CA 1
ATOM 5335 C C . LEU B 1 141 ? 4.016 3.613 13.188 1 87.81 141 LEU B C 1
ATOM 5337 O O . LEU B 1 141 ? 4.02 2.668 13.977 1 87.81 141 LEU B O 1
ATOM 5341 N N . SER B 1 142 ? 5.082 4.297 12.891 1 85.56 142 SER B N 1
ATOM 5342 C CA . SER B 1 142 ? 6.383 3.869 13.398 1 85.56 142 SER B CA 1
ATOM 5343 C C . SER B 1 142 ? 6.453 4.008 14.914 1 85.56 142 SER B C 1
ATOM 5345 O O . SER B 1 142 ? 5.691 4.773 15.516 1 85.56 142 SER B O 1
ATOM 5347 N N . ALA B 1 143 ? 7.375 3.328 15.445 1 82.94 143 ALA B N 1
ATOM 5348 C CA . ALA B 1 143 ? 7.582 3.381 16.891 1 82.94 143 ALA B CA 1
ATOM 5349 C C . ALA B 1 143 ? 7.926 4.797 17.344 1 82.94 143 ALA B C 1
ATOM 5351 O O . ALA B 1 143 ? 7.438 5.262 18.375 1 82.94 143 ALA B O 1
ATOM 5352 N N . ALA B 1 144 ? 8.727 5.441 16.594 1 83 144 ALA B N 1
ATOM 5353 C CA . ALA B 1 144 ? 9.133 6.805 16.938 1 83 144 ALA B CA 1
ATOM 5354 C C . ALA B 1 144 ? 7.934 7.75 16.922 1 83 144 ALA B C 1
ATOM 5356 O O . ALA B 1 144 ? 7.75 8.547 17.844 1 83 144 ALA B O 1
ATOM 5357 N N . ARG B 1 145 ? 7.148 7.602 15.93 1 84.69 145 ARG B N 1
ATOM 5358 C CA . ARG B 1 145 ? 5.973 8.461 15.812 1 84.69 145 ARG B CA 1
ATOM 5359 C C . ARG B 1 145 ? 4.973 8.164 16.922 1 84.69 145 ARG B C 1
ATOM 5361 O O . ARG B 1 145 ? 4.336 9.078 17.453 1 84.69 145 ARG B O 1
ATOM 5368 N N . SER B 1 146 ? 4.875 6.953 17.219 1 85.19 146 SER B N 1
ATOM 5369 C CA . SER B 1 146 ? 3.959 6.543 18.281 1 85.19 146 SER B CA 1
ATOM 5370 C C . SER B 1 146 ? 4.387 7.105 19.625 1 85.19 146 SER B C 1
ATOM 5372 O O . SER B 1 146 ? 3.543 7.473 20.453 1 85.19 146 SER B O 1
ATOM 5374 N N . SER B 1 147 ? 5.621 7.152 19.828 1 84.38 147 SER B N 1
ATOM 5375 C CA . SER B 1 147 ? 6.141 7.594 21.125 1 84.38 147 SER B CA 1
ATOM 5376 C C . SER B 1 147 ? 6.18 9.117 21.219 1 84.38 147 SER B C 1
ATOM 5378 O O . SER B 1 147 ? 5.902 9.688 22.266 1 84.38 147 SER B O 1
ATOM 5380 N N . MET B 1 148 ? 6.5 9.734 20.141 1 87.56 148 MET B N 1
ATOM 5381 C CA . MET B 1 148 ? 6.762 11.172 20.172 1 87.56 148 MET B CA 1
ATOM 5382 C C . MET B 1 148 ? 5.461 11.961 20.156 1 87.56 148 MET B C 1
ATOM 5384 O O . MET B 1 148 ? 5.402 13.078 20.688 1 87.56 148 MET B O 1
ATOM 5388 N N . LEU B 1 149 ? 4.48 11.461 19.562 1 90 149 LEU B N 1
ATOM 5389 C CA . LEU B 1 149 ? 3.191 12.141 19.625 1 90 149 LEU B CA 1
ATOM 5390 C C . LEU B 1 149 ? 2.508 11.891 20.969 1 90 149 LEU B C 1
ATOM 5392 O O . LEU B 1 149 ? 1.646 11.016 21.078 1 90 149 LEU B O 1
ATOM 5396 N N . ASN B 1 150 ? 2.865 12.586 21.922 1 90.38 150 ASN B N 1
ATOM 5397 C CA . ASN B 1 150 ? 2.289 12.492 23.266 1 90.38 150 ASN B CA 1
ATOM 5398 C C . ASN B 1 150 ? 1.937 13.875 23.812 1 90.38 150 ASN B C 1
ATOM 5400 O O . ASN B 1 150 ? 2.414 14.891 23.297 1 90.38 150 ASN B O 1
ATOM 5404 N N . PRO B 1 151 ? 1.138 13.922 24.812 1 91.12 151 PRO B N 1
ATOM 5405 C CA . PRO B 1 151 ? 0.623 15.195 25.312 1 91.12 151 PRO B CA 1
ATOM 5406 C C . PRO B 1 151 ? 1.728 16.125 25.828 1 91.12 151 PRO B C 1
ATOM 5408 O O . PRO B 1 151 ? 1.64 17.344 25.672 1 91.12 151 PRO B O 1
ATOM 5411 N N . ASN B 1 152 ? 2.746 15.602 26.375 1 90.75 152 ASN B N 1
ATOM 5412 C CA . ASN B 1 152 ? 3.82 16.422 26.922 1 90.75 152 ASN B CA 1
ATOM 5413 C C . ASN B 1 152 ? 4.594 17.141 25.812 1 90.75 152 ASN B C 1
ATOM 5415 O O . ASN B 1 152 ? 4.844 18.344 25.891 1 90.75 152 ASN B O 1
ATOM 5419 N N . VAL B 1 153 ? 4.965 16.359 24.828 1 91.94 153 VAL B N 1
ATOM 5420 C CA . VAL B 1 153 ? 5.711 16.906 23.703 1 91.94 153 VAL B CA 1
ATOM 5421 C C . VAL B 1 153 ? 4.867 17.953 22.984 1 91.94 153 VAL B C 1
ATOM 5423 O O . VAL B 1 153 ? 5.359 19.031 22.656 1 91.94 153 VAL B O 1
ATOM 5426 N N . ILE B 1 154 ? 3.617 17.688 22.781 1 94.5 154 ILE B N 1
ATOM 5427 C CA . ILE B 1 154 ? 2.725 18.578 22.031 1 94.5 154 ILE B CA 1
ATOM 5428 C C . ILE B 1 154 ? 2.426 19.828 22.859 1 94.5 154 ILE B C 1
ATOM 5430 O O . ILE B 1 154 ? 2.381 20.938 22.312 1 94.5 154 ILE B O 1
ATOM 5434 N N . SER B 1 155 ? 2.256 19.656 24.125 1 94.56 155 SER B N 1
ATOM 5435 C CA . SER B 1 155 ? 2.035 20.812 24.984 1 94.56 155 SER B CA 1
ATOM 5436 C C . SER B 1 155 ? 3.24 21.734 24.969 1 94.56 155 SER B C 1
ATOM 5438 O O . SER B 1 155 ? 3.088 22.953 24.891 1 94.56 155 SER B O 1
ATOM 5440 N N . ALA B 1 156 ? 4.395 21.203 25.094 1 93.56 156 ALA B N 1
ATOM 5441 C CA . ALA B 1 156 ? 5.625 21.984 25.062 1 93.56 156 ALA B CA 1
ATOM 5442 C C . ALA B 1 156 ? 5.781 22.703 23.734 1 93.56 156 ALA B C 1
ATOM 5444 O O . ALA B 1 156 ? 6.207 23.859 23.688 1 93.56 156 ALA B O 1
ATOM 5445 N N . TYR B 1 157 ? 5.441 22.031 22.688 1 94.75 157 TYR B N 1
ATOM 5446 C CA . TYR B 1 157 ? 5.48 22.578 21.328 1 94.75 157 TYR B CA 1
ATOM 5447 C C . TYR B 1 157 ? 4.582 23.797 21.219 1 94.75 157 TYR B C 1
ATOM 5449 O O . TYR B 1 157 ? 5.016 24.859 20.75 1 94.75 157 TYR B O 1
ATOM 5457 N N . PHE B 1 158 ? 3.371 23.703 21.703 1 96.81 158 PHE B N 1
ATOM 5458 C CA . PHE B 1 158 ? 2.422 24.812 21.562 1 96.81 158 PHE B CA 1
ATOM 5459 C C . PHE B 1 158 ? 2.807 25.969 22.484 1 96.81 158 PHE B C 1
ATOM 5461 O O . PHE B 1 158 ? 2.588 27.125 22.141 1 96.81 158 PHE B O 1
ATOM 5468 N N . GLN B 1 159 ? 3.363 25.625 23.578 1 95.69 159 GLN B N 1
ATOM 5469 C CA . GLN B 1 159 ? 3.842 26.688 24.469 1 95.69 159 GLN B CA 1
ATOM 5470 C C . GLN B 1 159 ? 4.957 27.5 23.812 1 95.69 159 GLN B C 1
ATOM 5472 O O . GLN B 1 159 ? 4.938 28.719 23.844 1 95.69 159 GLN B O 1
ATOM 5477 N N . LYS B 1 160 ? 5.887 26.812 23.234 1 94.75 160 LYS B N 1
ATOM 5478 C CA . LYS B 1 160 ? 7.008 27.469 22.578 1 94.75 160 LYS B CA 1
ATOM 5479 C C . LYS B 1 160 ? 6.535 28.266 21.359 1 94.75 160 LYS B C 1
ATOM 5481 O O . LYS B 1 160 ? 6.926 29.422 21.188 1 94.75 160 LYS B O 1
ATOM 5486 N N . LEU B 1 161 ? 5.719 27.656 20.562 1 96.44 161 LEU B N 1
ATOM 5487 C CA . LEU B 1 161 ? 5.203 28.328 19.375 1 96.44 161 LEU B CA 1
ATOM 5488 C C . LEU B 1 161 ? 4.379 29.547 19.75 1 96.44 161 LEU B C 1
ATOM 5490 O O . LEU B 1 161 ? 4.543 30.625 19.172 1 96.44 161 LEU B O 1
ATOM 5494 N N . GLY B 1 162 ? 3.52 29.328 20.703 1 96.06 162 GLY B N 1
ATOM 5495 C CA . GLY B 1 162 ? 2.691 30.438 21.156 1 96.06 162 GLY B CA 1
ATOM 5496 C C . GLY B 1 162 ? 3.498 31.609 21.688 1 96.06 162 GLY B C 1
ATOM 5497 O O . GLY B 1 162 ? 3.238 32.75 21.328 1 96.06 162 GLY B O 1
ATOM 5498 N N . SER B 1 163 ? 4.445 31.281 22.531 1 95.06 163 SER B N 1
ATOM 5499 C CA . SER B 1 163 ? 5.305 32.312 23.094 1 95.06 163 SER B CA 1
ATOM 5500 C C . SER B 1 163 ? 6.082 33.062 22 1 95.06 163 SER B C 1
ATOM 5502 O O . SER B 1 163 ? 6.27 34.25 22.062 1 95.06 163 SER B O 1
ATOM 5504 N N . PHE B 1 164 ? 6.492 32.312 21.078 1 93.94 164 PHE B N 1
ATOM 5505 C CA . PHE B 1 164 ? 7.27 32.844 19.969 1 93.94 164 PHE B CA 1
ATOM 5506 C C . PHE B 1 164 ? 6.402 33.75 19.094 1 93.94 164 PHE B C 1
ATOM 5508 O O . PHE B 1 164 ? 6.824 34.844 18.719 1 93.94 164 PHE B O 1
ATOM 5515 N N . MET B 1 165 ? 5.266 33.344 18.781 1 96.62 165 MET B N 1
ATOM 5516 C CA . MET B 1 165 ? 4.344 34.156 17.969 1 96.62 165 MET B CA 1
ATOM 5517 C C . MET B 1 165 ? 3.934 35.406 18.688 1 96.62 165 MET B C 1
ATOM 5519 O O . MET B 1 165 ? 3.729 36.469 18.062 1 96.62 165 MET B O 1
ATOM 5523 N N . ASP B 1 166 ? 3.83 35.312 19.969 1 96 166 ASP B N 1
ATOM 5524 C CA . ASP B 1 166 ? 3.529 36.5 20.766 1 96 166 ASP B CA 1
ATOM 5525 C C . ASP B 1 166 ? 4.68 37.5 20.719 1 96 166 ASP B C 1
ATOM 5527 O O . ASP B 1 166 ? 4.453 38.719 20.578 1 96 166 ASP B O 1
ATOM 5531 N N . LYS B 1 167 ? 5.816 36.938 20.875 1 94.56 167 LYS B N 1
ATOM 5532 C CA . LYS B 1 167 ? 7 37.812 20.828 1 94.56 167 LYS B CA 1
ATOM 5533 C C . LYS B 1 167 ? 7.09 38.531 19.5 1 94.56 167 LYS B C 1
ATOM 5535 O O . LYS B 1 167 ? 7.496 39.688 19.453 1 94.56 167 LYS B O 1
ATOM 5540 N N . LEU B 1 168 ? 6.695 37.875 18.406 1 95.25 168 LEU B N 1
ATOM 5541 C CA . LEU B 1 168 ? 6.766 38.438 17.062 1 95.25 168 LEU B CA 1
ATOM 5542 C C . LEU B 1 168 ? 5.52 39.25 16.75 1 95.25 168 LEU B C 1
ATOM 5544 O O . LEU B 1 168 ? 5.477 39.969 15.742 1 95.25 168 LEU B O 1
ATOM 5548 N N . ASN B 1 169 ? 4.566 39.188 17.578 1 96 169 ASN B N 1
ATOM 5549 C CA . ASN B 1 169 ? 3.283 39.844 17.375 1 96 169 ASN B CA 1
ATOM 5550 C C . ASN B 1 169 ? 2.652 39.438 16.031 1 96 169 ASN B C 1
ATOM 5552 O O . ASN B 1 169 ? 2.271 40.312 15.25 1 96 169 ASN B O 1
ATOM 5556 N N . ILE B 1 170 ? 2.547 38.125 15.758 1 95.94 170 ILE B N 1
ATOM 5557 C CA . ILE B 1 170 ? 2.035 37.719 14.461 1 95.94 170 ILE B CA 1
ATOM 5558 C C . ILE B 1 170 ? 0.904 36.688 14.656 1 95.94 170 ILE B C 1
ATOM 5560 O O . ILE B 1 170 ? 0.438 36.094 13.688 1 95.94 170 ILE B O 1
ATOM 5564 N N . LYS B 1 171 ? 0.442 36.438 15.812 1 94.56 171 LYS B N 1
ATOM 5565 C CA . LYS B 1 171 ? -0.566 35.438 16.141 1 94.56 171 LYS B CA 1
ATOM 5566 C C . LYS B 1 171 ? -1.849 35.688 15.344 1 94.56 171 LYS B C 1
ATOM 5568 O O . LYS B 1 171 ? -2.58 34.719 15.047 1 94.56 171 LYS B O 1
ATOM 5573 N N . ASP B 1 172 ? -2.146 36.906 14.969 1 95.12 172 ASP B N 1
ATOM 5574 C CA . ASP B 1 172 ? -3.375 37.219 14.25 1 95.12 172 ASP B CA 1
ATOM 5575 C C . ASP B 1 172 ? -3.07 37.75 12.836 1 95.12 172 ASP B C 1
ATOM 5577 O O . ASP B 1 172 ? -3.885 38.438 12.234 1 95.12 172 ASP B O 1
ATOM 5581 N N . LYS B 1 173 ? -1.896 37.5 12.375 1 97.44 173 LYS B N 1
ATOM 5582 C CA . LYS B 1 173 ? -1.475 37.969 11.055 1 97.44 173 LYS B CA 1
ATOM 5583 C C . LYS B 1 173 ? -1.142 36.781 10.141 1 97.44 173 LYS B C 1
ATOM 5585 O O . LYS B 1 173 ? 0.03 36.531 9.867 1 97.44 173 LYS B O 1
ATOM 5590 N N . PRO B 1 174 ? -2.174 36.156 9.586 1 97.19 174 PRO B N 1
ATOM 5591 C CA . PRO B 1 174 ? -1.989 34.938 8.789 1 97.19 174 PRO B CA 1
ATOM 5592 C C . PRO B 1 174 ? -1.096 35.156 7.574 1 97.19 174 PRO B C 1
ATOM 5594 O O . PRO B 1 174 ? -0.441 34.219 7.105 1 97.19 174 PRO B O 1
ATOM 5597 N N . GLN B 1 175 ? -0.953 36.344 7.047 1 96.94 175 GLN B N 1
ATOM 5598 C CA . GLN B 1 175 ? -0.157 36.625 5.859 1 96.94 175 GLN B CA 1
ATOM 5599 C C . GLN B 1 175 ? 1.335 36.5 6.148 1 96.94 175 GLN B C 1
ATOM 5601 O O . GLN B 1 175 ? 2.146 36.406 5.223 1 96.94 175 GLN B O 1
ATOM 5606 N N . GLN B 1 176 ? 1.703 36.5 7.438 1 98.06 176 GLN B N 1
ATOM 5607 C CA . GLN B 1 176 ? 3.109 36.438 7.824 1 98.06 176 GLN B CA 1
ATOM 5608 C C . GLN B 1 176 ? 3.494 35.062 8.336 1 98.06 176 GLN B C 1
ATOM 5610 O O . GLN B 1 176 ? 4.629 34.844 8.766 1 98.06 176 GLN B O 1
ATOM 5615 N N . ILE B 1 177 ? 2.594 34.062 8.32 1 98.56 177 ILE B N 1
ATOM 5616 C CA . ILE B 1 177 ? 2.842 32.719 8.805 1 98.56 177 ILE B CA 1
ATOM 5617 C C . ILE B 1 177 ? 2.881 31.75 7.625 1 98.56 177 ILE B C 1
ATOM 5619 O O . ILE B 1 177 ? 1.862 31.516 6.969 1 98.56 177 ILE B O 1
ATOM 5623 N N . PHE B 1 178 ? 4.035 31.172 7.391 1 98.69 178 PHE B N 1
ATOM 5624 C CA . PHE B 1 178 ? 4.234 30.281 6.246 1 98.69 178 PHE B CA 1
ATOM 5625 C C . PHE B 1 178 ? 4.551 28.859 6.699 1 98.69 178 PHE B C 1
ATOM 5627 O O . PHE B 1 178 ? 5.09 28.656 7.793 1 98.69 178 PHE B O 1
ATOM 5634 N N . ASN B 1 179 ? 4.172 27.875 5.934 1 98.62 179 ASN B N 1
ATOM 5635 C CA . ASN B 1 179 ? 4.496 26.453 6.09 1 98.62 179 ASN B CA 1
ATOM 5636 C C . ASN B 1 179 ? 5.082 25.875 4.812 1 98.62 179 ASN B C 1
ATOM 5638 O O . ASN B 1 179 ? 4.574 26.125 3.717 1 98.62 179 ASN B O 1
ATOM 5642 N N . ALA B 1 180 ? 6.172 25.219 4.926 1 98.44 180 ALA B N 1
ATOM 5643 C CA . ALA B 1 180 ? 6.805 24.547 3.791 1 98.44 180 ALA B CA 1
ATOM 5644 C C . ALA B 1 180 ? 7.062 23.078 4.094 1 98.44 180 ALA B C 1
ATOM 5646 O O . ALA B 1 180 ? 7.398 22.719 5.227 1 98.44 180 ALA B O 1
ATOM 5647 N N . ASP B 1 181 ? 6.855 22.219 3.152 1 97.62 181 ASP B N 1
ATOM 5648 C CA . ASP B 1 181 ? 7.109 20.781 3.287 1 97.62 181 ASP B CA 1
ATOM 5649 C C . ASP B 1 181 ? 7.324 20.125 1.922 1 97.62 181 ASP B C 1
ATOM 5651 O O . ASP B 1 181 ? 7.043 20.734 0.887 1 97.62 181 ASP B O 1
ATOM 5655 N N . GLU B 1 182 ? 7.93 18.984 1.99 1 96.94 182 GLU B N 1
ATOM 5656 C CA . GLU B 1 182 ? 8.203 18.219 0.773 1 96.94 182 GLU B CA 1
ATOM 5657 C C . GLU B 1 182 ? 7.281 17.016 0.661 1 96.94 182 GLU B C 1
ATOM 5659 O O . GLU B 1 182 ? 6.875 16.438 1.674 1 96.94 182 GLU B O 1
ATOM 5664 N N . THR B 1 183 ? 6.918 16.641 -0.521 1 96.75 183 THR B N 1
ATOM 5665 C CA . THR B 1 183 ? 6.184 15.414 -0.789 1 96.75 183 THR B CA 1
ATOM 5666 C C . THR B 1 183 ? 6.73 14.719 -2.033 1 96.75 183 THR B C 1
ATOM 5668 O O . THR B 1 183 ? 7.18 15.375 -2.973 1 96.75 183 THR B O 1
ATOM 5671 N N . GLY B 1 184 ? 6.816 13.461 -1.988 1 95.62 184 GLY B N 1
ATOM 5672 C CA . GLY B 1 184 ? 7.219 12.664 -3.139 1 95.62 184 GLY B CA 1
ATOM 5673 C C . GLY B 1 184 ? 6.043 12.203 -3.982 1 95.62 184 GLY B C 1
ATOM 5674 O O . GLY B 1 184 ? 5.035 11.742 -3.449 1 95.62 184 GLY B O 1
ATOM 5675 N N . VAL B 1 185 ? 6.191 12.352 -5.301 1 95.31 185 VAL B N 1
ATOM 5676 C CA . VAL B 1 185 ? 5.172 11.906 -6.246 1 95.31 185 VAL B CA 1
ATOM 5677 C C . VAL B 1 185 ? 5.805 10.992 -7.293 1 95.31 185 VAL B C 1
ATOM 5679 O O . VAL B 1 185 ? 6.809 11.344 -7.914 1 95.31 185 VAL B O 1
ATOM 5682 N N . SER B 1 186 ? 5.184 9.844 -7.48 1 93.06 186 SER B N 1
ATOM 5683 C CA . SER B 1 186 ? 5.742 8.852 -8.383 1 93.06 186 SER B CA 1
ATOM 5684 C C . SER B 1 186 ? 5.105 8.945 -9.766 1 93.06 186 SER B C 1
ATOM 5686 O O . SER B 1 186 ? 3.938 9.312 -9.898 1 93.06 186 SER B O 1
ATOM 5688 N N . THR B 1 187 ? 5.906 8.57 -10.789 1 90.94 187 THR B N 1
ATOM 5689 C CA . THR B 1 187 ? 5.383 8.508 -12.148 1 90.94 187 THR B CA 1
ATOM 5690 C C . THR B 1 187 ? 4.48 7.285 -12.32 1 90.94 187 THR B C 1
ATOM 5692 O O . THR B 1 187 ? 3.758 7.176 -13.312 1 90.94 187 THR B O 1
ATOM 5695 N N . VAL B 1 188 ? 4.617 6.379 -11.445 1 91.38 188 VAL B N 1
ATOM 5696 C CA . VAL B 1 188 ? 3.684 5.258 -11.414 1 91.38 188 VAL B CA 1
ATOM 5697 C C . VAL B 1 188 ? 2.621 5.496 -10.344 1 91.38 188 VAL B C 1
ATOM 5699 O O . VAL B 1 188 ? 2.922 5.473 -9.148 1 91.38 188 VAL B O 1
ATOM 5702 N N . HIS B 1 189 ? 1.451 5.695 -10.82 1 89.75 189 HIS B N 1
ATOM 5703 C CA . HIS B 1 189 ? 0.379 6.102 -9.922 1 89.75 189 HIS B CA 1
ATOM 5704 C C . HIS B 1 189 ? -0.229 4.902 -9.203 1 89.75 189 HIS B C 1
ATOM 5706 O O . HIS B 1 189 ? -0.065 3.762 -9.648 1 89.75 189 HIS B O 1
ATOM 5712 N N . ASP B 1 190 ? -0.864 5.176 -8.094 1 89.12 190 ASP B N 1
ATOM 5713 C CA . ASP B 1 190 ? -1.695 4.203 -7.391 1 89.12 190 ASP B CA 1
ATOM 5714 C C . ASP B 1 190 ? -3.115 4.184 -7.953 1 89.12 190 ASP B C 1
ATOM 5716 O O . ASP B 1 190 ? -3.766 5.227 -8.039 1 89.12 190 ASP B O 1
ATOM 5720 N N . PRO B 1 191 ? -3.49 3.051 -8.289 1 89.69 191 PRO B N 1
ATOM 5721 C CA . PRO B 1 191 ? -4.832 2.988 -8.875 1 89.69 191 PRO B CA 1
ATOM 5722 C C . PRO B 1 191 ? -5.926 3.371 -7.883 1 89.69 191 PRO B C 1
ATOM 5724 O O . PRO B 1 191 ? -5.828 3.045 -6.699 1 89.69 191 PRO B O 1
ATOM 5727 N N . SER B 1 192 ? -6.93 3.994 -8.375 1 90.06 192 SER B N 1
ATOM 5728 C CA . SER B 1 192 ? -8.102 4.348 -7.586 1 90.06 192 SER B CA 1
ATOM 5729 C C . SER B 1 192 ? -9.078 3.178 -7.484 1 90.06 192 SER B C 1
ATOM 5731 O O . SER B 1 192 ? -8.969 2.207 -8.234 1 90.06 192 SER B O 1
ATOM 5733 N N . LYS B 1 193 ? -9.992 3.318 -6.531 1 90.81 193 LYS B N 1
ATOM 5734 C CA . LYS B 1 193 ? -11.078 2.342 -6.445 1 90.81 193 LYS B CA 1
ATOM 5735 C C . LYS B 1 193 ? -11.961 2.393 -7.688 1 90.81 193 LYS B C 1
ATOM 5737 O O . LYS B 1 193 ? -12.281 3.473 -8.188 1 90.81 193 LYS B O 1
ATOM 5742 N N . VAL B 1 194 ? -12.273 1.261 -8.172 1 92 194 VAL B N 1
ATOM 5743 C CA . VAL B 1 194 ? -13.047 1.208 -9.406 1 92 194 VAL B CA 1
ATOM 5744 C C . VAL B 1 194 ? -14.281 0.325 -9.211 1 92 194 VAL B C 1
ATOM 5746 O O . VAL B 1 194 ? -14.328 -0.486 -8.281 1 92 194 VAL B O 1
ATOM 5749 N N . VAL B 1 195 ? -15.242 0.542 -10.078 1 93.38 195 VAL B N 1
ATOM 5750 C CA . VAL B 1 195 ? -16.453 -0.282 -10.109 1 93.38 195 VAL B CA 1
ATOM 5751 C C . VAL B 1 195 ? -16.234 -1.481 -11.023 1 93.38 195 VAL B C 1
ATOM 5753 O O . VAL B 1 195 ? -15.805 -1.322 -12.172 1 93.38 195 VAL B O 1
ATOM 5756 N N . GLY B 1 196 ? -16.422 -2.625 -10.469 1 90 196 GLY B N 1
ATOM 5757 C CA . GLY B 1 196 ? -16.234 -3.832 -11.258 1 90 196 GLY B CA 1
ATOM 5758 C C . GLY B 1 196 ? -17.172 -4.957 -10.867 1 90 196 GLY B C 1
ATOM 5759 O O . GLY B 1 196 ? -18.109 -4.746 -10.094 1 90 196 GLY B O 1
ATOM 5760 N N . LYS B 1 197 ? -16.891 -6.062 -11.492 1 89.56 197 LYS B N 1
ATOM 5761 C CA . LYS B 1 197 ? -17.75 -7.227 -11.281 1 89.56 197 LYS B CA 1
ATOM 5762 C C . LYS B 1 197 ? -17.594 -7.777 -9.867 1 89.56 197 LYS B C 1
ATOM 5764 O O . LYS B 1 197 ? -16.469 -7.973 -9.398 1 89.56 197 LYS B O 1
ATOM 5769 N N . ARG B 1 198 ? -18.672 -8.023 -9.297 1 88.38 198 ARG B N 1
ATOM 5770 C CA . ARG B 1 198 ? -18.672 -8.602 -7.953 1 88.38 198 ARG B CA 1
ATOM 5771 C C . ARG B 1 198 ? -18.188 -10.047 -7.973 1 88.38 198 ARG B C 1
ATOM 5773 O O . ARG B 1 198 ? -18.562 -10.82 -8.852 1 88.38 198 ARG B O 1
ATOM 5780 N N . GLY B 1 199 ? -17.359 -10.445 -7.047 1 78.56 199 GLY B N 1
ATOM 5781 C CA . GLY B 1 199 ? -16.938 -11.828 -6.895 1 78.56 199 GLY B CA 1
ATOM 5782 C C . GLY B 1 199 ? -15.695 -12.164 -7.691 1 78.56 199 GLY B C 1
ATOM 5783 O O . GLY B 1 199 ? -15.156 -13.273 -7.582 1 78.56 199 GLY B O 1
ATOM 5784 N N . LYS B 1 200 ? -15.312 -11.219 -8.531 1 80.75 200 LYS B N 1
ATOM 5785 C CA . LYS B 1 200 ? -14.086 -11.453 -9.289 1 80.75 200 LYS B CA 1
ATOM 5786 C C . LYS B 1 200 ? -12.875 -11.539 -8.359 1 80.75 200 LYS B C 1
ATOM 5788 O O . LYS B 1 200 ? -12.75 -10.758 -7.414 1 80.75 200 LYS B O 1
ATOM 5793 N N . LYS B 1 201 ? -12.07 -12.508 -8.602 1 72.94 201 LYS B N 1
ATOM 5794 C CA . LYS B 1 201 ? -10.938 -12.773 -7.715 1 72.94 201 LYS B CA 1
ATOM 5795 C C . LYS B 1 201 ? -9.891 -11.672 -7.805 1 72.94 201 LYS B C 1
ATOM 5797 O O . LYS B 1 201 ? -9.336 -11.25 -6.789 1 72.94 201 LYS B O 1
ATOM 5802 N N . SER B 1 202 ? -9.625 -11.25 -9.062 1 78.12 202 SER B N 1
ATOM 5803 C CA . SER B 1 202 ? -8.594 -10.227 -9.203 1 78.12 202 SER B CA 1
ATOM 5804 C C . SER B 1 202 ? -9.047 -9.125 -10.164 1 78.12 202 SER B C 1
ATOM 5806 O O . SER B 1 202 ? -9.602 -9.414 -11.227 1 78.12 202 SER B O 1
ATOM 5808 N N . VAL B 1 203 ? -8.961 -7.902 -9.656 1 82.25 203 VAL B N 1
ATOM 5809 C CA . VAL B 1 203 ? -9.234 -6.73 -10.484 1 82.25 203 VAL B CA 1
ATOM 5810 C C . VAL B 1 203 ? -7.949 -5.926 -10.68 1 82.25 203 VAL B C 1
ATOM 5812 O O . VAL B 1 203 ? -7.223 -5.664 -9.719 1 82.25 203 VAL B O 1
ATOM 5815 N N . HIS B 1 204 ? -7.664 -5.629 -11.945 1 86.12 204 HIS B N 1
ATOM 5816 C CA . HIS B 1 204 ? -6.43 -4.922 -12.25 1 86.12 204 HIS B CA 1
ATOM 5817 C C . HIS B 1 204 ? -6.711 -3.578 -12.914 1 86.12 204 HIS B C 1
ATOM 5819 O O . HIS B 1 204 ? -7.738 -3.414 -13.586 1 86.12 204 HIS B O 1
ATOM 5825 N N . SER B 1 205 ? -5.859 -2.662 -12.641 1 89.56 205 SER B N 1
ATOM 5826 C CA . SER B 1 205 ? -5.852 -1.381 -13.344 1 89.56 205 SER B CA 1
ATOM 5827 C C . SER B 1 205 ? -4.5 -1.113 -13.992 1 89.56 205 SER B C 1
ATOM 5829 O O . SER B 1 205 ? -3.455 -1.328 -13.375 1 89.56 205 SER B O 1
ATOM 5831 N N . LYS B 1 206 ? -4.602 -0.734 -15.18 1 86.94 206 LYS B N 1
ATOM 5832 C CA . LYS B 1 206 ? -3.375 -0.438 -15.906 1 86.94 206 LYS B CA 1
ATOM 5833 C C . LYS B 1 206 ? -2.643 0.752 -15.297 1 86.94 206 LYS B C 1
ATOM 5835 O O . LYS B 1 206 ? -3.256 1.781 -15 1 86.94 206 LYS B O 1
ATOM 5840 N N . THR B 1 207 ? -1.477 0.481 -15.055 1 88 207 THR B N 1
ATOM 5841 C CA . THR B 1 207 ? -0.588 1.546 -14.602 1 88 207 THR B CA 1
ATOM 5842 C C . THR B 1 207 ? 0.569 1.736 -15.578 1 88 207 THR B C 1
ATOM 5844 O O . THR B 1 207 ? 0.665 1.025 -16.578 1 88 207 THR B O 1
ATOM 5847 N N . SER B 1 208 ? 1.435 2.762 -15.336 1 85.06 208 SER B N 1
ATOM 5848 C CA . SER B 1 208 ? 2.533 3.1 -16.234 1 85.06 208 SER B CA 1
ATOM 5849 C C . SER B 1 208 ? 3.641 2.051 -16.172 1 85.06 208 SER B C 1
ATOM 5851 O O . SER B 1 208 ? 3.371 0.851 -16.25 1 85.06 208 SER B O 1
ATOM 5853 N N . GLY B 1 209 ? 4.785 2.396 -15.852 1 73.94 209 GLY B N 1
ATOM 5854 C CA . GLY B 1 209 ? 5.934 1.507 -15.852 1 73.94 209 GLY B CA 1
ATOM 5855 C C . GLY B 1 209 ? 5.973 0.578 -14.656 1 73.94 209 GLY B C 1
ATOM 5856 O O . GLY B 1 209 ? 5.137 0.68 -13.758 1 73.94 209 GLY B O 1
ATOM 5857 N N . GLU B 1 210 ? 6.785 -0.448 -14.75 1 71.06 210 GLU B N 1
ATOM 5858 C CA . GLU B 1 210 ? 6.977 -1.391 -13.648 1 71.06 210 GLU B CA 1
ATOM 5859 C C . GLU B 1 210 ? 7.598 -0.707 -12.438 1 71.06 210 GLU B C 1
ATOM 5861 O O . GLU B 1 210 ? 7.188 -0.949 -11.297 1 71.06 210 GLU B O 1
ATOM 5866 N N . ARG B 1 211 ? 8.57 0.113 -12.773 1 78.5 211 ARG B N 1
ATOM 5867 C CA . ARG B 1 211 ? 9.203 0.911 -11.727 1 78.5 211 ARG B CA 1
ATOM 5868 C C . ARG B 1 211 ? 9.023 2.402 -11.992 1 78.5 211 ARG B C 1
ATOM 5870 O O . ARG B 1 211 ? 9.211 2.865 -13.117 1 78.5 211 ARG B O 1
ATOM 5877 N N . GLY B 1 212 ? 8.586 3.051 -10.984 1 81.19 212 GLY B N 1
ATOM 5878 C CA . GLY B 1 212 ? 8.375 4.477 -11.148 1 81.19 212 GLY B CA 1
ATOM 5879 C C . GLY B 1 212 ? 9.547 5.316 -10.672 1 81.19 212 GLY B C 1
ATOM 5880 O O . GLY B 1 212 ? 10.508 4.789 -10.117 1 81.19 212 GLY B O 1
ATOM 5881 N N . GLU B 1 213 ? 9.555 6.566 -11.195 1 88.38 213 GLU B N 1
ATOM 5882 C CA . GLU B 1 213 ? 10.492 7.578 -10.719 1 88.38 213 GLU B CA 1
ATOM 5883 C C . GLU B 1 213 ? 9.82 8.555 -9.758 1 88.38 213 GLU B C 1
ATOM 5885 O O . GLU B 1 213 ? 8.688 8.984 -10 1 88.38 213 GLU B O 1
ATOM 5890 N N . ASN B 1 214 ? 10.555 8.75 -8.719 1 92.38 214 ASN B N 1
ATOM 5891 C CA . ASN B 1 214 ? 10.016 9.68 -7.73 1 92.38 214 ASN B CA 1
ATOM 5892 C C . ASN B 1 214 ? 10.438 11.117 -8.031 1 92.38 214 ASN B C 1
ATOM 5894 O O . ASN B 1 214 ? 11.586 11.367 -8.398 1 92.38 214 ASN B O 1
ATOM 5898 N N . VAL B 1 215 ? 9.523 11.984 -7.98 1 95.44 215 VAL B N 1
ATOM 5899 C CA . VAL B 1 215 ? 9.781 13.422 -8.07 1 95.44 215 VAL B CA 1
ATOM 5900 C C . VAL B 1 215 ? 9.383 14.102 -6.762 1 95.44 215 VAL B C 1
ATOM 5902 O O . VAL B 1 215 ? 8.297 13.859 -6.238 1 95.44 215 VAL B O 1
ATOM 5905 N N . THR B 1 216 ? 10.297 14.891 -6.203 1 97.5 216 THR B N 1
ATOM 5906 C CA . THR B 1 216 ? 10 15.609 -4.973 1 97.5 216 THR B CA 1
ATOM 5907 C C . THR B 1 216 ? 9.453 17 -5.277 1 97.5 216 THR B C 1
ATOM 5909 O O . THR B 1 216 ? 10.016 17.734 -6.102 1 97.5 216 THR B O 1
ATOM 5912 N N . ALA B 1 217 ? 8.367 17.312 -4.688 1 98 217 ALA B N 1
ATOM 5913 C CA . ALA B 1 217 ? 7.797 18.656 -4.773 1 98 217 ALA B CA 1
ATOM 5914 C C . ALA B 1 217 ? 7.898 19.375 -3.438 1 98 217 ALA B C 1
ATOM 5916 O O . ALA B 1 217 ? 7.41 18.891 -2.418 1 98 217 ALA B O 1
ATOM 5917 N N . LEU B 1 218 ? 8.594 20.469 -3.41 1 98.38 218 LEU B N 1
ATOM 5918 C CA . LEU B 1 218 ? 8.586 21.375 -2.264 1 98.38 218 LEU B CA 1
ATOM 5919 C C . LEU B 1 218 ? 7.496 22.422 -2.41 1 98.38 218 LEU B C 1
ATOM 5921 O O . LEU B 1 218 ? 7.504 23.203 -3.367 1 98.38 218 LEU B O 1
ATOM 5925 N N . CYS B 1 219 ? 6.574 22.406 -1.484 1 98.56 219 CYS B N 1
ATOM 5926 C CA . CYS B 1 219 ? 5.445 23.328 -1.517 1 98.56 219 CYS B CA 1
ATOM 5927 C C . CYS B 1 219 ? 5.465 24.266 -0.308 1 98.56 219 CYS B C 1
ATOM 5929 O O . CYS B 1 219 ? 5.977 23.891 0.751 1 98.56 219 CYS B O 1
ATOM 5931 N N . CYS B 1 220 ? 4.977 25.422 -0.535 1 98.69 220 CYS B N 1
ATOM 5932 C CA . CYS B 1 220 ? 4.93 26.422 0.521 1 98.69 220 CYS B CA 1
ATOM 5933 C C . CYS B 1 220 ? 3.654 27.25 0.431 1 98.69 220 CYS B C 1
ATOM 5935 O O . CYS B 1 220 ? 3.252 27.656 -0.658 1 98.69 220 CYS B O 1
ATOM 5937 N N . VAL B 1 221 ? 2.994 27.391 1.536 1 98.56 221 VAL B N 1
ATOM 5938 C CA . VAL B 1 221 ? 1.768 28.188 1.628 1 98.56 221 VAL B CA 1
ATOM 5939 C C . VAL B 1 221 ? 1.8 29.047 2.887 1 98.56 221 VAL B C 1
ATOM 5941 O O . VAL B 1 221 ? 2.623 28.828 3.779 1 98.56 221 VAL B O 1
ATOM 5944 N N . ASN B 1 222 ? 1.041 30.078 2.943 1 98.38 222 ASN B N 1
ATOM 5945 C CA . ASN B 1 222 ? 0.887 30.812 4.195 1 98.38 222 ASN B CA 1
ATOM 5946 C C . ASN B 1 222 ? -0.51 30.625 4.781 1 98.38 222 ASN B C 1
ATOM 5948 O O . ASN B 1 222 ? -1.355 29.953 4.188 1 98.38 222 ASN B O 1
ATOM 5952 N N . ALA B 1 223 ? -0.763 31.141 5.922 1 98.25 223 ALA B N 1
ATOM 5953 C CA . ALA B 1 223 ? -1.999 30.906 6.668 1 98.25 223 ALA B CA 1
ATOM 5954 C C . ALA B 1 223 ? -3.166 31.672 6.039 1 98.25 223 ALA B C 1
ATOM 5956 O O . ALA B 1 223 ? -4.328 31.422 6.383 1 98.25 223 ALA B O 1
ATOM 5957 N N . GLU B 1 224 ? -2.975 32.531 5.07 1 97.31 224 GLU B N 1
ATOM 5958 C CA . GLU B 1 224 ? -4.027 33.188 4.301 1 97.31 224 GLU B CA 1
ATOM 5959 C C . GLU B 1 224 ? -4.32 32.406 3.01 1 97.31 224 GLU B C 1
ATOM 5961 O O . GLU B 1 224 ? -5.125 32.875 2.189 1 97.31 224 GLU B O 1
ATOM 5966 N N . ALA B 1 225 ? -3.631 31.266 2.816 1 97.12 225 ALA B N 1
ATOM 5967 C CA . ALA B 1 225 ? -3.828 30.344 1.703 1 97.12 225 ALA B CA 1
ATOM 5968 C C . ALA B 1 225 ? -3.215 30.891 0.419 1 97.12 225 ALA B C 1
ATOM 5970 O O . ALA B 1 225 ? -3.717 30.641 -0.677 1 97.12 225 ALA B O 1
ATOM 5971 N N . ARG B 1 226 ? -2.254 31.75 0.608 1 97.19 226 ARG B N 1
ATOM 5972 C CA . ARG B 1 226 ? -1.423 32.062 -0.545 1 97.19 226 ARG B CA 1
ATOM 5973 C C . ARG B 1 226 ? -0.49 30.922 -0.895 1 97.19 226 ARG B C 1
ATOM 5975 O O . ARG B 1 226 ? 0.202 30.391 -0.023 1 97.19 226 ARG B O 1
ATOM 5982 N N . VAL B 1 227 ? -0.533 30.531 -2.143 1 98.12 227 VAL B N 1
ATOM 5983 C CA . VAL B 1 227 ? 0.274 29.406 -2.6 1 98.12 227 VAL B CA 1
ATOM 5984 C C . VAL B 1 227 ? 1.485 29.922 -3.375 1 98.12 227 VAL B C 1
ATOM 5986 O O . VAL B 1 227 ? 1.34 30.688 -4.328 1 98.12 227 VAL B O 1
ATOM 5989 N N . LEU B 1 228 ? 2.68 29.562 -2.982 1 98.31 228 LEU B N 1
ATOM 5990 C CA . LEU B 1 228 ? 3.885 29.891 -3.736 1 98.31 228 LEU B CA 1
ATOM 5991 C C . LEU B 1 228 ? 4.133 28.875 -4.84 1 98.31 228 LEU B C 1
ATOM 5993 O O . LEU B 1 228 ? 3.658 27.734 -4.758 1 98.31 228 LEU B O 1
ATOM 5997 N N . PRO B 1 229 ? 4.867 29.281 -5.863 1 97.88 229 PRO B N 1
ATOM 5998 C CA . PRO B 1 229 ? 5.25 28.281 -6.867 1 97.88 229 PRO B CA 1
ATOM 5999 C C . PRO B 1 229 ? 6.043 27.125 -6.27 1 97.88 229 PRO B C 1
ATOM 6001 O O . PRO B 1 229 ? 6.805 27.312 -5.32 1 97.88 229 PRO B O 1
ATOM 6004 N N . PRO B 1 230 ? 5.848 25.969 -6.816 1 98.19 230 PRO B N 1
ATOM 6005 C CA . PRO B 1 230 ? 6.559 24.812 -6.266 1 98.19 230 PRO B CA 1
ATOM 6006 C C . PRO B 1 230 ? 7.984 24.688 -6.797 1 98.19 230 PRO B C 1
ATOM 6008 O O . PRO B 1 230 ? 8.336 25.328 -7.793 1 98.19 230 PRO B O 1
ATOM 6011 N N . MET B 1 231 ? 8.766 23.969 -6.078 1 98.19 231 MET B N 1
ATOM 6012 C CA . MET B 1 231 ? 10.031 23.469 -6.59 1 98.19 231 MET B CA 1
ATOM 6013 C C . MET B 1 231 ? 9.945 21.969 -6.887 1 98.19 231 MET B C 1
ATOM 6015 O O . MET B 1 231 ? 9.461 21.203 -6.055 1 98.19 231 MET B O 1
ATOM 6019 N N . LEU B 1 232 ? 10.328 21.578 -8.023 1 97.44 232 LEU B N 1
ATOM 6020 C CA . LEU B 1 232 ? 10.312 20.188 -8.414 1 97.44 232 LEU B CA 1
ATOM 6021 C C . LEU B 1 232 ? 11.727 19.641 -8.57 1 97.44 232 LEU B C 1
ATOM 6023 O O . LEU B 1 232 ? 12.539 20.203 -9.305 1 97.44 232 LEU B O 1
ATOM 6027 N N . ILE B 1 233 ? 12 18.578 -7.871 1 96.94 233 ILE B N 1
ATOM 6028 C CA . ILE B 1 233 ? 13.32 17.953 -7.883 1 96.94 233 ILE B CA 1
ATOM 6029 C C . ILE B 1 233 ? 13.258 16.609 -8.586 1 96.94 233 ILE B C 1
ATOM 6031 O O . ILE B 1 233 ? 12.633 15.672 -8.078 1 96.94 233 ILE B O 1
ATOM 6035 N N . PHE B 1 234 ? 13.922 16.484 -9.664 1 94.94 234 PHE B N 1
ATOM 6036 C CA . PHE B 1 234 ? 13.969 15.25 -10.438 1 94.94 234 PHE B CA 1
ATOM 6037 C C . PHE B 1 234 ? 15.242 14.469 -10.133 1 94.94 234 PHE B C 1
ATOM 6039 O O . PHE B 1 234 ? 16.234 15.047 -9.703 1 94.94 234 PHE B O 1
ATOM 6046 N N . LYS B 1 235 ? 15.117 13.227 -10.359 1 92.88 235 LYS B N 1
ATOM 6047 C CA . LYS B 1 235 ? 16.328 12.398 -10.281 1 92.88 235 LYS B CA 1
ATOM 6048 C C . LYS B 1 235 ? 17.219 12.625 -11.492 1 92.88 235 LYS B C 1
ATOM 6050 O O . LYS B 1 235 ? 16.75 12.594 -12.633 1 92.88 235 LYS B O 1
ATOM 6055 N N . GLY B 1 236 ? 18.453 12.914 -11.234 1 89.31 236 GLY B N 1
ATOM 6056 C CA . GLY B 1 236 ? 19.391 13.117 -12.336 1 89.31 236 GLY B CA 1
ATOM 6057 C C . GLY B 1 236 ? 20.438 14.18 -12.047 1 89.31 236 GLY B C 1
ATOM 6058 O O . GLY B 1 236 ? 20.562 14.641 -10.906 1 89.31 236 GLY B O 1
ATOM 6059 N N . GLN B 1 237 ? 21.109 14.484 -13.078 1 86.56 237 GLN B N 1
ATOM 6060 C CA . GLN B 1 237 ? 22.203 15.43 -12.922 1 86.56 237 GLN B CA 1
ATOM 6061 C C . GLN B 1 237 ? 21.828 16.797 -13.492 1 86.56 237 GLN B C 1
ATOM 6063 O O . GLN B 1 237 ? 22.25 17.828 -12.961 1 86.56 237 GLN B O 1
ATOM 6068 N N . ARG B 1 238 ? 21.062 16.75 -14.539 1 84.94 238 ARG B N 1
ATOM 6069 C CA . ARG B 1 238 ? 20.703 18.016 -15.188 1 84.94 238 ARG B CA 1
ATOM 6070 C C . ARG B 1 238 ? 19.219 18.016 -15.555 1 84.94 238 ARG B C 1
ATOM 6072 O O . ARG B 1 238 ? 18.641 16.969 -15.852 1 84.94 238 ARG B O 1
ATOM 6079 N N . VAL B 1 239 ? 18.719 19.219 -15.477 1 85.19 239 VAL B N 1
ATOM 6080 C CA . VAL B 1 239 ? 17.328 19.406 -15.875 1 85.19 239 VAL B CA 1
ATOM 6081 C C . VAL B 1 239 ? 17.25 19.781 -17.344 1 85.19 239 VAL B C 1
ATOM 6083 O O . VAL B 1 239 ? 17.859 20.75 -17.781 1 85.19 239 VAL B O 1
ATOM 6086 N N . SER B 1 240 ? 16.562 18.953 -18.078 1 85.38 240 SER B N 1
ATOM 6087 C CA . SER B 1 240 ? 16.375 19.266 -19.5 1 85.38 240 SER B CA 1
ATOM 6088 C C . SER B 1 240 ? 15.125 20.109 -19.719 1 85.38 240 SER B C 1
ATOM 6090 O O . SER B 1 240 ? 14.219 20.125 -18.875 1 85.38 240 SER B O 1
ATOM 6092 N N . GLN B 1 241 ? 15.117 20.812 -20.781 1 85.38 241 GLN B N 1
ATOM 6093 C CA . GLN B 1 241 ? 13.977 21.656 -21.141 1 85.38 241 GLN B CA 1
ATOM 6094 C C . GLN B 1 241 ? 12.719 20.812 -21.344 1 85.38 241 GLN B C 1
ATOM 6096 O O . GLN B 1 241 ? 11.609 21.25 -21.031 1 85.38 241 GLN B O 1
ATOM 6101 N N . ALA B 1 242 ? 12.938 19.656 -21.781 1 85.44 242 ALA B N 1
ATOM 6102 C CA . ALA B 1 242 ? 11.82 18.75 -22.047 1 85.44 242 ALA B CA 1
ATOM 6103 C C . ALA B 1 242 ? 11.102 18.391 -20.75 1 85.44 242 ALA B C 1
ATOM 6105 O O . ALA B 1 242 ? 9.883 18.172 -20.75 1 85.44 242 ALA B O 1
ATOM 6106 N N . LEU B 1 243 ? 11.781 18.406 -19.703 1 87.62 243 LEU B N 1
ATOM 6107 C CA . LEU B 1 243 ? 11.227 18.047 -18.406 1 87.62 243 LEU B CA 1
ATOM 6108 C C . LEU B 1 243 ? 10.375 19.188 -17.844 1 87.62 243 LEU B C 1
ATOM 6110 O O . LEU B 1 243 ? 9.445 18.938 -17.062 1 87.62 243 LEU B O 1
ATOM 6114 N N . MET B 1 244 ? 10.633 20.344 -18.266 1 88.88 244 MET B N 1
ATOM 6115 C CA . MET B 1 244 ? 10.047 21.531 -17.641 1 88.88 244 MET B CA 1
ATOM 6116 C C . MET B 1 244 ? 8.734 21.906 -18.312 1 88.88 244 MET B C 1
ATOM 6118 O O . MET B 1 244 ? 8.008 22.781 -17.828 1 88.88 244 MET B O 1
ATOM 6122 N N . GLY B 1 245 ? 8.391 21.172 -19.312 1 88.44 245 GLY B N 1
ATOM 6123 C CA . GLY B 1 245 ? 7.203 21.531 -20.078 1 88.44 245 GLY B CA 1
ATOM 6124 C C . GLY B 1 245 ? 5.914 21.344 -19.297 1 88.44 245 GLY B C 1
ATOM 6125 O O . GLY B 1 245 ? 5.77 20.359 -18.562 1 88.44 245 GLY B O 1
ATOM 6126 N N . ASN B 1 246 ? 4.98 22.375 -19.297 1 91.25 246 ASN B N 1
ATOM 6127 C CA . ASN B 1 246 ? 3.611 22.312 -18.797 1 91.25 246 ASN B CA 1
ATOM 6128 C C . ASN B 1 246 ? 3.57 22.281 -17.266 1 91.25 246 ASN B C 1
ATOM 6130 O O . ASN B 1 246 ? 2.625 21.75 -16.688 1 91.25 246 ASN B O 1
ATOM 6134 N N . ALA B 1 247 ? 4.641 22.75 -16.625 1 95.44 247 ALA B N 1
ATOM 6135 C CA . ALA B 1 247 ? 4.668 22.828 -15.172 1 95.44 247 ALA B CA 1
ATOM 6136 C C . ALA B 1 247 ? 3.852 24.031 -14.672 1 95.44 247 ALA B C 1
ATOM 6138 O O . ALA B 1 247 ? 3.482 24.906 -15.461 1 95.44 247 ALA B O 1
ATOM 6139 N N . PRO B 1 248 ? 3.488 23.984 -13.406 1 95.06 248 PRO B N 1
ATOM 6140 C CA . PRO B 1 248 ? 2.885 25.203 -12.852 1 95.06 248 PRO B CA 1
ATOM 6141 C C . PRO B 1 248 ? 3.734 26.438 -13.102 1 95.06 248 PRO B C 1
ATOM 6143 O O . PRO B 1 248 ? 4.961 26.359 -13.164 1 95.06 248 PRO B O 1
ATOM 6146 N N . ALA B 1 249 ? 3.105 27.594 -13.125 1 94.25 249 ALA B N 1
ATOM 6147 C CA . ALA B 1 249 ? 3.789 28.844 -13.438 1 94.25 249 ALA B CA 1
ATOM 6148 C C . ALA B 1 249 ? 4.875 29.141 -12.414 1 94.25 249 ALA B C 1
ATOM 6150 O O . ALA B 1 249 ? 4.668 28.969 -11.211 1 94.25 249 ALA B O 1
ATOM 6151 N N . ASN B 1 250 ? 6.109 29.516 -12.852 1 95.31 250 ASN B N 1
ATOM 6152 C CA . ASN B 1 250 ? 7.223 29.984 -12.039 1 95.31 250 ASN B CA 1
ATOM 6153 C C . ASN B 1 250 ? 7.789 28.859 -11.172 1 95.31 250 ASN B C 1
ATOM 6155 O O . ASN B 1 250 ? 8.312 29.109 -10.086 1 95.31 250 ASN B O 1
ATOM 6159 N N . THR B 1 251 ? 7.586 27.641 -11.656 1 97.12 251 THR B N 1
ATOM 6160 C CA . THR B 1 251 ? 8.148 26.5 -10.945 1 97.12 251 THR B CA 1
ATOM 6161 C C . THR B 1 251 ? 9.672 26.547 -10.953 1 97.12 251 THR B C 1
ATOM 6163 O O . THR B 1 251 ? 10.281 26.875 -11.977 1 97.12 251 THR B O 1
ATOM 6166 N N . LEU B 1 252 ? 10.273 26.328 -9.797 1 97.31 252 LEU B N 1
ATOM 6167 C CA . LEU B 1 252 ? 11.719 26.172 -9.719 1 97.31 252 LEU B CA 1
ATOM 6168 C C . LEU B 1 252 ? 12.117 24.703 -9.922 1 97.31 252 LEU B C 1
ATOM 6170 O O . LEU B 1 252 ? 11.609 23.812 -9.242 1 97.31 252 LEU B O 1
ATOM 6174 N N . PHE B 1 253 ? 13.008 24.453 -10.867 1 96.19 253 PHE B N 1
ATOM 6175 C CA . PHE B 1 253 ? 13.406 23.094 -11.195 1 96.19 253 PHE B CA 1
ATOM 6176 C C . PHE B 1 253 ? 14.789 22.781 -10.641 1 96.19 253 PHE B C 1
ATOM 6178 O O . PHE B 1 253 ? 15.672 23.641 -10.648 1 96.19 253 PHE B O 1
ATOM 6185 N N . ALA B 1 254 ? 14.938 21.562 -10.148 1 95.31 254 ALA B N 1
ATOM 6186 C CA . ALA B 1 254 ? 16.234 21.078 -9.664 1 95.31 254 ALA B CA 1
ATOM 6187 C C . ALA B 1 254 ? 16.375 19.578 -9.891 1 95.31 254 ALA B C 1
ATOM 6189 O O . ALA B 1 254 ? 15.422 18.906 -10.266 1 95.31 254 ALA B O 1
ATOM 6190 N N . CYS B 1 255 ? 17.625 19.109 -9.766 1 93.44 255 CYS B N 1
ATOM 6191 C CA . CYS B 1 255 ? 17.922 17.688 -9.867 1 93.44 255 CYS B CA 1
ATOM 6192 C C . CYS B 1 255 ? 18.844 17.25 -8.742 1 93.44 255 CYS B C 1
ATOM 6194 O O . CYS B 1 255 ? 19.625 18.047 -8.219 1 93.44 255 CYS B O 1
ATOM 6196 N N . SER B 1 256 ? 18.656 16.125 -8.32 1 92.31 256 SER B N 1
ATOM 6197 C CA . SER B 1 256 ? 19.578 15.469 -7.387 1 92.31 256 SER B CA 1
ATOM 6198 C C . SER B 1 256 ? 19.703 13.984 -7.703 1 92.31 256 SER B C 1
ATOM 6200 O O . SER B 1 256 ? 18.906 13.43 -8.445 1 92.31 256 SER B O 1
ATOM 6202 N N . LYS B 1 257 ? 20.734 13.305 -7.191 1 88 257 LYS B N 1
ATOM 6203 C CA . LYS B 1 257 ? 20.984 11.883 -7.449 1 88 257 LYS B CA 1
ATOM 6204 C C . LYS B 1 257 ? 19.859 11.016 -6.883 1 88 257 LYS B C 1
ATOM 6206 O O . LYS B 1 257 ? 19.469 10.016 -7.488 1 88 257 LYS B O 1
ATOM 6211 N N . SER B 1 258 ? 19.312 11.414 -5.816 1 86.56 258 SER B N 1
ATOM 6212 C CA . SER B 1 258 ? 18.297 10.609 -5.141 1 86.56 258 SER B CA 1
ATOM 6213 C C . SER B 1 258 ? 16.906 11.18 -5.367 1 86.56 258 SER B C 1
ATOM 6215 O O . SER B 1 258 ? 15.906 10.57 -4.969 1 86.56 258 SER B O 1
ATOM 6217 N N . SER B 1 259 ? 16.766 12.344 -5.977 1 89.06 259 SER B N 1
ATOM 6218 C CA . SER B 1 259 ? 15.516 13.07 -6.172 1 89.06 259 SER B CA 1
ATOM 6219 C C . SER B 1 259 ? 15.023 13.68 -4.863 1 89.06 259 SER B C 1
ATOM 6221 O O . SER B 1 259 ? 13.914 14.203 -4.797 1 89.06 259 SER B O 1
ATOM 6223 N N . PHE B 1 260 ? 15.828 13.578 -3.826 1 89.69 260 PHE B N 1
ATOM 6224 C CA . PHE B 1 260 ? 15.461 14.156 -2.539 1 89.69 260 PHE B CA 1
ATOM 6225 C C . PHE B 1 260 ? 16.109 15.523 -2.361 1 89.69 260 PHE B C 1
ATOM 6227 O O . PHE B 1 260 ? 17.078 15.859 -3.049 1 89.69 260 PHE B O 1
ATOM 6234 N N . ILE B 1 261 ? 15.578 16.188 -1.45 1 93.81 261 ILE B N 1
ATOM 6235 C CA . ILE B 1 261 ? 16.078 17.531 -1.179 1 93.81 261 ILE B CA 1
ATOM 6236 C C . ILE B 1 261 ? 17.344 17.453 -0.331 1 93.81 261 ILE B C 1
ATOM 6238 O O . ILE B 1 261 ? 17.469 16.562 0.519 1 93.81 261 ILE B O 1
ATOM 6242 N N . ASP B 1 262 ? 18.281 18.281 -0.564 1 92.81 262 ASP B N 1
ATOM 6243 C CA . ASP B 1 262 ? 19.453 18.453 0.278 1 92.81 262 ASP B CA 1
ATOM 6244 C C . ASP B 1 262 ? 19.625 19.922 0.691 1 92.81 262 ASP B C 1
ATOM 6246 O O . ASP B 1 262 ? 18.781 20.766 0.363 1 92.81 262 ASP B O 1
ATOM 6250 N N . SER B 1 263 ? 20.625 20.219 1.476 1 93.44 263 SER B N 1
ATOM 6251 C CA . SER B 1 263 ? 20.812 21.562 2.037 1 93.44 263 SER B CA 1
ATOM 6252 C C . SER B 1 263 ? 21 22.594 0.939 1 93.44 263 SER B C 1
ATOM 6254 O O . SER B 1 263 ? 20.469 23.703 1.03 1 93.44 263 SER B O 1
ATOM 6256 N N . ASP B 1 264 ? 21.719 22.203 -0.089 1 94.81 264 ASP B N 1
ATOM 6257 C CA . ASP B 1 264 ? 21.969 23.141 -1.182 1 94.81 264 ASP B CA 1
ATOM 6258 C C . ASP B 1 264 ? 20.688 23.469 -1.938 1 94.81 264 ASP B C 1
ATOM 6260 O O . ASP B 1 264 ? 20.438 24.641 -2.266 1 94.81 264 ASP B O 1
ATOM 6264 N N . LEU B 1 265 ? 19.969 22.5 -2.209 1 96.25 265 LEU B N 1
ATOM 6265 C CA . LEU B 1 265 ? 18.719 22.703 -2.932 1 96.25 265 LEU B CA 1
ATOM 6266 C C . LEU B 1 265 ? 17.734 23.531 -2.107 1 96.25 265 LEU B C 1
ATOM 6268 O O . LEU B 1 265 ? 17.031 24.391 -2.646 1 96.25 265 LEU B O 1
ATOM 6272 N N . PHE B 1 266 ? 17.656 23.25 -0.859 1 97.12 266 PHE B N 1
ATOM 6273 C CA . PHE B 1 266 ? 16.766 24.016 -0.002 1 97.12 266 PHE B CA 1
ATOM 6274 C C . PHE B 1 266 ? 17.188 25.469 0.069 1 97.12 266 PHE B C 1
ATOM 6276 O O . PHE B 1 266 ? 16.344 26.375 0.045 1 97.12 266 PHE B O 1
ATOM 6283 N N . ASN B 1 267 ? 18.5 25.703 0.196 1 96.38 267 ASN B N 1
ATOM 6284 C CA . ASN B 1 267 ? 19.016 27.062 0.201 1 96.38 267 ASN B CA 1
ATOM 6285 C C . ASN B 1 267 ? 18.672 27.797 -1.089 1 96.38 267 ASN B C 1
ATOM 6287 O O . ASN B 1 267 ? 18.359 28.984 -1.061 1 96.38 267 ASN B O 1
ATOM 6291 N N . ASN B 1 268 ? 18.812 27.062 -2.133 1 96.88 268 ASN B N 1
ATOM 6292 C CA . ASN B 1 268 ? 18.438 27.641 -3.422 1 96.88 268 ASN B CA 1
ATOM 6293 C C . ASN B 1 268 ? 16.969 28.031 -3.459 1 96.88 268 ASN B C 1
ATOM 6295 O O . ASN B 1 268 ? 16.625 29.125 -3.92 1 96.88 268 ASN B O 1
ATOM 6299 N N . TRP B 1 269 ? 16.125 27.188 -3.041 1 98.06 269 TRP B N 1
ATOM 6300 C CA . TRP B 1 269 ? 14.695 27.484 -2.953 1 98.06 269 TRP B CA 1
ATOM 6301 C C . TRP B 1 269 ? 14.445 28.703 -2.066 1 98.06 269 TRP B C 1
ATOM 6303 O O . TRP B 1 269 ? 13.672 29.594 -2.43 1 98.06 269 TRP B O 1
ATOM 6313 N N . PHE B 1 270 ? 15.102 28.734 -0.935 1 98.25 270 PHE B N 1
ATOM 6314 C CA . PHE B 1 270 ? 14.93 29.781 0.061 1 98.25 270 PHE B CA 1
ATOM 6315 C C . PHE B 1 270 ? 15.273 31.141 -0.526 1 98.25 270 PHE B C 1
ATOM 6317 O O . PHE B 1 270 ? 14.508 32.094 -0.382 1 98.25 270 PHE B O 1
ATOM 6324 N N . LYS B 1 271 ? 16.375 31.25 -1.27 1 97.56 271 LYS B N 1
ATOM 6325 C CA . LYS B 1 271 ? 16.891 32.5 -1.787 1 97.56 271 LYS B CA 1
ATOM 6326 C C . LYS B 1 271 ? 16.172 32.906 -3.074 1 97.56 271 LYS B C 1
ATOM 6328 O O . LYS B 1 271 ? 15.875 34.094 -3.279 1 97.56 271 LYS B O 1
ATOM 6333 N N . LYS B 1 272 ? 15.867 31.953 -3.869 1 97.5 272 LYS B N 1
ATOM 6334 C CA . LYS B 1 272 ? 15.422 32.281 -5.223 1 97.5 272 LYS B CA 1
ATOM 6335 C C . LYS B 1 272 ? 13.898 32.25 -5.32 1 97.5 272 LYS B C 1
ATOM 6337 O O . LYS B 1 272 ? 13.32 32.844 -6.238 1 97.5 272 LYS B O 1
ATOM 6342 N N . LEU B 1 273 ? 13.281 31.594 -4.445 1 98 273 LEU B N 1
ATOM 6343 C CA . LEU B 1 273 ? 11.836 31.469 -4.582 1 98 273 LEU B CA 1
ATOM 6344 C C . LEU B 1 273 ? 11.117 32 -3.354 1 98 273 LEU B C 1
ATOM 6346 O O . LEU B 1 273 ? 10.195 32.812 -3.479 1 98 273 LEU B O 1
ATOM 6350 N N . PHE B 1 274 ? 11.523 31.672 -2.156 1 98.44 274 PHE B N 1
ATOM 6351 C CA . PHE B 1 274 ? 10.781 32.031 -0.95 1 98.44 274 PHE B CA 1
ATOM 6352 C C . PHE B 1 274 ? 10.906 33.531 -0.673 1 98.44 274 PHE B C 1
ATOM 6354 O O . PHE B 1 274 ? 9.898 34.219 -0.602 1 98.44 274 PHE B O 1
ATOM 6361 N N . ILE B 1 275 ? 12.148 34.031 -0.544 1 98 275 ILE B N 1
ATOM 6362 C CA . ILE B 1 275 ? 12.406 35.406 -0.137 1 98 275 ILE B CA 1
ATOM 6363 C C . ILE B 1 275 ? 11.766 36.375 -1.136 1 98 275 ILE B C 1
ATOM 6365 O O . ILE B 1 275 ? 11.031 37.281 -0.746 1 98 275 ILE B O 1
ATOM 6369 N N . PRO B 1 276 ? 11.922 36.094 -2.461 1 97.44 276 PRO B N 1
ATOM 6370 C CA . PRO B 1 276 ? 11.344 37.031 -3.424 1 97.44 276 PRO B CA 1
ATOM 6371 C C . PRO B 1 276 ? 9.82 37.062 -3.385 1 97.44 276 PRO B C 1
ATOM 6373 O O . PRO B 1 276 ? 9.203 38.031 -3.838 1 97.44 276 PRO B O 1
ATOM 6376 N N . ASN B 1 277 ? 9.18 36.062 -2.869 1 96.88 277 ASN B N 1
ATOM 6377 C CA . ASN B 1 277 ? 7.727 35.969 -2.912 1 96.88 277 ASN B CA 1
ATOM 6378 C C . ASN B 1 277 ? 7.102 36.344 -1.573 1 96.88 277 ASN B C 1
ATOM 6380 O O . ASN B 1 277 ? 5.891 36.219 -1.393 1 96.88 277 ASN B O 1
ATOM 6384 N N . LEU B 1 278 ? 7.848 36.875 -0.64 1 96.69 278 LEU B N 1
ATOM 6385 C CA . LEU B 1 278 ? 7.359 37.25 0.683 1 96.69 278 LEU B CA 1
ATOM 6386 C C . LEU B 1 278 ? 6.652 38.594 0.641 1 96.69 278 LEU B C 1
ATOM 6388 O O . LEU B 1 278 ? 6.953 39.438 -0.212 1 96.69 278 LEU B O 1
ATOM 6392 N N . PRO B 1 279 ? 5.766 38.75 1.528 1 94.12 279 PRO B N 1
ATOM 6393 C CA . PRO B 1 279 ? 5.117 40.062 1.641 1 94.12 279 PRO B CA 1
ATOM 6394 C C . PRO B 1 279 ? 6.043 41.125 2.223 1 94.12 279 PRO B C 1
ATOM 6396 O O . PRO B 1 279 ? 7.074 40.812 2.82 1 94.12 279 PRO B O 1
ATOM 6399 N N . PRO B 1 280 ? 5.684 42.344 2.088 1 93.81 280 PRO B N 1
ATOM 6400 C CA . PRO B 1 280 ? 6.512 43.438 2.637 1 93.81 280 PRO B CA 1
ATOM 6401 C C . PRO B 1 280 ? 6.492 43.469 4.164 1 93.81 280 PRO B C 1
ATOM 6403 O O . PRO B 1 280 ? 7.469 43.906 4.785 1 93.81 280 PRO B O 1
ATOM 6406 N N . GLN B 1 281 ? 5.41 42.969 4.73 1 94.5 281 GLN B N 1
ATOM 6407 C CA . GLN B 1 281 ? 5.309 42.969 6.188 1 94.5 281 GLN B CA 1
ATOM 6408 C C . GLN B 1 281 ? 6.316 42 6.797 1 94.5 281 GLN B C 1
ATOM 6410 O O . GLN B 1 281 ? 6.449 40.844 6.34 1 94.5 281 GLN B O 1
ATOM 6415 N N . ARG B 1 282 ? 7.012 42.438 7.781 1 94.5 282 ARG B N 1
ATOM 6416 C CA . ARG B 1 282 ? 8.023 41.656 8.5 1 94.5 282 ARG B CA 1
ATOM 6417 C C . ARG B 1 282 ? 7.809 41.75 10.008 1 94.5 282 ARG B C 1
ATOM 6419 O O . ARG B 1 282 ? 7.203 42.719 10.5 1 94.5 282 ARG B O 1
ATOM 6426 N N . PRO B 1 283 ? 8.219 40.812 10.812 1 96.44 283 PRO B N 1
ATOM 6427 C CA . PRO B 1 283 ? 8.898 39.562 10.438 1 96.44 283 PRO B CA 1
ATOM 6428 C C . PRO B 1 283 ? 7.941 38.5 9.898 1 96.44 283 PRO B C 1
ATOM 6430 O O . PRO B 1 283 ? 6.727 38.625 10.078 1 96.44 283 PRO B O 1
ATOM 6433 N N . VAL B 1 284 ? 8.5 37.562 9.148 1 97.5 284 VAL B N 1
ATOM 6434 C CA . VAL B 1 284 ? 7.762 36.406 8.648 1 97.5 284 VAL B CA 1
ATOM 6435 C C . VAL B 1 284 ? 8.195 35.156 9.391 1 97.5 284 VAL B C 1
ATOM 6437 O O . VAL B 1 284 ? 9.375 35 9.719 1 97.5 284 VAL B O 1
ATOM 6440 N N . LEU B 1 285 ? 7.168 34.344 9.672 1 98.06 285 LEU B N 1
ATOM 6441 C CA . LEU B 1 285 ? 7.441 33.094 10.336 1 98.06 285 LEU B CA 1
ATOM 6442 C C . LEU B 1 285 ? 7.336 31.922 9.359 1 98.06 285 LEU B C 1
ATOM 6444 O O . LEU B 1 285 ? 6.309 31.75 8.703 1 98.06 285 LEU B O 1
ATOM 6448 N N . LEU B 1 286 ? 8.383 31.172 9.203 1 98.12 286 LEU B N 1
ATOM 6449 C CA . LEU B 1 286 ? 8.406 29.969 8.391 1 98.12 286 LEU B CA 1
ATOM 6450 C C . LEU B 1 286 ? 8.453 28.719 9.273 1 98.12 286 LEU B C 1
ATOM 6452 O O . LEU B 1 286 ? 9.406 28.516 10.016 1 98.12 286 LEU B O 1
ATOM 6456 N N . ILE B 1 287 ? 7.383 27.938 9.172 1 97.88 287 ILE B N 1
ATOM 6457 C CA . ILE B 1 287 ? 7.281 26.719 9.953 1 97.88 287 ILE B CA 1
ATOM 6458 C C . ILE B 1 287 ? 7.617 25.516 9.07 1 97.88 287 ILE B C 1
ATOM 6460 O O . ILE B 1 287 ? 7.086 25.391 7.965 1 97.88 287 ILE B O 1
ATOM 6464 N N . LEU B 1 288 ? 8.445 24.641 9.492 1 95.94 288 LEU B N 1
ATOM 6465 C CA . LEU B 1 288 ? 8.859 23.484 8.727 1 95.94 288 LEU B CA 1
ATOM 6466 C C . LEU B 1 288 ? 9.32 22.359 9.648 1 95.94 288 LEU B C 1
ATOM 6468 O O . LEU B 1 288 ? 9.352 22.531 10.867 1 95.94 288 LEU B O 1
ATOM 6472 N N . ASP B 1 289 ? 9.57 21.172 9.086 1 91.69 289 ASP B N 1
ATOM 6473 C CA . ASP B 1 289 ? 10.062 20.062 9.898 1 91.69 289 ASP B CA 1
ATOM 6474 C C . ASP B 1 289 ? 11.555 20.219 10.188 1 91.69 289 ASP B C 1
ATOM 6476 O O . ASP B 1 289 ? 12.211 21.094 9.641 1 91.69 289 ASP B O 1
ATOM 6480 N N . GLY B 1 290 ? 12.125 19.438 11.07 1 87.56 290 GLY B N 1
ATOM 6481 C CA . GLY B 1 290 ? 13.492 19.562 11.539 1 87.56 290 GLY B CA 1
ATOM 6482 C C . GLY B 1 290 ? 14.484 18.734 10.734 1 87.56 290 GLY B C 1
ATOM 6483 O O . GLY B 1 290 ? 15.477 18.25 11.273 1 87.56 290 GLY B O 1
ATOM 6484 N N . HIS B 1 291 ? 14.289 18.547 9.5 1 87.06 291 HIS B N 1
ATOM 6485 C CA . HIS B 1 291 ? 15.227 17.812 8.664 1 87.06 291 HIS B CA 1
ATOM 6486 C C . HIS B 1 291 ? 16.547 18.547 8.539 1 87.06 291 HIS B C 1
ATOM 6488 O O . HIS B 1 291 ? 16.578 19.781 8.445 1 87.06 291 HIS B O 1
ATOM 6494 N N . SER B 1 292 ? 17.578 17.875 8.469 1 86.44 292 SER B N 1
ATOM 6495 C CA . SER B 1 292 ? 18.906 18.453 8.461 1 86.44 292 SER B CA 1
ATOM 6496 C C . SER B 1 292 ? 19.125 19.344 7.25 1 86.44 292 SER B C 1
ATOM 6498 O O . SER B 1 292 ? 19.906 20.312 7.309 1 86.44 292 SER B O 1
ATOM 6500 N N . SER B 1 293 ? 18.422 19.031 6.176 1 89.19 293 SER B N 1
ATOM 6501 C CA . SER B 1 293 ? 18.562 19.828 4.957 1 89.19 293 SER B CA 1
ATOM 6502 C C . SER B 1 293 ? 18.094 21.266 5.172 1 89.19 293 SER B C 1
ATOM 6504 O O . SER B 1 293 ? 18.453 22.156 4.41 1 89.19 293 SER B O 1
ATOM 6506 N N . HIS B 1 294 ? 17.344 21.484 6.184 1 90.62 294 HIS B N 1
ATOM 6507 C CA . HIS B 1 294 ? 16.75 22.797 6.426 1 90.62 294 HIS B CA 1
ATOM 6508 C C . HIS B 1 294 ? 17.594 23.609 7.391 1 90.62 294 HIS B C 1
ATOM 6510 O O . HIS B 1 294 ? 17.281 24.766 7.664 1 90.62 294 HIS B O 1
ATOM 6516 N N . ILE B 1 295 ? 18.594 23.016 7.848 1 88.31 295 ILE B N 1
ATOM 6517 C CA . ILE B 1 295 ? 19.297 23.641 8.961 1 88.31 295 ILE B CA 1
ATOM 6518 C C . ILE B 1 295 ? 20.766 23.797 8.602 1 88.31 295 ILE B C 1
ATOM 6520 O O . ILE B 1 295 ? 21.578 22.906 8.844 1 88.31 295 ILE B O 1
ATOM 6524 N N . THR B 1 296 ? 21.094 24.891 8.102 1 88.31 296 THR B N 1
ATOM 6525 C CA . THR B 1 296 ? 22.469 25.266 7.855 1 88.31 296 THR B CA 1
ATOM 6526 C C . THR B 1 296 ? 22.734 26.688 8.359 1 88.31 296 THR B C 1
ATOM 6528 O O . THR B 1 296 ? 21.812 27.5 8.438 1 88.31 296 THR B O 1
ATOM 6531 N N . VAL B 1 297 ? 23.953 26.938 8.719 1 88.06 297 VAL B N 1
ATOM 6532 C CA . VAL B 1 297 ? 24.328 28.234 9.266 1 88.06 297 VAL B CA 1
ATOM 6533 C C . VAL B 1 297 ? 24.047 29.328 8.234 1 88.06 297 VAL B C 1
ATOM 6535 O O . VAL B 1 297 ? 23.469 30.359 8.555 1 88.06 297 VAL B O 1
ATOM 6538 N N . ASP B 1 298 ? 24.516 29.062 7.078 1 89.88 298 ASP B N 1
ATOM 6539 C CA . ASP B 1 298 ? 24.344 30.031 6.004 1 89.88 298 ASP B CA 1
ATOM 6540 C C . ASP B 1 298 ? 22.859 30.375 5.805 1 89.88 298 ASP B C 1
ATOM 6542 O O . ASP B 1 298 ? 22.5 31.547 5.656 1 89.88 298 ASP B O 1
ATOM 6546 N N . LEU B 1 299 ? 22.062 29.422 5.789 1 92.56 299 LEU B N 1
ATOM 6547 C CA . LEU B 1 299 ? 20.625 29.609 5.598 1 92.56 299 LEU B CA 1
ATOM 6548 C C . LEU B 1 299 ? 20.016 30.406 6.738 1 92.56 299 LEU B C 1
ATOM 6550 O O . LEU B 1 299 ? 19.219 31.328 6.508 1 92.56 299 LEU B O 1
ATOM 6554 N N . LEU B 1 300 ? 20.359 30.094 7.906 1 92 300 LEU B N 1
ATOM 6555 C CA . LEU B 1 300 ? 19.781 30.75 9.078 1 92 300 LEU B CA 1
ATOM 6556 C C . LEU B 1 300 ? 20.234 32.219 9.156 1 92 300 LEU B C 1
ATOM 6558 O O . LEU B 1 300 ? 19.453 33.062 9.555 1 92 300 LEU B O 1
ATOM 6562 N N . GLU B 1 301 ? 21.453 32.469 8.844 1 92.12 301 GLU B N 1
ATOM 6563 C CA . GLU B 1 301 ? 21.938 33.844 8.797 1 92.12 301 GLU B CA 1
ATOM 6564 C C . GLU B 1 301 ? 21.188 34.656 7.75 1 92.12 301 GLU B C 1
ATOM 6566 O O . GLU B 1 301 ? 20.844 35.812 7.988 1 92.12 301 GLU B O 1
ATOM 6571 N N . THR B 1 302 ? 21.047 34.031 6.656 1 95 302 THR B N 1
ATOM 6572 C CA . THR B 1 302 ? 20.266 34.688 5.605 1 95 302 THR B CA 1
ATOM 6573 C C . THR B 1 302 ? 18.844 34.969 6.078 1 95 302 THR B C 1
ATOM 6575 O O . THR B 1 302 ? 18.266 36.031 5.762 1 95 302 THR B O 1
ATOM 6578 N N . ALA B 1 303 ? 18.25 34.062 6.734 1 95.69 303 ALA B N 1
ATOM 6579 C CA . ALA B 1 303 ? 16.906 34.219 7.277 1 95.69 303 ALA B CA 1
ATOM 6580 C C . ALA B 1 303 ? 16.844 35.438 8.219 1 95.69 303 ALA B C 1
ATOM 6582 O O . ALA B 1 303 ? 15.961 36.281 8.086 1 95.69 303 ALA B O 1
ATOM 6583 N N . VAL B 1 304 ? 17.797 35.5 9.148 1 93.44 304 VAL B N 1
ATOM 6584 C CA . VAL B 1 304 ? 17.828 36.562 10.133 1 93.44 304 VAL B CA 1
ATOM 6585 C C . VAL B 1 304 ? 18 37.906 9.422 1 93.44 304 VAL B C 1
ATOM 6587 O O . VAL B 1 304 ? 17.312 38.875 9.758 1 93.44 304 VAL B O 1
ATOM 6590 N N . SER B 1 305 ? 18.844 37.969 8.453 1 95.38 305 SER B N 1
ATOM 6591 C CA . SER B 1 305 ? 19.109 39.188 7.723 1 95.38 305 SER B CA 1
ATOM 6592 C C . SER B 1 305 ? 17.875 39.656 6.961 1 95.38 305 SER B C 1
ATOM 6594 O O . SER B 1 305 ? 17.734 40.844 6.668 1 95.38 305 SER B O 1
ATOM 6596 N N . ASN B 1 306 ? 17 38.781 6.66 1 96.69 306 ASN B N 1
ATOM 6597 C CA . ASN B 1 306 ? 15.797 39.125 5.914 1 96.69 306 ASN B CA 1
ATOM 6598 C C . ASN B 1 306 ? 14.57 39.156 6.816 1 96.69 306 ASN B C 1
ATOM 6600 O O . ASN B 1 306 ? 13.438 39.125 6.332 1 96.69 306 ASN B O 1
ATOM 6604 N N . GLN B 1 307 ? 14.742 39.062 8.102 1 96.81 307 GLN B N 1
ATOM 6605 C CA . GLN B 1 307 ? 13.688 39.094 9.117 1 96.81 307 GLN B CA 1
ATOM 6606 C C . GLN B 1 307 ? 12.711 37.938 8.953 1 96.81 307 GLN B C 1
ATOM 6608 O O . GLN B 1 307 ? 11.492 38.156 8.938 1 96.81 307 GLN B O 1
ATOM 6613 N N . ILE B 1 308 ? 13.242 36.875 8.695 1 96.94 308 ILE B N 1
ATOM 6614 C CA . ILE B 1 308 ? 12.508 35.625 8.641 1 96.94 308 ILE B CA 1
ATOM 6615 C C . ILE B 1 308 ? 12.836 34.781 9.867 1 96.94 308 ILE B C 1
ATOM 6617 O O . ILE B 1 308 ? 14.008 34.5 10.148 1 96.94 308 ILE B O 1
ATOM 6621 N N . GLU B 1 309 ? 11.812 34.469 10.578 1 96.38 309 GLU B N 1
ATOM 6622 C CA . GLU B 1 309 ? 11.961 33.562 11.703 1 96.38 309 GLU B CA 1
ATOM 6623 C C . GLU B 1 309 ? 11.57 32.156 11.312 1 96.38 309 GLU B C 1
ATOM 6625 O O . GLU B 1 309 ? 10.523 31.922 10.703 1 96.38 309 GLU B O 1
ATOM 6630 N N . MET B 1 310 ? 12.43 31.156 11.617 1 95.75 310 MET B N 1
ATOM 6631 C CA . MET B 1 310 ? 12.18 29.766 11.266 1 95.75 310 MET B CA 1
ATOM 6632 C C . MET B 1 310 ? 11.891 28.938 12.508 1 95.75 310 MET B C 1
ATOM 6634 O O . MET B 1 310 ? 12.633 29 13.492 1 95.75 310 MET B O 1
ATOM 6638 N N . PHE B 1 311 ? 10.797 28.266 12.477 1 95.62 311 PHE B N 1
ATOM 6639 C CA . PHE B 1 311 ? 10.375 27.422 13.594 1 95.62 311 PHE B CA 1
ATOM 6640 C C . PHE B 1 311 ? 10.266 25.969 13.164 1 95.62 311 PHE B C 1
ATOM 6642 O O . PHE B 1 311 ? 9.602 25.672 12.164 1 95.62 311 PHE B O 1
ATOM 6649 N N . CYS B 1 312 ? 10.852 25.078 13.914 1 94.12 312 CYS B N 1
ATOM 6650 C CA . CYS B 1 312 ? 10.891 23.656 13.586 1 94.12 312 CYS B CA 1
ATOM 6651 C C . CYS B 1 312 ? 9.844 22.891 14.383 1 94.12 312 CYS B C 1
ATOM 6653 O O . CYS B 1 312 ? 9.734 23.062 15.602 1 94.12 312 CYS B O 1
ATOM 6655 N N . LEU B 1 313 ? 9.094 22.047 13.672 1 95.44 313 LEU B N 1
ATOM 6656 C CA . LEU B 1 313 ? 8.102 21.172 14.305 1 95.44 313 LEU B CA 1
ATOM 6657 C C . LEU B 1 313 ? 8.781 20.047 15.078 1 95.44 313 LEU B C 1
ATOM 6659 O O . LEU B 1 313 ? 9.922 19.672 14.766 1 95.44 313 LEU B O 1
ATOM 6663 N N . PRO B 1 314 ? 8.102 19.562 16.125 1 92.94 314 PRO B N 1
ATOM 6664 C CA . PRO B 1 314 ? 8.688 18.422 16.812 1 92.94 314 PRO B CA 1
ATOM 6665 C C . PRO B 1 314 ? 8.883 17.203 15.906 1 92.94 314 PRO B C 1
ATOM 6667 O O . PRO B 1 314 ? 8.031 16.938 15.055 1 92.94 314 PRO B O 1
ATOM 6670 N N . PRO B 1 315 ? 9.961 16.531 16.109 1 89.31 315 PRO B N 1
ATOM 6671 C CA . PRO B 1 315 ? 10.242 15.375 15.25 1 89.31 315 PRO B CA 1
ATOM 6672 C C . PRO B 1 315 ? 9.18 14.289 15.367 1 89.31 315 PRO B C 1
ATOM 6674 O O . PRO B 1 315 ? 8.609 14.078 16.438 1 89.31 315 PRO B O 1
ATOM 6677 N N . HIS B 1 316 ? 8.906 13.602 14.328 1 88.19 316 HIS B N 1
ATOM 6678 C CA . HIS B 1 316 ? 8.062 12.414 14.258 1 88.19 316 HIS B CA 1
ATOM 6679 C C . HIS B 1 316 ? 6.625 12.734 14.656 1 88.19 316 HIS B C 1
ATOM 6681 O O . HIS B 1 316 ? 5.926 11.883 15.203 1 88.19 316 HIS B O 1
ATOM 6687 N N . THR B 1 317 ? 6.191 13.945 14.539 1 92.25 317 THR B N 1
ATOM 6688 C CA . THR B 1 317 ? 4.824 14.328 14.875 1 92.25 317 THR B CA 1
ATOM 6689 C C . THR B 1 317 ? 4.145 15 13.68 1 92.25 317 THR B C 1
ATOM 6691 O O . THR B 1 317 ? 3.016 15.477 13.789 1 92.25 317 THR B O 1
ATOM 6694 N N . THR B 1 318 ? 4.812 15.023 12.578 1 91.69 318 THR B N 1
ATOM 6695 C CA . THR B 1 318 ? 4.395 15.82 11.43 1 91.69 318 THR B CA 1
ATOM 6696 C C . THR B 1 318 ? 3.086 15.297 10.852 1 91.69 318 THR B C 1
ATOM 6698 O O . THR B 1 318 ? 2.375 16.016 10.148 1 91.69 318 THR B O 1
ATOM 6701 N N . HIS B 1 319 ? 2.705 14.07 11.117 1 90.19 319 HIS B N 1
ATOM 6702 C CA . HIS B 1 319 ? 1.439 13.531 10.633 1 90.19 319 HIS B CA 1
ATOM 6703 C C . HIS B 1 319 ? 0.255 14.195 11.32 1 90.19 319 HIS B C 1
ATOM 6705 O O . HIS B 1 319 ? -0.879 14.109 10.844 1 90.19 319 HIS B O 1
ATOM 6711 N N . TRP B 1 320 ? 0.543 14.961 12.383 1 93.81 320 TRP B N 1
ATOM 6712 C CA . TRP B 1 320 ? -0.531 15.695 13.047 1 93.81 320 TRP B CA 1
ATOM 6713 C C . TRP B 1 320 ? -0.192 17.172 13.156 1 93.81 320 TRP B C 1
ATOM 6715 O O . TRP B 1 320 ? -1.074 18 13.391 1 93.81 320 TRP B O 1
ATOM 6725 N N . THR B 1 321 ? 1.088 17.547 13.016 1 96.25 321 THR B N 1
ATOM 6726 C CA . THR B 1 321 ? 1.474 18.922 13.312 1 96.25 321 THR B CA 1
ATOM 6727 C C . THR B 1 321 ? 1.811 19.672 12.023 1 96.25 321 THR B C 1
ATOM 6729 O O . THR B 1 321 ? 1.949 20.906 12.039 1 96.25 321 THR B O 1
ATOM 6732 N N . GLN B 1 322 ? 1.941 19.016 10.875 1 97.19 322 GLN B N 1
ATOM 6733 C CA . GLN B 1 322 ? 2.32 19.609 9.602 1 97.19 322 GLN B CA 1
ATOM 6734 C C . GLN B 1 322 ? 1.09 19.922 8.75 1 97.19 322 GLN B C 1
ATOM 6736 O O . GLN B 1 322 ? 0.456 19 8.211 1 97.19 322 GLN B O 1
ATOM 6741 N N . PRO B 1 323 ? 0.788 21.188 8.578 1 97.94 323 PRO B N 1
ATOM 6742 C CA . PRO B 1 323 ? -0.421 21.578 7.844 1 97.94 323 PRO B CA 1
ATOM 6743 C C . PRO B 1 323 ? -0.501 20.953 6.457 1 97.94 323 PRO B C 1
ATOM 6745 O O . PRO B 1 323 ? -1.537 20.391 6.09 1 97.94 323 PRO B O 1
ATOM 6748 N N . LEU B 1 324 ? 0.604 21.016 5.684 1 98.19 324 LEU B N 1
ATOM 6749 C CA . LEU B 1 324 ? 0.601 20.516 4.312 1 98.19 324 LEU B CA 1
ATOM 6750 C C . LEU B 1 324 ? 0.389 19 4.281 1 98.19 324 LEU B C 1
ATOM 6752 O O . LEU B 1 324 ? -0.214 18.469 3.344 1 98.19 324 LEU B O 1
ATOM 6756 N N . ASP B 1 325 ? 0.818 18.281 5.281 1 95.19 325 ASP B N 1
ATOM 6757 C CA . ASP B 1 325 ? 0.639 16.828 5.363 1 95.19 325 ASP B CA 1
ATOM 6758 C C . ASP B 1 325 ? -0.791 16.469 5.766 1 95.19 325 ASP B C 1
ATOM 6760 O O . ASP B 1 325 ? -1.319 15.438 5.352 1 95.19 325 ASP B O 1
ATOM 6764 N N . ARG B 1 326 ? -1.373 17.25 6.531 1 94.31 326 ARG B N 1
ATOM 6765 C CA . ARG B 1 326 ? -2.672 16.938 7.121 1 94.31 326 ARG B CA 1
ATOM 6766 C C . ARG B 1 326 ? -3.787 17.078 6.09 1 94.31 326 ARG B C 1
ATOM 6768 O O . ARG B 1 326 ? -4.742 16.297 6.094 1 94.31 326 ARG B O 1
ATOM 6775 N N . SER B 1 327 ? -3.643 18.094 5.215 1 95.94 327 SER B N 1
ATOM 6776 C CA . SER B 1 327 ? -4.871 18.359 4.473 1 95.94 327 SER B CA 1
ATOM 6777 C C . SER B 1 327 ? -4.578 18.656 3.006 1 95.94 327 SER B C 1
ATOM 6779 O O . SER B 1 327 ? -5.5 18.781 2.195 1 95.94 327 SER B O 1
ATOM 6781 N N . VAL B 1 328 ? -3.357 18.719 2.578 1 97.44 328 VAL B N 1
ATOM 6782 C CA . VAL B 1 328 ? -3.088 19.172 1.219 1 97.44 328 VAL B CA 1
ATOM 6783 C C . VAL B 1 328 ? -2.445 18.047 0.413 1 97.44 328 VAL B C 1
ATOM 6785 O O . VAL B 1 328 ? -2.916 17.703 -0.674 1 97.44 328 VAL B O 1
ATOM 6788 N N . PHE B 1 329 ? -1.4 17.453 0.932 1 97.69 329 PHE B N 1
ATOM 6789 C CA . PHE B 1 329 ? -0.619 16.5 0.157 1 97.69 329 PHE B CA 1
ATOM 6790 C C . PHE B 1 329 ? -1.44 15.258 -0.155 1 97.69 329 PHE B C 1
ATOM 6792 O O . PHE B 1 329 ? -1.307 14.672 -1.232 1 97.69 329 PHE B O 1
ATOM 6799 N N . GLY B 1 330 ? -2.287 14.758 0.774 1 95.75 330 GLY B N 1
ATOM 6800 C CA . GLY B 1 330 ? -3.164 13.633 0.491 1 95.75 330 GLY B CA 1
ATOM 6801 C C . GLY B 1 330 ? -4.039 13.844 -0.729 1 95.75 330 GLY B C 1
ATOM 6802 O O . GLY B 1 330 ? -3.928 13.117 -1.718 1 95.75 330 GLY B O 1
ATOM 6803 N N . PRO B 1 331 ? -4.844 14.883 -0.663 1 96.69 331 PRO B N 1
ATOM 6804 C CA . PRO B 1 331 ? -5.691 15.219 -1.808 1 96.69 331 PRO B CA 1
ATOM 6805 C C . PRO B 1 331 ? -4.891 15.461 -3.084 1 96.69 331 PRO B C 1
ATOM 6807 O O . PRO B 1 331 ? -5.328 15.086 -4.176 1 96.69 331 PRO B O 1
ATOM 6810 N N . LEU B 1 332 ? -3.758 16.094 -2.982 1 97.69 332 LEU B N 1
ATOM 6811 C CA . LEU B 1 332 ? -2.904 16.359 -4.137 1 97.69 332 LEU B CA 1
ATOM 6812 C C . LEU B 1 332 ? -2.477 15.055 -4.809 1 97.69 332 LEU B C 1
ATOM 6814 O O . LEU B 1 332 ? -2.588 14.914 -6.027 1 97.69 332 LEU B O 1
ATOM 6818 N N . LYS B 1 333 ? -2.014 14.133 -4.035 1 97 333 LYS B N 1
ATOM 6819 C CA . LYS B 1 333 ? -1.569 12.852 -4.574 1 97 333 LYS B CA 1
ATOM 6820 C C . LYS B 1 333 ? -2.734 12.078 -5.188 1 97 333 LYS B C 1
ATOM 6822 O O . LYS B 1 333 ? -2.584 11.445 -6.238 1 97 333 LYS B O 1
ATOM 6827 N N . ARG B 1 334 ? -3.867 12.094 -4.543 1 95.25 334 ARG B N 1
ATOM 6828 C CA . ARG B 1 334 ? -5.043 11.422 -5.082 1 95.25 334 ARG B CA 1
ATOM 6829 C C . ARG B 1 334 ? -5.453 12.023 -6.426 1 95.25 334 ARG B C 1
ATOM 6831 O O . ARG B 1 334 ? -5.781 11.297 -7.363 1 95.25 334 ARG B O 1
ATOM 6838 N N . SER B 1 335 ? -5.465 13.328 -6.449 1 96.25 335 SER B N 1
ATOM 6839 C CA . SER B 1 335 ? -5.793 14.016 -7.695 1 96.25 335 SER B CA 1
ATOM 6840 C C . SER B 1 335 ? -4.781 13.688 -8.789 1 96.25 335 SER B C 1
ATOM 6842 O O . SER B 1 335 ? -5.156 13.484 -9.945 1 96.25 335 SER B O 1
ATOM 6844 N N . TYR B 1 336 ? -3.547 13.695 -8.492 1 97.06 336 TYR B N 1
ATOM 6845 C CA . TYR B 1 336 ? -2.504 13.328 -9.438 1 97.06 336 TYR B CA 1
ATOM 6846 C C . TYR B 1 336 ? -2.736 11.93 -9.992 1 97.06 336 TYR B C 1
ATOM 6848 O O . TYR B 1 336 ? -2.605 11.703 -11.195 1 97.06 336 TYR B O 1
ATOM 6856 N N . ASN B 1 337 ? -3.014 10.969 -9.109 1 95.12 337 ASN B N 1
ATOM 6857 C CA . ASN B 1 337 ? -3.305 9.609 -9.531 1 95.12 337 ASN B CA 1
ATOM 6858 C C . ASN B 1 337 ? -4.469 9.562 -10.523 1 95.12 337 ASN B C 1
ATOM 6860 O O . ASN B 1 337 ? -4.414 8.844 -11.516 1 95.12 337 ASN B O 1
ATOM 6864 N N . LEU B 1 338 ? -5.484 10.336 -10.266 1 92.62 338 LEU B N 1
ATOM 6865 C CA . LEU B 1 338 ? -6.641 10.383 -11.148 1 92.62 338 LEU B CA 1
ATOM 6866 C C . LEU B 1 338 ? -6.262 10.961 -12.508 1 92.62 338 LEU B C 1
ATOM 6868 O O . LEU B 1 338 ? -6.762 10.508 -13.539 1 92.62 338 LEU B O 1
ATOM 6872 N N . CYS B 1 339 ? -5.406 11.938 -12.461 1 94.56 339 CYS B N 1
ATOM 6873 C CA . CYS B 1 339 ? -4.93 12.523 -13.711 1 94.56 339 CYS B CA 1
ATOM 6874 C C . CYS B 1 339 ? -4.152 11.492 -14.523 1 94.56 339 CYS B C 1
ATOM 6876 O O . CYS B 1 339 ? -4.293 11.438 -15.75 1 94.56 339 CYS B O 1
ATOM 6878 N N . CYS B 1 340 ? -3.346 10.742 -13.859 1 93.75 340 CYS B N 1
ATOM 6879 C CA . CYS B 1 340 ? -2.588 9.695 -14.531 1 93.75 340 CYS B CA 1
ATOM 6880 C C . CYS B 1 340 ? -3.52 8.664 -15.164 1 93.75 340 CYS B C 1
ATOM 6882 O O . CYS B 1 340 ? -3.303 8.234 -16.297 1 93.75 340 CYS B O 1
ATOM 6884 N N . GLU B 1 341 ? -4.535 8.289 -14.43 1 90.56 341 GLU B N 1
ATOM 6885 C CA . GLU B 1 341 ? -5.5 7.312 -14.922 1 90.56 341 GLU B CA 1
ATOM 6886 C C . GLU B 1 341 ? -6.223 7.836 -16.172 1 90.56 341 GLU B C 1
ATOM 6888 O O . GLU B 1 341 ? -6.41 7.098 -17.141 1 90.56 341 GLU B O 1
ATOM 6893 N N . ALA B 1 342 ? -6.633 9.055 -16.078 1 88.69 342 ALA B N 1
ATOM 6894 C CA . ALA B 1 342 ? -7.285 9.68 -17.234 1 88.69 342 ALA B CA 1
ATOM 6895 C C . ALA B 1 342 ? -6.352 9.727 -18.438 1 88.69 342 ALA B C 1
ATOM 6897 O O . ALA B 1 342 ? -6.773 9.484 -19.562 1 88.69 342 ALA B O 1
ATOM 6898 N N . PHE B 1 343 ? -5.117 10.078 -18.172 1 92.25 343 PHE B N 1
ATOM 6899 C CA . PHE B 1 343 ? -4.113 10.141 -19.234 1 92.25 343 PHE B CA 1
ATOM 6900 C C . PHE B 1 343 ? -3.977 8.797 -19.922 1 92.25 343 PHE B C 1
ATOM 6902 O O . PHE B 1 343 ? -3.963 8.727 -21.156 1 92.25 343 PHE B O 1
ATOM 6909 N N . LEU B 1 344 ? -3.883 7.781 -19.172 1 88.81 344 LEU B N 1
ATOM 6910 C CA . LEU B 1 344 ? -3.715 6.445 -19.734 1 88.81 344 LEU B CA 1
ATOM 6911 C C . LEU B 1 344 ? -4.957 6.023 -20.516 1 88.81 344 LEU B C 1
ATOM 6913 O O . LEU B 1 344 ? -4.848 5.359 -21.547 1 88.81 344 LEU B O 1
ATOM 6917 N N . ARG B 1 345 ? -6.082 6.332 -20.031 1 84.69 345 ARG B N 1
ATOM 6918 C CA . ARG B 1 345 ? -7.328 6 -20.703 1 84.69 345 ARG B CA 1
ATOM 6919 C C . ARG B 1 345 ? -7.422 6.707 -22.062 1 84.69 345 ARG B C 1
ATOM 6921 O O . ARG B 1 345 ? -7.914 6.133 -23.031 1 84.69 345 ARG B O 1
ATOM 6928 N N . GLN B 1 346 ? -6.969 7.867 -22.078 1 86.5 346 GLN B N 1
ATOM 6929 C CA . GLN B 1 346 ? -7.031 8.672 -23.297 1 86.5 346 GLN B CA 1
ATOM 6930 C C . GLN B 1 346 ? -5.914 8.305 -24.25 1 86.5 346 GLN B C 1
ATOM 6932 O O . GLN B 1 346 ? -6.012 8.555 -25.453 1 86.5 346 GLN B O 1
ATOM 6937 N N . ASN B 1 347 ? -4.82 7.727 -23.641 1 87 347 ASN B N 1
ATOM 6938 C CA . ASN B 1 347 ? -3.666 7.312 -24.422 1 87 347 ASN B CA 1
ATOM 6939 C C . ASN B 1 347 ? -3.285 5.863 -24.156 1 87 347 ASN B C 1
ATOM 6941 O O . ASN B 1 347 ? -2.199 5.59 -23.641 1 87 347 ASN B O 1
ATOM 6945 N N . PRO B 1 348 ? -4.074 4.934 -24.547 1 80.62 348 PRO B N 1
ATOM 6946 C CA . PRO B 1 348 ? -3.891 3.531 -24.156 1 80.62 348 PRO B CA 1
ATOM 6947 C C . PRO B 1 348 ? -2.543 2.971 -24.609 1 80.62 348 PRO B C 1
ATOM 6949 O O . PRO B 1 348 ? -2.043 2.01 -24.016 1 80.62 348 PRO B O 1
ATOM 6952 N N . GLY B 1 349 ? -1.852 3.543 -25.5 1 78.12 349 GLY B N 1
ATOM 6953 C CA . GLY B 1 349 ? -0.573 3.029 -25.969 1 78.12 349 GLY B CA 1
ATOM 6954 C C . GLY B 1 349 ? 0.616 3.727 -25.344 1 78.12 349 GLY B C 1
ATOM 6955 O O . GLY B 1 349 ? 1.765 3.35 -25.578 1 78.12 349 GLY B O 1
ATOM 6956 N N . ARG B 1 350 ? 0.285 4.602 -24.453 1 84.5 350 ARG B N 1
ATOM 6957 C CA . ARG B 1 350 ? 1.356 5.387 -23.859 1 84.5 350 ARG B CA 1
ATOM 6958 C C . ARG B 1 350 ? 1.433 5.145 -22.344 1 84.5 350 ARG B C 1
ATOM 6960 O O . ARG B 1 350 ? 0.499 4.602 -21.75 1 84.5 350 ARG B O 1
ATOM 6967 N N . ILE B 1 351 ? 2.621 5.418 -21.812 1 87.69 351 ILE B N 1
ATOM 6968 C CA . ILE B 1 351 ? 2.805 5.375 -20.375 1 87.69 351 ILE B CA 1
ATOM 6969 C C . ILE B 1 351 ? 3.186 6.762 -19.859 1 87.69 351 ILE B C 1
ATOM 6971 O O . ILE B 1 351 ? 3.672 7.602 -20.625 1 87.69 351 ILE B O 1
ATOM 6975 N N . VAL B 1 352 ? 2.918 6.996 -18.656 1 90.81 352 VAL B N 1
ATOM 6976 C CA . VAL B 1 352 ? 3.328 8.25 -18.031 1 90.81 352 VAL B CA 1
ATOM 6977 C C . VAL B 1 352 ? 4.84 8.25 -17.828 1 90.81 352 VAL B C 1
ATOM 6979 O O . VAL B 1 352 ? 5.375 7.383 -17.125 1 90.81 352 VAL B O 1
ATOM 6982 N N . THR B 1 353 ? 5.473 9.148 -18.406 1 88.81 353 THR B N 1
ATOM 6983 C CA . THR B 1 353 ? 6.918 9.281 -18.266 1 88.81 353 THR B CA 1
ATOM 6984 C C . THR B 1 353 ? 7.27 10.555 -17.5 1 88.81 353 THR B C 1
ATOM 6986 O O . THR B 1 353 ? 6.387 11.344 -17.156 1 88.81 353 THR B O 1
ATOM 6989 N N . ARG B 1 354 ? 8.508 10.711 -17.203 1 89.62 354 ARG B N 1
ATOM 6990 C CA . ARG B 1 354 ? 8.977 11.898 -16.5 1 89.62 354 ARG B CA 1
ATOM 6991 C C . ARG B 1 354 ? 8.664 13.172 -17.281 1 89.62 354 ARG B C 1
ATOM 6993 O O . ARG B 1 354 ? 8.562 14.258 -16.703 1 89.62 354 ARG B O 1
ATOM 7000 N N . TYR B 1 355 ? 8.453 13.023 -18.594 1 91.38 355 TYR B N 1
ATOM 7001 C CA . TYR B 1 355 ? 8.18 14.172 -19.453 1 91.38 355 TYR B CA 1
ATOM 7002 C C . TYR B 1 355 ? 6.707 14.57 -19.391 1 91.38 355 TYR B C 1
ATOM 7004 O O . TYR B 1 355 ? 6.332 15.664 -19.812 1 91.38 355 TYR B O 1
ATOM 7012 N N . ASP B 1 356 ? 5.922 13.656 -18.875 1 92.94 356 ASP B N 1
ATOM 7013 C CA . ASP B 1 356 ? 4.496 13.938 -18.734 1 92.94 356 ASP B CA 1
ATOM 7014 C C . ASP B 1 356 ? 4.184 14.445 -17.328 1 92.94 356 ASP B C 1
ATOM 7016 O O . ASP B 1 356 ? 3.092 14.961 -17.078 1 92.94 356 ASP B O 1
ATOM 7020 N N . PHE B 1 357 ? 5.102 14.312 -16.391 1 94.69 357 PHE B N 1
ATOM 7021 C CA . PHE B 1 357 ? 4.883 14.531 -14.969 1 94.69 357 PHE B CA 1
ATOM 7022 C C . PHE B 1 357 ? 4.383 15.945 -14.703 1 94.69 357 PHE B C 1
ATOM 7024 O O . PHE B 1 357 ? 3.389 16.141 -14 1 94.69 357 PHE B O 1
ATOM 7031 N N . CYS B 1 358 ? 5.035 16.938 -15.281 1 96.25 358 CYS B N 1
ATOM 7032 C CA . CYS B 1 358 ? 4.766 18.328 -14.953 1 96.25 358 CYS B CA 1
ATOM 7033 C C . CYS B 1 358 ? 3.342 18.703 -15.328 1 96.25 358 CYS B C 1
ATOM 7035 O O . CYS B 1 358 ? 2.654 19.391 -14.562 1 96.25 358 CYS B O 1
ATOM 7037 N N . GLY B 1 359 ? 2.939 18.281 -16.484 1 96 359 GLY B N 1
ATOM 7038 C CA . GLY B 1 359 ? 1.583 18.594 -16.906 1 96 359 GLY B CA 1
ATOM 7039 C C . GLY B 1 359 ? 0.524 17.984 -16.016 1 96 359 GLY B C 1
ATOM 7040 O O . GLY B 1 359 ? -0.448 18.641 -15.648 1 96 359 GLY B O 1
ATOM 7041 N N . LEU B 1 360 ? 0.726 16.75 -15.664 1 96.62 360 LEU B N 1
ATOM 7042 C CA . LEU B 1 360 ? -0.211 16.047 -14.797 1 96.62 360 LEU B CA 1
ATOM 7043 C C . LEU B 1 360 ? -0.187 16.625 -13.391 1 96.62 360 LEU B C 1
ATOM 7045 O O . LEU B 1 360 ? -1.237 16.797 -12.766 1 96.62 360 LEU B O 1
ATOM 7049 N N . PHE B 1 361 ? 1.011 16.938 -12.898 1 97.5 361 PHE B N 1
ATOM 7050 C CA . PHE B 1 361 ? 1.179 17.531 -11.57 1 97.5 361 PHE B CA 1
ATOM 7051 C C . PHE B 1 361 ? 0.521 18.891 -11.508 1 97.5 361 PHE B C 1
ATOM 7053 O O . PHE B 1 361 ? -0.095 19.25 -10.5 1 97.5 361 PHE B O 1
ATOM 7060 N N . LYS B 1 362 ? 0.654 19.672 -12.57 1 97.94 362 LYS B N 1
ATOM 7061 C CA . LYS B 1 362 ? 0.063 21 -12.625 1 97.94 362 LYS B CA 1
ATOM 7062 C C . LYS B 1 362 ? -1.449 20.953 -12.43 1 97.94 362 LYS B C 1
ATOM 7064 O O . LYS B 1 362 ? -2.016 21.75 -11.695 1 97.94 362 LYS B O 1
ATOM 7069 N N . GLN B 1 363 ? -2.066 20.031 -13.078 1 97 363 GLN B N 1
ATOM 7070 C CA . GLN B 1 363 ? -3.512 19.875 -12.945 1 97 363 GLN B CA 1
ATOM 7071 C C . GLN B 1 363 ? -3.904 19.578 -11.5 1 97 363 GLN B C 1
ATOM 7073 O O . GLN B 1 363 ? -4.82 20.203 -10.961 1 97 363 GLN B O 1
ATOM 7078 N N . ALA B 1 364 ? -3.205 18.641 -10.867 1 97.56 364 ALA B N 1
ATOM 7079 C CA . ALA B 1 364 ? -3.482 18.266 -9.477 1 97.56 364 ALA B CA 1
ATOM 7080 C C . ALA B 1 364 ? -3.166 19.422 -8.531 1 97.56 364 ALA B C 1
ATOM 7082 O O . ALA B 1 364 ? -3.936 19.703 -7.609 1 97.56 364 ALA B O 1
ATOM 7083 N N . PHE B 1 365 ? -2.043 20.062 -8.75 1 98 365 PHE B N 1
ATOM 7084 C CA . PHE B 1 365 ? -1.576 21.172 -7.934 1 98 365 PHE B CA 1
ATOM 7085 C C . PHE B 1 365 ? -2.584 22.328 -7.953 1 98 365 PHE B C 1
ATOM 7087 O O . PHE B 1 365 ? -2.98 22.828 -6.898 1 98 365 PHE B O 1
ATOM 7094 N N . ASN B 1 366 ? -3.006 22.656 -9.125 1 96.5 366 ASN B N 1
ATOM 7095 C CA . ASN B 1 366 ? -3.953 23.766 -9.273 1 96.5 366 ASN B CA 1
ATOM 7096 C C . ASN B 1 366 ? -5.305 23.422 -8.656 1 96.5 366 ASN B C 1
ATOM 7098 O O . ASN B 1 366 ? -5.988 24.297 -8.125 1 96.5 366 ASN B O 1
ATOM 7102 N N . GLU B 1 367 ? -5.613 22.219 -8.703 1 95.62 367 GLU B N 1
ATOM 7103 C CA . GLU B 1 367 ? -6.914 21.781 -8.203 1 95.62 367 GLU B CA 1
ATOM 7104 C C . GLU B 1 367 ? -6.918 21.703 -6.68 1 95.62 367 GLU B C 1
ATOM 7106 O O . GLU B 1 367 ? -7.898 22.078 -6.031 1 95.62 367 GLU B O 1
ATOM 7111 N N . LYS B 1 368 ? -5.824 21.203 -6.098 1 96.94 368 LYS B N 1
ATOM 7112 C CA . LYS B 1 368 ? -5.922 20.781 -4.703 1 96.94 368 LYS B CA 1
ATOM 7113 C C . LYS B 1 368 ? -5.168 21.734 -3.783 1 96.94 368 LYS B C 1
ATOM 7115 O O . LYS B 1 368 ? -5.359 21.719 -2.564 1 96.94 368 LYS B O 1
ATOM 7120 N N . MET B 1 369 ? -4.262 22.562 -4.398 1 97 369 MET B N 1
ATOM 7121 C CA . MET B 1 369 ? -3.703 23.656 -3.621 1 97 369 MET B CA 1
ATOM 7122 C C . MET B 1 369 ? -4.688 24.828 -3.541 1 97 369 MET B C 1
ATOM 7124 O O . MET B 1 369 ? -4.438 25.891 -4.102 1 97 369 MET B O 1
ATOM 7128 N N . ASN B 1 370 ? -5.73 24.609 -2.75 1 96.44 370 ASN B N 1
ATOM 7129 C CA . ASN B 1 370 ? -6.809 25.594 -2.699 1 96.44 370 ASN B CA 1
ATOM 7130 C C . ASN B 1 370 ? -7.078 26.062 -1.271 1 96.44 370 ASN B C 1
ATOM 7132 O O . ASN B 1 370 ? -6.496 25.531 -0.322 1 96.44 370 ASN B O 1
ATOM 7136 N N . LEU B 1 371 ? -7.98 27.016 -1.141 1 97.06 371 LEU B N 1
ATOM 7137 C CA . LEU B 1 371 ? -8.258 27.688 0.125 1 97.06 371 LEU B CA 1
ATOM 7138 C C . LEU B 1 371 ? -8.812 26.703 1.15 1 97.06 371 LEU B C 1
ATOM 7140 O O . LEU B 1 371 ? -8.398 26.719 2.314 1 97.06 371 LEU B O 1
ATOM 7144 N N . VAL B 1 372 ? -9.633 25.828 0.697 1 96.81 372 VAL B N 1
ATOM 7145 C CA . VAL B 1 372 ? -10.32 24.906 1.602 1 96.81 372 VAL B CA 1
ATOM 7146 C C . VAL B 1 372 ? -9.312 23.969 2.256 1 96.81 372 VAL B C 1
ATOM 7148 O O . VAL B 1 372 ? -9.289 23.828 3.48 1 96.81 372 VAL B O 1
ATOM 7151 N N . ASN B 1 373 ? -8.477 23.359 1.487 1 97.88 373 ASN B N 1
ATOM 7152 C CA . ASN B 1 373 ? -7.484 22.422 2.004 1 97.88 373 ASN B CA 1
ATOM 7153 C C . ASN B 1 373 ? -6.461 23.125 2.889 1 97.88 373 ASN B C 1
ATOM 7155 O O . ASN B 1 373 ? -6.09 22.609 3.947 1 97.88 373 ASN B O 1
ATOM 7159 N N . ILE B 1 374 ? -5.992 24.312 2.488 1 98.31 374 ILE B N 1
ATOM 7160 C CA . ILE B 1 374 ? -4.941 25.031 3.205 1 98.31 374 ILE B CA 1
ATOM 7161 C C . ILE B 1 374 ? -5.473 25.516 4.551 1 98.31 374 ILE B C 1
ATOM 7163 O O . ILE B 1 374 ? -4.832 25.312 5.586 1 98.31 374 ILE B O 1
ATOM 7167 N N . PHE B 1 375 ? -6.68 26.094 4.59 1 98.12 375 PHE B N 1
ATOM 7168 C CA . PHE B 1 375 ? -7.277 26.547 5.844 1 98.12 375 PHE B CA 1
ATOM 7169 C C . PHE B 1 375 ? -7.504 25.359 6.785 1 98.12 375 PHE B C 1
ATOM 7171 O O . PHE B 1 375 ? -7.258 25.469 7.988 1 98.12 375 PHE B O 1
ATOM 7178 N N . SER B 1 376 ? -7.945 24.312 6.184 1 97.62 376 SER B N 1
ATOM 7179 C CA . SER B 1 376 ? -8.188 23.125 6.996 1 97.62 376 SER B CA 1
ATOM 7180 C C . SER B 1 376 ? -6.895 22.625 7.633 1 97.62 376 SER B C 1
ATOM 7182 O O . SER B 1 376 ? -6.898 22.156 8.773 1 97.62 376 SER B O 1
ATOM 7184 N N . GLY B 1 377 ? -5.812 22.672 6.887 1 97.94 377 GLY B N 1
ATOM 7185 C CA . GLY B 1 377 ? -4.527 22.234 7.41 1 97.94 377 GLY B CA 1
ATOM 7186 C C . GLY B 1 377 ? -4.047 23.062 8.586 1 97.94 377 GLY B C 1
ATOM 7187 O O . GLY B 1 377 ? -3.67 22.516 9.625 1 97.94 377 GLY B O 1
ATOM 7188 N N . PHE B 1 378 ? -4.094 24.406 8.445 1 98.44 378 PHE B N 1
ATOM 7189 C CA . PHE B 1 378 ? -3.67 25.297 9.523 1 98.44 378 PHE B CA 1
ATOM 7190 C C . PHE B 1 378 ? -4.57 25.141 10.742 1 98.44 378 PHE B C 1
ATOM 7192 O O . PHE B 1 378 ? -4.09 25.109 11.875 1 98.44 378 PHE B O 1
ATOM 7199 N N . ARG B 1 379 ? -5.844 24.953 10.5 1 97.62 379 ARG B N 1
ATOM 7200 C CA . ARG B 1 379 ? -6.793 24.781 11.594 1 97.62 379 ARG B CA 1
ATOM 7201 C C . ARG B 1 379 ? -6.566 23.469 12.32 1 97.62 379 ARG B C 1
ATOM 7203 O O . ARG B 1 379 ? -6.559 23.422 13.547 1 97.62 379 ARG B O 1
ATOM 7210 N N . ALA B 1 380 ? -6.383 22.422 11.555 1 96.25 380 ALA B N 1
ATOM 7211 C CA . ALA B 1 380 ? -6.25 21.094 12.117 1 96.25 380 ALA B CA 1
ATOM 7212 C C . ALA B 1 380 ? -4.98 20.969 12.961 1 96.25 380 ALA B C 1
ATOM 7214 O O . ALA B 1 380 ? -4.93 20.203 13.914 1 96.25 380 ALA B O 1
ATOM 7215 N N . THR B 1 381 ? -3.945 21.719 12.656 1 97.44 381 THR B N 1
ATOM 7216 C CA . THR B 1 381 ? -2.678 21.641 13.367 1 97.44 381 THR B CA 1
ATOM 7217 C C . THR B 1 381 ? -2.637 22.641 14.508 1 97.44 381 THR B C 1
ATOM 7219 O O . THR B 1 381 ? -1.711 22.641 15.328 1 97.44 381 THR B O 1
ATOM 7222 N N . GLY B 1 382 ? -3.562 23.531 14.547 1 97.69 382 GLY B N 1
ATOM 7223 C CA . GLY B 1 382 ? -3.67 24.5 15.633 1 97.69 382 GLY B CA 1
ATOM 7224 C C . GLY B 1 382 ? -2.715 25.672 15.484 1 97.69 382 GLY B C 1
ATOM 7225 O O . GLY B 1 382 ? -2.533 26.453 16.422 1 97.69 382 GLY B O 1
ATOM 7226 N N . ILE B 1 383 ? -2.086 25.797 14.391 1 98 383 ILE B N 1
ATOM 7227 C CA . ILE B 1 383 ? -1.119 26.875 14.164 1 98 383 ILE B CA 1
ATOM 7228 C C . ILE B 1 383 ? -1.854 28.188 13.922 1 98 383 ILE B C 1
ATOM 7230 O O . ILE B 1 383 ? -1.471 29.219 14.461 1 98 383 ILE B O 1
ATOM 7234 N N . PHE B 1 384 ? -2.885 28.141 13.094 1 97.94 384 PHE B N 1
ATOM 7235 C CA . PHE B 1 384 ? -3.697 29.328 12.844 1 97.94 384 PHE B CA 1
ATOM 7236 C C . PHE B 1 384 ? -5.145 28.938 12.562 1 97.94 384 PHE B C 1
ATOM 7238 O O . PHE B 1 384 ? -5.426 28.219 11.609 1 97.94 384 PHE B O 1
ATOM 7245 N N . PRO B 1 385 ? -6.207 29.562 13.172 1 97 385 PRO B N 1
ATOM 7246 C CA . PRO B 1 385 ? -5.996 30.312 14.406 1 97 385 PRO B CA 1
ATOM 7247 C C . PRO B 1 385 ? -5.262 29.5 15.477 1 97 385 PRO B C 1
ATOM 7249 O O . PRO B 1 385 ? -5.289 28.266 15.445 1 97 385 PRO B O 1
ATOM 7252 N N . PHE B 1 386 ? -4.559 30.188 16.281 1 97.5 386 PHE B N 1
ATOM 7253 C CA . PHE B 1 386 ? -3.742 29.516 17.281 1 97.5 386 PHE B CA 1
ATOM 7254 C C . PHE B 1 386 ? -4.621 28.797 18.297 1 97.5 386 PHE B C 1
ATOM 7256 O O . PHE B 1 386 ? -5.348 29.422 19.062 1 97.5 386 PHE B O 1
ATOM 7263 N N . LYS B 1 387 ? -4.645 27.469 18.219 1 96.62 387 LYS B N 1
ATOM 7264 C CA . LYS B 1 387 ? -5.434 26.594 19.094 1 96.62 387 LYS B CA 1
ATOM 7265 C C . LYS B 1 387 ? -4.602 25.422 19.594 1 96.62 387 LYS B C 1
ATOM 7267 O O . LYS B 1 387 ? -4.594 24.344 18.984 1 96.62 387 LYS B O 1
ATOM 7272 N N . PRO B 1 388 ? -4.043 25.594 20.812 1 94.56 388 PRO B N 1
ATOM 7273 C CA . PRO B 1 388 ? -3.143 24.562 21.328 1 94.56 388 PRO B CA 1
ATOM 7274 C C . PRO B 1 388 ? -3.842 23.219 21.547 1 94.56 388 PRO B C 1
ATOM 7276 O O . PRO B 1 388 ? -3.18 22.188 21.672 1 94.56 388 PRO B O 1
ATOM 7279 N N . ASN B 1 389 ? -5.148 23.141 21.578 1 93.31 389 ASN B N 1
ATOM 7280 C CA . ASN B 1 389 ? -5.883 21.906 21.812 1 93.31 389 ASN B CA 1
ATOM 7281 C C . ASN B 1 389 ? -6.496 21.375 20.516 1 93.31 389 ASN B C 1
ATOM 7283 O O . ASN B 1 389 ? -7.496 20.656 20.547 1 93.31 389 ASN B O 1
ATOM 7287 N N . ALA B 1 390 ? -5.961 21.75 19.406 1 94.5 390 ALA B N 1
ATOM 7288 C CA . ALA B 1 390 ? -6.504 21.359 18.109 1 94.5 390 ALA B CA 1
ATOM 7289 C C . ALA B 1 390 ? -6.316 19.875 17.859 1 94.5 390 ALA B C 1
ATOM 7291 O O . ALA B 1 390 ? -7.137 19.234 17.188 1 94.5 390 ALA B O 1
ATOM 7292 N N . ILE B 1 391 ? -5.316 19.203 18.359 1 93.06 391 ILE B N 1
ATOM 7293 C CA . ILE B 1 391 ? -5.051 17.781 18.188 1 93.06 391 ILE B CA 1
ATOM 7294 C C . ILE B 1 391 ? -5.926 16.969 19.141 1 93.06 391 ILE B C 1
ATOM 7296 O O . ILE B 1 391 ? -5.875 17.172 20.359 1 93.06 391 ILE B O 1
ATOM 7300 N N . PRO B 1 392 ? -6.699 16.141 18.562 1 90.81 392 PRO B N 1
ATOM 7301 C CA . PRO B 1 392 ? -7.625 15.367 19.391 1 90.81 392 PRO B CA 1
ATOM 7302 C C . PRO B 1 392 ? -6.906 14.438 20.375 1 90.81 392 PRO B C 1
ATOM 7304 O O . PRO B 1 392 ? -5.844 13.898 20.047 1 90.81 392 PRO B O 1
ATOM 7307 N N . ILE B 1 393 ? -7.543 14.156 21.453 1 88.44 393 ILE B N 1
ATOM 7308 C CA . ILE B 1 393 ? -6.969 13.359 22.531 1 88.44 393 ILE B CA 1
ATOM 7309 C C . ILE B 1 393 ? -6.746 11.922 22.062 1 88.44 393 ILE B C 1
ATOM 7311 O O . ILE B 1 393 ? -5.793 11.266 22.484 1 88.44 393 ILE B O 1
ATOM 7315 N N . GLU B 1 394 ? -7.562 11.461 21.172 1 86.12 394 GLU B N 1
ATOM 7316 C CA . GLU B 1 394 ? -7.477 10.094 20.672 1 86.12 394 GLU B CA 1
ATOM 7317 C C . GLU B 1 394 ? -6.184 9.875 19.891 1 86.12 394 GLU B C 1
ATOM 7319 O O . GLU B 1 394 ? -5.73 8.742 19.734 1 86.12 394 GLU B O 1
ATOM 7324 N N . ALA B 1 395 ? -5.625 10.969 19.438 1 88.94 395 ALA B N 1
ATOM 7325 C CA . ALA B 1 395 ? -4.402 10.875 18.641 1 88.94 395 ALA B CA 1
ATOM 7326 C C . ALA B 1 395 ? -3.221 10.43 19.5 1 88.94 395 ALA B C 1
ATOM 7328 O O . ALA B 1 395 ? -2.238 9.898 18.969 1 88.94 395 ALA B O 1
ATOM 7329 N N . TYR B 1 396 ? -3.311 10.586 20.844 1 89.88 396 TYR B N 1
ATOM 7330 C CA . TYR B 1 396 ? -2.199 10.289 21.734 1 89.88 396 TYR B CA 1
ATOM 7331 C C . TYR B 1 396 ? -2.232 8.828 22.172 1 89.88 396 TYR B C 1
ATOM 7333 O O . TYR B 1 396 ? -1.358 8.383 22.922 1 89.88 396 TYR B O 1
ATOM 7341 N N . GLY B 1 397 ? -3.143 8.062 21.734 1 85.62 397 GLY B N 1
ATOM 7342 C CA . GLY B 1 397 ? -3.342 6.688 22.156 1 85.62 397 GLY B CA 1
ATOM 7343 C C . GLY B 1 397 ? -2.088 5.84 22.031 1 85.62 397 GLY B C 1
ATOM 7344 O O . GLY B 1 397 ? -1.665 5.215 23.016 1 85.62 397 GLY B O 1
ATOM 7345 N N . PRO B 1 398 ? -1.503 5.863 20.984 1 85.12 398 PRO B N 1
ATOM 7346 C CA . PRO B 1 398 ? -0.328 5.012 20.766 1 85.12 398 PRO B CA 1
ATOM 7347 C C . PRO B 1 398 ? 0.815 5.336 21.719 1 85.12 398 PRO B C 1
ATOM 7349 O O . PRO B 1 398 ? 1.697 4.504 21.938 1 85.12 398 PRO B O 1
ATOM 7352 N N . SER B 1 399 ? 0.851 6.504 22.266 1 85.56 399 SER B N 1
ATOM 7353 C CA . SER B 1 399 ? 1.938 6.902 23.141 1 85.56 399 SER B CA 1
ATOM 7354 C C . SER B 1 399 ? 1.696 6.41 24.578 1 85.56 399 SER B C 1
ATOM 7356 O O . SER B 1 399 ? 2.609 6.426 25.406 1 85.56 399 SER B O 1
ATOM 7358 N N . LYS B 1 400 ? 0.551 5.977 24.875 1 82.06 400 LYS B N 1
ATOM 7359 C CA . LYS B 1 400 ? 0.205 5.547 26.219 1 82.06 400 LYS B CA 1
ATOM 7360 C C . LYS B 1 400 ? 0.98 4.293 26.625 1 82.06 400 LYS B C 1
ATOM 7362 O O . LYS B 1 400 ? 1.166 4.02 27.812 1 82.06 400 LYS B O 1
ATOM 7367 N N . THR B 1 401 ? 1.335 3.629 25.641 1 80.38 401 THR B N 1
ATOM 7368 C CA . THR B 1 401 ? 2.1 2.418 25.922 1 80.38 401 THR B CA 1
ATOM 7369 C C . THR B 1 401 ? 3.514 2.768 26.375 1 80.38 401 THR B C 1
ATOM 7371 O O . THR B 1 401 ? 4.09 2.07 27.219 1 80.38 401 THR B O 1
ATOM 7374 N N . SER B 1 402 ? 4.148 3.854 25.891 1 68.94 402 SER B N 1
ATOM 7375 C CA . SER B 1 402 ? 5.523 4.23 26.203 1 68.94 402 SER B CA 1
ATOM 7376 C C . SER B 1 402 ? 5.574 5.238 27.344 1 68.94 402 SER B C 1
ATOM 7378 O O . SER B 1 402 ? 5.168 6.391 27.172 1 68.94 402 SER B O 1
ATOM 7380 N N . VAL B 1 403 ? 5.266 4.891 28.656 1 55.78 403 VAL B N 1
ATOM 7381 C CA . VAL B 1 403 ? 5.277 5.863 29.734 1 55.78 403 VAL B CA 1
ATOM 7382 C C . VAL B 1 403 ? 6.715 6.156 30.156 1 55.78 403 VAL B C 1
ATOM 7384 O O . VAL B 1 403 ? 7.488 5.234 30.438 1 55.78 403 VAL B O 1
ATOM 7387 N N . LEU B 1 404 ? 7.184 7.285 29.734 1 47.25 404 LEU B N 1
ATOM 7388 C CA . LEU B 1 404 ? 8.477 7.766 30.203 1 47.25 404 LEU B CA 1
ATOM 7389 C C . LEU B 1 404 ? 8.469 7.938 31.719 1 47.25 404 LEU B C 1
ATOM 7391 O O . LEU B 1 404 ? 7.492 8.422 32.281 1 47.25 404 LEU B O 1
ATOM 7395 N N . ASN B 1 405 ? 9.109 7.105 32.375 1 41.91 405 ASN B N 1
ATOM 7396 C CA . ASN B 1 405 ? 9.32 7.426 33.781 1 41.91 405 ASN B CA 1
ATOM 7397 C C . ASN B 1 405 ? 9.852 8.844 33.969 1 41.91 405 ASN B C 1
ATOM 7399 O O . ASN B 1 405 ? 10.984 9.141 33.562 1 41.91 405 ASN B O 1
ATOM 7403 N N . VAL B 1 406 ? 9.164 9.828 33.688 1 36.66 406 VAL B N 1
ATOM 7404 C CA . VAL B 1 406 ? 9.664 11.148 34.094 1 36.66 406 VAL B CA 1
ATOM 7405 C C . VAL B 1 406 ? 10.016 11.148 35.562 1 36.66 406 VAL B C 1
ATOM 7407 O O . VAL B 1 406 ? 9.141 10.945 36.406 1 36.66 406 VAL B O 1
ATOM 7410 N N . GLU B 1 407 ? 11.18 10.758 36 1 34.28 407 GLU B N 1
ATOM 7411 C CA . GLU B 1 407 ? 11.648 11.18 37.312 1 34.28 407 GLU B CA 1
ATOM 7412 C C . GLU B 1 407 ? 11.438 12.68 37.5 1 34.28 407 GLU B C 1
ATOM 7414 O O . GLU B 1 407 ? 12.062 13.492 36.812 1 34.28 407 GLU B O 1
ATOM 7419 N N . VAL B 1 408 ? 10.32 13.242 37.688 1 33.41 408 VAL B N 1
ATOM 7420 C CA . VAL B 1 408 ? 10.164 14.555 38.281 1 33.41 408 VAL B CA 1
ATOM 7421 C C . VAL B 1 408 ? 11.133 14.688 39.469 1 33.41 408 VAL B C 1
ATOM 7423 O O . VAL B 1 408 ? 11.031 13.945 40.469 1 33.41 408 VAL B O 1
ATOM 7426 N N . GLU B 1 409 ? 12.398 15.031 39.25 1 29.59 409 GLU B N 1
ATOM 7427 C CA . GLU B 1 409 ? 13.164 15.609 40.344 1 29.59 409 GLU B CA 1
ATOM 7428 C C . GLU B 1 409 ? 12.367 16.703 41.062 1 29.59 409 GLU B C 1
ATOM 7430 O O . GLU B 1 409 ? 12.133 17.781 40.5 1 29.59 409 GLU B O 1
ATOM 7435 N N . ALA B 1 410 ? 11.352 16.438 41.719 1 29.89 410 ALA B N 1
ATOM 7436 C CA . ALA B 1 410 ? 10.805 17.312 42.781 1 29.89 410 ALA B CA 1
ATOM 7437 C C . ALA B 1 410 ? 11.922 17.969 43.594 1 29.89 410 ALA B C 1
ATOM 7439 O O . ALA B 1 410 ? 12.648 17.297 44.312 1 29.89 410 ALA B O 1
ATOM 7440 N N . SER B 1 411 ? 12.68 18.906 42.938 1 26.98 411 SER B N 1
ATOM 7441 C CA . SER B 1 411 ? 13.398 19.828 43.812 1 26.98 411 SER B CA 1
ATOM 7442 C C . SER B 1 411 ? 12.547 20.219 45.031 1 26.98 411 SER B C 1
ATOM 7444 O O . SER B 1 411 ? 11.531 20.906 44.875 1 26.98 411 SER B O 1
ATOM 7446 N N . ILE B 1 412 ? 12.367 19.359 45.906 1 28.78 412 ILE B N 1
ATOM 7447 C CA . ILE B 1 412 ? 11.945 19.656 47.25 1 28.78 412 ILE B CA 1
ATOM 7448 C C . ILE B 1 412 ? 12.734 20.844 47.812 1 28.78 412 ILE B C 1
ATOM 7450 O O . ILE B 1 412 ? 13.938 20.734 48.062 1 28.78 412 ILE B O 1
ATOM 7454 N N . GLU B 1 413 ? 12.719 22 47.031 1 24.55 413 GLU B N 1
ATOM 7455 C CA . GLU B 1 413 ? 13.156 23.156 47.781 1 24.55 413 GLU B CA 1
ATOM 7456 C C . GLU B 1 413 ? 12.672 23.094 49.25 1 24.55 413 GLU B C 1
ATOM 7458 O O . GLU B 1 413 ? 11.516 22.75 49.5 1 24.55 413 GLU B O 1
ATOM 7463 N N . ASN B 1 414 ? 13.633 22.844 50.125 1 26.47 414 ASN B N 1
ATOM 7464 C CA . ASN B 1 414 ? 13.586 22.969 51.562 1 26.47 414 ASN B CA 1
ATOM 7465 C C . ASN B 1 414 ? 12.805 24.203 52 1 26.47 414 ASN B C 1
ATOM 7467 O O . ASN B 1 414 ? 13.266 25.328 51.812 1 26.47 414 ASN B O 1
ATOM 7471 N N . GLY B 1 415 ? 11.492 24.297 51.5 1 21.67 415 GLY B N 1
ATOM 7472 C CA . GLY B 1 415 ? 10.664 25.328 52.094 1 21.67 415 GLY B CA 1
ATOM 7473 C C . GLY B 1 415 ? 10.914 25.531 53.562 1 21.67 415 GLY B C 1
ATOM 7474 O O . GLY B 1 415 ? 10.977 24.562 54.344 1 21.67 415 GLY B O 1
ATOM 7475 N N . HIS B 1 416 ? 11.781 26.469 53.875 1 24.94 416 HIS B N 1
ATOM 7476 C CA . HIS B 1 416 ? 11.977 27.062 55.188 1 24.94 416 HIS B CA 1
ATOM 7477 C C . HIS B 1 416 ? 10.68 27.094 56 1 24.94 416 HIS B C 1
ATOM 7479 O O . HIS B 1 416 ? 9.617 27.391 55.438 1 24.94 416 HIS B O 1
ATOM 7485 N N . ASP B 1 417 ? 10.648 26.297 57.125 1 24.17 417 ASP B N 1
ATOM 7486 C CA . ASP B 1 417 ? 9.742 26.094 58.25 1 24.17 417 ASP B CA 1
ATOM 7487 C C . ASP B 1 417 ? 9.133 27.406 58.719 1 24.17 417 ASP B C 1
ATOM 7489 O O . ASP B 1 417 ? 9.797 28.203 59.406 1 24.17 417 ASP B O 1
ATOM 7493 N N . VAL B 1 418 ? 8.711 28.25 57.781 1 22.2 418 VAL B N 1
ATOM 7494 C CA . VAL B 1 418 ? 8.211 29.422 58.5 1 22.2 418 VAL B CA 1
ATOM 7495 C C . VAL B 1 418 ? 7.168 29 59.531 1 22.2 418 VAL B C 1
ATOM 7497 O O . VAL B 1 418 ? 6.32 28.156 59.25 1 22.2 418 VAL B O 1
ATOM 7500 N N . SER B 1 419 ? 7.504 29.203 60.812 1 20.77 419 SER B N 1
ATOM 7501 C CA . SER B 1 419 ? 6.875 29.031 62.125 1 20.77 419 SER B CA 1
ATOM 7502 C C . SER B 1 419 ? 5.461 29.609 62.125 1 20.77 419 SER B C 1
ATOM 7504 O O . SER B 1 419 ? 5.246 30.734 62.594 1 20.77 419 SER B O 1
ATOM 7506 N N . LYS B 1 420 ? 4.691 29.359 61.062 1 19.52 420 LYS B N 1
ATOM 7507 C CA . LYS B 1 420 ? 3.436 30.078 61.25 1 19.52 420 LYS B CA 1
ATOM 7508 C C . LYS B 1 420 ? 2.746 29.641 62.531 1 19.52 420 LYS B C 1
ATOM 7510 O O . LYS B 1 420 ? 2.617 28.438 62.812 1 19.52 420 LYS B O 1
ATOM 7515 N N . ASP B 1 421 ? 2.535 30.438 63.562 1 19.17 421 ASP B N 1
ATOM 7516 C CA . ASP B 1 421 ? 1.939 30.609 64.875 1 19.17 421 ASP B CA 1
ATOM 7517 C C . ASP B 1 421 ? 0.434 30.359 64.875 1 19.17 421 ASP B C 1
ATOM 7519 O O . ASP B 1 421 ? -0.252 30.5 65.875 1 19.17 421 ASP B O 1
ATOM 7523 N N . GLN B 1 422 ? -0.292 30.172 63.75 1 19.2 422 GLN B N 1
ATOM 7524 C CA . GLN B 1 422 ? -1.644 30.484 64.188 1 19.2 422 GLN B CA 1
ATOM 7525 C C . GLN B 1 422 ? -2.076 29.562 65.375 1 19.2 422 GLN B C 1
ATOM 7527 O O . GLN B 1 422 ? -1.562 28.453 65.5 1 19.2 422 GLN B O 1
ATOM 7532 N N . ASN B 1 423 ? -2.879 30.156 66.438 1 18.62 423 ASN B N 1
ATOM 7533 C CA . ASN B 1 423 ? -3.85 30.141 67.5 1 18.62 423 ASN B CA 1
ATOM 7534 C C . ASN B 1 423 ? -5.023 29.219 67.188 1 18.62 423 ASN B C 1
ATOM 7536 O O . ASN B 1 423 ? -5.52 29.172 66.062 1 18.62 423 ASN B O 1
ATOM 7540 N N . GLN B 1 424 ? -5.293 28.172 68.125 1 18.69 424 GLN B N 1
ATOM 7541 C CA . GLN B 1 424 ? -6.023 26.938 68.375 1 18.69 424 GLN B CA 1
ATOM 7542 C C . GLN B 1 424 ? -7.531 27.172 68.312 1 18.69 424 GLN B C 1
ATOM 7544 O O . GLN B 1 424 ? -8.312 26.297 68.688 1 18.69 424 GLN B O 1
ATOM 7549 N N . SER B 1 425 ? -8.086 28.359 67.812 1 18.94 425 SER B N 1
ATOM 7550 C CA . SER B 1 425 ? -9.398 28.5 68.438 1 18.94 425 SER B CA 1
ATOM 7551 C C . SER B 1 425 ? -10.336 27.375 68 1 18.94 425 SER B C 1
ATOM 7553 O O . SER B 1 425 ? -10.281 26.906 66.875 1 18.94 425 SER B O 1
ATOM 7555 N N . ARG B 1 426 ? -11.023 26.688 69 1 19.08 426 ARG B N 1
ATOM 7556 C CA . ARG B 1 426 ? -11.789 25.5 69.375 1 19.08 426 ARG B CA 1
ATOM 7557 C C . ARG B 1 426 ? -13.148 25.484 68.688 1 19.08 426 ARG B C 1
ATOM 7559 O O . ARG B 1 426 ? -14.047 24.734 69.062 1 19.08 426 ARG B O 1
ATOM 7566 N N . LEU B 1 427 ? -13.383 26.234 67.5 1 19.16 427 LEU B N 1
ATOM 7567 C CA . LEU B 1 427 ? -14.828 26.422 67.375 1 19.16 427 LEU B CA 1
ATOM 7568 C C . LEU B 1 427 ? -15.547 25.094 67.25 1 19.16 427 LEU B C 1
ATOM 7570 O O . LEU B 1 427 ? -15.047 24.172 66.625 1 19.16 427 LEU B O 1
ATOM 7574 N N . THR B 1 428 ? -16.625 24.844 68.062 1 19.28 428 THR B N 1
ATOM 7575 C CA . THR B 1 428 ? -17.516 23.859 68.688 1 19.28 428 THR B CA 1
ATOM 7576 C C . THR B 1 428 ? -18.469 23.297 67.562 1 19.28 428 THR B C 1
ATOM 7578 O O . THR B 1 428 ? -19.406 22.578 67.938 1 19.28 428 THR B O 1
ATOM 7581 N N . THR B 1 429 ? -18.016 23.172 66.312 1 19.14 429 THR B N 1
ATOM 7582 C CA . THR B 1 429 ? -19.062 22.953 65.312 1 19.14 429 THR B CA 1
ATOM 7583 C C . THR B 1 429 ? -19.797 21.641 65.625 1 19.14 429 THR B C 1
ATOM 7585 O O . THR B 1 429 ? -19.172 20.594 65.75 1 19.14 429 THR B O 1
ATOM 7588 N N . THR B 1 430 ? -21.078 21.75 66.062 1 19.7 430 THR B N 1
ATOM 7589 C CA . THR B 1 430 ? -22.125 20.828 66.438 1 19.7 430 THR B CA 1
ATOM 7590 C C . THR B 1 430 ? -22.391 19.797 65.312 1 19.7 430 THR B C 1
ATOM 7592 O O . THR B 1 430 ? -22.641 20.156 64.188 1 19.7 430 THR B O 1
ATOM 7595 N N . ALA B 1 431 ? -21.922 18.562 65.5 1 18.91 431 ALA B N 1
ATOM 7596 C CA . ALA B 1 431 ? -21.734 17.297 64.812 1 18.91 431 ALA B CA 1
ATOM 7597 C C . ALA B 1 431 ? -23.078 16.609 64.5 1 18.91 431 ALA B C 1
ATOM 7599 O O . ALA B 1 431 ? -23.672 16.016 65.438 1 18.91 431 ALA B O 1
ATOM 7600 N N . ASN B 1 432 ? -24.078 17.406 63.969 1 19.36 432 ASN B N 1
ATOM 7601 C CA . ASN B 1 432 ? -25.359 16.688 63.906 1 19.36 432 ASN B CA 1
ATOM 7602 C C . ASN B 1 432 ? -25.203 15.336 63.219 1 19.36 432 ASN B C 1
ATOM 7604 O O . ASN B 1 432 ? -24.5 15.219 62.188 1 19.36 432 ASN B O 1
ATOM 7608 N N . GLU B 1 433 ? -25.547 14.242 63.938 1 19.88 433 GLU B N 1
ATOM 7609 C CA . GLU B 1 433 ? -25.484 12.789 63.875 1 19.88 433 GLU B CA 1
ATOM 7610 C C . GLU B 1 433 ? -26.344 12.234 62.75 1 19.88 433 GLU B C 1
ATOM 7612 O O . GLU B 1 433 ? -27.547 12.047 62.938 1 19.88 433 GLU B O 1
ATOM 7617 N N . GLU B 1 434 ? -26.547 12.898 61.656 1 20.36 434 GLU B N 1
ATOM 7618 C CA . GLU B 1 434 ? -27.625 12.312 60.844 1 20.36 434 GLU B CA 1
ATOM 7619 C C . GLU B 1 434 ? -27.344 10.844 60.531 1 20.36 434 GLU B C 1
ATOM 7621 O O . GLU B 1 434 ? -26.203 10.461 60.312 1 20.36 434 GLU B O 1
ATOM 7626 N N . GLN B 1 435 ? -28.344 9.93 60.875 1 20.56 435 GLN B N 1
ATOM 7627 C CA . GLN B 1 435 ? -28.562 8.492 60.938 1 20.56 435 GLN B CA 1
ATOM 7628 C C . GLN B 1 435 ? -28.391 7.836 59.594 1 20.56 435 GLN B C 1
ATOM 7630 O O . GLN B 1 435 ? -29.047 8.234 58.625 1 20.56 435 GLN B O 1
ATOM 7635 N N . SER B 1 436 ? -27.219 7.375 59.25 1 20.56 436 SER B N 1
ATOM 7636 C CA . SER B 1 436 ? -26.781 6.691 58.062 1 20.56 436 SER B CA 1
ATOM 7637 C C . SER B 1 436 ? -27.547 5.391 57.844 1 20.56 436 SER B C 1
ATOM 7639 O O . SER B 1 436 ? -27.469 4.473 58.656 1 20.56 436 SER B O 1
ATOM 7641 N N . VAL B 1 437 ? -28.859 5.453 57.531 1 21.36 437 VAL B N 1
ATOM 7642 C CA . VAL B 1 437 ? -29.594 4.223 57.25 1 21.36 437 VAL B CA 1
ATOM 7643 C C . VAL B 1 437 ? -28.781 3.33 56.312 1 21.36 437 VAL B C 1
ATOM 7645 O O . VAL B 1 437 ? -28.297 3.791 55.281 1 21.36 437 VAL B O 1
ATOM 7648 N N . SER B 1 438 ? -28.219 2.244 56.875 1 21.8 438 SER B N 1
ATOM 7649 C CA . SER B 1 438 ? -27.391 1.158 56.375 1 21.8 438 SER B CA 1
ATOM 7650 C C . SER B 1 438 ? -28.125 0.373 55.281 1 21.8 438 SER B C 1
ATOM 7652 O O . SER B 1 438 ? -29.016 -0.423 55.594 1 21.8 438 SER B O 1
ATOM 7654 N N . ALA B 1 439 ? -28.797 0.996 54.312 1 22.84 439 ALA B N 1
ATOM 7655 C CA . ALA B 1 439 ? -29.484 0.113 53.375 1 22.84 439 ALA B CA 1
ATOM 7656 C C . ALA B 1 439 ? -28.562 -1.018 52.938 1 22.84 439 ALA B C 1
ATOM 7658 O O . ALA B 1 439 ? -27.453 -0.77 52.469 1 22.84 439 ALA B O 1
ATOM 7659 N N . VAL B 1 440 ? -28.688 -2.203 53.531 1 24.48 440 VAL B N 1
ATOM 7660 C CA . VAL B 1 440 ? -28.031 -3.492 53.344 1 24.48 440 VAL B CA 1
ATOM 7661 C C . VAL B 1 440 ? -28.172 -3.922 51.875 1 24.48 440 VAL B C 1
ATOM 7663 O O . VAL B 1 440 ? -29.281 -4.215 51.406 1 24.48 440 VAL B O 1
ATOM 7666 N N . ASN B 1 441 ? -27.875 -3.119 50.938 1 24.22 441 ASN B N 1
ATOM 7667 C CA . ASN B 1 441 ? -28.062 -3.723 49.625 1 24.22 441 ASN B CA 1
ATOM 7668 C C . ASN B 1 441 ? -27.359 -5.074 49.531 1 24.22 441 ASN B C 1
ATOM 7670 O O . ASN B 1 441 ? -26.203 -5.215 49.938 1 24.22 441 ASN B O 1
ATOM 7674 N N . PRO B 1 442 ? -28.078 -6.199 49.5 1 27.56 442 PRO B N 1
ATOM 7675 C CA . PRO B 1 442 ? -27.484 -7.535 49.438 1 27.56 442 PRO B CA 1
ATOM 7676 C C . PRO B 1 442 ? -26.344 -7.613 48.406 1 27.56 442 PRO B C 1
ATOM 7678 O O . PRO B 1 442 ? -26.469 -7.07 47.312 1 27.56 442 PRO B O 1
ATOM 7681 N N . GLN B 1 443 ? -25.109 -7.621 48.906 1 27.03 443 GLN B N 1
ATOM 7682 C CA . GLN B 1 443 ? -23.844 -7.789 48.188 1 27.03 443 GLN B CA 1
ATOM 7683 C C . GLN B 1 443 ? -23.906 -8.977 47.219 1 27.03 443 GLN B C 1
ATOM 7685 O O . GLN B 1 443 ? -23.984 -10.125 47.656 1 27.03 443 GLN B O 1
ATOM 7690 N N . VAL B 1 444 ? -24.797 -8.977 46.312 1 30.94 444 VAL B N 1
ATOM 7691 C CA . VAL B 1 444 ? -24.625 -10.086 45.375 1 30.94 444 VAL B CA 1
ATOM 7692 C C . VAL B 1 444 ? -23.141 -10.328 45.125 1 30.94 444 VAL B C 1
ATOM 7694 O O . VAL B 1 444 ? -22.391 -9.383 44.875 1 30.94 444 VAL B O 1
ATOM 7697 N N . PRO B 1 445 ? -22.547 -11.422 45.75 1 29.28 445 PRO B N 1
ATOM 7698 C CA . PRO B 1 445 ? -21.125 -11.742 45.562 1 29.28 445 PRO B CA 1
ATOM 7699 C C . PRO B 1 445 ? -20.641 -11.484 44.156 1 29.28 445 PRO B C 1
ATOM 7701 O O . PRO B 1 445 ? -21.234 -12 43.188 1 29.28 445 PRO B O 1
ATOM 7704 N N . SER B 1 446 ? -20.406 -10.352 43.75 1 32.97 446 SER B N 1
ATOM 7705 C CA . SER B 1 446 ? -19.656 -10.062 42.531 1 32.97 446 SER B CA 1
ATOM 7706 C C . SER B 1 446 ? -18.453 -11 42.406 1 32.97 446 SER B C 1
ATOM 7708 O O . SER B 1 446 ? -17.562 -10.992 43.25 1 32.97 446 SER B O 1
ATOM 7710 N N . THR B 1 447 ? -18.656 -12.297 42.125 1 36.53 447 THR B N 1
ATOM 7711 C CA . THR B 1 447 ? -17.641 -13.344 42.062 1 36.53 447 THR B CA 1
ATOM 7712 C C . THR B 1 447 ? -16.297 -12.781 41.594 1 36.53 447 THR B C 1
ATOM 7714 O O . THR B 1 447 ? -16.203 -12.305 40.438 1 36.53 447 THR B O 1
ATOM 7717 N N . SER B 1 448 ? -15.367 -12.336 42.344 1 40.91 448 SER B N 1
ATOM 7718 C CA . SER B 1 448 ? -13.984 -11.875 42.312 1 40.91 448 SER B CA 1
ATOM 7719 C C . SER B 1 448 ? -13.141 -12.672 41.344 1 40.91 448 SER B C 1
ATOM 7721 O O . SER B 1 448 ? -12.094 -12.195 40.875 1 40.91 448 SER B O 1
ATOM 7723 N N . SER B 1 449 ? -13.531 -13.953 41.219 1 44.22 449 SER B N 1
ATOM 7724 C CA . SER B 1 449 ? -12.727 -14.867 40.406 1 44.22 449 SER B CA 1
ATOM 7725 C C . SER B 1 449 ? -12.836 -14.531 38.906 1 44.22 449 SER B C 1
ATOM 7727 O O . SER B 1 449 ? -11.969 -14.906 38.125 1 44.22 449 SER B O 1
ATOM 7729 N N . GLU B 1 450 ? -13.992 -14.188 38.469 1 50.06 450 GLU B N 1
ATOM 7730 C CA . GLU B 1 450 ? -14.336 -13.953 37.062 1 50.06 450 GLU B CA 1
ATOM 7731 C C . GLU B 1 450 ? -13.5 -12.828 36.469 1 50.06 450 GLU B C 1
ATOM 7733 O O . GLU B 1 450 ? -12.992 -12.945 35.375 1 50.06 450 GLU B O 1
ATOM 7738 N N . LYS B 1 451 ? -13.32 -11.695 37.344 1 57.09 451 LYS B N 1
ATOM 7739 C CA . LYS B 1 451 ? -12.57 -10.516 36.906 1 57.09 451 LYS B CA 1
ATOM 7740 C C . LYS B 1 451 ? -11.078 -10.828 36.812 1 57.09 451 LYS B C 1
ATOM 7742 O O . LYS B 1 451 ? -10.375 -10.25 36 1 57.09 451 LYS B O 1
ATOM 7747 N N . THR B 1 452 ? -10.773 -12 37.406 1 72.38 452 THR B N 1
ATOM 7748 C CA . THR B 1 452 ? -9.336 -12.227 37.5 1 72.38 452 THR B CA 1
ATOM 7749 C C . THR B 1 452 ? -8.805 -12.828 36.188 1 72.38 452 THR B C 1
ATOM 7751 O O . THR B 1 452 ? -7.77 -12.391 35.688 1 72.38 452 THR B O 1
ATOM 7754 N N . TYR B 1 453 ? -9.711 -13.727 35.625 1 79.25 453 TYR B N 1
ATOM 7755 C CA . TYR B 1 453 ? -9.164 -14.359 34.406 1 79.25 453 TYR B CA 1
ATOM 7756 C C . TYR B 1 453 ? -9.156 -13.391 33.25 1 79.25 453 TYR B C 1
ATOM 7758 O O . TYR B 1 453 ? -8.273 -13.453 32.375 1 79.25 453 TYR B O 1
ATOM 7766 N N . LEU B 1 454 ? -10.062 -12.508 33.219 1 79.56 454 LEU B N 1
ATOM 7767 C CA . LEU B 1 454 ? -10.109 -11.547 32.094 1 79.56 454 LEU B CA 1
ATOM 7768 C C . LEU B 1 454 ? -8.883 -10.641 32.125 1 79.56 454 LEU B C 1
ATOM 7770 O O . LEU B 1 454 ? -8.336 -10.305 31.078 1 79.56 454 LEU B O 1
ATOM 7774 N N . ARG B 1 455 ? -8.531 -10.297 33.344 1 81.81 455 ARG B N 1
ATOM 7775 C CA . ARG B 1 455 ? -7.355 -9.445 33.5 1 81.81 455 ARG B CA 1
ATOM 7776 C C . ARG B 1 455 ? -6.098 -10.164 33 1 81.81 455 ARG B C 1
ATOM 7778 O O . ARG B 1 455 ? -5.195 -9.539 32.438 1 81.81 455 ARG B O 1
ATOM 7785 N N . GLU B 1 456 ? -6.133 -11.414 33.188 1 81.25 456 GLU B N 1
ATOM 7786 C CA . GLU B 1 456 ? -4.98 -12.211 32.75 1 81.25 456 GLU B CA 1
ATOM 7787 C C . GLU B 1 456 ? -4.961 -12.414 31.25 1 81.25 456 GLU B C 1
ATOM 7789 O O . GLU B 1 456 ? -3.895 -12.406 30.625 1 81.25 456 GLU B O 1
ATOM 7794 N N . ILE B 1 457 ? -6.055 -12.5 30.719 1 81.56 457 ILE B N 1
ATOM 7795 C CA . ILE B 1 457 ? -6.172 -12.812 29.297 1 81.56 457 ILE B CA 1
ATOM 7796 C C . ILE B 1 457 ? -6.074 -11.523 28.469 1 81.56 457 ILE B C 1
ATOM 7798 O O . ILE B 1 457 ? -5.422 -11.5 27.422 1 81.56 457 ILE B O 1
ATOM 7802 N N . LEU B 1 458 ? -6.629 -10.484 28.984 1 80.88 458 LEU B N 1
ATOM 7803 C CA . LEU B 1 458 ? -6.754 -9.242 28.219 1 80.88 458 LEU B CA 1
ATOM 7804 C C . LEU B 1 458 ? -5.711 -8.227 28.672 1 80.88 458 LEU B C 1
ATOM 7806 O O . LEU B 1 458 ? -6.051 -7.199 29.25 1 80.88 458 LEU B O 1
ATOM 7810 N N . ARG B 1 459 ? -4.527 -8.508 28.328 1 81.19 459 ARG B N 1
ATOM 7811 C CA . ARG B 1 459 ? -3.42 -7.648 28.734 1 81.19 459 ARG B CA 1
ATOM 7812 C C . ARG B 1 459 ? -3.066 -6.66 27.625 1 81.19 459 ARG B C 1
ATOM 7814 O O . ARG B 1 459 ? -3.137 -6.996 26.453 1 81.19 459 ARG B O 1
ATOM 7821 N N . THR B 1 460 ? -2.801 -5.504 28.062 1 82.88 460 THR B N 1
ATOM 7822 C CA . THR B 1 460 ? -2.34 -4.473 27.141 1 82.88 460 THR B CA 1
ATOM 7823 C C . THR B 1 460 ? -0.823 -4.316 27.219 1 82.88 460 THR B C 1
ATOM 7825 O O . THR B 1 460 ? -0.24 -4.398 28.297 1 82.88 460 THR B O 1
ATOM 7828 N N . PRO B 1 461 ? -0.214 -4.133 26.156 1 79.88 461 PRO B N 1
ATOM 7829 C CA . PRO B 1 461 ? 1.242 -3.971 26.172 1 79.88 461 PRO B CA 1
ATOM 7830 C C . PRO B 1 461 ? 1.693 -2.709 26.891 1 79.88 461 PRO B C 1
ATOM 7832 O O . PRO B 1 461 ? 1.061 -1.657 26.766 1 79.88 461 PRO B O 1
ATOM 7835 N N . GLU B 1 462 ? 2.744 -2.818 27.719 1 79.25 462 GLU B N 1
ATOM 7836 C CA . GLU B 1 462 ? 3.293 -1.679 28.453 1 79.25 462 GLU B CA 1
ATOM 7837 C C . GLU B 1 462 ? 4.82 -1.685 28.422 1 79.25 462 GLU B C 1
ATOM 7839 O O . GLU B 1 462 ? 5.441 -2.748 28.422 1 79.25 462 GLU B O 1
ATOM 7844 N N . VAL B 1 463 ? 5.398 -0.542 28.078 1 77.12 463 VAL B N 1
ATOM 7845 C CA . VAL B 1 463 ? 6.852 -0.435 28.047 1 77.12 463 VAL B CA 1
ATOM 7846 C C . VAL B 1 463 ? 7.32 0.657 29 1 77.12 463 VAL B C 1
ATOM 7848 O O . VAL B 1 463 ? 6.762 1.757 29.016 1 77.12 463 VAL B O 1
ATOM 7851 N N . VAL B 1 464 ? 8.18 0.259 29.906 1 63.38 464 VAL B N 1
ATOM 7852 C CA . VAL B 1 464 ? 8.867 1.266 30.719 1 63.38 464 VAL B CA 1
ATOM 7853 C C . VAL B 1 464 ? 10.195 1.629 30.047 1 63.38 464 VAL B C 1
ATOM 7855 O O . VAL B 1 464 ? 11.062 0.77 29.859 1 63.38 464 VAL B O 1
ATOM 7858 N N . LYS B 1 465 ? 10.18 2.705 29.297 1 59.5 465 LYS B N 1
ATOM 7859 C CA . LYS B 1 465 ? 11.391 3.053 28.547 1 59.5 465 LYS B CA 1
ATOM 7860 C C . LYS B 1 465 ? 12.328 3.906 29.391 1 59.5 465 LYS B C 1
ATOM 7862 O O . LYS B 1 465 ? 11.875 4.781 30.141 1 59.5 465 LYS B O 1
ATOM 7867 N N . GLN B 1 466 ? 13.578 3.414 29.422 1 53.38 466 GLN B N 1
ATOM 7868 C CA . GLN B 1 466 ? 14.633 4.262 29.969 1 53.38 466 GLN B CA 1
ATOM 7869 C C . GLN B 1 466 ? 15.195 5.199 28.891 1 53.38 466 GLN B C 1
ATOM 7871 O O . GLN B 1 466 ? 15.312 4.824 27.734 1 53.38 466 GLN B O 1
ATOM 7876 N N . ARG B 1 467 ? 15.133 6.5 29.062 1 47.5 467 ARG B N 1
ATOM 7877 C CA . ARG B 1 467 ? 15.633 7.527 28.156 1 47.5 467 ARG B CA 1
ATOM 7878 C C . ARG B 1 467 ? 17.078 7.246 27.75 1 47.5 467 ARG B C 1
ATOM 7880 O O . ARG B 1 467 ? 17.953 7.129 28.609 1 47.5 467 ARG B O 1
ATOM 7887 N N . THR B 1 468 ? 17.297 6.629 26.672 1 48.72 468 THR B N 1
ATOM 7888 C CA . THR B 1 468 ? 18.703 6.625 26.266 1 48.72 468 THR B CA 1
ATOM 7889 C C . THR B 1 468 ? 19.016 7.84 25.406 1 48.72 468 THR B C 1
ATOM 7891 O O . THR B 1 468 ? 18.25 8.172 24.484 1 48.72 468 THR B O 1
ATOM 7894 N N . GLU B 1 469 ? 19.859 8.758 25.859 1 43.88 469 GLU B N 1
ATOM 7895 C CA . GLU B 1 469 ? 20.328 9.961 25.172 1 43.88 469 GLU B CA 1
ATOM 7896 C C . GLU B 1 469 ? 21.188 9.609 23.953 1 43.88 469 GLU B C 1
ATOM 7898 O O . GLU B 1 469 ? 22.297 9.102 24.109 1 43.88 469 GLU B O 1
ATOM 7903 N N . LYS B 1 470 ? 20.812 9.266 22.938 1 49.66 470 LYS B N 1
ATOM 7904 C CA . LYS B 1 470 ? 21.688 9.07 21.781 1 49.66 470 LYS B CA 1
ATOM 7905 C C . LYS B 1 470 ? 22 10.391 21.094 1 49.66 470 LYS B C 1
ATOM 7907 O O . LYS B 1 470 ? 21.141 11.258 20.969 1 49.66 470 LYS B O 1
ATOM 7912 N N . LYS B 1 471 ? 23.281 10.805 20.656 1 45.78 471 LYS B N 1
ATOM 7913 C CA . LYS B 1 471 ? 23.797 11.984 19.969 1 45.78 471 LYS B CA 1
ATOM 7914 C C . LYS B 1 471 ? 23.312 12.023 18.516 1 45.78 471 LYS B C 1
ATOM 7916 O O . LYS B 1 471 ? 23.594 11.117 17.734 1 45.78 471 LYS B O 1
ATOM 7921 N N . THR B 1 472 ? 22.078 12.586 18.375 1 56.03 472 THR B N 1
ATOM 7922 C CA . THR B 1 472 ? 21.609 12.664 17 1 56.03 472 THR B CA 1
ATOM 7923 C C . THR B 1 472 ? 21.781 14.078 16.453 1 56.03 472 THR B C 1
ATOM 7925 O O . THR B 1 472 ? 21.719 15.055 17.203 1 56.03 472 THR B O 1
ATOM 7928 N N . ARG B 1 473 ? 22.328 14.297 15.273 1 54.03 473 ARG B N 1
ATOM 7929 C CA . ARG B 1 473 ? 22.438 15.555 14.531 1 54.03 473 ARG B CA 1
ATOM 7930 C C . ARG B 1 473 ? 21.062 16.141 14.266 1 54.03 473 ARG B C 1
ATOM 7932 O O . ARG B 1 473 ? 20.938 17.312 13.875 1 54.03 473 ARG B O 1
ATOM 7939 N N . ARG B 1 474 ? 20.094 15.43 14.625 1 62.59 474 ARG B N 1
ATOM 7940 C CA . ARG B 1 474 ? 18.75 15.852 14.281 1 62.59 474 ARG B CA 1
ATOM 7941 C C . ARG B 1 474 ? 18.109 16.625 15.43 1 62.59 474 ARG B C 1
ATOM 7943 O O . ARG B 1 474 ? 18.484 16.453 16.594 1 62.59 474 ARG B O 1
ATOM 7950 N N . VAL B 1 475 ? 17.422 17.688 15.023 1 66.62 475 VAL B N 1
ATOM 7951 C CA . VAL B 1 475 ? 16.672 18.453 16.016 1 66.62 475 VAL B CA 1
ATOM 7952 C C . VAL B 1 475 ? 15.719 17.531 16.766 1 66.62 475 VAL B C 1
ATOM 7954 O O . VAL B 1 475 ? 14.898 16.844 16.141 1 66.62 475 VAL B O 1
ATOM 7957 N N . THR B 1 476 ? 15.859 17.406 17.953 1 72.62 476 THR B N 1
ATOM 7958 C CA . THR B 1 476 ? 15.164 16.422 18.766 1 72.62 476 THR B CA 1
ATOM 7959 C C . THR B 1 476 ? 13.883 17.016 19.359 1 72.62 476 THR B C 1
ATOM 7961 O O . THR B 1 476 ? 13.086 16.297 19.969 1 72.62 476 THR B O 1
ATOM 7964 N N . GLU B 1 477 ? 13.719 18.328 19.156 1 77.06 477 GLU B N 1
ATOM 7965 C CA . GLU B 1 477 ? 12.516 18.953 19.688 1 77.06 477 GLU B CA 1
ATOM 7966 C C . GLU B 1 477 ? 12.102 20.156 18.844 1 77.06 477 GLU B C 1
ATOM 7968 O O . GLU B 1 477 ? 12.852 20.594 17.969 1 77.06 477 GLU B O 1
ATOM 7973 N N . ALA B 1 478 ? 10.945 20.594 19.141 1 85.19 478 ALA B N 1
ATOM 7974 C CA . ALA B 1 478 ? 10.484 21.828 18.5 1 85.19 478 ALA B CA 1
ATOM 7975 C C . ALA B 1 478 ? 11.305 23.031 18.969 1 85.19 478 ALA B C 1
ATOM 7977 O O . ALA B 1 478 ? 11.602 23.156 20.156 1 85.19 478 ALA B O 1
ATOM 7978 N N . ARG B 1 479 ? 11.766 23.828 18.062 1 85.19 479 ARG B N 1
ATOM 7979 C CA . ARG B 1 479 ? 12.594 24.953 18.469 1 85.19 479 ARG B CA 1
ATOM 7980 C C . ARG B 1 479 ? 12.633 26.031 17.391 1 85.19 479 ARG B C 1
ATOM 7982 O O . ARG B 1 479 ? 12.367 25.75 16.219 1 85.19 479 ARG B O 1
ATOM 7989 N N . CYS B 1 480 ? 12.906 27.219 17.875 1 85.88 480 CYS B N 1
ATOM 7990 C CA . CYS B 1 480 ? 13.18 28.312 16.953 1 85.88 480 CYS B CA 1
ATOM 7991 C C . CYS B 1 480 ? 14.609 28.234 16.422 1 85.88 480 CYS B C 1
ATOM 7993 O O . CYS B 1 480 ? 15.57 28.375 17.188 1 85.88 480 CYS B O 1
ATOM 7995 N N . LEU B 1 481 ? 14.734 28.141 15.18 1 85.06 481 LEU B N 1
ATOM 7996 C CA . LEU B 1 481 ? 16.031 27.875 14.562 1 85.06 481 LEU B CA 1
ATOM 7997 C C . LEU B 1 481 ? 16.844 29.156 14.422 1 85.06 481 LEU B C 1
ATOM 7999 O O . LEU B 1 481 ? 18.062 29.125 14.352 1 85.06 481 LEU B O 1
ATOM 8003 N N . THR B 1 482 ? 16.188 30.281 14.383 1 84.25 482 THR B N 1
ATOM 8004 C CA . THR B 1 482 ? 16.875 31.547 14.109 1 84.25 482 THR B CA 1
ATOM 8005 C C . THR B 1 482 ? 17.234 32.25 15.406 1 84.25 482 THR B C 1
ATOM 8007 O O . THR B 1 482 ? 17.766 33.375 15.383 1 84.25 482 THR B O 1
ATOM 8010 N N . GLU B 1 483 ? 16.953 31.656 16.469 1 87.31 483 GLU B N 1
ATOM 8011 C CA . GLU B 1 483 ? 17.391 32.219 17.75 1 87.31 483 GLU B CA 1
ATOM 8012 C C . GLU B 1 483 ? 18.922 32.188 17.859 1 87.31 483 GLU B C 1
ATOM 8014 O O . GLU B 1 483 ? 19.562 31.234 17.406 1 87.31 483 GLU B O 1
ATOM 8019 N N . ARG B 1 484 ? 19.391 33.156 18.484 1 84.44 484 ARG B N 1
ATOM 8020 C CA . ARG B 1 484 ? 20.828 33.375 18.562 1 84.44 484 ARG B CA 1
ATOM 8021 C C . ARG B 1 484 ? 21.516 32.188 19.25 1 84.44 484 ARG B C 1
ATOM 8023 O O . ARG B 1 484 ? 22.594 31.75 18.844 1 84.44 484 ARG B O 1
ATOM 8030 N N . GLU B 1 485 ? 20.844 31.734 20.25 1 83.25 485 GLU B N 1
ATOM 8031 C CA . GLU B 1 485 ? 21.406 30.625 21 1 83.25 485 GLU B CA 1
ATOM 8032 C C . GLU B 1 485 ? 21.594 29.406 20.094 1 83.25 485 GLU B C 1
ATOM 8034 O O . GLU B 1 485 ? 22.656 28.766 20.125 1 83.25 485 GLU B O 1
ATOM 8039 N N . PHE B 1 486 ? 20.641 29.141 19.391 1 85.44 486 PHE B N 1
ATOM 8040 C CA . PHE B 1 486 ? 20.719 27.984 18.531 1 85.44 486 PHE B CA 1
ATOM 8041 C C . PHE B 1 486 ? 21.719 28.188 17.406 1 85.44 486 PHE B C 1
ATOM 8043 O O . PHE B 1 486 ? 22.469 27.281 17.047 1 85.44 486 PHE B O 1
ATOM 8050 N N . LEU B 1 487 ? 21.75 29.312 16.812 1 86 487 LEU B N 1
ATOM 8051 C CA . LEU B 1 487 ? 22.672 29.656 15.742 1 86 487 LEU B CA 1
ATOM 8052 C C . LEU B 1 487 ? 24.125 29.516 16.219 1 86 487 LEU B C 1
ATOM 8054 O O . LEU B 1 487 ? 24.969 29 15.492 1 86 487 LEU B O 1
ATOM 8058 N N . ASN B 1 488 ? 24.312 29.984 17.406 1 85.94 488 ASN B N 1
ATOM 8059 C CA . ASN B 1 488 ? 25.641 29.875 17.984 1 85.94 488 ASN B CA 1
ATOM 8060 C C . ASN B 1 488 ? 26.047 28.422 18.219 1 85.94 488 ASN B C 1
ATOM 8062 O O . ASN B 1 488 ? 27.203 28.047 18 1 85.94 488 ASN B O 1
ATOM 8066 N N . GLU B 1 489 ? 25.094 27.688 18.688 1 85.12 489 GLU B N 1
ATOM 8067 C CA . GLU B 1 489 ? 25.328 26.266 18.891 1 85.12 489 GLU B CA 1
ATOM 8068 C C . GLU B 1 489 ? 25.688 25.578 17.578 1 85.12 489 GLU B C 1
ATOM 8070 O O . GLU B 1 489 ? 26.594 24.734 17.531 1 85.12 489 GLU B O 1
ATOM 8075 N N . LEU B 1 490 ? 25.031 25.906 16.594 1 85.38 490 LEU B N 1
ATOM 8076 C CA . LEU B 1 490 ? 25.25 25.312 15.281 1 85.38 490 LEU B CA 1
ATOM 8077 C C . LEU B 1 490 ? 26.625 25.703 14.727 1 85.38 490 LEU B C 1
ATOM 8079 O O . LEU B 1 490 ? 27.312 24.875 14.125 1 85.38 490 LEU B O 1
ATOM 8083 N N . LYS B 1 491 ? 27 26.969 14.875 1 86 491 LYS B N 1
ATOM 8084 C CA . LYS B 1 491 ? 28.297 27.453 14.422 1 86 491 LYS B CA 1
ATOM 8085 C C . LYS B 1 491 ? 29.438 26.719 15.141 1 86 491 LYS B C 1
ATOM 8087 O O . LYS B 1 491 ? 30.438 26.359 14.516 1 86 491 LYS B O 1
ATOM 8092 N N . ARG B 1 492 ? 29.188 26.469 16.375 1 84.25 492 ARG B N 1
ATOM 8093 C CA . ARG B 1 492 ? 30.188 25.75 17.172 1 84.25 492 ARG B CA 1
ATOM 8094 C C . ARG B 1 492 ? 30.344 24.312 16.672 1 84.25 492 ARG B C 1
ATOM 8096 O O . ARG B 1 492 ? 31.453 23.812 16.547 1 84.25 492 ARG B O 1
ATOM 8103 N N . LYS B 1 493 ? 29.234 23.703 16.406 1 79.75 493 LYS B N 1
ATOM 8104 C CA . LYS B 1 493 ? 29.266 22.328 15.93 1 79.75 493 LYS B CA 1
ATOM 8105 C C . LYS B 1 493 ? 29.953 22.219 14.57 1 79.75 493 LYS B C 1
ATOM 8107 O O . LYS B 1 493 ? 30.688 21.266 14.312 1 79.75 493 LYS B O 1
ATOM 8112 N N . GLU B 1 494 ? 29.688 23.141 13.742 1 78.69 494 GLU B N 1
ATOM 8113 C CA . GLU B 1 494 ? 30.312 23.156 12.414 1 78.69 494 GLU B CA 1
ATOM 8114 C C . GLU B 1 494 ? 31.812 23.359 12.508 1 78.69 494 GLU B C 1
ATOM 8116 O O . GLU B 1 494 ? 32.594 22.766 11.75 1 78.69 494 GLU B O 1
ATOM 8121 N N . GLU B 1 495 ? 32.188 24.25 13.383 1 77.81 495 GLU B N 1
ATOM 8122 C CA . GLU B 1 495 ? 33.625 24.5 13.602 1 77.81 495 GLU B CA 1
ATOM 8123 C C . GLU B 1 495 ? 34.312 23.266 14.148 1 77.81 495 GLU B C 1
ATOM 8125 O O . GLU B 1 495 ? 35.438 22.953 13.758 1 77.81 495 GLU B O 1
ATOM 8130 N N . GLU B 1 496 ? 33.656 22.609 14.984 1 76.25 496 GLU B N 1
ATOM 8131 C CA . GLU B 1 496 ? 34.219 21.391 15.555 1 76.25 496 GLU B CA 1
ATOM 8132 C C . GLU B 1 496 ? 34.406 20.312 14.484 1 76.25 496 GLU B C 1
ATOM 8134 O O . GLU B 1 496 ? 35.375 19.594 14.484 1 76.25 496 GLU B O 1
ATOM 8139 N N . LYS B 1 497 ? 33.469 20.219 13.703 1 72.62 497 LYS B N 1
ATOM 8140 C CA . LYS B 1 497 ? 33.531 19.234 12.625 1 72.62 497 LYS B CA 1
ATOM 8141 C C . LYS B 1 497 ? 34.688 19.562 11.664 1 72.62 497 LYS B C 1
ATOM 8143 O O . LYS B 1 497 ? 35.375 18.656 11.188 1 72.62 497 LYS B O 1
ATOM 8148 N N . LYS B 1 498 ? 34.844 20.812 11.305 1 69.38 498 LYS B N 1
ATOM 8149 C CA . LYS B 1 498 ? 35.938 21.25 10.438 1 69.38 498 LYS B CA 1
ATOM 8150 C C . LYS B 1 498 ? 37.312 20.969 11.086 1 69.38 498 LYS B C 1
ATOM 8152 O O . LYS B 1 498 ? 38.25 20.562 10.406 1 69.38 498 LYS B O 1
ATOM 8157 N N . GLN B 1 499 ? 37.281 21.172 12.336 1 70.88 499 GLN B N 1
ATOM 8158 C CA . GLN B 1 499 ? 38.531 20.906 13.07 1 70.88 499 GLN B CA 1
ATOM 8159 C C . GLN B 1 499 ? 38.844 19.422 13.125 1 70.88 499 GLN B C 1
ATOM 8161 O O . GLN B 1 499 ? 40 19.016 12.984 1 70.88 499 GLN B O 1
ATOM 8166 N N . SER B 1 500 ? 37.781 18.719 13.312 1 68.69 500 SER B N 1
ATOM 8167 C CA . SER B 1 500 ? 37.938 17.266 13.367 1 68.69 500 SER B CA 1
ATOM 8168 C C . SER B 1 500 ? 38.344 16.703 12 1 68.69 500 SER B C 1
ATOM 8170 O O . SER B 1 500 ? 39.156 15.773 11.914 1 68.69 500 SER B O 1
ATOM 8172 N N . SER B 1 501 ? 37.719 17.109 10.992 1 65.5 501 SER B N 1
ATOM 8173 C CA . SER B 1 501 ? 38.094 16.688 9.641 1 65.5 501 SER B CA 1
ATOM 8174 C C . SER B 1 501 ? 39.5 17.094 9.281 1 65.5 501 SER B C 1
ATOM 8176 O O . SER B 1 501 ? 40.219 16.344 8.609 1 65.5 501 SER B O 1
ATOM 8178 N N . ARG B 1 502 ? 39.969 18.25 9.688 1 61.38 502 ARG B N 1
ATOM 8179 C CA . ARG B 1 502 ? 41.344 18.688 9.508 1 61.38 502 ARG B CA 1
ATOM 8180 C C . ARG B 1 502 ? 42.312 17.812 10.32 1 61.38 502 ARG B C 1
ATOM 8182 O O . ARG B 1 502 ? 43.406 17.516 9.867 1 61.38 502 ARG B O 1
ATOM 8189 N N . GLY B 1 503 ? 41.719 17.438 11.367 1 54.72 503 GLY B N 1
ATOM 8190 C CA . GLY B 1 503 ? 42.531 16.531 12.172 1 54.72 503 GLY B CA 1
ATOM 8191 C C . GLY B 1 503 ? 42.625 15.133 11.594 1 54.72 503 GLY B C 1
ATOM 8192 O O . GLY B 1 503 ? 43.656 14.484 11.664 1 54.72 503 GLY B O 1
ATOM 8193 N N . LYS B 1 504 ? 41.5 14.641 11.133 1 55.66 504 LYS B N 1
ATOM 8194 C CA . LYS B 1 504 ? 41.5 13.312 10.531 1 55.66 504 LYS B CA 1
ATOM 8195 C C . LYS B 1 504 ? 42.312 13.289 9.242 1 55.66 504 LYS B C 1
ATOM 8197 O O . LYS B 1 504 ? 43 12.297 8.938 1 55.66 504 LYS B O 1
ATOM 8202 N N . GLY B 1 505 ? 42.156 14.234 8.375 1 54.94 505 GLY B N 1
ATOM 8203 C CA . GLY B 1 505 ? 43.062 14.375 7.246 1 54.94 505 GLY B CA 1
ATOM 8204 C C . GLY B 1 505 ? 44.5 14.359 7.645 1 54.94 505 GLY B C 1
ATOM 8205 O O . GLY B 1 505 ? 45.344 13.766 6.953 1 54.94 505 GLY B O 1
ATOM 8206 N N . SER B 1 506 ? 44.75 14.938 8.703 1 56.62 506 SER B N 1
ATOM 8207 C CA . SER B 1 506 ? 46.125 14.906 9.188 1 56.62 506 SER B CA 1
ATOM 8208 C C . SER B 1 506 ? 46.5 13.508 9.688 1 56.62 506 SER B C 1
ATOM 8210 O O . SER B 1 506 ? 47.625 13.07 9.523 1 56.62 506 SER B O 1
ATOM 8212 N N . LYS B 1 507 ? 45.469 12.859 10.148 1 54.31 507 LYS B N 1
ATOM 8213 C CA . LYS B 1 507 ? 45.719 11.516 10.641 1 54.31 507 LYS B CA 1
ATOM 8214 C C . LYS B 1 507 ? 45.812 10.523 9.484 1 54.31 507 LYS B C 1
ATOM 8216 O O . LYS B 1 507 ? 46.656 9.609 9.516 1 54.31 507 LYS B O 1
ATOM 8221 N N . GLU B 1 508 ? 44.938 10.555 8.57 1 58.56 508 GLU B N 1
ATOM 8222 C CA . GLU B 1 508 ? 45.031 9.734 7.367 1 58.56 508 GLU B CA 1
ATOM 8223 C C . GLU B 1 508 ? 46.344 10.016 6.602 1 58.56 508 GLU B C 1
ATOM 8225 O O . GLU B 1 508 ? 46.969 9.102 6.074 1 58.56 508 GLU B O 1
ATOM 8230 N N . LYS B 1 509 ? 46.812 11.234 6.508 1 56.44 509 LYS B N 1
ATOM 8231 C CA . LYS B 1 509 ? 48.125 11.609 5.98 1 56.44 509 LYS B CA 1
ATOM 8232 C C . LYS B 1 509 ? 49.25 11.023 6.828 1 56.44 509 LYS B C 1
ATOM 8234 O O . LYS B 1 509 ? 50.25 10.547 6.293 1 56.44 509 LYS B O 1
ATOM 8239 N N . TRP B 1 510 ? 48.969 10.969 8.008 1 58.28 510 TRP B N 1
ATOM 8240 C CA . TRP B 1 510 ? 49.938 10.391 8.93 1 58.28 510 TRP B CA 1
ATOM 8241 C C . TRP B 1 510 ? 49.969 8.875 8.812 1 58.28 510 TRP B C 1
ATOM 8243 O O . TRP B 1 510 ? 51.062 8.266 8.766 1 58.28 510 TRP B O 1
ATOM 8253 N N . ARG B 1 511 ? 48.812 8.227 8.664 1 57.62 511 ARG B N 1
ATOM 8254 C CA . ARG B 1 511 ? 48.75 6.785 8.453 1 57.62 511 ARG B CA 1
ATOM 8255 C C . ARG B 1 511 ? 49.25 6.402 7.07 1 57.62 511 ARG B C 1
ATOM 8257 O O . ARG B 1 511 ? 49.875 5.355 6.906 1 57.62 511 ARG B O 1
ATOM 8264 N N . GLY B 1 512 ? 48.938 7.152 6.117 1 57.88 512 GLY B N 1
ATOM 8265 C CA . GLY B 1 512 ? 49.531 7.004 4.789 1 57.88 512 GLY B CA 1
ATOM 8266 C C . GLY B 1 512 ? 51.031 7.09 4.777 1 57.88 512 GLY B C 1
ATOM 8267 O O . GLY B 1 512 ? 51.688 6.309 4.102 1 57.88 512 GLY B O 1
ATOM 8268 N N . ARG B 1 513 ? 51.562 7.984 5.484 1 63.38 513 ARG B N 1
ATOM 8269 C CA . ARG B 1 513 ? 53.031 8.133 5.641 1 63.38 513 ARG B CA 1
ATOM 8270 C C . ARG B 1 513 ? 53.625 6.949 6.406 1 63.38 513 ARG B C 1
ATOM 8272 O O . ARG B 1 513 ? 54.688 6.465 6.07 1 63.38 513 ARG B O 1
ATOM 8279 N N . LYS B 1 514 ? 52.844 6.465 7.293 1 57.47 514 LYS B N 1
ATOM 8280 C CA . LYS B 1 514 ? 53.312 5.332 8.078 1 57.47 514 LYS B CA 1
ATOM 8281 C C . LYS B 1 514 ? 53.25 4.039 7.273 1 57.47 514 LYS B C 1
ATOM 8283 O O . LYS B 1 514 ? 54.156 3.203 7.359 1 57.47 514 LYS B O 1
ATOM 8288 N N . LYS B 1 515 ? 52.188 3.918 6.527 1 57.81 515 LYS B N 1
ATOM 8289 C CA . LYS B 1 515 ? 52.062 2.746 5.664 1 57.81 515 LYS B CA 1
ATOM 8290 C C . LYS B 1 515 ? 53.125 2.756 4.566 1 57.81 515 LYS B C 1
ATOM 8292 O O . LYS B 1 515 ? 53.688 1.712 4.238 1 57.81 515 LYS B O 1
ATOM 8297 N N . LYS B 1 516 ? 53.469 3.908 4.055 1 61.72 516 LYS B N 1
ATOM 8298 C CA . LYS B 1 516 ? 54.562 4.078 3.094 1 61.72 516 LYS B CA 1
ATOM 8299 C C . LYS B 1 516 ? 55.906 3.781 3.738 1 61.72 516 LYS B C 1
ATOM 8301 O O . LYS B 1 516 ? 56.75 3.129 3.133 1 61.72 516 LYS B O 1
ATOM 8306 N N . LYS B 1 517 ? 56.031 4.246 4.934 1 61.44 517 LYS B N 1
ATOM 8307 C CA . LYS B 1 517 ? 57.281 3.984 5.656 1 61.44 517 LYS B CA 1
ATOM 8308 C C . LYS B 1 517 ? 57.406 2.5 5.984 1 61.44 517 LYS B C 1
ATOM 8310 O O . LYS B 1 517 ? 58.5 1.94 5.902 1 61.44 517 LYS B O 1
ATOM 8315 N N . LYS B 1 518 ? 56.281 1.899 6.234 1 58.72 518 LYS B N 1
ATOM 8316 C CA . LYS B 1 518 ? 56.312 0.474 6.551 1 58.72 518 LYS B CA 1
ATOM 8317 C C . LYS B 1 518 ? 56.562 -0.36 5.297 1 58.72 518 LYS B C 1
ATOM 8319 O O . LYS B 1 518 ? 57.312 -1.336 5.34 1 58.72 518 LYS B O 1
ATOM 8324 N N . LYS B 1 519 ? 56 0.037 4.238 1 60.94 519 LYS B N 1
ATOM 8325 C CA . LYS B 1 519 ? 56.312 -0.623 2.967 1 60.94 519 LYS B CA 1
ATOM 8326 C C . LYS B 1 519 ? 57.75 -0.433 2.561 1 60.94 519 LYS B C 1
ATOM 8328 O O . LYS B 1 519 ? 58.406 -1.359 2.053 1 60.94 519 LYS B O 1
ATOM 8333 N N . GLU B 1 520 ? 58.281 0.735 2.768 1 64.44 520 GLU B N 1
ATOM 8334 C CA . GLU B 1 520 ? 59.688 1.024 2.502 1 64.44 520 GLU B CA 1
ATOM 8335 C C . GLU B 1 520 ? 60.594 0.222 3.426 1 64.44 520 GLU B C 1
ATOM 8337 O O . GLU B 1 520 ? 61.656 -0.276 2.998 1 64.44 520 GLU B O 1
ATOM 8342 N N . LEU B 1 521 ? 60.062 0.008 4.594 1 63.16 521 LEU B N 1
ATOM 8343 C CA . LEU B 1 521 ? 60.844 -0.767 5.559 1 63.16 521 LEU B CA 1
ATOM 8344 C C . LEU B 1 521 ? 60.812 -2.254 5.219 1 63.16 521 LEU B C 1
ATOM 8346 O O . LEU B 1 521 ? 61.812 -2.945 5.316 1 63.16 521 LEU B O 1
ATOM 8350 N N . ASP B 1 522 ? 59.688 -2.678 4.758 1 62.16 522 ASP B N 1
ATOM 8351 C CA . ASP B 1 522 ? 59.531 -4.074 4.371 1 62.16 522 ASP B CA 1
ATOM 8352 C C . ASP B 1 522 ? 60.312 -4.391 3.102 1 62.16 522 ASP B C 1
ATOM 8354 O O . ASP B 1 522 ? 60.906 -5.477 2.973 1 62.16 522 ASP B O 1
ATOM 8358 N N . GLN B 1 523 ? 60.438 -3.498 2.186 1 62.75 523 GLN B N 1
ATOM 8359 C CA . GLN B 1 523 ? 61.25 -3.656 0.975 1 62.75 523 GLN B CA 1
ATOM 8360 C C . GLN B 1 523 ? 62.719 -3.678 1.301 1 62.75 523 GLN B C 1
ATOM 8362 O O . GLN B 1 523 ? 63.5 -4.402 0.666 1 62.75 523 GLN B O 1
ATOM 8367 N N . THR B 1 524 ? 63.125 -2.926 2.266 1 64.31 524 THR B N 1
ATOM 8368 C CA . THR B 1 524 ? 64.5 -2.902 2.691 1 64.31 524 THR B CA 1
ATOM 8369 C C . THR B 1 524 ? 64.875 -4.219 3.359 1 64.31 524 THR B C 1
ATOM 8371 O O . THR B 1 524 ? 66 -4.695 3.197 1 64.31 524 THR B O 1
ATOM 8374 N N . LEU B 1 525 ? 63.969 -4.902 3.988 1 56.59 525 LEU B N 1
ATOM 8375 C CA . LEU B 1 525 ? 64.25 -6.16 4.68 1 56.59 525 LEU B CA 1
ATOM 8376 C C . LEU B 1 525 ? 64.312 -7.32 3.691 1 56.59 525 LEU B C 1
ATOM 8378 O O . LEU B 1 525 ? 65.062 -8.266 3.875 1 56.59 525 LEU B O 1
ATOM 8382 N N . LYS B 1 526 ? 63.531 -7.312 2.607 1 56.88 526 LYS B N 1
ATOM 8383 C CA . LYS B 1 526 ? 63.562 -8.375 1.607 1 56.88 526 LYS B CA 1
ATOM 8384 C C . LYS B 1 526 ? 64.875 -8.328 0.812 1 56.88 526 LYS B C 1
ATOM 8386 O O . LYS B 1 526 ? 65.312 -9.344 0.268 1 56.88 526 LYS B O 1
ATOM 8391 N N . LYS B 1 527 ? 65.375 -7.16 0.593 1 57.06 527 LYS B N 1
ATOM 8392 C CA . LYS B 1 527 ? 66.625 -7.074 -0.122 1 57.06 527 LYS B CA 1
ATOM 8393 C C . LYS B 1 527 ? 67.812 -7.594 0.737 1 57.06 527 LYS B C 1
ATOM 8395 O O . LYS B 1 527 ? 68.875 -7.91 0.22 1 57.06 527 LYS B O 1
ATOM 8400 N N . GLU B 1 528 ? 67.625 -7.531 2.041 1 51.91 528 GLU B N 1
ATOM 8401 C CA . GLU B 1 528 ? 68.688 -8.023 2.871 1 51.91 528 GLU B CA 1
ATOM 8402 C C . GLU B 1 528 ? 68.625 -9.531 3.043 1 51.91 528 GLU B C 1
ATOM 8404 O O . GLU B 1 528 ? 69.625 -10.164 3.438 1 51.91 528 GLU B O 1
ATOM 8409 N N . ASN B 1 529 ? 67.5 -10.172 2.74 1 38.69 529 ASN B N 1
ATOM 8410 C CA . ASN B 1 529 ? 67.562 -11.633 2.764 1 38.69 529 ASN B CA 1
ATOM 8411 C C . ASN B 1 529 ? 67.812 -12.195 1.368 1 38.69 529 ASN B C 1
ATOM 8413 O O . ASN B 1 529 ? 67.188 -11.758 0.399 1 38.69 529 ASN B O 1
#

InterPro domains:
  IPR004875 DDE superfamily endonuclease domain [PF03184] (215-337)
  IPR006600 HTH CenpB-type DNA-binding domain [PS51253] (59-136)
  IPR007889 DNA binding HTH domain, Psq-type [PF05225] (18-54)
  IPR009057 Homedomain-like superfamily [SSF46689] (11-56)
  IPR036397 Ribonuclease H superfamily [G3DSA:3.30.420.10] (140-372)
  IPR050863 Centromere and Transposable Element-Derived Protein [PTHR19303] (18-460)

Radius of gyration: 38.34 Å; Cα contacts (8 Å, |Δi|>4): 1546; chains: 2; bounding box: 137×82×134 Å

Secondary structure (DSSP, 8-state):
-----TT----TT-S-HHHHHHHHHHHHTTSS-HHHHHHHTT--HHHHHHHHHHT--SS-SSPPPSS-HHHHHHHHHHHHHHHHTT-PBPHHHHHHHHHHHHHHHT----SBTTTTB--HHHHHHHHHH-TTEEEE-PEEE-HHHHHHSSHHHHHHHHHHHHHHHHHHT-TT-GGGEEEEEEEEEESSPPPPPEEEETT-S--EEE-S-SSPPEEEEEEEEETT-PBPPPEEEEESS---GGGGTTPPTT-EEEEESSSS--HHHHHHHIIIIIGGGS-SSS-EEEEE---GGG--HHHHHHHHHTTEEEEEPPTT-HHHH-HHHHHTHHHHHHHHHHHHHHHHHH-TT----HHHHHHHHHHHHHHHSSHHHHHHHHHHHTTTTT-TT-S-GGGGGGGGGEEE-------------------------------------------HHHHHHHHHHSPPP-EEE-------SS--S-EETTSHHHHHHHHHHHHHHHHHHHHHHHHHHHHHHHHHHHHHHHHHHHHH-/-----TT----TT-S-HHHHHHHHHHHHTTSS-HHHHHHHTT--HHHHHHHHHH---SS-SS---SS-HHHHHHHHHHHHHHHHTT-PBPHHHHHHHHHHHHHHHT----SBTTTTB--HHHHHHHHHH-TTEEEE-PEEE-HHHHHHSSHHHHHHHHHHHHHHHHHHT-TT-GGGEEEEEEEEEESSPPPPPEEEETT-S--EEE-S-SSPPEEEEEEEEETT-PBPPPEEEEESS---HHHHTTPPTT-EEEEESSSS--HHHHHHHIIIIIGGGS-SSS-EEEEE---GGG--HHHHHHHHHTTEEEEEPPTT-HHHH-HHHHHTHHHHHHHHHHHHHHHHHH-TT----HHHHHHHHHHHHHHHSSHHHHHHHHHHHTTTTT-TT-S-GGGGGGGGGEEE-------------------------------------------HHHHHHHHHHSPPP-EEE-------SS--S-EETTSHHHHHHHHHHHHHHHHHHHHHHHHHHHHHHHHHHHHHHHHHHHHH-

pLDDT: mean 80.67, std 21.54, range [18.62, 98.69]